Protein AF-0000000083202847 (afdb_homodimer)

Radius of gyration: 35.86 Å; Cα contacts (8 Å, |Δi|>4): 4180; chains: 2; bounding box: 74×121×138 Å

Secondary structure (DSSP, 8-state):
-------------------TT-TTS-HHHHHHHHHHH--HHHHHHHTEE-BGGGSEEEETTEEEE-HHHHHHHHTT--SEEESSSB-STTTT--TTTS--HHHHHHHHHHHHHHHHHHSSS-PPPEEEEE-SSS-SBTT---PPPHHHHHHT--HHHHHHHHHHHHHHHHHTT--EEEEEE-PPPS-TTSGGGGGS--S-HHHHHHHHHHHHHHHTTT-TTSTT--EEEEEEETTGGG-GGG-TT--B-B-HHHIIIIIHHHHHHHHHTT--EEEE-SSEETTEEGGG-HIIIIIIIIIIT---SEEE--TTHHHHHHHTS---SSHHHHHHHHHHHT--BEETSTTGGGHHHHHHHTSS-HHHHHHHHHHHHHHHHHTTTTT-----GGGGGGTT-HHHHHHHHHHHHHH-EEEEEGGG-PSP-GGG-S-EEEESTTSS-GGGGT-SS----SS---HHHHHHHHH-GGGEEEE----SS----TTHHHHHHHHHTSSEEEEEEE------TT--B-TTSPBP--TTS--S--SSTT---S--SPPTTHHHHHHHHHTT-S-EEEEEE-SS----HHHHHH-SEEEE--S--TTHHHHHHHHHTTSS------SSPBPSSGGG-S--TTPPSSPPPPPSSS-SS-SB-TT--B-SS-EEEEEEEEEEEETTEEEEEEEEEE-SSS-EEEEEEEEEEESS-SS---S-EEEEEEEEEE-TT-EEEEEEEE-HHHHEEE-TTS-EEEPPEEEEEEEEEETTEEEEEEEEEE-/-------------------TT-TTS-HHHHHHHHHHH--HHHHHHHTEE-BGGGSEEEETTEEEE-HHHHHHHHTT--SEEESSSB-STTTT--TTTS--HHHHHHHHHHHHHHHHHHSSS-PPPEEEEE-SSS-SBTT---PPPHHHHHHT--HHHHHHHHHHHHHHHHHTT--EEEEEE-PPPS-TTSGGGGGS--S-HHHHHHHHHHHHHHHTTT-TTSTT--EEEEEEETTGGG-GGG-TT--B-B-HHHIIIIIHHHHHHHHHTT--EEEE-SSEETTEEGGG-HIIIIIIIIIIT---SEEE--TTHHHHHHHTS---SSHHHHHHHHHHHT--BEETSTTGGGHHHHHHHTSS-HHHHHHHHHHHHHHHHHTTTTT-----GGGGGGTT-HHHHHHHHHHHHHH-EEEEEGGG-PSP-GGG-S-EEEESTTSS-GGGGT-SS----SS---HHHHHHHHH-GGGEEEE----SS----TTHHHHHHHHHTSSEEEEEEE------TT--B-TTSPBP--TTS--S--SSTT---S--SPPTTHHHHHHHHHTT-S-EEEEEE-SS----HHHHHH-SEEEE--S--TTHHHHHHHHHTTSS------SSPBPSSGGG-S--TTPPSSPPPPPSSS-SS-SB-TT--B-SS-EEEEEEEEEEEETTEEEEEEEEEE-SSS-EEEEEEEEEEESS-SS---S-EEEEEEEEEE-TT-EEEEEEEE-HHHHEEE-TTS-EEEPPEEEEEEEEEETTEEEEEEEEEE-

Structure (mmCIF, N/CA/C/O backbone):
data_AF-0000000083202847-model_v1
#
loop_
_entity.id
_entity.type
_entity.pdbx_description
1 polymer Beta-glucosidase
#
loop_
_atom_site.group_PDB
_atom_site.id
_atom_site.type_symbol
_atom_site.label_atom_id
_atom_site.label_alt_id
_atom_site.label_comp_id
_atom_site.label_asym_id
_atom_site.label_entity_id
_atom_site.label_seq_id
_atom_site.pdbx_PDB_ins_code
_atom_site.Cartn_x
_atom_site.Cartn_y
_atom_site.Cartn_z
_atom_site.occupancy
_atom_site.B_iso_or_equiv
_atom_site.auth_seq_id
_atom_site.auth_comp_id
_atom_site.auth_asym_id
_atom_site.auth_atom_id
_atom_site.pdbx_PDB_model_num
ATOM 1 N N . MET A 1 1 ? -36.406 10.062 89.875 1 23.02 1 MET A N 1
ATOM 2 C CA . MET A 1 1 ? -35.25 9.711 89.062 1 23.02 1 MET A CA 1
ATOM 3 C C . MET A 1 1 ? -35.562 9.844 87.562 1 23.02 1 MET A C 1
ATOM 5 O O . MET A 1 1 ? -36.094 8.922 86.938 1 23.02 1 MET A O 1
ATOM 9 N N . LYS A 1 2 ? -36.25 11 87.312 1 25.62 2 LYS A N 1
ATOM 10 C CA . LYS A 1 2 ? -36.719 11.492 86 1 25.62 2 LYS A CA 1
ATOM 11 C C . LYS A 1 2 ? -35.656 11.289 84.938 1 25.62 2 LYS A C 1
ATOM 13 O O . LYS A 1 2 ? -34.438 11.289 85.188 1 25.62 2 LYS A O 1
ATOM 18 N N . ARG A 1 3 ? -36.094 10.828 83.75 1 25.75 3 ARG A N 1
ATOM 19 C CA . ARG A 1 3 ? -35.75 10.508 82.375 1 25.75 3 ARG A CA 1
ATOM 20 C C . ARG A 1 3 ? -35.031 11.664 81.688 1 25.75 3 ARG A C 1
ATOM 22 O O . ARG A 1 3 ? -35.562 12.758 81.562 1 25.75 3 ARG A O 1
ATOM 29 N N . LEU A 1 4 ? -33.75 11.852 81.875 1 28.84 4 LEU A N 1
ATOM 30 C CA . LEU A 1 4 ? -32.906 12.828 81.188 1 28.84 4 LEU A CA 1
ATOM 31 C C . LEU A 1 4 ? -32.969 12.617 79.688 1 28.84 4 LEU A C 1
ATOM 33 O O . LEU A 1 4 ? -32.562 11.562 79.188 1 28.84 4 LEU A O 1
ATOM 37 N N . LEU A 1 5 ? -34.031 13.18 79.125 1 32.81 5 LEU A N 1
ATOM 38 C CA . LEU A 1 5 ? -34.188 13.25 77.625 1 32.81 5 LEU A CA 1
ATOM 39 C C . LEU A 1 5 ? -32.969 13.906 77 1 32.81 5 LEU A C 1
ATOM 41 O O . LEU A 1 5 ? -32.688 15.078 77.25 1 32.81 5 LEU A O 1
ATOM 45 N N . LEU A 1 6 ? -31.906 13.125 76.812 1 34.78 6 LEU A N 1
ATOM 46 C CA . LEU A 1 6 ? -30.766 13.617 76 1 34.78 6 LEU A CA 1
ATOM 47 C C . LEU A 1 6 ? -31.203 14.086 74.625 1 34.78 6 LEU A C 1
ATOM 49 O O . LEU A 1 6 ? -31.797 13.32 73.875 1 34.78 6 LEU A O 1
ATOM 53 N N . LEU A 1 7 ? -31.453 15.375 74.438 1 32.97 7 LEU A N 1
ATOM 54 C CA . LEU A 1 7 ? -31.641 16.109 73.188 1 32.97 7 LEU A CA 1
ATOM 55 C C . LEU A 1 7 ? -30.469 15.891 72.25 1 32.97 7 LEU A C 1
ATOM 57 O O . LEU A 1 7 ? -29.328 16.281 72.562 1 32.97 7 LEU A O 1
ATOM 61 N N . THR A 1 8 ? -30.422 14.711 71.625 1 35.28 8 THR A N 1
ATOM 62 C CA . THR A 1 8 ? -29.438 14.594 70.562 1 35.28 8 THR A CA 1
ATOM 63 C C . THR A 1 8 ? -29.688 15.656 69.5 1 35.28 8 THR A C 1
ATOM 65 O O . THR A 1 8 ? -30.781 15.75 68.938 1 35.28 8 THR A O 1
ATOM 68 N N . ALA A 1 9 ? -29.062 16.875 69.5 1 33.25 9 ALA A N 1
ATOM 69 C CA . ALA A 1 9 ? -29.016 17.906 68.5 1 33.25 9 ALA A CA 1
ATOM 70 C C . ALA A 1 9 ? -28.5 17.359 67.125 1 33.25 9 ALA A C 1
ATOM 72 O O . ALA A 1 9 ? -27.344 16.891 67.062 1 33.25 9 ALA A O 1
ATOM 73 N N . CYS A 1 10 ? -29.312 16.797 66.312 1 33.16 10 CYS A N 1
ATOM 74 C CA . CYS A 1 10 ? -28.969 16.484 64.938 1 33.16 10 CYS A CA 1
ATOM 75 C C . CYS A 1 10 ? -28.406 17.719 64.188 1 33.16 10 CYS A C 1
ATOM 77 O O . CYS A 1 10 ? -29.125 18.703 64 1 33.16 10 CYS A O 1
ATOM 79 N N . ALA A 1 11 ? -27.188 18.094 64.438 1 33.47 11 ALA A N 1
ATOM 80 C CA . ALA A 1 11 ? -26.547 19.125 63.625 1 33.47 11 ALA A CA 1
ATOM 81 C C . ALA A 1 11 ? -26.75 18.812 62.156 1 33.47 11 ALA A C 1
ATOM 83 O O . ALA A 1 11 ? -26.266 17.797 61.656 1 33.47 11 ALA A O 1
ATOM 84 N N . ALA A 1 12 ? -27.891 19.109 61.594 1 34.09 12 ALA A N 1
ATOM 85 C CA . ALA A 1 12 ? -27.984 19.219 60.156 1 34.09 12 ALA A CA 1
ATOM 86 C C . ALA A 1 12 ? -26.812 20.016 59.594 1 34.09 12 ALA A C 1
ATOM 88 O O . ALA A 1 12 ? -26.734 21.234 59.781 1 34.09 12 ALA A O 1
ATOM 89 N N . ALA A 1 13 ? -25.641 19.484 59.594 1 34.03 13 ALA A N 1
ATOM 90 C CA . ALA A 1 13 ? -24.688 20.172 58.719 1 34.03 13 ALA A CA 1
ATOM 91 C C . ALA A 1 13 ? -25.344 20.547 57.406 1 34.03 13 ALA A C 1
ATOM 93 O O . ALA A 1 13 ? -25.891 19.688 56.688 1 34.03 13 ALA A O 1
ATOM 94 N N . ALA A 1 14 ? -25.969 21.656 57.344 1 31.14 14 ALA A N 1
ATOM 95 C CA . ALA A 1 14 ? -26.281 22.203 56 1 31.14 14 ALA A CA 1
ATOM 96 C C . ALA A 1 14 ? -25.203 21.844 55 1 31.14 14 ALA A C 1
ATOM 98 O O . ALA A 1 14 ? -24.062 22.281 55.125 1 31.14 14 ALA A O 1
ATOM 99 N N . ALA A 1 15 ? -25.25 20.703 54.531 1 41.12 15 ALA A N 1
ATOM 100 C CA . ALA A 1 15 ? -24.453 20.422 53.344 1 41.12 15 ALA A CA 1
ATOM 101 C C . ALA A 1 15 ? -24.438 21.625 52.375 1 41.12 15 ALA A C 1
ATOM 103 O O . ALA A 1 15 ? -25.453 21.938 51.75 1 41.12 15 ALA A O 1
ATOM 104 N N . CYS A 1 16 ? -23.859 22.719 52.688 1 39 16 CYS A N 1
ATOM 105 C CA . CYS A 1 16 ? -23.734 23.828 51.719 1 39 16 CYS A CA 1
ATOM 106 C C . CYS A 1 16 ? -23.562 23.312 50.312 1 39 16 CYS A C 1
ATOM 108 O O . CYS A 1 16 ? -22.578 22.625 50 1 39 16 CYS A O 1
ATOM 110 N N . SER A 1 17 ? -24.562 23.078 49.562 1 53.16 17 SER A N 1
ATOM 111 C CA . SER A 1 17 ? -24.547 22.578 48.188 1 53.16 17 SER A CA 1
ATOM 112 C C . SER A 1 17 ? -23.516 23.312 47.344 1 53.16 17 SER A C 1
ATOM 114 O O . SER A 1 17 ? -23.547 24.547 47.25 1 53.16 17 SER A O 1
ATOM 116 N N . ALA A 1 18 ? -22.359 22.75 47.062 1 73.81 18 ALA A N 1
ATOM 117 C CA . ALA A 1 18 ? -21.266 23.281 46.25 1 73.81 18 ALA A CA 1
ATOM 118 C C . ALA A 1 18 ? -21.781 23.922 44.969 1 73.81 18 ALA A C 1
ATOM 120 O O . ALA A 1 18 ? -22.688 23.391 44.312 1 73.81 18 ALA A O 1
ATOM 121 N N . ASP A 1 19 ? -21.469 25.266 44.812 1 89.12 19 ASP A N 1
ATOM 122 C CA . ASP A 1 19 ? -21.812 26.094 43.656 1 89.12 19 ASP A CA 1
ATOM 123 C C . ASP A 1 19 ? -20.703 26.047 42.625 1 89.12 19 ASP A C 1
ATOM 125 O O . ASP A 1 19 ? -19.516 26.156 42.938 1 89.12 19 ASP A O 1
ATOM 129 N N . TRP A 1 20 ? -21.125 25.672 41.344 1 94.69 20 TRP A N 1
ATOM 130 C CA . TRP A 1 20 ? -20.156 25.578 40.25 1 94.69 20 TRP A CA 1
ATOM 131 C C . TRP A 1 20 ? -19.438 26.922 40.062 1 94.69 20 TRP A C 1
ATOM 133 O O . TRP A 1 20 ? -18.391 26.984 39.406 1 94.69 20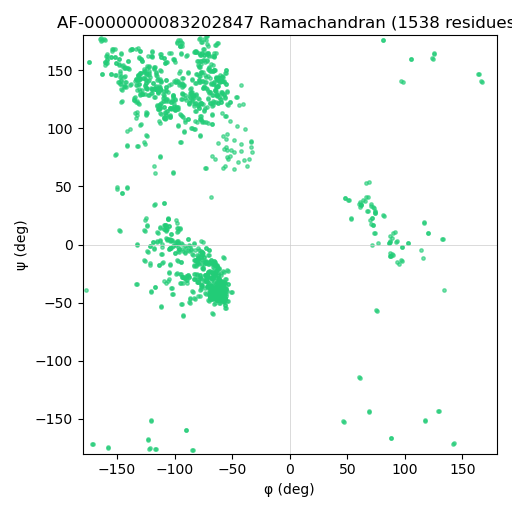 TRP A O 1
ATOM 143 N N . ARG A 1 21 ? -19.859 28.047 40.656 1 94.5 21 ARG A N 1
ATOM 144 C CA . ARG A 1 21 ? -19.297 29.375 40.531 1 94.5 21 ARG A CA 1
ATOM 145 C C . ARG A 1 21 ? -18.125 29.578 41.5 1 94.5 21 ARG A C 1
ATOM 147 O O . ARG A 1 21 ? -17.375 30.531 41.375 1 94.5 21 ARG A O 1
ATOM 154 N N . ASP A 1 22 ? -17.953 28.625 42.344 1 95.5 22 ASP A N 1
ATOM 155 C CA . ASP A 1 22 ? -16.828 28.688 43.281 1 95.5 22 ASP A CA 1
ATOM 156 C C . ASP A 1 22 ? -15.516 28.344 42.594 1 95.5 22 ASP A C 1
ATOM 158 O O . ASP A 1 22 ? -15.211 27.172 42.375 1 95.5 22 ASP A O 1
ATOM 162 N N . ALA A 1 23 ? -14.695 29.328 42.344 1 93.94 23 ALA A N 1
ATOM 163 C CA . ALA A 1 23 ? -13.461 29.172 41.562 1 93.94 23 ALA A CA 1
ATOM 164 C C . ALA A 1 23 ? -12.422 28.375 42.344 1 93.94 23 ALA A C 1
ATOM 166 O O . ALA A 1 23 ? -11.414 27.953 41.781 1 93.94 23 ALA A O 1
ATOM 167 N N . SER A 1 24 ? -12.664 28.094 43.625 1 94.44 24 SER A N 1
ATOM 168 C CA . SER A 1 24 ? -11.711 27.328 44.438 1 94.44 24 SER A CA 1
ATOM 169 C C . SER A 1 24 ? -11.852 25.828 44.188 1 94.44 24 SER A C 1
ATOM 171 O O . SER A 1 24 ? -10.961 25.062 44.531 1 94.44 24 SER A O 1
ATOM 173 N N . LEU A 1 25 ? -12.961 25.453 43.625 1 96.44 25 LEU A N 1
ATOM 174 C CA . LEU A 1 25 ? -13.172 24.047 43.312 1 96.44 25 LEU A CA 1
ATOM 175 C C . LEU A 1 25 ? -12.391 23.641 42.062 1 96.44 25 LEU A C 1
ATOM 177 O O . LEU A 1 25 ? -12.156 24.469 41.188 1 96.44 25 LEU A O 1
ATOM 181 N N . PRO A 1 26 ? -11.969 22.328 42.062 1 96.19 26 PRO A N 1
ATOM 182 C CA . PRO A 1 26 ? -11.297 21.844 40.844 1 96.19 26 PRO A CA 1
ATOM 183 C C . PRO A 1 26 ? -12.188 21.938 39.625 1 96.19 26 PRO A C 1
ATOM 185 O O . PRO A 1 26 ? -13.398 21.734 39.719 1 96.19 26 PRO A O 1
ATOM 188 N N . PRO A 1 27 ? -11.594 22.219 38.5 1 96.38 27 PRO A N 1
ATOM 189 C CA . PRO A 1 27 ? -12.352 22.375 37.281 1 96.38 27 PRO A CA 1
ATOM 190 C C . PRO A 1 27 ? -13.312 21.219 37 1 96.38 27 PRO A C 1
ATOM 192 O O . PRO A 1 27 ? -14.453 21.438 36.594 1 96.38 27 PRO A O 1
ATOM 195 N N . GLN A 1 28 ? -12.867 20 37.25 1 96.81 28 GLN A N 1
ATOM 196 C CA . GLN A 1 28 ? -13.711 18.844 37 1 96.81 28 GLN A CA 1
ATOM 197 C C . GLN A 1 28 ? -14.961 18.875 37.906 1 96.81 28 GLN A C 1
ATOM 199 O O . GLN A 1 28 ? -16.047 18.547 37.438 1 96.81 28 GLN A O 1
ATOM 204 N N . LYS A 1 29 ? -14.82 19.203 39.062 1 97.69 29 LYS A N 1
ATOM 205 C CA . LYS A 1 29 ? -15.953 19.266 40 1 97.69 29 LYS A CA 1
ATOM 206 C C . LYS A 1 29 ? -16.922 20.375 39.594 1 97.69 29 LYS A C 1
ATOM 208 O O . LYS A 1 29 ? -18.141 20.203 39.625 1 97.69 29 LYS A O 1
ATOM 213 N N . ARG A 1 30 ? -16.406 21.5 39.25 1 98.19 30 ARG A N 1
ATOM 214 C CA . ARG A 1 30 ? -17.25 22.594 38.781 1 98.19 30 ARG A CA 1
ATOM 215 C C . ARG A 1 30 ? -18.031 22.172 37.531 1 98.19 30 ARG A C 1
ATOM 217 O O . ARG A 1 30 ? -19.219 22.5 37.375 1 98.19 30 ARG A O 1
ATOM 224 N N . ALA A 1 31 ? -17.391 21.453 36.625 1 98.44 31 ALA A N 1
ATOM 225 C CA . ALA A 1 31 ? -18.047 20.969 35.406 1 98.44 31 ALA A CA 1
ATOM 226 C C . ALA A 1 31 ? -19.219 20.047 35.75 1 98.44 31 ALA A C 1
ATOM 228 O O . ALA A 1 31 ? -20.281 20.141 35.125 1 98.44 31 ALA A O 1
ATOM 229 N N . GLU A 1 32 ? -19.031 19.156 36.688 1 98.19 32 GLU A N 1
ATOM 230 C CA . GLU A 1 32 ? -20.078 18.234 37.125 1 98.19 32 GLU A CA 1
ATOM 231 C C . GLU A 1 32 ? -21.281 18.984 37.688 1 98.19 32 GLU A C 1
ATOM 233 O O . GLU A 1 32 ? -22.422 18.672 37.344 1 98.19 32 GLU A O 1
ATOM 238 N N . LEU A 1 33 ? -20.969 19.969 38.5 1 98.25 33 LEU A N 1
ATOM 239 C CA . LEU A 1 33 ? -22.031 20.75 39.156 1 98.25 33 LEU A CA 1
ATOM 240 C C . LEU A 1 33 ? -22.812 21.547 38.094 1 98.25 33 LEU A C 1
ATOM 242 O O . LEU A 1 33 ? -24.047 21.609 38.156 1 98.25 33 LEU A O 1
ATOM 246 N N . LEU A 1 34 ? -22.109 22.141 37.219 1 98.44 34 LEU A N 1
ATOM 247 C CA . LEU A 1 34 ? -22.766 22.922 36.188 1 98.44 34 LEU A CA 1
ATOM 248 C C . LEU A 1 34 ? -23.594 22.031 35.281 1 98.44 34 LEU A C 1
ATOM 250 O O . LEU A 1 34 ? -24.703 22.375 34.906 1 98.44 34 LEU A O 1
ATOM 254 N N . THR A 1 35 ? -23.031 20.844 34.906 1 98.38 35 THR A N 1
ATOM 255 C CA . THR A 1 35 ? -23.734 19.906 34.031 1 98.38 35 THR A CA 1
ATOM 256 C C . THR A 1 35 ? -25.062 19.5 34.656 1 98.38 35 THR A C 1
ATOM 258 O O . THR A 1 35 ? -26.078 19.359 33.938 1 98.38 35 THR A O 1
ATOM 261 N N . ALA A 1 36 ? -25.109 19.344 35.875 1 97.62 36 ALA A N 1
ATOM 262 C CA . ALA A 1 36 ? -26.328 18.922 36.594 1 97.62 36 ALA A CA 1
ATOM 263 C C . ALA A 1 36 ? -27.406 20 36.5 1 97.62 36 ALA A C 1
ATOM 265 O O . ALA A 1 36 ? -28.594 19.688 36.594 1 97.62 36 ALA A O 1
ATOM 266 N N . GLU A 1 37 ? -27.016 21.234 36.281 1 97.5 37 GLU A N 1
ATOM 267 C CA . GLU A 1 37 ? -27.969 22.344 36.188 1 97.5 37 GLU A CA 1
ATOM 268 C C . GLU A 1 37 ? -28.422 22.562 34.75 1 97.5 37 GLU A C 1
ATOM 270 O O . GLU A 1 37 ? -29.391 23.297 34.5 1 97.5 37 GLU A O 1
ATOM 275 N N . MET A 1 38 ? -27.875 21.906 33.781 1 98 38 MET A N 1
ATOM 276 C CA . MET A 1 38 ? -28.109 22.172 32.375 1 98 38 MET A CA 1
ATOM 277 C C . MET A 1 38 ? -29.312 21.375 31.875 1 98 38 MET A C 1
ATOM 279 O O . MET A 1 38 ? -29.562 20.266 32.344 1 98 38 MET A O 1
ATOM 283 N N . THR A 1 39 ? -30.016 21.953 30.906 1 97.31 39 THR A N 1
ATOM 284 C CA . THR A 1 39 ? -31 21.203 30.125 1 97.31 39 THR A CA 1
ATOM 285 C C . THR A 1 39 ? -30.297 20.344 29.078 1 97.31 39 THR A C 1
ATOM 287 O O . THR A 1 39 ? -29.109 20.516 28.812 1 97.31 39 THR A O 1
ATOM 290 N N . LEU A 1 40 ? -31.031 19.406 28.547 1 97.5 40 LEU A N 1
ATOM 291 C CA . LEU A 1 40 ? -30.469 18.531 27.516 1 97.5 40 LEU A CA 1
ATOM 292 C C . LEU A 1 40 ? -30.016 19.344 26.312 1 97.5 40 LEU A C 1
ATOM 294 O O . LEU A 1 40 ? -28.969 19.062 25.734 1 97.5 40 LEU A O 1
ATOM 298 N N . ASP A 1 41 ? -30.75 20.344 25.938 1 96.56 41 ASP A N 1
ATOM 299 C CA . ASP A 1 41 ? -30.391 21.188 24.797 1 96.56 41 ASP A CA 1
ATOM 300 C C . ASP A 1 41 ? -29.078 21.938 25.062 1 96.56 41 ASP A C 1
ATOM 302 O O . ASP A 1 41 ? -28.234 22.047 24.172 1 96.56 41 ASP A O 1
ATOM 306 N N . GLU A 1 42 ? -28.984 22.469 26.281 1 97.62 42 GLU A N 1
ATOM 307 C CA . GLU A 1 42 ? -27.75 23.156 26.672 1 97.62 42 GLU A CA 1
ATOM 308 C C . GLU A 1 42 ? -26.547 22.203 26.641 1 97.62 42 GLU A C 1
ATOM 310 O O . GLU A 1 42 ? -25.453 22.594 26.203 1 97.62 42 GLU A O 1
ATOM 315 N N . LYS A 1 43 ? -26.797 20.969 27.125 1 98.31 43 LYS A N 1
ATOM 316 C CA . LYS A 1 43 ? -25.734 19.953 27.094 1 98.31 43 LYS A CA 1
ATOM 317 C C . LYS A 1 43 ? -25.297 19.656 25.672 1 98.31 43 LYS A C 1
ATOM 319 O O . LYS A 1 43 ? -24.094 19.719 25.359 1 98.31 43 LYS A O 1
ATOM 324 N N . ILE A 1 44 ? -26.172 19.391 24.781 1 97.88 44 ILE A N 1
ATOM 325 C CA . ILE A 1 44 ? -25.875 19.094 23.391 1 97.88 44 ILE A CA 1
ATOM 326 C C . ILE A 1 44 ? -25.234 20.297 22.719 1 97.88 44 ILE A C 1
ATOM 328 O O . ILE A 1 44 ? -24.312 20.156 21.906 1 97.88 44 ILE A O 1
ATOM 332 N N . GLY A 1 45 ? -25.719 21.469 23.078 1 97.25 45 GLY A N 1
ATOM 333 C CA . GLY A 1 45 ? -25.109 22.688 22.547 1 97.25 45 GLY A CA 1
ATOM 334 C C . GLY A 1 45 ? -23.625 22.797 22.859 1 97.25 45 GLY A C 1
ATOM 335 O O . GLY A 1 45 ? -22.859 23.266 22.031 1 97.25 45 GLY A O 1
ATOM 336 N N . GLN A 1 46 ? -23.219 22.344 24.062 1 97.88 46 GLN A N 1
ATOM 337 C CA . GLN A 1 46 ? -21.812 22.406 24.469 1 97.88 46 GLN A CA 1
ATOM 338 C C . GLN A 1 46 ? -20.969 21.453 23.625 1 97.88 46 GLN A C 1
ATOM 340 O O . GLN A 1 46 ? -19.734 21.562 23.609 1 97.88 46 GLN A O 1
ATOM 345 N N . LEU A 1 47 ? -21.625 20.5 22.938 1 98.25 47 LEU A N 1
ATOM 346 C CA . LEU A 1 47 ? -20.922 19.484 22.172 1 98.25 47 LEU A CA 1
ATOM 347 C C . LEU A 1 47 ? -20.953 19.797 20.688 1 98.25 47 LEU A C 1
ATOM 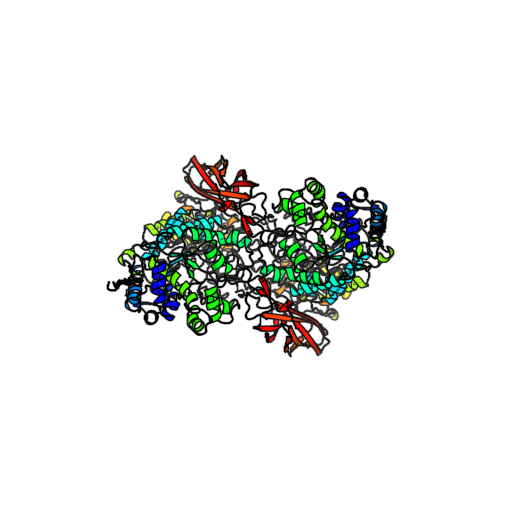349 O O . LEU A 1 47 ? -20.453 19.016 19.859 1 98.25 47 LEU A O 1
ATOM 353 N N . THR A 1 48 ? -21.5 20.891 20.328 1 96.25 48 THR A N 1
ATOM 354 C CA . THR A 1 48 ? -21.641 21.266 18.922 1 96.25 48 THR A CA 1
ATOM 355 C C . THR A 1 48 ? -20.781 22.484 18.609 1 96.25 48 THR A C 1
ATOM 357 O O . THR A 1 48 ? -20.688 23.422 19.406 1 96.25 48 THR A O 1
ATOM 360 N N . SER A 1 49 ? -20.125 22.406 17.5 1 96.56 49 SER A N 1
ATOM 361 C CA . SER A 1 49 ? -19.266 23.5 17.062 1 96.56 49 SER A CA 1
ATOM 362 C C . SER A 1 49 ? -19.625 23.938 15.641 1 96.56 49 SER A C 1
ATOM 364 O O . SER A 1 49 ? -19.016 23.469 14.672 1 96.56 49 SER A O 1
ATOM 366 N N . PRO A 1 50 ? -20.562 24.875 15.461 1 95.75 50 PRO A N 1
ATOM 367 C CA . PRO A 1 50 ? -20.906 25.375 14.133 1 95.75 50 PRO A CA 1
ATOM 368 C C . PRO A 1 50 ? -19.828 26.281 13.547 1 95.75 50 PRO A C 1
ATOM 370 O O . PRO A 1 50 ? -18.844 26.594 14.219 1 95.75 50 PRO A O 1
ATOM 373 N N . TYR A 1 51 ? -20.078 26.766 12.32 1 95.81 51 TYR A N 1
ATOM 374 C CA . TYR A 1 51 ? -19.172 27.688 11.625 1 95.81 51 TYR A CA 1
ATOM 375 C C . TYR A 1 51 ? -19.203 29.062 12.273 1 95.81 51 TYR A C 1
ATOM 377 O O . TYR A 1 51 ? -20.266 29.688 12.352 1 95.81 51 TYR A O 1
ATOM 385 N N . GLY A 1 52 ? -18.062 29.516 12.633 1 96.69 52 GLY A N 1
ATOM 386 C CA . GLY A 1 52 ? -17.984 30.812 13.289 1 96.69 52 GLY A CA 1
ATOM 387 C C . GLY A 1 52 ? -18.125 31.984 12.32 1 96.69 52 GLY A C 1
ATOM 388 O O . GLY A 1 52 ? -18.625 33.031 12.695 1 96.69 52 GLY A O 1
ATOM 389 N N . TRP A 1 53 ? -17.719 31.797 11.031 1 95.81 53 TRP A N 1
ATOM 390 C CA . TRP A 1 53 ? -17.688 32.906 10.078 1 95.81 53 TRP A CA 1
ATOM 391 C C . TRP A 1 53 ? -19.109 33.281 9.633 1 95.81 53 TRP A C 1
ATOM 393 O O . TRP A 1 53 ? -19.312 34.312 9.023 1 95.81 53 TRP A O 1
ATOM 403 N N . GLU A 1 54 ? -20.109 32.438 9.984 1 94.94 54 GLU A N 1
ATOM 404 C CA . GLU A 1 54 ? -21.5 32.75 9.664 1 94.94 54 GLU A CA 1
ATOM 405 C C . GLU A 1 54 ? -22.203 33.469 10.805 1 94.94 54 GLU A C 1
ATOM 407 O O . GLU A 1 54 ? -23.328 33.938 10.656 1 94.94 54 GLU A O 1
ATOM 412 N N . MET A 1 55 ? -21.516 33.656 11.945 1 97.06 55 MET A N 1
ATOM 413 C CA . MET A 1 55 ? -22.156 34.125 13.18 1 97.06 55 MET A CA 1
ATOM 414 C C . MET A 1 55 ? -21.969 35.625 13.359 1 97.06 55 MET A C 1
ATOM 416 O O . MET A 1 55 ? -22.375 36.188 14.375 1 97.06 55 MET A O 1
ATOM 420 N N . TYR A 1 56 ? -21.344 36.281 12.398 1 97.44 56 TYR A N 1
ATOM 421 C CA . TYR A 1 56 ? -21.125 37.719 12.477 1 97.44 56 TYR A CA 1
ATOM 422 C C . TYR A 1 56 ? -21.188 38.344 11.094 1 97.44 56 TYR A C 1
ATOM 424 O O . TYR A 1 56 ? -21.156 37.656 10.078 1 97.44 56 TYR A O 1
ATOM 432 N N . GLU A 1 57 ? -21.312 39.656 11.062 1 96.06 57 GLU A N 1
ATOM 433 C CA . GLU A 1 57 ? -21.203 40.5 9.867 1 96.06 57 GLU A CA 1
ATOM 434 C C . GLU A 1 57 ? -20.297 41.688 10.117 1 96.06 57 GLU A C 1
ATOM 436 O O . GLU A 1 57 ? -20.312 42.281 11.188 1 96.06 57 GLU A O 1
ATOM 441 N N . ARG A 1 58 ? -19.469 41.844 9.195 1 95.31 58 ARG A N 1
ATOM 442 C CA . ARG A 1 58 ? -18.625 43.031 9.25 1 95.31 58 ARG A CA 1
ATOM 443 C C . ARG A 1 58 ? -19.234 44.188 8.477 1 95.31 58 ARG A C 1
ATOM 445 O O . ARG A 1 58 ? -19.719 44.031 7.355 1 95.31 58 ARG A O 1
ATOM 452 N N . HIS A 1 59 ? -19.344 45.375 9.078 1 92.31 59 HIS A N 1
ATOM 453 C CA . HIS A 1 59 ? -19.781 46.625 8.477 1 92.31 59 HIS A CA 1
ATOM 454 C C . HIS A 1 59 ? -18.734 47.75 8.648 1 92.31 59 HIS A C 1
ATOM 456 O O . HIS A 1 59 ? -18.766 48.469 9.633 1 92.31 59 HIS A O 1
ATOM 462 N N . GLY A 1 60 ? -17.891 47.875 7.617 1 90.44 60 GLY A N 1
ATOM 463 C CA . GLY A 1 60 ? -16.766 48.781 7.773 1 90.44 60 GLY A CA 1
ATOM 464 C C . GLY A 1 60 ? -15.844 48.406 8.914 1 90.44 60 GLY A C 1
ATOM 465 O O . GLY A 1 60 ? -15.32 47.281 8.961 1 90.44 60 GLY A O 1
ATOM 466 N N . ASP A 1 61 ? -15.82 49.25 9.883 1 90.69 61 ASP A N 1
ATOM 467 C CA . ASP A 1 61 ? -14.922 49.031 11.008 1 90.69 61 ASP A CA 1
ATOM 468 C C . ASP A 1 61 ? -15.695 48.562 12.242 1 90.69 61 ASP A C 1
ATOM 470 O O . ASP A 1 61 ? -15.234 48.719 13.375 1 90.69 61 ASP A O 1
ATOM 474 N N . SER A 1 62 ? -16.828 48.031 11.93 1 94.25 62 SER A N 1
ATOM 475 C CA . SER A 1 62 ? -17.625 47.469 13.016 1 94.25 62 SER A CA 1
ATOM 476 C C . SER A 1 62 ? -18.062 46.031 12.719 1 94.25 62 SER A C 1
ATOM 478 O O . SER A 1 62 ? -18.016 45.594 11.57 1 94.25 62 SER A O 1
ATOM 480 N N . VAL A 1 63 ? -18.359 45.344 13.797 1 96.31 63 VAL A N 1
ATOM 481 C CA . VAL A 1 63 ? -18.844 43.969 13.68 1 96.31 63 VAL A CA 1
ATOM 482 C C . VAL A 1 63 ? -20.172 43.844 14.398 1 96.31 63 VAL A C 1
ATOM 484 O O . VAL A 1 63 ? -20.422 44.5 15.414 1 96.31 63 VAL A O 1
ATOM 487 N N . ARG A 1 64 ? -21.078 43.062 13.805 1 96.81 64 ARG A N 1
ATOM 488 C CA . ARG A 1 64 ? -22.375 42.75 14.391 1 96.81 64 ARG A CA 1
ATOM 489 C C . ARG A 1 64 ? -22.609 41.25 14.461 1 96.81 64 ARG A C 1
ATOM 491 O O . ARG A 1 64 ? -22.141 40.5 13.602 1 96.81 64 ARG A O 1
ATOM 498 N N . LEU A 1 65 ? -23.266 40.875 15.547 1 98.12 65 LEU A N 1
ATOM 499 C CA . LEU A 1 65 ? -23.656 39.469 15.68 1 98.12 65 LEU A CA 1
ATOM 500 C C . LEU A 1 65 ? -24.891 39.188 14.836 1 98.12 65 LEU A C 1
ATOM 502 O O . LEU A 1 65 ? -25.797 40 14.727 1 98.12 65 LEU A O 1
ATOM 506 N N . THR A 1 66 ? -24.938 38.094 14.211 1 98.06 66 THR A N 1
ATOM 507 C CA . THR A 1 66 ? -26.078 37.688 13.391 1 98.06 66 THR A CA 1
ATOM 508 C C . THR A 1 66 ? -27.234 37.219 14.273 1 98.06 66 THR A C 1
ATOM 510 O O . THR A 1 66 ? -27.047 36.938 15.453 1 98.06 66 THR A O 1
ATOM 513 N N . ASP A 1 67 ? -28.422 37.125 13.68 1 97.5 67 ASP A N 1
ATOM 514 C CA . ASP A 1 67 ? -29.578 36.562 14.375 1 97.5 67 ASP A CA 1
ATOM 515 C C . ASP A 1 67 ? -29.375 35.094 14.672 1 97.5 67 ASP A C 1
ATOM 517 O O . ASP A 1 67 ? -29.828 34.594 15.703 1 97.5 67 ASP A O 1
ATOM 521 N N . ALA A 1 68 ? -28.672 34.531 13.758 1 96 68 ALA A N 1
ATOM 522 C CA . ALA A 1 68 ? -28.391 33.094 13.953 1 96 68 ALA A CA 1
ATOM 523 C C . ALA A 1 68 ? -27.578 32.875 15.219 1 96 68 ALA A C 1
ATOM 525 O O . ALA A 1 68 ? -27.828 31.938 15.977 1 96 68 ALA A O 1
ATOM 526 N N . PHE A 1 69 ? -26.641 33.75 15.406 1 97.38 69 PHE A N 1
ATOM 527 C CA . PHE A 1 69 ? -25.828 33.656 16.609 1 97.38 69 PHE A CA 1
ATOM 528 C C . PHE A 1 69 ? -26.672 33.875 17.859 1 97.38 69 PHE A C 1
ATOM 530 O O . PHE A 1 69 ? -26.609 33.094 18.812 1 97.38 69 PHE A O 1
ATOM 537 N N . ARG A 1 70 ? -27.438 34.875 17.844 1 97.31 70 ARG A N 1
ATOM 538 C CA . ARG A 1 70 ? -28.234 35.25 19 1 97.31 70 ARG A CA 1
ATOM 539 C C . ARG A 1 70 ? -29.234 34.156 19.359 1 97.31 70 ARG A C 1
ATOM 541 O O . ARG A 1 70 ? -29.391 33.812 20.531 1 97.31 70 ARG A O 1
ATOM 548 N N . GLU A 1 71 ? -29.781 33.625 18.312 1 96.06 71 GLU A N 1
ATOM 549 C CA . GLU A 1 71 ? -30.75 32.562 18.531 1 96.06 71 GLU A CA 1
ATOM 550 C C . GLU A 1 71 ? -30.078 31.297 19.109 1 96.06 71 GLU A C 1
ATOM 552 O O . GLU A 1 71 ? -30.625 30.656 20 1 96.06 71 GLU A O 1
ATOM 557 N N . ALA A 1 72 ? -28.969 30.984 18.594 1 95 72 ALA A N 1
ATOM 558 C CA . ALA A 1 72 ? -28.25 29.797 19.062 1 95 72 ALA A CA 1
ATOM 559 C C . ALA A 1 72 ? -27.859 29.922 20.531 1 95 72 ALA A C 1
ATOM 561 O O . ALA A 1 72 ? -27.953 28.969 21.281 1 95 72 ALA A O 1
ATOM 562 N N . VAL A 1 73 ? -27.391 31.078 20.938 1 96.19 73 VAL A N 1
ATOM 563 C CA . VAL A 1 73 ? -27 31.328 22.312 1 96.19 73 VAL A CA 1
ATOM 564 C C . VAL A 1 73 ? -28.219 31.266 23.219 1 96.19 73 VAL A C 1
ATOM 566 O O . VAL A 1 73 ? -28.203 30.609 24.266 1 96.19 73 VAL A O 1
ATOM 569 N N . GLN A 1 74 ? -29.297 31.906 22.828 1 93.94 74 GLN A N 1
ATOM 570 C CA . GLN A 1 74 ? -30.5 32 23.641 1 93.94 74 GLN A CA 1
ATOM 571 C C . GLN A 1 74 ? -31.141 30.625 23.859 1 93.94 74 GLN A C 1
ATOM 573 O O . GLN A 1 74 ? -31.672 30.344 24.938 1 93.94 74 GLN A O 1
ATOM 578 N N . ASN A 1 75 ? -31 29.828 22.844 1 92 75 ASN A N 1
ATOM 579 C CA . ASN A 1 75 ? -31.641 28.516 22.922 1 92 75 ASN A CA 1
ATOM 580 C C . ASN A 1 75 ? -30.688 27.453 23.453 1 92 75 ASN A C 1
ATOM 582 O O . ASN A 1 75 ? -31.062 26.281 23.578 1 92 75 ASN A O 1
ATOM 586 N N . GLY A 1 76 ? -29.484 27.844 23.766 1 89.81 76 GLY A N 1
ATOM 587 C CA . GLY A 1 76 ? -28.5 26.922 24.297 1 89.81 76 GLY A CA 1
ATOM 588 C C . GLY A 1 76 ? -28 25.922 23.281 1 89.81 76 GLY A C 1
ATOM 589 O O . GLY A 1 76 ? -27.656 24.797 23.625 1 89.81 76 GLY A O 1
ATOM 590 N N . HIS A 1 77 ? -27.891 26.344 22.062 1 90.12 77 HIS A N 1
ATOM 591 C CA . HIS A 1 77 ? -27.594 25.406 20.984 1 90.12 77 HIS A CA 1
ATOM 592 C C . HIS A 1 77 ? -26.141 25.5 20.562 1 90.12 77 HIS A C 1
ATOM 594 O O . HIS A 1 77 ? -25.734 24.875 19.578 1 90.12 77 HIS A O 1
ATOM 600 N N . ILE A 1 78 ? -25.297 26.266 21.328 1 93.75 78 ILE A N 1
ATOM 601 C CA . ILE A 1 78 ? -23.891 26.375 20.922 1 93.75 78 ILE A CA 1
ATOM 602 C C . ILE A 1 78 ? -23 26.5 22.156 1 93.75 78 ILE A C 1
ATOM 604 O O . ILE A 1 78 ? -23.406 27.125 23.141 1 93.75 78 ILE A O 1
ATOM 608 N N . GLY A 1 79 ? -21.938 25.844 22.141 1 95.69 79 GLY A N 1
ATOM 609 C CA . GLY A 1 79 ? -20.906 25.969 23.156 1 95.69 79 GLY A CA 1
ATOM 610 C C . GLY A 1 79 ? -19.531 26.25 22.578 1 95.69 79 GLY A C 1
ATOM 611 O O . GLY A 1 79 ? -18.625 26.672 23.312 1 95.69 79 GLY A O 1
ATOM 612 N N . MET A 1 80 ? -19.391 26.078 21.312 1 97.31 80 MET A N 1
ATOM 613 C CA . MET A 1 80 ? -18.141 26.266 20.594 1 97.31 80 MET A CA 1
ATOM 614 C C . MET A 1 80 ? -18.391 26.781 19.172 1 97.31 80 MET A C 1
ATOM 616 O O . MET A 1 80 ? -19.469 26.531 18.609 1 97.31 80 MET A O 1
ATOM 620 N N . LEU A 1 81 ? -17.5 27.578 18.656 1 97.81 81 LEU A N 1
ATOM 621 C CA . LEU A 1 81 ? -17.484 27.969 17.25 1 97.81 81 LEU A CA 1
ATOM 622 C C . LEU A 1 81 ? -16.156 27.594 16.594 1 97.81 81 LEU A C 1
ATOM 624 O O . LEU A 1 81 ? -15.117 27.547 17.266 1 97.81 81 LEU A O 1
ATOM 628 N N . TRP A 1 82 ? -16.203 27.266 15.328 1 97.5 82 TRP A N 1
ATOM 629 C CA . TRP A 1 82 ? -14.984 26.953 14.586 1 97.5 82 TRP A CA 1
ATOM 630 C C . TRP A 1 82 ? -14.766 27.953 13.453 1 97.5 82 TRP A C 1
ATOM 632 O O . TRP A 1 82 ? -15.695 28.281 12.719 1 97.5 82 TRP A O 1
ATOM 642 N N . GLY A 1 83 ? -13.586 28.422 13.336 1 97.25 83 GLY A N 1
ATOM 643 C CA . GLY A 1 83 ? -13.164 29.219 12.203 1 97.25 83 GLY A CA 1
ATOM 644 C C . GLY A 1 83 ? -13.75 30.625 12.219 1 97.25 83 GLY A C 1
ATOM 645 O O . GLY A 1 83 ? -14.102 31.172 11.172 1 97.25 83 GLY A O 1
ATOM 646 N N . THR A 1 84 ? -13.961 31.141 13.406 1 97.75 84 THR A N 1
ATOM 647 C CA . THR A 1 84 ? -14.578 32.469 13.539 1 97.75 84 THR A CA 1
ATOM 648 C C . THR A 1 84 ? -13.75 33.531 12.82 1 97.75 84 THR A C 1
ATOM 650 O O . THR A 1 84 ? -14.297 34.406 12.172 1 97.75 84 THR A O 1
ATOM 653 N N . PHE A 1 85 ? -12.461 33.375 12.914 1 97.69 85 PHE A N 1
ATOM 654 C CA . PHE A 1 85 ? -11.578 34.438 12.383 1 97.69 85 PHE A CA 1
ATOM 655 C C . PHE A 1 85 ? -10.945 33.969 11.07 1 97.69 85 PHE A C 1
ATOM 657 O O . PHE A 1 85 ? -10.117 34.688 10.5 1 97.69 85 PHE A O 1
ATOM 664 N N . ARG A 1 86 ? -11.312 32.812 10.578 1 96.62 86 ARG A N 1
ATOM 665 C CA . ARG A 1 86 ? -10.766 32.219 9.359 1 96.62 86 ARG A CA 1
ATOM 666 C C . ARG A 1 86 ? -11.07 33.094 8.148 1 96.62 86 ARG A C 1
ATOM 668 O O . ARG A 1 86 ? -12.172 33.656 8.039 1 96.62 86 ARG A O 1
ATOM 675 N N . ALA A 1 87 ? -10.062 33.25 7.312 1 95.12 87 ALA A N 1
ATOM 676 C CA . ALA A 1 87 ? -10.258 34 6.078 1 95.12 87 ALA A CA 1
ATOM 677 C C . ALA A 1 87 ? -9.656 33.281 4.883 1 95.12 87 ALA A C 1
ATOM 679 O O . ALA A 1 87 ? -8.438 33.094 4.812 1 95.12 87 ALA A O 1
ATOM 680 N N . ASP A 1 88 ? -10.406 32.812 3.953 1 93 88 ASP A N 1
ATOM 681 C CA . ASP A 1 88 ? -10 32.156 2.725 1 93 88 ASP A CA 1
ATOM 682 C C . ASP A 1 88 ? -11.148 32.094 1.722 1 93 88 ASP A C 1
ATOM 684 O O . ASP A 1 88 ? -12.258 32.531 2.014 1 93 88 ASP A O 1
ATOM 688 N N . PRO A 1 89 ? -10.93 31.562 0.539 1 90.38 89 PRO A N 1
ATOM 689 C CA . PRO A 1 89 ? -11.969 31.531 -0.495 1 90.38 89 PRO A CA 1
ATOM 690 C C . PRO A 1 89 ? -13.188 30.719 -0.076 1 90.38 89 PRO A C 1
ATOM 692 O O . PRO A 1 89 ? -14.312 31.031 -0.478 1 90.38 89 PRO A O 1
ATOM 695 N N . TRP A 1 90 ? -13.008 29.734 0.753 1 91.31 90 TRP A N 1
ATOM 696 C CA . TRP A 1 90 ? -14.141 28.922 1.189 1 91.31 90 TRP A CA 1
ATOM 697 C C . TRP A 1 90 ? -15.094 29.734 2.062 1 91.31 90 TRP A C 1
ATOM 699 O O . TRP A 1 90 ? -16.312 29.688 1.877 1 91.31 90 TRP A O 1
ATOM 709 N N . THR A 1 91 ? -14.547 30.531 3.051 1 94.31 91 THR A N 1
ATOM 710 C CA . THR A 1 91 ? -15.359 31.344 3.945 1 94.31 91 THR A CA 1
ATOM 711 C C . THR A 1 91 ? -15.789 32.625 3.258 1 94.31 91 THR A C 1
ATOM 713 O O . THR A 1 91 ? -16.578 33.406 3.811 1 94.31 91 THR A O 1
ATOM 716 N N . GLN A 1 92 ? -15.242 32.906 2.119 1 92 92 GLN A N 1
ATOM 717 C CA . GLN A 1 92 ? -15.5 34.094 1.329 1 92 92 GLN A CA 1
ATOM 718 C C . GLN A 1 92 ? -15.102 35.344 2.09 1 92 92 GLN A C 1
ATOM 720 O O . GLN A 1 92 ? -15.82 36.344 2.072 1 92 92 GLN A O 1
ATOM 725 N N . LYS A 1 93 ? -14.07 35.25 2.889 1 94.25 93 LYS A N 1
ATOM 726 C CA . LYS A 1 93 ? -13.477 36.375 3.604 1 94.25 93 LYS A CA 1
ATOM 727 C C . LYS A 1 93 ? -12.109 36.719 3.027 1 94.25 93 LYS A C 1
ATOM 729 O O . LYS A 1 93 ? -11.266 35.844 2.814 1 94.25 93 LYS A O 1
ATOM 734 N N . ASP A 1 94 ? -11.93 37.938 2.605 1 91.31 94 ASP A N 1
ATOM 735 C CA . ASP A 1 94 ? -10.656 38.469 2.119 1 91.31 94 ASP A CA 1
ATOM 736 C C . ASP A 1 94 ? -10.227 39.688 2.908 1 91.31 94 ASP A C 1
ATOM 738 O O . ASP A 1 94 ? -10.727 39.938 4.008 1 91.31 94 ASP A O 1
ATOM 742 N N . LEU A 1 95 ? -9.203 40.438 2.432 1 90.81 95 LEU A N 1
ATOM 743 C CA . LEU A 1 95 ? -8.664 41.594 3.141 1 90.81 95 LEU A CA 1
ATOM 744 C C . LEU A 1 95 ? -9.727 42.656 3.297 1 90.81 95 LEU A C 1
ATOM 746 O O . LEU A 1 95 ? -9.648 43.5 4.215 1 90.81 95 LEU A O 1
ATOM 750 N N . ARG A 1 96 ? -10.75 42.688 2.426 1 90.75 96 ARG A N 1
ATOM 751 C CA . ARG A 1 96 ? -11.789 43.688 2.453 1 90.75 96 ARG A CA 1
ATOM 752 C C . ARG A 1 96 ? -12.953 43.281 3.346 1 90.75 96 ARG A C 1
ATOM 754 O O . ARG A 1 96 ? -13.547 44.125 4.031 1 90.75 96 ARG A O 1
ATOM 761 N N . THR A 1 97 ? -13.195 41.969 3.365 1 92 97 THR A N 1
ATOM 762 C CA . THR A 1 97 ? -14.414 41.5 4.008 1 92 97 THR A CA 1
ATOM 763 C C . THR A 1 97 ? -14.094 40.75 5.289 1 92 97 THR A C 1
ATOM 765 O O . THR A 1 97 ? -14.969 40.531 6.125 1 92 97 THR A O 1
ATOM 768 N N . GLY A 1 98 ? -12.875 40.375 5.445 1 94.19 98 GLY A N 1
ATOM 769 C CA . GLY A 1 98 ? -12.469 39.625 6.637 1 94.19 98 GLY A CA 1
ATOM 770 C C . GLY A 1 98 ? -12.156 40.531 7.816 1 94.19 98 GLY A C 1
ATOM 771 O O . GLY A 1 98 ? -12.391 41.75 7.754 1 94.19 98 GLY A O 1
ATOM 772 N N . LEU A 1 99 ? -11.727 40 8.906 1 96.75 99 LEU A N 1
ATOM 773 C CA . LEU A 1 99 ? -11.492 40.719 10.148 1 96.75 99 LEU A CA 1
ATOM 774 C C . LEU A 1 99 ? -10.016 41.031 10.32 1 96.75 99 LEU A C 1
ATOM 776 O O . LEU A 1 99 ? -9.172 40.156 10.266 1 96.75 99 LEU A O 1
ATOM 780 N N . THR A 1 100 ? -9.672 42.312 10.508 1 95 100 THR A N 1
ATOM 781 C CA . THR A 1 100 ? -8.352 42.625 11.031 1 95 100 THR A CA 1
ATOM 782 C C . THR A 1 100 ? -8.188 42.125 12.453 1 95 100 THR A C 1
ATOM 784 O O . THR A 1 100 ? -9.172 41.781 13.117 1 95 100 THR A O 1
ATOM 787 N N . PRO A 1 101 ? -6.953 42.062 12.961 1 96.69 101 PRO A N 1
ATOM 788 C CA . PRO A 1 101 ? -6.773 41.594 14.336 1 96.69 101 PRO A CA 1
ATOM 789 C C . PRO A 1 101 ? -7.59 42.406 15.344 1 96.69 101 PRO A C 1
ATOM 791 O O . PRO A 1 101 ? -8.18 41.812 16.266 1 96.69 101 PRO A O 1
ATOM 794 N N . GLN A 1 102 ? -7.691 43.656 15.164 1 96.19 102 GLN A N 1
ATOM 795 C CA . GLN A 1 102 ? -8.445 44.5 16.062 1 96.19 102 GLN A CA 1
ATOM 796 C C . GLN A 1 102 ? -9.945 44.188 16 1 96.19 102 GLN A C 1
ATOM 798 O O . GLN A 1 102 ? -10.617 44.125 17.031 1 96.19 102 GLN A O 1
ATOM 803 N N . LEU A 1 103 ? -10.438 44.094 14.789 1 97.31 103 LEU A N 1
ATOM 804 C CA . LEU A 1 103 ? -11.852 43.781 14.625 1 97.31 103 LEU A CA 1
ATOM 805 C C . LEU A 1 103 ? -12.172 42.375 15.195 1 97.31 103 LEU A C 1
ATOM 807 O O . LEU A 1 103 ? -13.25 42.188 15.75 1 97.31 103 LEU A O 1
ATOM 811 N N . ALA A 1 104 ? -11.227 41.469 15.016 1 98.12 104 ALA A N 1
ATOM 812 C CA . ALA A 1 104 ? -11.398 40.125 15.562 1 98.12 104 ALA A CA 1
ATOM 813 C C . ALA A 1 104 ? -11.523 40.188 17.094 1 98.12 104 ALA A C 1
ATOM 815 O O . ALA A 1 104 ? -12.391 39.5 17.656 1 98.12 104 ALA A O 1
ATOM 816 N N . ALA A 1 105 ? -10.656 40.906 17.734 1 98.06 105 ALA A N 1
ATOM 817 C CA . ALA A 1 105 ? -10.695 41.031 19.188 1 98.06 105 ALA A CA 1
ATOM 818 C C . ALA A 1 105 ? -12.023 41.625 19.641 1 98.06 105 ALA A C 1
ATOM 820 O O . ALA A 1 105 ? -12.617 41.188 20.625 1 98.06 105 ALA A O 1
ATOM 821 N N . ARG A 1 106 ? -12.484 42.625 18.953 1 98 106 ARG A N 1
ATOM 822 C CA . ARG A 1 106 ? -13.758 43.281 19.281 1 98 106 ARG A CA 1
ATOM 823 C C . ARG A 1 106 ? -14.922 42.281 19.125 1 98 106 ARG A C 1
ATOM 825 O O . ARG A 1 106 ? -15.844 42.281 19.938 1 98 106 ARG A O 1
ATOM 832 N N . LEU A 1 107 ? -14.867 41.625 18.016 1 98.44 107 LEU A N 1
ATOM 833 C CA . LEU A 1 107 ? -15.906 40.656 17.766 1 98.44 107 LEU A CA 1
ATOM 834 C C . LEU A 1 107 ? -15.93 39.594 18.875 1 98.44 107 LEU A C 1
ATOM 836 O O . LEU A 1 107 ? -17 39.219 19.359 1 98.44 107 LEU A O 1
ATOM 840 N N . ALA A 1 108 ? -14.781 39.062 19.234 1 98.5 108 ALA A N 1
ATOM 841 C CA . ALA A 1 108 ? -14.68 38.031 20.266 1 98.5 108 ALA A CA 1
ATOM 842 C C . ALA A 1 108 ? -15.305 38.5 21.578 1 98.5 108 ALA A C 1
ATOM 844 O O . ALA A 1 108 ? -16.062 37.75 22.203 1 98.5 108 ALA A O 1
ATOM 845 N N . ASN A 1 109 ? -14.961 39.688 21.984 1 98.38 109 ASN A N 1
ATOM 846 C CA . ASN A 1 109 ? -15.539 40.25 23.203 1 98.38 109 ASN A CA 1
ATOM 847 C C . ASN A 1 109 ? -17.062 40.375 23.094 1 98.38 109 ASN A C 1
ATOM 849 O O . ASN A 1 109 ? -17.781 40.125 24.047 1 98.38 109 ASN A O 1
ATOM 853 N N . ARG A 1 110 ? -17.5 40.844 21.938 1 98.19 110 ARG A N 1
ATOM 854 C CA . ARG A 1 110 ? -18.938 40.969 21.719 1 98.19 110 ARG A CA 1
ATOM 855 C C . ARG A 1 110 ? -19.641 39.625 21.812 1 98.19 110 ARG A C 1
ATOM 857 O O . ARG A 1 110 ? -20.719 39.531 22.406 1 98.19 110 ARG A O 1
ATOM 864 N N . MET A 1 111 ? -19.062 38.625 21.188 1 98.44 111 MET A N 1
ATOM 865 C CA . MET A 1 111 ? -19.625 37.281 21.234 1 98.44 111 MET A CA 1
ATOM 866 C C . MET A 1 111 ? -19.672 36.75 22.656 1 98.44 111 MET A C 1
ATOM 868 O O . MET A 1 111 ? -20.703 36.25 23.094 1 98.44 111 MET A O 1
ATOM 872 N N . GLN A 1 112 ? -18.578 36.875 23.375 1 98.44 112 GLN A N 1
ATOM 873 C CA . GLN A 1 112 ? -18.516 36.406 24.75 1 98.44 112 GLN A CA 1
ATOM 874 C C . GLN A 1 112 ? -19.516 37.156 25.641 1 98.44 112 GLN A C 1
ATOM 876 O O . GLN A 1 112 ? -20.219 36.531 26.438 1 98.44 112 GLN A O 1
ATOM 881 N N . ARG A 1 113 ? -19.547 38.438 25.5 1 98.06 113 ARG A N 1
ATOM 882 C CA . ARG A 1 113 ? -20.484 39.219 26.297 1 98.06 113 ARG A CA 1
ATOM 883 C C . ARG A 1 113 ? -21.922 38.781 26.078 1 98.06 113 ARG A C 1
ATOM 885 O O . ARG A 1 113 ? -22.672 38.625 27.031 1 98.06 113 ARG A O 1
ATOM 892 N N . TYR A 1 114 ? -22.266 38.656 24.844 1 98.06 114 TYR A N 1
ATOM 893 C CA . TYR A 1 114 ? -23.625 38.219 24.531 1 98.06 114 TYR A CA 1
ATOM 894 C C . TYR A 1 114 ? -23.906 36.844 25.125 1 98.06 114 TYR A C 1
ATOM 896 O O . TYR A 1 114 ? -24.969 36.625 25.719 1 98.06 114 TYR A O 1
ATOM 904 N N . ALA A 1 115 ? -23 35.875 24.953 1 97.88 115 ALA A N 1
ATOM 905 C CA . ALA A 1 115 ? -23.172 34.5 25.469 1 97.88 115 ALA A CA 1
ATOM 906 C C . ALA A 1 115 ? -23.344 34.5 26.984 1 97.88 115 ALA A C 1
ATOM 908 O O . ALA A 1 115 ? -24.203 33.812 27.516 1 97.88 115 ALA A O 1
ATOM 909 N N . VAL A 1 116 ? -22.516 35.281 27.688 1 97.06 116 VAL A N 1
ATOM 910 C CA . VAL A 1 116 ? -22.531 35.312 29.156 1 97.06 116 VAL A CA 1
ATOM 911 C C . VAL A 1 116 ? -23.797 36 29.641 1 97.06 116 VAL A C 1
ATOM 913 O O . VAL A 1 116 ? -24.438 35.531 30.594 1 97.06 116 VAL A O 1
ATOM 916 N N . GLN A 1 117 ? -24.234 36.969 28.938 1 96.81 117 GLN A N 1
ATOM 917 C CA . GLN A 1 117 ? -25.328 37.812 29.438 1 96.81 117 GLN A CA 1
ATOM 918 C C . GLN A 1 117 ? -26.672 37.25 29 1 96.81 117 GLN A C 1
ATOM 920 O O . GLN A 1 117 ? -27.688 37.5 29.656 1 96.81 117 GLN A O 1
ATOM 925 N N . HIS A 1 118 ? -26.703 36.562 27.922 1 96 118 HIS A N 1
ATOM 926 C CA . HIS A 1 118 ? -28 36.25 27.344 1 96 118 HIS A CA 1
ATOM 927 C C . HIS A 1 118 ? -28.266 34.75 27.359 1 96 118 HIS A C 1
ATOM 929 O O . HIS A 1 118 ? -29.266 34.281 26.812 1 96 118 HIS A O 1
ATOM 935 N N . SER A 1 119 ? -27.438 33.969 27.891 1 94.69 119 SER A N 1
ATOM 936 C CA . SER A 1 119 ? -27.734 32.562 28.125 1 94.69 119 SER A CA 1
ATOM 937 C C . SER A 1 119 ? -28.125 32.344 29.594 1 94.69 119 SER A C 1
ATOM 939 O O . SER A 1 119 ? -27.766 33.125 30.469 1 94.69 119 SER A O 1
ATOM 941 N N . ARG A 1 120 ? -28.812 31.266 29.844 1 95.31 120 ARG A N 1
ATOM 942 C CA . ARG A 1 120 ? -29.391 31.016 31.156 1 95.31 120 ARG A CA 1
ATOM 943 C C . ARG A 1 120 ? -28.297 30.828 32.219 1 95.31 120 ARG A C 1
ATOM 945 O O . ARG A 1 120 ? -28.453 31.297 33.344 1 95.31 120 ARG A O 1
ATOM 952 N N . LEU A 1 121 ? -27.234 30.188 31.797 1 96.62 121 LEU A N 1
ATOM 953 C CA . LEU A 1 121 ? -26.219 29.812 32.781 1 96.62 121 LEU A CA 1
ATOM 954 C C . LEU A 1 121 ? -24.938 30.594 32.531 1 96.62 121 LEU A C 1
ATOM 956 O O . LEU A 1 121 ? -23.922 30.344 33.188 1 96.62 121 LEU A O 1
ATOM 960 N N . GLY A 1 122 ? -24.891 31.516 31.562 1 96.62 122 GLY A N 1
ATOM 961 C CA . GLY A 1 122 ? -23.766 32.375 31.297 1 96.62 122 GLY A CA 1
ATOM 962 C C . GLY A 1 122 ? -22.5 31.641 30.906 1 96.62 122 GLY A C 1
ATOM 963 O O . GLY A 1 122 ? -21.406 32 31.297 1 96.62 122 GLY A O 1
ATOM 964 N N . ILE A 1 123 ? -22.562 30.562 30.219 1 97.69 123 ILE A N 1
ATOM 965 C CA . ILE A 1 123 ? -21.422 29.734 29.844 1 97.69 123 ILE A CA 1
ATOM 966 C C . ILE A 1 123 ? -20.672 30.391 28.688 1 97.69 123 ILE A C 1
ATOM 968 O O . ILE A 1 123 ? -21.25 30.656 27.625 1 97.69 123 ILE A O 1
ATOM 972 N N . PRO A 1 124 ? -19.391 30.688 28.844 1 97.81 124 PRO A N 1
ATOM 973 C CA . PRO A 1 124 ? -18.625 31.266 27.75 1 97.81 124 PRO A CA 1
ATOM 974 C C . PRO A 1 124 ? -18.438 30.281 26.594 1 97.81 124 PRO A C 1
ATOM 976 O O . PRO A 1 124 ? -18.578 29.078 26.766 1 97.81 124 PRO A O 1
ATOM 979 N N . LEU A 1 125 ? -18.078 30.828 25.406 1 98.25 125 LEU A N 1
ATOM 980 C CA . LEU A 1 125 ? -17.875 30.031 24.203 1 98.25 125 LEU A CA 1
ATOM 981 C C . LEU A 1 125 ? -16.406 29.641 24.062 1 98.25 125 LEU A C 1
ATOM 983 O O . LEU A 1 125 ? -15.508 30.406 24.422 1 98.25 125 LEU A O 1
ATOM 987 N N . PHE A 1 126 ? -16.156 28.422 23.578 1 98.31 126 PHE A N 1
ATOM 988 C CA . PHE A 1 126 ? -14.875 28.109 22.969 1 98.31 126 PHE A CA 1
ATOM 989 C C . PHE A 1 126 ? -14.82 28.594 21.516 1 98.31 126 PHE A C 1
ATOM 991 O O . PHE A 1 126 ? -15.766 28.375 20.75 1 98.31 126 PHE A O 1
ATOM 998 N N . LEU A 1 127 ? -13.836 29.297 21.172 1 98.5 127 LEU A N 1
ATOM 999 C CA . LEU A 1 127 ? -13.57 29.672 19.781 1 98.5 127 LEU A CA 1
ATOM 1000 C C . LEU A 1 127 ? -12.359 28.906 19.25 1 98.5 127 LEU A C 1
ATOM 1002 O O . LEU A 1 127 ? -11.219 29.219 19.609 1 98.5 127 LEU A O 1
ATOM 1006 N N . ALA A 1 128 ? -12.609 27.922 18.328 1 98.31 128 ALA A N 1
ATOM 1007 C CA . ALA A 1 128 ? -11.562 27.078 17.766 1 98.31 128 ALA A CA 1
ATOM 1008 C C . ALA A 1 128 ? -11.094 27.609 16.406 1 98.31 128 ALA A C 1
ATOM 1010 O O . ALA A 1 128 ? -11.906 28.078 15.609 1 98.31 128 ALA A O 1
ATOM 1011 N N . GLU A 1 129 ? -9.805 27.531 16.203 1 98.06 129 GLU A N 1
ATOM 1012 C CA . GLU A 1 129 ? -9.188 28.094 15 1 98.06 129 GLU A CA 1
ATOM 1013 C C . GLU A 1 129 ? -8.258 27.078 14.336 1 98.06 129 GLU A C 1
ATOM 1015 O O . GLU A 1 129 ? -7.793 26.141 14.992 1 98.06 129 GLU A O 1
ATOM 1020 N N . GLU A 1 130 ? -7.957 27.297 13.031 1 97.5 130 GLU A N 1
ATOM 1021 C CA . GLU A 1 130 ? -6.957 26.516 12.305 1 97.5 130 GLU A CA 1
ATOM 1022 C C . GLU A 1 130 ? -5.559 27.094 12.5 1 97.5 130 GLU A C 1
ATOM 1024 O O . GLU A 1 130 ? -5.352 28.312 12.344 1 97.5 130 GLU A O 1
ATOM 1029 N N . ALA A 1 131 ? -4.648 26.25 12.852 1 97.62 131 ALA A N 1
ATOM 1030 C CA . ALA A 1 131 ? -3.328 26.797 13.172 1 97.62 131 ALA A CA 1
ATOM 1031 C C . ALA A 1 131 ? -2.227 25.781 12.844 1 97.62 131 ALA A C 1
ATOM 1033 O O . ALA A 1 131 ? -1.343 25.531 13.664 1 97.62 131 ALA A O 1
ATOM 1034 N N . PRO A 1 132 ? -2.219 25.172 11.641 1 96.38 132 PRO A N 1
ATOM 1035 C CA . PRO A 1 132 ? -1.165 24.188 11.344 1 96.38 132 PRO A CA 1
ATOM 1036 C C . PRO A 1 132 ? 0.21 24.844 11.195 1 96.38 132 PRO A C 1
ATOM 1038 O O . PRO A 1 132 ? 1.228 24.219 11.516 1 96.38 132 PRO A O 1
ATOM 1041 N N . HIS A 1 133 ? 0.308 26.062 10.656 1 97.88 133 HIS A N 1
ATOM 1042 C CA . HIS A 1 133 ? 1.562 26.797 10.477 1 97.88 133 HIS A CA 1
ATOM 1043 C C . HIS A 1 133 ? 1.36 28.297 10.656 1 97.88 133 HIS A C 1
ATOM 1045 O O . HIS A 1 133 ? 1.883 29.094 9.875 1 97.88 133 HIS A O 1
ATOM 1051 N N . GLY A 1 134 ? 0.604 28.594 11.703 1 97.88 134 GLY A N 1
ATOM 1052 C CA . GLY A 1 134 ? 0.128 29.938 12.016 1 97.88 134 GLY A CA 1
ATOM 1053 C C . GLY A 1 134 ? -1.381 30.016 12.141 1 97.88 134 GLY A C 1
ATOM 1054 O O . GLY A 1 134 ? -2.096 29.109 11.727 1 97.88 134 GLY A O 1
ATOM 1055 N N . HIS A 1 135 ? -1.852 31.109 12.828 1 97.88 135 HIS A N 1
ATOM 1056 C CA . HIS A 1 135 ? -3.289 31.344 12.891 1 97.88 135 HIS A CA 1
ATOM 1057 C C . HIS A 1 135 ? -3.854 31.703 11.523 1 97.88 135 HIS A C 1
ATOM 1059 O O . HIS A 1 135 ? -3.412 32.656 10.906 1 97.88 135 HIS A O 1
ATOM 1065 N N . MET A 1 136 ? -4.777 30.891 11.023 1 97.44 136 MET A N 1
ATOM 1066 C CA . MET A 1 136 ? -5.375 31.125 9.711 1 97.44 136 MET A CA 1
ATOM 1067 C C . MET A 1 136 ? -6.328 32.312 9.766 1 97.44 136 MET A C 1
ATOM 1069 O O . MET A 1 136 ? -7.535 32.156 9.57 1 97.44 136 MET A O 1
ATOM 1073 N N . ALA A 1 137 ? -5.816 33.438 10 1 97.19 137 ALA A N 1
ATOM 1074 C CA . ALA A 1 137 ? -6.547 34.719 10.102 1 97.19 137 ALA A CA 1
ATOM 1075 C C . ALA A 1 137 ? -5.734 35.875 9.508 1 97.19 137 ALA A C 1
ATOM 1077 O O . ALA A 1 137 ? -4.504 35.812 9.469 1 97.19 137 ALA A O 1
ATOM 1078 N N . ILE A 1 138 ? -6.438 36.844 9.039 1 95.88 138 ILE A N 1
ATOM 1079 C CA . ILE A 1 138 ? -5.805 38.031 8.43 1 95.88 138 ILE A CA 1
ATOM 1080 C C . ILE A 1 138 ? -4.891 38.688 9.445 1 95.88 138 ILE A C 1
ATOM 1082 O O . ILE A 1 138 ? -5.289 38.938 10.594 1 95.88 138 ILE A O 1
ATOM 1086 N N . GLY A 1 139 ? -3.686 38.938 8.992 1 95.75 139 GLY A N 1
ATOM 1087 C CA . GLY A 1 139 ? -2.742 39.688 9.805 1 95.75 139 GLY A CA 1
ATOM 1088 C C . GLY A 1 139 ? -1.843 38.812 10.641 1 95.75 139 GLY A C 1
ATOM 1089 O O . GLY A 1 139 ? -0.819 39.25 11.156 1 95.75 139 GLY A O 1
ATOM 1090 N N . ALA A 1 140 ? -2.166 37.562 10.797 1 97.12 140 ALA A N 1
ATOM 1091 C CA . ALA A 1 140 ? -1.392 36.656 11.633 1 97.12 140 ALA A CA 1
ATOM 1092 C C . ALA A 1 140 ? -0.109 36.219 10.93 1 97.12 140 ALA A C 1
ATOM 1094 O O . ALA A 1 140 ? -0.016 36.281 9.703 1 97.12 140 ALA A O 1
ATOM 1095 N N . THR A 1 141 ? 0.878 35.844 11.688 1 97.69 141 THR A N 1
ATOM 1096 C CA . THR A 1 141 ? 2.164 35.375 11.188 1 97.69 141 THR A CA 1
ATOM 1097 C C . THR A 1 141 ? 2.018 34 10.492 1 97.69 141 THR A C 1
ATOM 1099 O O . THR A 1 141 ? 1.365 33.094 11.023 1 97.69 141 THR A O 1
ATOM 1102 N N . THR A 1 142 ? 2.58 33.906 9.305 1 97.75 142 THR A N 1
ATOM 1103 C CA . THR A 1 142 ? 2.562 32.656 8.57 1 97.75 142 THR A CA 1
ATOM 1104 C C . THR A 1 142 ? 3.955 32.031 8.523 1 97.75 142 THR A C 1
ATOM 1106 O O . THR A 1 142 ? 4.891 32.625 7.984 1 97.75 142 THR A O 1
ATOM 1109 N N . PHE A 1 143 ? 4.098 30.859 9.07 1 98.5 143 PHE A N 1
ATOM 1110 C CA . PHE A 1 143 ? 5.344 30.109 9.102 1 98.5 143 PHE A CA 1
ATOM 1111 C C . PHE A 1 143 ? 5.406 29.109 7.945 1 98.5 143 PHE A C 1
ATOM 1113 O O . PHE A 1 143 ? 4.438 28.953 7.199 1 98.5 143 PHE A O 1
ATOM 1120 N N . PRO A 1 144 ? 6.613 28.453 7.707 1 98.62 144 PRO A N 1
ATOM 1121 C CA . PRO A 1 144 ? 6.648 27.359 6.73 1 98.62 144 PRO A CA 1
ATOM 1122 C C . PRO A 1 144 ? 5.641 26.266 7.039 1 98.62 144 PRO A C 1
ATOM 1124 O O . PRO A 1 144 ? 5.32 26.016 8.203 1 98.62 144 PRO A O 1
ATOM 1127 N N . THR A 1 145 ? 5.121 25.625 5.98 1 98.5 145 THR A N 1
ATOM 1128 C CA . THR A 1 145 ? 4.266 24.469 6.211 1 98.5 145 THR A CA 1
ATOM 1129 C C . THR A 1 145 ? 5.047 23.344 6.895 1 98.5 145 THR A C 1
ATOM 1131 O O . THR A 1 145 ? 6.254 23.469 7.105 1 98.5 145 THR A O 1
ATOM 1134 N N . ALA A 1 146 ? 4.344 22.344 7.254 1 98.69 146 ALA A N 1
ATOM 1135 C CA . ALA A 1 146 ? 4.84 21.312 8.164 1 98.69 146 ALA A CA 1
ATOM 1136 C C . ALA A 1 146 ? 6.113 20.672 7.625 1 98.69 146 ALA A C 1
ATOM 1138 O O . ALA A 1 146 ? 7.059 20.422 8.375 1 98.69 146 ALA A O 1
ATOM 1139 N N . PRO A 1 147 ? 6.203 20.312 6.32 1 98.69 147 PRO A N 1
ATOM 1140 C CA . PRO A 1 147 ? 7.48 19.75 5.875 1 98.69 147 PRO A CA 1
ATOM 1141 C C . PRO A 1 147 ? 8.641 20.719 6.035 1 98.69 147 PRO A C 1
ATOM 1143 O O . PRO A 1 147 ? 9.766 20.312 6.324 1 98.69 147 PRO A O 1
ATOM 1146 N N . GLY A 1 148 ? 8.352 22 5.812 1 98.81 148 GLY A N 1
ATOM 1147 C CA . GLY A 1 148 ? 9.367 23 6.082 1 98.81 148 GLY A CA 1
ATOM 1148 C C . GLY A 1 148 ? 9.75 23.094 7.547 1 98.81 148 GLY A C 1
ATOM 1149 O O . GLY A 1 148 ? 10.93 23.172 7.883 1 98.81 148 GLY A O 1
ATOM 1150 N N . GLN A 1 149 ? 8.727 23.078 8.43 1 98.88 149 GLN A N 1
ATOM 1151 C CA . GLN A 1 149 ? 8.984 23.062 9.867 1 98.88 149 GLN A CA 1
ATOM 1152 C C . GLN A 1 149 ? 9.859 21.875 10.258 1 98.88 149 GLN A C 1
ATOM 1154 O O . GLN A 1 149 ? 10.859 22.047 10.969 1 98.88 149 GLN A O 1
ATOM 1159 N N . ALA A 1 150 ? 9.492 20.719 9.734 1 98.88 150 ALA A N 1
ATOM 1160 C CA . ALA A 1 150 ? 10.219 19.5 10.07 1 98.88 150 ALA A CA 1
ATOM 1161 C C . ALA A 1 150 ? 11.641 19.531 9.5 1 98.88 150 ALA A C 1
ATOM 1163 O O . ALA A 1 150 ? 12.562 18.969 10.086 1 98.88 150 ALA A O 1
ATOM 1164 N N . SER A 1 151 ? 11.836 20.203 8.422 1 98.94 151 SER A N 1
ATOM 1165 C CA . SER A 1 151 ? 13.141 20.297 7.781 1 98.94 151 SER A CA 1
ATOM 1166 C C . SER A 1 151 ? 14.125 21.094 8.633 1 98.94 151 SER A C 1
ATOM 1168 O O . SER A 1 151 ? 15.336 21.047 8.406 1 98.94 151 SER A O 1
ATOM 1170 N N . THR A 1 152 ? 13.617 21.812 9.609 1 98.94 152 THR A N 1
ATOM 1171 C CA . THR A 1 152 ? 14.5 22.562 10.5 1 98.94 152 THR A CA 1
ATOM 1172 C C . THR A 1 152 ? 15.227 21.625 11.453 1 98.94 152 THR A C 1
ATOM 1174 O O . THR A 1 152 ? 16.297 21.953 11.961 1 98.94 152 THR A O 1
ATOM 1177 N N . TRP A 1 153 ? 14.547 20.469 11.781 1 98.88 153 TRP A N 1
ATOM 1178 C CA . TRP A 1 153 ? 15.055 19.547 12.797 1 98.88 153 TRP A CA 1
ATOM 1179 C C . TRP A 1 153 ? 15.406 20.297 14.078 1 98.88 153 TRP A C 1
ATOM 1181 O O . TRP A 1 153 ? 16.453 20.031 14.695 1 98.88 153 TRP A O 1
ATOM 1191 N N . ASN A 1 154 ? 14.625 21.234 14.414 1 98.88 154 ASN A N 1
ATOM 1192 C CA . ASN A 1 154 ? 14.859 22.109 15.562 1 98.88 154 ASN A CA 1
ATOM 1193 C C . ASN A 1 154 ? 13.609 22.25 16.422 1 98.88 154 ASN A C 1
ATOM 1195 O O . ASN A 1 154 ? 12.906 23.25 16.344 1 98.88 154 ASN A O 1
ATOM 1199 N N . PRO A 1 155 ? 13.383 21.297 17.344 1 98.62 155 PRO A N 1
ATOM 1200 C CA . PRO A 1 155 ? 12.195 21.344 18.203 1 98.62 155 PRO A CA 1
ATOM 1201 C C . PRO A 1 155 ? 12.117 22.625 19.031 1 98.62 155 PRO A C 1
ATOM 1203 O O . PRO A 1 155 ? 11.016 23.109 19.312 1 98.62 155 PRO A O 1
ATOM 1206 N N . GLU A 1 156 ? 13.211 23.188 19.422 1 98.56 156 GLU A N 1
ATOM 1207 C CA . GLU A 1 156 ? 13.188 24.422 20.203 1 98.56 156 GLU A CA 1
ATOM 1208 C C . GLU A 1 156 ? 12.594 25.562 19.375 1 98.56 156 GLU A C 1
ATOM 1210 O O . GLU A 1 156 ? 11.828 26.375 19.906 1 98.56 156 GLU A O 1
ATOM 1215 N N . LEU A 1 157 ? 13 25.609 18.141 1 98.81 157 LEU A N 1
ATOM 1216 C CA . LEU A 1 157 ? 12.43 26.594 17.25 1 98.81 157 LEU A CA 1
ATOM 1217 C C . LEU A 1 157 ? 10.93 26.391 17.078 1 98.81 157 LEU A C 1
ATOM 1219 O O . LEU A 1 157 ? 10.172 27.359 17.047 1 98.81 157 LEU A O 1
ATOM 1223 N N . ILE A 1 158 ? 10.469 25.172 17 1 98.81 158 ILE A N 1
ATOM 1224 C CA . ILE A 1 158 ? 9.062 24.859 16.828 1 98.81 158 ILE A CA 1
ATOM 1225 C C . ILE A 1 158 ? 8.289 25.234 18.078 1 98.81 158 ILE A C 1
ATOM 1227 O O . ILE A 1 158 ? 7.137 25.672 18 1 98.81 158 ILE A O 1
ATOM 1231 N N . GLU A 1 159 ? 8.914 25.031 19.25 1 98.56 159 GLU A N 1
ATOM 1232 C CA . GLU A 1 159 ? 8.273 25.453 20.484 1 98.56 159 GLU A CA 1
ATOM 1233 C C . GLU A 1 159 ? 8.023 26.953 20.5 1 98.56 159 GLU A C 1
ATOM 1235 O O . GLU A 1 159 ? 6.941 27.406 20.875 1 98.56 159 GLU A O 1
ATOM 1240 N N . ARG A 1 160 ? 9.023 27.75 20.062 1 98.69 160 ARG A N 1
ATOM 1241 C CA . ARG A 1 160 ? 8.852 29.188 19.969 1 98.69 160 ARG A CA 1
ATOM 1242 C C . ARG A 1 160 ? 7.762 29.547 18.953 1 98.69 160 ARG A C 1
ATOM 1244 O O . ARG A 1 160 ? 7 30.5 19.156 1 98.69 160 ARG A O 1
ATOM 1251 N N . MET A 1 161 ? 7.719 28.844 17.844 1 98.75 161 MET A N 1
ATOM 1252 C CA . MET A 1 161 ? 6.652 29.016 16.875 1 98.75 161 MET A CA 1
ATOM 1253 C C . MET A 1 161 ? 5.285 28.781 17.5 1 98.75 161 MET A C 1
ATOM 1255 O O . MET A 1 161 ? 4.352 29.547 17.281 1 98.75 161 MET A O 1
ATOM 1259 N N . GLY A 1 162 ? 5.191 27.672 18.297 1 98.38 162 GLY A N 1
ATOM 1260 C CA . GLY A 1 162 ? 3.951 27.391 18.984 1 98.38 162 GLY A CA 1
ATOM 1261 C C . GLY A 1 162 ? 3.521 28.484 19.938 1 98.38 162 GLY A C 1
ATOM 1262 O O . GLY A 1 162 ? 2.332 28.797 20.047 1 98.38 162 GLY A O 1
ATOM 1263 N N . GLU A 1 163 ? 4.504 29.125 20.609 1 98.06 163 GLU A N 1
ATOM 1264 C CA . GLU A 1 163 ? 4.223 30.234 21.5 1 98.06 163 GLU A CA 1
ATOM 1265 C C . GLU A 1 163 ? 3.59 31.406 20.75 1 98.06 163 GLU A C 1
ATOM 1267 O O . GLU A 1 163 ? 2.617 32 21.203 1 98.06 163 GLU A O 1
ATOM 1272 N N . VAL A 1 164 ? 4.156 31.656 19.609 1 98.5 164 VAL A N 1
ATOM 1273 C CA . VAL A 1 164 ? 3.658 32.75 18.797 1 98.5 164 VAL A CA 1
ATOM 1274 C C . VAL A 1 164 ? 2.252 32.438 18.297 1 98.5 164 VAL A C 1
ATOM 1276 O O . VAL A 1 164 ? 1.361 33.312 18.359 1 98.5 164 VAL A O 1
ATOM 1279 N N . ILE A 1 165 ? 2.02 31.25 17.844 1 98.44 165 ILE A N 1
ATOM 1280 C CA . ILE A 1 165 ? 0.728 30.844 17.312 1 98.44 165 ILE A CA 1
ATOM 1281 C C . ILE A 1 165 ? -0.343 30.953 18.391 1 98.44 165 ILE A C 1
ATOM 1283 O O . ILE A 1 165 ? -1.4 31.547 18.156 1 98.44 165 ILE A O 1
ATOM 1287 N N . ALA A 1 166 ? -0.042 30.422 19.547 1 98.19 166 ALA A N 1
ATOM 1288 C CA . ALA A 1 166 ? -0.988 30.484 20.672 1 98.19 166 ALA A CA 1
ATOM 1289 C C . ALA A 1 166 ? -1.279 31.938 21.062 1 98.19 166 ALA A C 1
ATOM 1291 O O . ALA A 1 166 ? -2.436 32.312 21.281 1 98.19 166 ALA A O 1
ATOM 1292 N N . ALA A 1 167 ? -0.24 32.75 21.141 1 98.12 167 ALA A N 1
ATOM 1293 C CA . ALA A 1 167 ? -0.407 34.156 21.5 1 98.12 167 ALA A CA 1
ATOM 1294 C C . ALA A 1 167 ? -1.315 34.875 20.5 1 98.12 167 ALA A C 1
ATOM 1296 O O . ALA A 1 167 ? -2.223 35.594 20.906 1 98.12 167 ALA A O 1
ATOM 1297 N N . GLU A 1 168 ? -1.066 34.656 19.281 1 98.38 168 GLU A N 1
ATOM 1298 C CA . GLU A 1 168 ? -1.818 35.375 18.266 1 98.38 168 GLU A CA 1
ATOM 1299 C C . GLU A 1 168 ? -3.271 34.906 18.219 1 98.38 168 GLU A C 1
ATOM 1301 O O . GLU A 1 168 ? -4.172 35.719 17.938 1 98.38 168 GLU A O 1
ATOM 1306 N N . ILE A 1 169 ? -3.514 33.656 18.484 1 98.19 169 ILE A N 1
ATOM 1307 C CA . ILE A 1 169 ? -4.879 33.156 18.578 1 98.19 169 ILE A CA 1
ATOM 1308 C C . ILE A 1 169 ? -5.582 33.781 19.781 1 98.19 169 ILE A C 1
ATOM 1310 O O . ILE A 1 169 ? -6.699 34.312 19.656 1 98.19 169 ILE A O 1
ATOM 1314 N N . ARG A 1 170 ? -4.922 33.875 20.922 1 97.88 170 ARG A N 1
ATOM 1315 C CA . ARG A 1 170 ? -5.5 34.406 22.141 1 97.88 170 ARG A CA 1
ATOM 1316 C C . ARG A 1 170 ? -5.707 35.906 22.031 1 97.88 170 ARG A C 1
ATOM 1318 O O . ARG A 1 170 ? -6.699 36.438 22.531 1 97.88 170 ARG A O 1
ATOM 1325 N N . LEU A 1 171 ? -4.805 36.562 21.359 1 98.12 171 LEU A N 1
ATOM 1326 C CA . LEU A 1 171 ? -4.875 38 21.203 1 98.12 171 LEU A CA 1
ATOM 1327 C C . LEU A 1 171 ? -6.086 38.406 20.359 1 98.12 171 LEU A C 1
ATOM 1329 O O . LEU A 1 171 ? -6.527 39.562 20.406 1 98.12 171 LEU A O 1
ATOM 1333 N N . GLN A 1 172 ? -6.594 37.469 19.625 1 97.88 172 GLN A N 1
ATOM 1334 C CA . GLN A 1 172 ? -7.754 37.719 18.766 1 97.88 172 GLN A CA 1
ATOM 1335 C C . GLN A 1 172 ? -9.023 37.125 19.375 1 97.88 172 GLN A C 1
ATOM 1337 O O . GLN A 1 172 ? -10.109 37.281 18.812 1 97.88 172 GLN A O 1
ATOM 1342 N N . GLY A 1 173 ? -8.867 36.469 20.469 1 97.81 173 GLY A N 1
ATOM 1343 C CA . GLY A 1 173 ? -10.016 36 21.219 1 97.81 173 GLY A CA 1
ATOM 1344 C C . GLY A 1 173 ? -10.273 34.5 21.031 1 97.81 173 GLY A C 1
ATOM 1345 O O . GLY A 1 173 ? -11.219 33.969 21.609 1 97.81 173 GLY A O 1
ATOM 1346 N N . GLY A 1 174 ? -9.414 33.781 20.234 1 98.06 174 GLY A N 1
ATOM 1347 C CA . GLY A 1 174 ? -9.516 32.344 20.109 1 98.06 174 GLY A CA 1
ATOM 1348 C C . GLY A 1 174 ? -9.008 31.594 21.312 1 98.06 174 GLY A C 1
ATOM 1349 O O . GLY A 1 174 ? -8.383 32.188 22.203 1 98.06 174 GLY A O 1
ATOM 1350 N N . HIS A 1 175 ? -9.289 30.25 21.406 1 97.81 175 HIS A N 1
ATOM 1351 C CA . HIS A 1 175 ? -8.953 29.469 22.594 1 97.81 175 HIS A CA 1
ATOM 1352 C C . HIS A 1 175 ? -8.281 28.156 22.203 1 97.81 175 HIS A C 1
ATOM 1354 O O . HIS A 1 175 ? -7.488 27.609 22.969 1 97.81 175 HIS A O 1
ATOM 1360 N N . ILE A 1 176 ? -8.711 27.594 21.047 1 97.75 176 ILE A N 1
ATOM 1361 C CA . ILE A 1 176 ? -8.281 26.266 20.625 1 97.75 176 ILE A CA 1
ATOM 1362 C C . ILE A 1 176 ? -7.555 26.375 19.281 1 97.75 176 ILE A C 1
ATOM 1364 O O . ILE A 1 176 ? -8.016 27.062 18.359 1 97.75 176 ILE A O 1
ATOM 1368 N N . CYS A 1 177 ? -6.418 25.688 19.234 1 95.81 177 CYS A N 1
ATOM 1369 C CA . CYS A 1 177 ? -5.613 25.594 18.031 1 95.81 177 CYS A CA 1
ATOM 1370 C C . CYS A 1 177 ? -5.727 24.219 17.391 1 95.81 177 CYS A C 1
ATOM 1372 O O . CYS A 1 177 ? -5.312 23.219 18 1 95.81 177 CYS A O 1
ATOM 1374 N N . TYR A 1 178 ? -6.316 24.172 16.156 1 97.62 178 TYR A N 1
ATOM 1375 C CA . TYR A 1 178 ? -6.25 22.906 15.43 1 97.62 178 TYR A CA 1
ATOM 1376 C C . TYR A 1 178 ? -4.871 22.719 14.797 1 97.62 178 TYR A C 1
ATOM 1378 O O . TYR A 1 178 ? -4.633 23.141 13.672 1 97.62 178 TYR A O 1
ATOM 1386 N N . GLY A 1 179 ? -3.98 22.094 15.383 1 94.88 179 GLY A N 1
ATOM 1387 C CA . GLY A 1 179 ? -2.574 21.797 15.164 1 94.88 179 GLY A CA 1
ATOM 1388 C C . GLY A 1 179 ? -1.871 21.312 16.422 1 94.88 179 GLY A C 1
ATOM 1389 O O . GLY A 1 179 ? -2.311 21.594 17.531 1 94.88 179 GLY A O 1
ATOM 1390 N N . PRO A 1 180 ? -0.911 20.453 16.422 1 97.38 180 PRO A N 1
ATOM 1391 C CA . PRO A 1 180 ? -0.164 20.109 15.211 1 97.38 180 PRO A CA 1
ATOM 1392 C C . PRO A 1 180 ? -0.797 18.953 14.438 1 97.38 180 PRO A C 1
ATOM 1394 O O . PRO A 1 180 ? -1.697 18.281 14.945 1 97.38 180 PRO A O 1
ATOM 1397 N N . VAL A 1 181 ? -0.412 18.797 13.156 1 98.44 181 VAL A N 1
ATOM 1398 C CA . VAL A 1 181 ? -0.82 17.672 12.312 1 98.44 181 VAL A CA 1
ATOM 1399 C C . VAL A 1 181 ? 0.228 16.562 12.391 1 98.44 181 VAL A C 1
ATOM 1401 O O . VAL A 1 181 ? 1.318 16.688 11.828 1 98.44 181 VAL A O 1
ATOM 1404 N N . LEU A 1 182 ? -0.131 15.477 13.023 1 98.62 182 LEU A N 1
ATOM 1405 C CA . LEU A 1 182 ? 0.853 14.469 13.398 1 98.62 182 LEU A CA 1
ATOM 1406 C C . LEU A 1 182 ? 0.764 13.258 12.484 1 98.62 182 LEU A C 1
ATOM 1408 O O . LEU A 1 182 ? 1.291 12.188 12.805 1 98.62 182 LEU A O 1
ATOM 1412 N N . ASP A 1 183 ? 0.099 13.43 11.344 1 97.94 183 ASP A N 1
ATOM 1413 C CA . ASP A 1 183 ? -0.021 12.344 10.367 1 97.94 183 ASP A CA 1
ATOM 1414 C C . ASP A 1 183 ? 1.347 11.953 9.82 1 97.94 183 ASP A C 1
ATOM 1416 O O . ASP A 1 183 ? 2.125 12.812 9.398 1 97.94 183 ASP A O 1
ATOM 1420 N N . ILE A 1 184 ? 1.647 10.656 9.844 1 98.38 184 ILE A N 1
ATOM 1421 C CA . ILE A 1 184 ? 2.84 10.133 9.188 1 98.38 184 ILE A CA 1
ATOM 1422 C C . ILE A 1 184 ? 2.537 9.852 7.719 1 98.38 184 ILE A C 1
ATOM 1424 O O . ILE A 1 184 ? 1.545 9.188 7.398 1 98.38 184 ILE A O 1
ATOM 1428 N N . VAL A 1 185 ? 3.416 10.336 6.848 1 97.56 185 VAL A N 1
ATOM 1429 C CA . VAL A 1 185 ? 3.168 10.195 5.418 1 97.56 185 VAL A CA 1
ATOM 1430 C C . VAL A 1 185 ? 3.861 8.938 4.895 1 97.56 185 VAL A C 1
ATOM 1432 O O . VAL A 1 185 ? 5.07 8.766 5.074 1 97.56 185 VAL A O 1
ATOM 1435 N N . ARG A 1 186 ? 3.094 8.055 4.242 1 95.69 186 ARG A N 1
ATOM 1436 C CA . ARG A 1 186 ? 3.648 6.898 3.547 1 95.69 186 ARG A CA 1
ATOM 1437 C C . ARG A 1 186 ? 3.441 7.012 2.041 1 95.69 186 ARG A C 1
ATOM 1439 O O . ARG A 1 186 ? 4.094 6.312 1.265 1 95.69 186 ARG A O 1
ATOM 1446 N N . ASP A 1 187 ? 2.557 7.844 1.631 1 95.62 187 ASP A N 1
ATOM 1447 C CA . ASP A 1 187 ? 2.232 8.031 0.22 1 95.62 187 ASP A CA 1
ATOM 1448 C C . ASP A 1 187 ? 2.264 9.508 -0.158 1 95.62 187 ASP A C 1
ATOM 1450 O O . ASP A 1 187 ? 1.294 10.234 0.072 1 95.62 187 ASP A O 1
ATOM 1454 N N . PRO A 1 188 ? 3.32 9.961 -0.847 1 96.44 188 PRO A N 1
ATOM 1455 C CA . PRO A 1 188 ? 3.445 11.383 -1.158 1 96.44 188 PRO A CA 1
ATOM 1456 C C . PRO A 1 188 ? 2.424 11.859 -2.189 1 96.44 188 PRO A C 1
ATOM 1458 O O . PRO A 1 188 ? 2.309 13.062 -2.447 1 96.44 188 PRO A O 1
ATOM 1461 N N . ARG A 1 189 ? 1.582 10.961 -2.801 1 96.56 189 ARG A N 1
ATOM 1462 C CA . ARG A 1 189 ? 0.504 11.328 -3.709 1 96.56 189 ARG A CA 1
ATOM 1463 C C . ARG A 1 189 ? -0.662 11.953 -2.949 1 96.56 189 ARG A C 1
ATOM 1465 O O . ARG A 1 189 ? -1.506 12.633 -3.543 1 96.56 189 ARG A O 1
ATOM 1472 N N . TRP A 1 190 ? -0.686 11.773 -1.607 1 96.5 190 TRP A N 1
ATOM 1473 C CA . TRP A 1 190 ? -1.7 12.297 -0.702 1 96.5 190 TRP A CA 1
ATOM 1474 C C . TRP A 1 190 ? -1.632 13.82 -0.636 1 96.5 190 TRP A C 1
ATOM 1476 O O . TRP A 1 190 ? -0.57 14.391 -0.372 1 96.5 190 TRP A O 1
ATOM 1486 N N . SER A 1 191 ? -2.705 14.43 -0.83 1 93.88 191 SER A N 1
ATOM 1487 C CA . SER A 1 191 ? -2.762 15.883 -0.999 1 93.88 191 SER A CA 1
ATOM 1488 C C . SER A 1 191 ? -2.404 16.609 0.296 1 93.88 191 SER A C 1
ATOM 1490 O O . SER A 1 191 ? -1.949 17.75 0.27 1 93.88 191 SER A O 1
ATOM 1492 N N . ARG A 1 192 ? -2.586 15.984 1.401 1 97 192 ARG A N 1
ATOM 1493 C CA . ARG A 1 192 ? -2.391 16.672 2.678 1 97 192 ARG A CA 1
ATOM 1494 C C . ARG A 1 192 ? -0.985 16.422 3.219 1 97 192 ARG A C 1
ATOM 1496 O O . ARG A 1 192 ? -0.703 16.719 4.383 1 97 192 ARG A O 1
ATOM 1503 N N . THR A 1 193 ? -0.096 15.914 2.385 1 97.75 193 THR A N 1
ATOM 1504 C CA . THR A 1 193 ? 1.312 15.758 2.736 1 97.75 193 THR A CA 1
ATOM 1505 C C . THR A 1 193 ? 1.895 17.078 3.225 1 97.75 193 THR A C 1
ATOM 1507 O O . THR A 1 193 ? 2.73 17.109 4.129 1 97.75 193 THR A O 1
ATOM 1510 N N . GLU A 1 194 ? 1.454 18.203 2.693 1 97.94 194 GLU A N 1
ATOM 1511 C CA . GLU A 1 194 ? 1.982 19.516 3.025 1 97.94 194 GLU A CA 1
ATOM 1512 C C . GLU A 1 194 ? 1.686 19.891 4.477 1 97.94 194 GLU A C 1
ATOM 1514 O O . GLU A 1 194 ? 2.287 20.812 5.027 1 97.94 194 GLU A O 1
ATOM 1519 N N . GLU A 1 195 ? 0.769 19.125 5.113 1 98 195 GLU A N 1
ATOM 1520 C CA . GLU A 1 195 ? 0.372 19.406 6.488 1 98 195 GLU A CA 1
ATOM 1521 C C . GLU A 1 195 ? 1.15 18.547 7.473 1 98 195 GLU A C 1
ATOM 1523 O O . GLU A 1 195 ? 1.043 18.719 8.688 1 98 195 GLU A O 1
ATOM 1528 N N . SER A 1 196 ? 1.99 17.641 6.957 1 97.75 196 SER A N 1
ATOM 1529 C CA . SER A 1 196 ? 2.613 16.625 7.805 1 97.75 196 SER A CA 1
ATOM 1530 C C . SER A 1 196 ? 4.098 16.922 8 1 97.75 196 SER A C 1
ATOM 1532 O O . SER A 1 196 ? 4.73 17.547 7.156 1 97.75 196 SER A O 1
ATOM 1534 N N . TYR A 1 197 ? 4.602 16.375 9.109 1 98.69 197 TYR A N 1
ATOM 1535 C CA . TYR A 1 197 ? 6.004 16.578 9.453 1 98.69 197 TYR A CA 1
ATOM 1536 C C . TYR A 1 197 ? 6.883 15.508 8.812 1 98.69 197 TYR A C 1
ATOM 1538 O O . TYR A 1 197 ? 8.078 15.43 9.094 1 98.69 197 TYR A O 1
ATOM 1546 N N . GLY A 1 198 ? 6.293 14.68 8.008 1 98.38 198 GLY A N 1
ATOM 1547 C CA . GLY A 1 198 ? 7.117 13.773 7.219 1 98.38 198 GLY A CA 1
ATOM 1548 C C . GLY A 1 198 ? 6.871 12.312 7.535 1 98.38 198 GLY A C 1
ATOM 1549 O O . GLY A 1 198 ? 5.742 11.914 7.82 1 98.38 198 GLY A O 1
ATOM 1550 N N . GLU A 1 199 ? 7.938 11.43 7.348 1 98.5 199 GLU A N 1
ATOM 1551 C CA . GLU A 1 199 ? 7.746 9.977 7.297 1 98.5 199 GLU A CA 1
ATOM 1552 C C . GLU A 1 199 ? 8.211 9.32 8.594 1 98.5 199 GLU A C 1
ATOM 1554 O O . GLU A 1 199 ? 8.047 8.109 8.766 1 98.5 199 GLU A O 1
ATOM 1559 N N . ASP A 1 200 ? 8.805 10.062 9.586 1 98.62 200 ASP A N 1
ATOM 1560 C CA . ASP A 1 200 ? 9.453 9.422 10.727 1 98.62 200 ASP A CA 1
ATOM 1561 C C . ASP A 1 200 ? 8.695 9.703 12.023 1 98.62 200 ASP A C 1
ATOM 1563 O O . ASP A 1 200 ? 8.391 10.859 12.328 1 98.62 200 ASP A O 1
ATOM 1567 N N . ARG A 1 201 ? 8.492 8.68 12.797 1 97.94 201 ARG A N 1
ATOM 1568 C CA . ARG A 1 201 ? 7.703 8.781 14.016 1 97.94 201 ARG A CA 1
ATOM 1569 C C . ARG A 1 201 ? 8.453 9.57 15.086 1 97.94 201 ARG A C 1
ATOM 1571 O O . ARG A 1 201 ? 7.84 10.305 15.867 1 97.94 201 ARG A O 1
ATOM 1578 N N . TYR A 1 202 ? 9.789 9.438 15.203 1 98.25 202 TYR A N 1
ATOM 1579 C CA . TYR A 1 202 ? 10.57 10.102 16.234 1 98.25 202 TYR A CA 1
ATOM 1580 C C . TYR A 1 202 ? 10.641 11.602 15.992 1 98.25 202 TYR A C 1
ATOM 1582 O O . TYR A 1 202 ? 10.414 12.398 16.906 1 98.25 202 TYR A O 1
ATOM 1590 N N . LEU A 1 203 ? 10.969 11.922 14.727 1 98.75 203 LEU A N 1
ATOM 1591 C CA . LEU A 1 203 ? 11.016 13.328 14.367 1 98.75 203 LEU A CA 1
ATOM 1592 C C . LEU A 1 203 ? 9.656 13.984 14.586 1 98.75 203 LEU A C 1
ATOM 1594 O O . LEU A 1 203 ? 9.57 15.062 15.18 1 98.75 203 LEU A O 1
ATOM 1598 N N . THR A 1 204 ? 8.586 13.352 14.125 1 98.75 204 THR A N 1
ATOM 1599 C CA . THR A 1 204 ? 7.234 13.875 14.266 1 98.75 204 THR A CA 1
ATOM 1600 C C . THR A 1 204 ? 6.859 14.008 15.742 1 98.75 204 THR A C 1
ATOM 1602 O O . THR A 1 204 ? 6.223 14.984 16.141 1 98.75 204 THR A O 1
ATOM 1605 N N . ALA A 1 205 ? 7.254 13.039 16.516 1 98.62 205 ALA A N 1
ATOM 1606 C CA . ALA A 1 205 ? 6.961 13.086 17.953 1 98.62 205 ALA A CA 1
ATOM 1607 C C . ALA A 1 205 ? 7.633 14.289 18.609 1 98.62 205 ALA A C 1
ATOM 1609 O O . ALA A 1 205 ? 7.008 15.008 19.391 1 98.62 205 ALA A O 1
ATOM 1610 N N . ARG A 1 206 ? 8.922 14.547 18.297 1 98.44 206 ARG A N 1
ATOM 1611 C CA . ARG A 1 206 ? 9.656 15.656 18.891 1 98.44 206 ARG A CA 1
ATOM 1612 C C . ARG A 1 206 ? 9.062 17 18.484 1 98.44 206 ARG A C 1
ATOM 1614 O O . ARG A 1 206 ? 8.906 17.906 19.312 1 98.44 206 ARG A O 1
ATOM 1621 N N . ILE A 1 207 ? 8.695 17.047 17.234 1 98.56 207 ILE A N 1
ATOM 1622 C CA . ILE A 1 207 ? 8.094 18.281 16.734 1 98.56 207 ILE A CA 1
ATOM 1623 C C . ILE A 1 207 ? 6.723 18.5 17.359 1 98.56 207 ILE A C 1
ATOM 1625 O O . ILE A 1 207 ? 6.395 19.594 17.797 1 98.56 207 ILE A O 1
ATOM 1629 N N . GLY A 1 208 ? 5.906 17.406 17.406 1 98.19 208 GLY A N 1
ATOM 1630 C CA . GLY A 1 208 ? 4.594 17.484 18.031 1 98.19 208 GLY A CA 1
ATOM 1631 C C . GLY A 1 208 ? 4.645 17.891 19.484 1 98.19 208 GLY A C 1
ATOM 1632 O O . GLY A 1 208 ? 3.863 18.75 19.922 1 98.19 208 GLY A O 1
ATOM 1633 N N . GLU A 1 209 ? 5.598 17.375 20.25 1 97.94 209 GLU A N 1
ATOM 1634 C CA . GLU A 1 209 ? 5.793 17.734 21.656 1 97.94 209 GLU A CA 1
ATOM 1635 C C . GLU A 1 209 ? 6.125 19.219 21.797 1 97.94 209 GLU A C 1
ATOM 1637 O O . GLU A 1 209 ? 5.562 19.906 22.641 1 97.94 209 GLU A O 1
ATOM 1642 N N . ALA A 1 210 ? 7.051 19.625 20.953 1 98.5 210 ALA A N 1
ATOM 1643 C CA . ALA A 1 210 ? 7.504 21.016 21 1 98.5 210 ALA A CA 1
ATOM 1644 C C . ALA A 1 210 ? 6.359 21.969 20.688 1 98.5 210 ALA A C 1
ATOM 1646 O O . ALA A 1 210 ? 6.203 23 21.359 1 98.5 210 ALA A O 1
ATOM 1647 N N . TYR A 1 211 ? 5.59 21.656 19.688 1 98.44 211 TYR A N 1
ATOM 1648 C CA . TYR A 1 211 ? 4.438 22.469 19.312 1 98.44 211 TYR A CA 1
ATOM 1649 C C . TYR A 1 211 ? 3.463 22.594 20.484 1 98.44 211 TYR A C 1
ATOM 1651 O O . TYR A 1 211 ? 3.016 23.688 20.812 1 98.44 211 TYR A O 1
ATOM 1659 N N . VAL A 1 212 ? 3.141 21.469 21.094 1 98 212 VAL A N 1
ATOM 1660 C CA . VAL A 1 212 ? 2.176 21.422 22.188 1 98 212 VAL A CA 1
ATOM 1661 C C . VAL A 1 212 ? 2.701 22.219 23.391 1 98 212 VAL A C 1
ATOM 1663 O O . VAL A 1 212 ? 1.972 23.016 23.969 1 98 212 VAL A O 1
ATOM 1666 N N . ARG A 1 213 ? 3.986 22.047 23.719 1 97.44 213 ARG A N 1
ATOM 1667 C CA . ARG A 1 213 ? 4.578 22.828 24.812 1 97.44 213 ARG A CA 1
ATOM 1668 C C . ARG A 1 213 ? 4.516 24.312 24.516 1 97.44 213 ARG A C 1
ATOM 1670 O O . ARG A 1 213 ? 4.195 25.109 25.391 1 97.44 213 ARG A O 1
ATOM 1677 N N . GLY A 1 214 ? 4.816 24.609 23.281 1 97.81 214 GLY A N 1
ATOM 1678 C CA . GLY A 1 214 ? 4.785 26 22.891 1 97.81 214 GLY A CA 1
ATOM 1679 C C . GLY A 1 214 ? 3.404 26.625 23.016 1 97.81 214 GLY A C 1
ATOM 1680 O O . GLY A 1 214 ? 3.275 27.797 23.375 1 97.81 214 GLY A O 1
ATOM 1681 N N . THR A 1 215 ? 2.383 25.906 22.766 1 96.81 215 THR A N 1
ATOM 1682 C CA . THR A 1 215 ? 1.033 26.453 22.797 1 96.81 215 THR A CA 1
ATOM 1683 C C . THR A 1 215 ? 0.531 26.594 24.234 1 96.81 215 THR A C 1
ATOM 1685 O O . THR A 1 215 ? -0.527 27.172 24.469 1 96.81 215 THR A O 1
ATOM 1688 N N . GLY A 1 216 ? 1.253 26.094 25.234 1 89.12 216 GLY A N 1
ATOM 1689 C CA . GLY A 1 216 ? 0.9 26.406 26.609 1 89.12 216 GLY A CA 1
ATOM 1690 C C . GLY A 1 216 ? 0.492 25.172 27.406 1 89.12 216 GLY A C 1
ATOM 1691 O O . GLY A 1 216 ? -0.025 25.297 28.516 1 89.12 216 GLY A O 1
ATOM 1692 N N . SER A 1 217 ? 0.891 23.734 26.875 1 77 217 SER A N 1
ATOM 1693 C CA . SER A 1 217 ? 0.4 22.5 27.453 1 77 217 SER A CA 1
ATOM 1694 C C . SER A 1 217 ? 0.948 22.281 28.859 1 77 217 SER A C 1
ATOM 1696 O O . SER A 1 217 ? 2.121 22.562 29.109 1 77 217 SER A O 1
ATOM 1698 N N . GLY A 1 218 ? 0.389 23.016 29.875 1 72.19 218 GLY A N 1
ATOM 1699 C CA . GLY A 1 218 ? 0.671 22.875 31.297 1 72.19 218 GLY A CA 1
ATOM 1700 C C . GLY A 1 218 ? -0.165 23.797 32.156 1 72.19 218 GLY A C 1
ATOM 1701 O O . GLY A 1 218 ? -0.569 23.438 33.25 1 72.19 218 GLY A O 1
ATOM 1702 N N . ASP A 1 219 ? -0.279 24.938 31.562 1 88.69 219 ASP A N 1
ATOM 1703 C CA . ASP A 1 219 ? -1.122 25.875 32.281 1 88.69 219 ASP A CA 1
ATOM 1704 C C . ASP A 1 219 ? -1.984 26.703 31.328 1 88.69 219 ASP A C 1
ATOM 1706 O O . ASP A 1 219 ? -1.589 27.781 30.906 1 88.69 219 ASP A O 1
ATOM 1710 N N . LEU A 1 220 ? -3.191 26.312 31.141 1 90.88 220 LEU A N 1
ATOM 1711 C CA . LEU A 1 220 ? -4.102 26.922 30.172 1 90.88 220 LEU A CA 1
ATOM 1712 C C . LEU A 1 220 ? -4.676 28.219 30.719 1 90.88 220 LEU A C 1
ATOM 1714 O O . LEU A 1 220 ? -5.324 28.969 30 1 90.88 220 LEU A O 1
ATOM 1718 N N . SER A 1 221 ? -4.371 28.531 31.953 1 91.06 221 SER A N 1
ATOM 1719 C CA . SER A 1 221 ? -4.934 29.734 32.562 1 91.06 221 SER A CA 1
ATOM 1720 C C . SER A 1 221 ? -4.176 30.984 32.125 1 91.06 221 SER A C 1
ATOM 1722 O O . SER A 1 221 ? -4.656 32.094 32.281 1 91.06 221 SER A O 1
ATOM 1724 N N . GLN A 1 222 ? -3.049 30.719 31.5 1 93.38 222 GLN A N 1
ATOM 1725 C CA . GLN A 1 222 ? -2.266 31.859 31.031 1 93.38 222 GLN A CA 1
ATOM 1726 C C . GLN A 1 222 ? -2.92 32.5 29.828 1 93.38 222 GLN A C 1
ATOM 1728 O O . GLN A 1 222 ? -3.469 31.828 28.953 1 93.38 222 GLN A O 1
ATOM 1733 N N . SER A 1 223 ? -2.797 33.812 29.734 1 93.06 223 SER A N 1
ATOM 1734 C CA . SER A 1 223 ? -3.561 34.594 28.781 1 93.06 223 SER A CA 1
ATOM 1735 C C . SER A 1 223 ? -3.088 34.344 27.344 1 93.06 223 SER A C 1
ATOM 1737 O O . SER A 1 223 ? -3.799 34.656 26.391 1 93.06 223 SER A O 1
ATOM 1739 N N . ARG A 1 224 ? -1.924 33.781 27.156 1 94.94 224 ARG A N 1
ATOM 1740 C CA . ARG A 1 224 ? -1.413 33.594 25.797 1 94.94 224 ARG A CA 1
ATOM 1741 C C . ARG A 1 224 ? -1.3 32.125 25.453 1 94.94 224 ARG A C 1
ATOM 1743 O O . ARG A 1 224 ? -0.649 31.766 24.484 1 94.94 224 ARG A O 1
ATOM 1750 N N . HIS A 1 225 ? -1.872 31.297 26.328 1 96.5 225 HIS A N 1
ATOM 1751 C CA . HIS A 1 225 ? -1.855 29.859 26.078 1 96.5 225 HIS A CA 1
ATOM 1752 C C . HIS A 1 225 ? -3.145 29.406 25.391 1 96.5 225 HIS A C 1
ATOM 1754 O O . HIS A 1 225 ? -4.223 29.922 25.688 1 96.5 225 HIS A O 1
ATOM 1760 N N . ALA A 1 226 ? -3.025 28.547 24.438 1 96.69 226 ALA A N 1
ATOM 1761 C CA . ALA A 1 226 ? -4.164 27.984 23.719 1 96.69 226 ALA A CA 1
ATOM 1762 C C . ALA A 1 226 ? -4.16 26.469 23.781 1 96.69 226 ALA A C 1
ATOM 1764 O O . ALA A 1 226 ? -3.105 25.844 23.969 1 96.69 226 ALA A O 1
ATOM 1765 N N . LEU A 1 227 ? -5.309 25.906 23.672 1 96.12 227 LEU A N 1
ATOM 1766 C CA . LEU A 1 227 ? -5.484 24.469 23.641 1 96.12 227 LEU A CA 1
ATOM 1767 C C . LEU A 1 227 ? -5.105 23.891 22.281 1 96.12 227 LEU A C 1
ATOM 1769 O O . LEU A 1 227 ? -5.68 24.281 21.266 1 96.12 227 LEU A O 1
ATOM 1773 N N . SER A 1 228 ? -4.117 22.969 22.297 1 96.5 228 SER A N 1
ATOM 1774 C CA . SER A 1 228 ? -3.727 22.312 21.047 1 96.5 228 SER A CA 1
ATOM 1775 C C . SER A 1 228 ? -4.602 21.109 20.766 1 96.5 228 SER A C 1
ATOM 1777 O O . SER A 1 228 ? -4.875 20.297 21.656 1 96.5 228 SER A O 1
ATOM 1779 N N . THR A 1 229 ? -5.066 20.969 19.547 1 98.06 229 THR A N 1
ATOM 1780 C CA . THR A 1 229 ? -5.797 19.797 19.094 1 98.06 229 THR A CA 1
ATOM 1781 C C . THR A 1 229 ? -4.938 18.953 18.156 1 98.06 229 THR A C 1
ATOM 1783 O O . THR A 1 229 ? -4.625 19.391 17.047 1 98.06 229 THR A O 1
ATOM 1786 N N . LEU A 1 230 ? -4.535 17.75 18.609 1 98.44 230 LEU A N 1
ATOM 1787 C CA . LEU A 1 230 ? -3.758 16.828 17.781 1 98.44 230 LEU A CA 1
ATOM 1788 C C . LEU A 1 230 ? -4.605 16.266 16.641 1 98.44 230 LEU A C 1
ATOM 1790 O O . LEU A 1 230 ? -5.727 15.805 16.875 1 98.44 230 LEU A O 1
ATOM 1794 N N . LYS A 1 231 ? -4.09 16.297 15.406 1 98 231 LYS A N 1
ATOM 1795 C CA . LYS A 1 231 ? -4.871 15.758 14.297 1 98 231 LYS A CA 1
ATOM 1796 C C . LYS A 1 231 ? -3.969 15.164 13.219 1 98 231 LYS A C 1
ATOM 1798 O O . LYS A 1 231 ? -2.789 15.508 13.133 1 98 231 LYS A O 1
ATOM 1803 N N . HIS A 1 232 ? -4.441 14.203 12.406 1 98.06 232 HIS A N 1
ATOM 1804 C CA . HIS A 1 232 ? -5.738 13.578 12.633 1 98.06 232 HIS A CA 1
ATOM 1805 C C . HIS A 1 232 ? -5.582 12.172 13.203 1 98.06 232 HIS A C 1
ATOM 1807 O O . HIS A 1 232 ? -4.762 11.391 12.719 1 98.06 232 HIS A O 1
ATOM 1813 N N . PHE A 1 233 ? -6.387 11.844 14.172 1 98.5 233 PHE A N 1
ATOM 1814 C CA . PHE A 1 233 ? -6.277 10.578 14.883 1 98.5 233 PHE A CA 1
ATOM 1815 C C . PHE A 1 233 ? -7.164 9.516 14.242 1 98.5 233 PHE A C 1
ATOM 1817 O O . PHE A 1 233 ? -8.391 9.602 14.305 1 98.5 233 PHE A O 1
ATOM 1824 N N . ILE A 1 234 ? -6.578 8.539 13.25 1 97.31 234 ILE A N 1
ATOM 1825 C CA . ILE A 1 234 ? -5.191 8.086 13.227 1 97.31 234 ILE A CA 1
ATOM 1826 C C . ILE A 1 234 ? -4.859 7.516 11.852 1 97.31 234 ILE A C 1
ATOM 1828 O O . ILE A 1 234 ? -5.754 7.125 11.102 1 97.31 234 ILE A O 1
ATOM 1832 N N . ALA A 1 235 ? -3.625 7.527 11.438 1 97.69 235 ALA A N 1
ATOM 1833 C CA . ALA A 1 235 ? -3.012 6.879 10.281 1 97.69 235 ALA A CA 1
ATOM 1834 C C . ALA A 1 235 ? -3.635 7.375 8.977 1 97.69 235 ALA A C 1
ATOM 1836 O O . ALA A 1 235 ? -3.846 6.598 8.047 1 97.69 235 ALA A O 1
ATOM 1837 N N . TYR A 1 236 ? -3.957 8.664 8.969 1 96.88 236 TYR A N 1
ATOM 1838 C CA . TYR A 1 236 ? -4.613 9.297 7.832 1 96.88 236 TYR A CA 1
ATOM 1839 C C . TYR A 1 236 ? -3.701 9.312 6.609 1 96.88 236 TYR A C 1
ATOM 1841 O O . TYR A 1 236 ? -4.164 9.133 5.48 1 96.88 236 TYR A O 1
ATOM 1849 N N . GLY A 1 237 ? -2.42 9.516 6.812 1 95.62 237 GLY A N 1
ATOM 1850 C CA . GLY A 1 237 ? -1.452 9.633 5.734 1 95.62 237 GLY A CA 1
ATOM 1851 C C . GLY A 1 237 ? -1.098 8.305 5.098 1 95.62 237 GLY A C 1
ATOM 1852 O O . GLY A 1 237 ? -0.291 8.242 4.168 1 95.62 237 GLY A O 1
ATOM 1853 N N . ALA A 1 238 ? -1.74 7.184 5.551 1 94.56 238 ALA A N 1
ATOM 1854 C CA . ALA A 1 238 ? -1.462 5.844 5.043 1 94.56 238 ALA A CA 1
ATOM 1855 C C . ALA A 1 238 ? -2.604 5.344 4.16 1 94.56 238 ALA A C 1
ATOM 1857 O O . ALA A 1 238 ? -2.631 4.172 3.775 1 94.56 238 ALA A O 1
ATOM 1858 N N . SER A 1 239 ? -3.512 6.172 3.777 1 92.75 239 SER A N 1
ATOM 1859 C CA . SER A 1 239 ? -4.641 5.742 2.961 1 92.75 239 SER A CA 1
ATOM 1860 C C . SER A 1 239 ? -4.176 5.172 1.625 1 92.75 239 SER A C 1
ATOM 1862 O O . SER A 1 239 ? -3.248 5.703 1.009 1 92.75 239 SER A O 1
ATOM 1864 N N . GLU A 1 240 ? -4.773 4.137 1.177 1 92.31 240 GLU A N 1
ATOM 1865 C CA . GLU A 1 240 ? -4.383 3.434 -0.041 1 92.31 240 GLU A CA 1
ATOM 1866 C C . GLU A 1 240 ? -4.438 4.359 -1.254 1 92.31 240 GLU A C 1
ATOM 1868 O O . GLU A 1 240 ? -5.43 5.066 -1.458 1 92.31 240 GLU A O 1
ATOM 1873 N N . GLY A 1 241 ? -3.359 4.363 -2.045 1 92.44 241 GLY A N 1
ATOM 1874 C CA . GLY A 1 241 ? -3.322 5.082 -3.309 1 92.44 241 GLY A CA 1
ATOM 1875 C C . GLY A 1 241 ? -3.215 6.586 -3.135 1 92.44 241 GLY A C 1
ATOM 1876 O O . GLY A 1 241 ? -3.41 7.344 -4.086 1 92.44 241 GLY A O 1
ATOM 1877 N N . GLY A 1 242 ? -2.965 7.039 -1.908 1 93.75 242 GLY A N 1
ATOM 1878 C CA . GLY A 1 242 ? -2.914 8.469 -1.637 1 93.75 242 GLY A CA 1
ATOM 1879 C C . GLY A 1 242 ? -4.273 9.133 -1.69 1 93.75 242 GLY A C 1
ATOM 1880 O O . GLY A 1 242 ? -4.371 10.344 -1.912 1 93.75 242 GLY A O 1
ATOM 1881 N N . GLN A 1 243 ? -5.363 8.359 -1.505 1 93.5 243 GLN A N 1
ATOM 1882 C CA . GLN A 1 243 ? -6.734 8.859 -1.541 1 93.5 243 GLN A CA 1
ATOM 1883 C C . GLN A 1 243 ? -7.125 9.492 -0.208 1 93.5 243 GLN A C 1
ATOM 1885 O O . GLN A 1 243 ? -7.289 8.789 0.793 1 93.5 243 GLN A O 1
ATOM 1890 N N . ASN A 1 244 ? -7.352 10.742 -0.239 1 94.56 244 ASN A N 1
ATOM 1891 C CA . ASN A 1 244 ? -7.754 11.461 0.965 1 94.56 244 ASN A CA 1
ATOM 1892 C C . ASN A 1 244 ? -9.055 10.906 1.546 1 94.56 244 ASN A C 1
ATOM 1894 O O . ASN A 1 244 ? -10.07 10.836 0.854 1 94.56 244 ASN A O 1
ATOM 1898 N N . GLY A 1 245 ? -9.016 10.492 2.76 1 93.94 245 GLY A N 1
ATOM 1899 C CA . GLY A 1 245 ? -10.195 10 3.451 1 93.94 245 GLY A CA 1
ATOM 1900 C C . GLY A 1 245 ? -10.453 8.523 3.201 1 93.94 245 GLY A C 1
ATOM 1901 O O . GLY A 1 245 ? -11.406 7.957 3.746 1 93.94 245 GLY A O 1
ATOM 1902 N N . GLY A 1 246 ? -9.57 7.887 2.42 1 93.69 246 GLY A N 1
ATOM 1903 C CA . GLY A 1 246 ? -9.758 6.484 2.088 1 93.69 246 GLY A CA 1
ATOM 1904 C C . GLY A 1 246 ? -9.367 5.547 3.211 1 93.69 246 GLY A C 1
ATOM 1905 O O . GLY A 1 246 ? -8.875 5.988 4.254 1 93.69 246 GLY A O 1
ATOM 1906 N N . SER A 1 247 ? -9.562 4.293 2.99 1 94.62 247 SER A N 1
ATOM 1907 C CA . SER A 1 247 ? -9.281 3.262 3.982 1 94.62 247 SER A CA 1
ATOM 1908 C C . SER A 1 247 ? -7.797 2.9 4.004 1 94.62 247 SER A C 1
ATOM 1910 O O . SER A 1 247 ? -7.102 3.059 2.998 1 94.62 247 SER A O 1
ATOM 1912 N N . ASN A 1 248 ? -7.312 2.572 5.102 1 94.19 248 ASN A N 1
ATOM 1913 C CA . ASN A 1 248 ? -6.047 1.845 5.16 1 94.19 248 ASN A CA 1
ATOM 1914 C C . ASN A 1 248 ? -6.215 0.488 5.836 1 94.19 248 ASN A C 1
ATOM 1916 O O . ASN A 1 248 ? -7.23 0.233 6.484 1 94.19 248 ASN A O 1
ATOM 1920 N N . LEU A 1 249 ? -5.266 -0.439 5.652 1 96.5 249 LEU A N 1
ATOM 1921 C CA . LEU A 1 249 ? -5.406 -1.842 6.023 1 96.5 249 LEU A CA 1
ATOM 1922 C C . LEU A 1 249 ? -4.371 -2.229 7.078 1 96.5 249 LEU A C 1
ATOM 1924 O O . LEU A 1 249 ? -3.924 -3.377 7.121 1 96.5 249 LEU A O 1
ATOM 1928 N N . LEU A 1 250 ? -4.02 -1.373 7.938 1 97.44 250 LEU A N 1
ATOM 1929 C CA . LEU A 1 250 ? -2.889 -1.532 8.844 1 97.44 250 LEU A CA 1
ATOM 1930 C C . LEU A 1 250 ? -3.246 -2.461 10 1 97.44 250 LEU A C 1
ATOM 1932 O O . LEU A 1 250 ? -4.371 -2.432 10.5 1 97.44 250 LEU A O 1
ATOM 1936 N N . GLY A 1 251 ? -2.252 -3.211 10.414 1 97.12 251 GLY A N 1
ATOM 1937 C CA . GLY A 1 251 ? -2.359 -3.992 11.633 1 97.12 251 GLY A CA 1
ATOM 1938 C C . GLY A 1 251 ? -2.047 -3.189 12.883 1 97.12 251 GLY A C 1
ATOM 1939 O O . GLY A 1 251 ? -1.511 -2.082 12.797 1 97.12 251 GLY A O 1
ATOM 1940 N N . GLU A 1 252 ? -2.4 -3.746 14 1 96.06 252 GLU A N 1
ATOM 1941 C CA . GLU A 1 252 ? -2.268 -3.02 15.258 1 96.06 252 GLU A CA 1
ATOM 1942 C C . GLU A 1 252 ? -0.801 -2.811 15.625 1 96.06 252 GLU A C 1
ATOM 1944 O O . GLU A 1 252 ? -0.44 -1.786 16.203 1 96.06 252 GLU A O 1
ATOM 1949 N N . ARG A 1 253 ? 0.092 -3.781 15.336 1 96.81 253 ARG A N 1
ATOM 1950 C CA . ARG A 1 253 ? 1.5 -3.617 15.68 1 96.81 253 ARG A CA 1
ATOM 1951 C C . ARG A 1 253 ? 2.107 -2.422 14.953 1 96.81 253 ARG A C 1
ATOM 1953 O O . ARG A 1 253 ? 2.816 -1.614 15.555 1 96.81 253 ARG A O 1
ATOM 1960 N N . GLU A 1 254 ? 1.834 -2.391 13.672 1 97.06 254 GLU A N 1
ATOM 1961 C CA . GLU A 1 254 ? 2.32 -1.251 12.898 1 97.06 254 GLU A CA 1
ATOM 1962 C C . GLU A 1 254 ? 1.763 0.062 13.445 1 97.06 254 GLU A C 1
ATOM 1964 O O . GLU A 1 254 ? 2.475 1.067 13.5 1 97.06 254 GLU A O 1
ATOM 1969 N N . LEU A 1 255 ? 0.445 0.115 13.82 1 98 255 LEU A N 1
ATOM 1970 C CA . LEU A 1 255 ? -0.144 1.312 14.414 1 98 255 LEU A CA 1
ATOM 1971 C C . LEU A 1 255 ? 0.625 1.742 15.656 1 98 255 LEU A C 1
ATOM 1973 O O . LEU A 1 255 ? 0.958 2.92 15.812 1 98 255 LEU A O 1
ATOM 1977 N N . ARG A 1 256 ? 0.931 0.789 16.5 1 97.69 256 ARG A N 1
ATOM 1978 C CA . ARG A 1 256 ? 1.57 1.06 17.781 1 97.69 256 ARG A CA 1
ATOM 1979 C C . ARG A 1 256 ? 3.027 1.47 17.594 1 97.69 256 ARG A C 1
ATOM 1981 O O . ARG A 1 256 ? 3.57 2.234 18.391 1 97.69 256 ARG A O 1
ATOM 1988 N N . GLU A 1 257 ? 3.613 1.029 16.516 1 97.25 257 GLU A N 1
ATOM 1989 C CA . GLU A 1 257 ? 5.043 1.269 16.344 1 97.25 257 GLU A CA 1
ATOM 1990 C C . GLU A 1 257 ? 5.297 2.545 15.547 1 97.25 257 GLU A C 1
ATOM 1992 O O . GLU A 1 257 ? 6.336 3.189 15.711 1 97.25 257 GLU A O 1
ATOM 1997 N N . THR A 1 258 ? 4.352 2.885 14.695 1 97.5 258 THR A N 1
ATOM 1998 C CA . THR A 1 258 ? 4.68 3.918 13.727 1 97.5 258 THR A CA 1
ATOM 1999 C C . THR A 1 258 ? 3.738 5.109 13.859 1 97.5 258 THR A C 1
ATOM 2001 O O . THR A 1 258 ? 4.176 6.262 13.82 1 97.5 258 THR A O 1
ATOM 2004 N N . TYR A 1 259 ? 2.451 4.926 14.086 1 98.38 259 TYR A N 1
ATOM 2005 C CA . TYR A 1 259 ? 1.484 6.004 13.898 1 98.38 259 TYR A CA 1
ATOM 2006 C C . TYR A 1 259 ? 1.014 6.555 15.234 1 98.38 259 TYR A C 1
ATOM 2008 O O . TYR A 1 259 ? 0.692 7.738 15.352 1 98.38 259 TYR A O 1
ATOM 2016 N N . LEU A 1 260 ? 0.953 5.742 16.266 1 98.5 260 LEU A N 1
ATOM 2017 C CA . LEU A 1 260 ? 0.432 6.152 17.562 1 98.5 260 LEU A CA 1
ATOM 2018 C C . LEU A 1 260 ? 1.484 6.922 18.344 1 98.5 260 LEU A C 1
ATOM 2020 O O . LEU A 1 260 ? 1.157 7.871 19.062 1 98.5 260 LEU A O 1
ATOM 2024 N N . PRO A 1 261 ? 2.807 6.66 18.156 1 98.19 261 PRO A N 1
ATOM 2025 C CA . PRO A 1 261 ? 3.812 7.246 19.047 1 98.19 261 PRO A CA 1
ATOM 2026 C C . PRO A 1 261 ? 3.818 8.773 19 1 98.19 261 PRO A C 1
ATOM 2028 O O . PRO A 1 261 ? 3.906 9.422 20.047 1 98.19 261 PRO A O 1
ATOM 2031 N N . PRO A 1 262 ? 3.727 9.438 17.844 1 98.62 262 PRO A N 1
ATOM 2032 C CA . PRO A 1 262 ? 3.697 10.898 17.875 1 98.62 262 PRO A CA 1
ATOM 2033 C C . PRO A 1 262 ? 2.537 11.445 18.703 1 98.62 262 PRO A C 1
ATOM 2035 O O . PRO A 1 262 ? 2.699 12.438 19.422 1 98.62 262 PRO A O 1
ATOM 2038 N N . PHE A 1 263 ? 1.387 10.852 18.641 1 98.69 263 PHE A N 1
ATOM 2039 C CA . PHE A 1 263 ? 0.222 11.281 19.406 1 98.69 263 PHE A CA 1
ATOM 2040 C C . PHE A 1 263 ? 0.429 11.031 20.891 1 98.69 263 PHE A C 1
ATOM 2042 O O . PHE A 1 263 ? 0.097 11.883 21.719 1 98.69 263 PHE A O 1
ATOM 2049 N N . GLU A 1 264 ? 0.944 9.844 21.203 1 98.44 264 GLU A N 1
ATOM 2050 C CA . GLU A 1 264 ? 1.226 9.539 22.594 1 98.44 264 GLU A CA 1
ATOM 2051 C C . GLU A 1 264 ? 2.166 10.57 23.203 1 98.44 264 GLU A C 1
ATOM 2053 O O . GLU A 1 264 ? 1.927 11.055 24.312 1 98.44 264 GLU A O 1
ATOM 2058 N N . ALA A 1 265 ? 3.229 10.875 22.469 1 97.88 265 ALA A N 1
ATOM 2059 C CA . ALA A 1 265 ? 4.211 11.859 22.938 1 97.88 265 ALA A CA 1
ATOM 2060 C C . ALA A 1 265 ? 3.562 13.227 23.141 1 97.88 265 ALA A C 1
ATOM 2062 O O . ALA A 1 265 ? 3.846 13.906 24.125 1 97.88 265 ALA A O 1
ATOM 2063 N N . ALA A 1 266 ? 2.705 13.648 22.234 1 97.94 266 ALA A N 1
ATOM 2064 C CA . ALA A 1 266 ? 2.049 14.945 22.312 1 97.94 266 ALA A CA 1
ATOM 2065 C C . ALA A 1 266 ? 1.054 14.984 23.469 1 97.94 266 ALA A C 1
ATOM 2067 O O . ALA A 1 266 ? 0.903 16.016 24.141 1 97.94 266 ALA A O 1
ATOM 2068 N N . VAL A 1 267 ? 0.341 13.875 23.719 1 97.62 267 VAL A N 1
ATOM 2069 C CA . VAL A 1 267 ? -0.564 13.766 24.859 1 97.62 267 VAL A CA 1
ATOM 2070 C C . VAL A 1 267 ? 0.224 13.906 26.156 1 97.62 267 VAL A C 1
ATOM 2072 O O . VAL A 1 267 ? -0.178 14.641 27.062 1 97.62 267 VAL A O 1
ATOM 2075 N N . LYS A 1 268 ? 1.351 13.266 26.234 1 96.62 268 LYS A N 1
ATOM 2076 C CA . LYS A 1 268 ? 2.203 13.336 27.422 1 96.62 268 LYS A CA 1
ATOM 2077 C C . LYS A 1 268 ? 2.777 14.742 27.609 1 96.62 268 LYS A C 1
ATOM 2079 O O . LYS A 1 268 ? 3.043 15.164 28.734 1 96.62 268 LYS A O 1
ATOM 2084 N N . ALA A 1 269 ? 2.9 15.422 26.453 1 96.81 269 ALA A N 1
ATOM 2085 C CA . ALA A 1 269 ? 3.41 16.797 26.516 1 96.81 269 ALA A CA 1
ATOM 2086 C C . ALA A 1 269 ? 2.332 17.766 26.984 1 96.81 269 ALA A C 1
ATOM 2088 O O . ALA A 1 269 ? 2.615 18.938 27.25 1 96.81 269 ALA A O 1
ATOM 2089 N N . GLY A 1 270 ? 1.081 17.297 27.047 1 96 270 GLY A N 1
ATOM 2090 C CA . GLY A 1 270 ? 0.059 18.125 27.688 1 96 270 GLY A CA 1
ATOM 2091 C C . GLY A 1 270 ? -1.082 18.484 26.75 1 96 270 GLY A C 1
ATOM 2092 O O . GLY A 1 270 ? -1.928 19.312 27.094 1 96 270 GLY A O 1
ATOM 2093 N N . ALA A 1 271 ? -1.179 17.906 25.594 1 96.62 271 ALA A N 1
ATOM 2094 C CA . ALA A 1 271 ? -2.295 18.188 24.688 1 96.62 271 ALA A CA 1
ATOM 2095 C C . ALA A 1 271 ? -3.623 17.766 25.312 1 96.62 271 ALA A C 1
ATOM 2097 O O . ALA A 1 271 ? -3.707 16.734 25.984 1 96.62 271 ALA A O 1
ATOM 2098 N N . ARG A 1 272 ? -4.656 18.547 25.078 1 96 272 ARG A N 1
ATOM 2099 C CA . ARG A 1 272 ? -5.93 18.312 25.734 1 96 272 ARG A CA 1
ATOM 2100 C C . ARG A 1 272 ? -7.062 18.188 24.719 1 96 272 ARG A C 1
ATOM 2102 O O . ARG A 1 272 ? -8.242 18.188 25.094 1 96 272 ARG A O 1
ATOM 2109 N N . SER A 1 273 ? -6.754 18.078 23.5 1 97.75 273 SER A N 1
ATOM 2110 C CA . SER A 1 273 ? -7.75 17.859 22.453 1 97.75 273 SER A CA 1
ATOM 2111 C C . SER A 1 273 ? -7.188 17 21.328 1 97.75 273 SER A C 1
ATOM 2113 O O . SER A 1 273 ? -6 17.094 21 1 97.75 273 SER A O 1
ATOM 2115 N N . VAL A 1 274 ? -7.992 16.109 20.781 1 98.62 274 VAL A N 1
ATOM 2116 C CA . VAL A 1 274 ? -7.648 15.25 19.641 1 98.62 274 VAL A CA 1
ATOM 2117 C C . VAL A 1 274 ? -8.781 15.273 18.625 1 98.62 274 VAL A C 1
ATOM 2119 O O . VAL A 1 274 ? -9.953 15.289 18.984 1 98.62 274 VAL A O 1
ATOM 2122 N N . MET A 1 275 ? -8.438 15.359 17.375 1 98.81 275 MET A N 1
ATOM 2123 C CA . MET A 1 275 ? -9.422 15.32 16.297 1 98.81 275 MET A CA 1
ATOM 2124 C C . MET A 1 275 ? -9.359 13.992 15.555 1 98.81 275 MET A C 1
ATOM 2126 O O . MET A 1 275 ? -8.273 13.523 15.203 1 98.81 275 MET A O 1
ATOM 2130 N N . THR A 1 276 ? -10.477 13.398 15.266 1 98.56 276 THR A N 1
ATOM 2131 C CA . THR A 1 276 ? -10.516 12.125 14.555 1 98.56 276 THR A CA 1
ATOM 2132 C C . THR A 1 276 ? -10.188 12.32 13.078 1 98.56 276 THR A C 1
ATOM 2134 O O . THR A 1 276 ? -10.281 13.438 12.555 1 98.56 276 THR A O 1
ATOM 2137 N N . ALA A 1 277 ? -9.773 11.305 12.43 1 98.06 277 ALA A N 1
ATOM 2138 C CA . ALA A 1 277 ? -9.492 11.312 11 1 98.06 277 ALA A CA 1
ATOM 2139 C C . ALA A 1 277 ? -10.695 10.82 10.203 1 98.06 277 ALA A C 1
ATOM 2141 O O . ALA A 1 277 ? -11.586 10.164 10.758 1 98.06 277 ALA A O 1
ATOM 2142 N N . TYR A 1 278 ? -10.719 11.07 8.898 1 97.12 278 TYR A N 1
ATOM 2143 C CA . TYR A 1 278 ? -11.828 10.703 8.023 1 97.12 278 TYR A CA 1
ATOM 2144 C C . TYR A 1 278 ? -11.75 9.227 7.633 1 97.12 278 TYR A C 1
ATOM 2146 O O . TYR A 1 278 ? -12.766 8.609 7.309 1 97.12 278 TYR A O 1
ATOM 2154 N N . ASN A 1 279 ? -10.602 8.617 7.621 1 97.38 279 ASN A N 1
ATOM 2155 C CA . ASN A 1 279 ? -10.359 7.281 7.078 1 97.38 279 ASN A CA 1
ATOM 2156 C C . ASN A 1 279 ? -10.867 6.191 8.023 1 97.38 279 ASN A C 1
ATOM 2158 O O . ASN A 1 279 ? -11.414 6.492 9.086 1 97.38 279 ASN A O 1
ATOM 2162 N N . SER A 1 280 ? -10.797 4.988 7.57 1 98 280 SER A N 1
ATOM 2163 C CA . SER A 1 280 ? -10.977 3.811 8.414 1 98 280 SER A CA 1
ATOM 2164 C C . SER A 1 280 ? -9.68 3.021 8.547 1 98 280 SER A C 1
ATOM 2166 O O . SER A 1 280 ? -8.805 3.102 7.68 1 98 280 SER A O 1
ATOM 2168 N N . VAL A 1 281 ? -9.531 2.379 9.656 1 97.88 281 VAL A N 1
ATOM 2169 C CA . VAL A 1 281 ? -8.398 1.495 9.914 1 97.88 281 VAL A CA 1
ATOM 2170 C C . VAL A 1 281 ? -8.891 0.053 10.039 1 97.88 281 VAL A C 1
ATOM 2172 O O . VAL A 1 281 ? -9.656 -0.271 10.945 1 97.88 281 VAL A O 1
ATOM 2175 N N . ASP A 1 282 ? -8.398 -0.772 9.102 1 97.5 282 ASP A N 1
ATOM 2176 C CA . ASP A 1 282 ? -8.766 -2.186 9.078 1 97.5 282 ASP A CA 1
ATOM 2177 C C . ASP A 1 282 ? -10.281 -2.363 9.211 1 97.5 282 ASP A C 1
ATOM 2179 O O . ASP A 1 282 ? -10.742 -3.135 10.047 1 97.5 282 ASP A O 1
ATOM 2183 N N . GLY A 1 283 ? -11 -1.514 8.57 1 97.5 283 GLY A N 1
ATOM 2184 C CA . GLY A 1 283 ? -12.438 -1.673 8.422 1 97.5 283 GLY A CA 1
ATOM 2185 C C . GLY A 1 283 ? -13.227 -0.86 9.43 1 97.5 283 GLY A C 1
ATOM 2186 O O . GLY A 1 283 ? -14.461 -0.827 9.375 1 97.5 283 GLY A O 1
ATOM 2187 N N . ILE A 1 284 ? -12.617 -0.149 10.328 1 98.31 284 ILE A N 1
ATOM 2188 C CA . ILE A 1 284 ? -13.312 0.619 11.352 1 98.31 284 ILE A CA 1
ATOM 2189 C C . ILE A 1 284 ? -13.062 2.109 11.141 1 98.31 284 ILE A C 1
ATOM 2191 O O . ILE A 1 284 ? -11.922 2.574 11.25 1 98.31 284 ILE A O 1
ATOM 2195 N N . PRO A 1 285 ? -14.102 2.9 10.859 1 98.56 285 PRO A N 1
ATOM 2196 C CA . PRO A 1 285 ? -13.883 4.344 10.727 1 98.56 285 PRO A CA 1
ATOM 2197 C C . PRO A 1 285 ? -13.305 4.973 11.992 1 98.56 285 PRO A C 1
ATOM 2199 O O . PRO A 1 285 ? -13.695 4.605 13.102 1 98.56 285 PRO A O 1
ATOM 2202 N N . CYS A 1 286 ? -12.398 5.906 11.828 1 98.62 286 CYS A N 1
ATOM 2203 C CA . CYS A 1 286 ? -11.68 6.5 12.961 1 98.62 286 CYS A CA 1
ATOM 2204 C C . CYS A 1 286 ? -12.648 7.215 13.898 1 98.62 286 CYS A C 1
ATOM 2206 O O . CYS A 1 286 ? -12.469 7.176 15.117 1 98.62 286 CYS A O 1
ATOM 2208 N N . THR A 1 287 ? -13.727 7.805 13.367 1 98.5 287 THR A N 1
ATOM 2209 C CA . THR A 1 287 ? -14.68 8.578 14.156 1 98.5 287 THR A CA 1
ATOM 2210 C C . THR A 1 287 ? -15.602 7.652 14.953 1 98.5 287 THR A C 1
ATOM 2212 O O . THR A 1 287 ? -16.344 8.109 15.82 1 98.5 287 THR A O 1
ATOM 2215 N N . ALA A 1 288 ? -15.539 6.379 14.695 1 98.44 288 ALA A N 1
ATOM 2216 C CA . ALA A 1 288 ? -16.312 5.395 15.453 1 98.44 288 ALA A CA 1
ATOM 2217 C C . ALA A 1 288 ? -15.398 4.316 16.031 1 98.44 288 ALA A C 1
ATOM 2219 O O . ALA A 1 288 ? -15.852 3.209 16.344 1 98.44 288 ALA A O 1
ATOM 2220 N N . ASN A 1 289 ? -14.188 4.559 16.203 1 98.44 289 ASN A N 1
ATOM 2221 C CA . ASN A 1 289 ? -13.211 3.547 16.594 1 98.44 289 ASN A CA 1
ATOM 2222 C C . ASN A 1 289 ? -12.992 3.539 18.094 1 98.44 289 ASN A C 1
ATOM 2224 O O . ASN A 1 289 ? -12.023 4.121 18.594 1 98.44 289 ASN A O 1
ATOM 2228 N N . ARG A 1 290 ? -13.75 2.812 18.828 1 98.25 290 ARG A N 1
ATOM 2229 C CA . ARG A 1 290 ? -13.711 2.773 20.281 1 98.25 290 ARG A CA 1
ATOM 2230 C C . ARG A 1 290 ? -12.352 2.289 20.781 1 98.25 290 ARG A C 1
ATOM 2232 O O . ARG A 1 290 ? -11.844 2.779 21.797 1 98.25 290 ARG A O 1
ATOM 2239 N N . ARG A 1 291 ? -11.75 1.322 20.078 1 97.19 291 ARG A N 1
ATOM 2240 C CA . ARG A 1 291 ? -10.438 0.808 20.453 1 97.19 291 ARG A CA 1
ATOM 2241 C C . ARG A 1 291 ? -9.398 1.926 20.5 1 97.19 291 ARG A C 1
ATOM 2243 O O . ARG A 1 291 ? -8.625 2.023 21.453 1 97.19 291 ARG A O 1
ATOM 2250 N N . MET A 1 292 ? -9.375 2.787 19.531 1 98 292 MET A N 1
ATOM 2251 C CA . MET A 1 292 ? -8.398 3.865 19.438 1 98 292 MET A CA 1
ATOM 2252 C C . MET A 1 292 ? -8.758 5.008 20.375 1 98 292 MET A C 1
ATOM 2254 O O . MET A 1 292 ? -7.902 5.496 21.125 1 98 292 MET A O 1
ATOM 2258 N N . LEU A 1 293 ? -10.039 5.414 20.422 1 98.69 293 LEU A N 1
ATOM 2259 C CA . LEU A 1 293 ? -10.445 6.645 21.094 1 98.69 293 LEU A CA 1
ATOM 2260 C C . LEU A 1 293 ? -10.625 6.414 22.594 1 98.69 293 LEU A C 1
ATOM 2262 O O . LEU A 1 293 ? -10.422 7.328 23.406 1 98.69 293 LEU A O 1
ATOM 2266 N N . THR A 1 294 ? -11.008 5.188 22.984 1 98.5 294 THR A N 1
ATOM 2267 C CA . THR A 1 294 ? -11.305 4.93 24.391 1 98.5 294 THR A CA 1
ATOM 2268 C C . THR A 1 294 ? -10.266 4.004 25.016 1 98.5 294 THR A C 1
ATOM 2270 O O . THR A 1 294 ? -9.594 4.367 25.984 1 98.5 294 THR A O 1
ATOM 2273 N N . ASP A 1 295 ? -10.031 2.873 24.391 1 98.12 295 ASP A N 1
ATOM 2274 C CA . ASP A 1 295 ? -9.156 1.896 25.016 1 98.12 295 ASP A CA 1
ATOM 2275 C C . ASP A 1 295 ? -7.707 2.391 25.047 1 98.12 295 ASP A C 1
ATOM 2277 O O . ASP A 1 295 ? -7.02 2.273 26.062 1 98.12 295 ASP A O 1
ATOM 2281 N N . ILE A 1 296 ? -7.262 2.967 23.938 1 98.25 296 ILE A N 1
ATOM 2282 C CA . ILE A 1 296 ? -5.859 3.354 23.844 1 98.25 296 ILE A CA 1
ATOM 2283 C C . ILE A 1 296 ? -5.695 4.805 24.297 1 98.25 296 ILE A C 1
ATOM 2285 O O . ILE A 1 296 ? -5.008 5.078 25.281 1 98.25 296 ILE A O 1
ATOM 2289 N N . LEU A 1 297 ? -6.309 5.727 23.656 1 98.69 297 LEU A N 1
ATOM 2290 C CA . LEU A 1 297 ? -6.141 7.145 23.938 1 98.69 297 LEU A CA 1
ATOM 2291 C C . LEU A 1 297 ? -6.453 7.445 25.406 1 98.69 297 LEU A C 1
ATOM 2293 O O . LEU A 1 297 ? -5.625 8.016 26.109 1 98.69 297 LEU A O 1
ATOM 2297 N N . ARG A 1 298 ? -7.664 7.059 25.922 1 98.44 298 ARG A N 1
ATOM 2298 C CA . ARG A 1 298 ? -8.047 7.367 27.297 1 98.44 298 ARG A CA 1
ATOM 2299 C C . ARG A 1 298 ? -7.547 6.297 28.25 1 98.44 298 ARG A C 1
ATOM 2301 O O . ARG A 1 298 ? -7.031 6.609 29.328 1 98.44 298 ARG A O 1
ATOM 2308 N N . GLY A 1 299 ? -7.746 5.008 27.891 1 98.5 299 GLY A N 1
ATOM 2309 C CA . GLY A 1 299 ? -7.387 3.916 28.781 1 98.5 299 GLY A CA 1
ATOM 2310 C C . GLY A 1 299 ? -5.891 3.785 28.984 1 98.5 299 GLY A C 1
ATOM 2311 O O . GLY A 1 299 ? -5.398 3.939 30.109 1 98.5 299 GLY A O 1
ATOM 2312 N N . GLU A 1 300 ? -5.16 3.592 27.922 1 97.88 300 GLU A N 1
ATOM 2313 C CA . GLU A 1 300 ? -3.729 3.322 28.016 1 97.88 300 GLU A CA 1
ATOM 2314 C C . GLU A 1 300 ? -2.941 4.602 28.281 1 97.88 300 GLU A C 1
ATOM 2316 O O . GLU A 1 300 ? -1.986 4.602 29.062 1 97.88 300 GLU A O 1
ATOM 2321 N N . TRP A 1 301 ? -3.314 5.766 27.656 1 98.12 301 TRP A N 1
ATOM 2322 C CA . TRP A 1 301 ? -2.477 6.961 27.719 1 98.12 301 TRP A CA 1
ATOM 2323 C C . TRP A 1 301 ? -2.965 7.91 28.797 1 98.12 301 TRP A C 1
ATOM 2325 O O . TRP A 1 301 ? -2.279 8.875 29.141 1 98.12 301 TRP A O 1
ATOM 2335 N N . GLY A 1 302 ? -4.156 7.688 29.312 1 97.75 302 GLY A N 1
ATOM 2336 C CA . GLY A 1 302 ? -4.691 8.539 30.359 1 97.75 302 GLY A CA 1
ATOM 2337 C C . GLY A 1 302 ? -5.133 9.906 29.844 1 97.75 302 GLY A C 1
ATOM 2338 O O . GLY A 1 302 ? -5.078 10.891 30.578 1 97.75 302 GLY A O 1
ATOM 2339 N N . PHE A 1 303 ? -5.492 9.984 28.656 1 97.56 303 PHE A N 1
ATOM 2340 C CA . PHE A 1 303 ? -5.934 11.242 28.062 1 97.56 303 PHE A CA 1
ATOM 2341 C C . PHE A 1 303 ? -7.199 11.75 28.75 1 97.56 303 PHE A C 1
ATOM 2343 O O . PHE A 1 303 ? -8.203 11.039 28.828 1 97.56 303 PHE A O 1
ATOM 2350 N N . ASP A 1 304 ? -7.223 12.961 29.188 1 94.56 304 ASP A N 1
ATOM 2351 C CA . ASP A 1 304 ? -8.352 13.508 29.938 1 94.56 304 ASP A CA 1
ATOM 2352 C C . ASP A 1 304 ? -8.898 14.758 29.266 1 94.56 304 ASP A C 1
ATOM 2354 O O . ASP A 1 304 ? -9.617 15.547 29.875 1 94.56 304 ASP A O 1
ATOM 2358 N N . GLY A 1 305 ? -8.555 15 28.031 1 97.06 305 GLY A N 1
ATOM 2359 C CA . GLY A 1 305 ? -9.148 16.062 27.25 1 97.06 305 GLY A CA 1
ATOM 2360 C C . GLY A 1 305 ? -10.375 15.625 26.469 1 97.06 305 GLY A C 1
ATOM 2361 O O . GLY A 1 305 ? -11.078 14.703 26.891 1 97.06 305 GLY A O 1
ATOM 2362 N N . PHE A 1 306 ? -10.734 16.359 25.438 1 98.12 306 PHE A N 1
ATOM 2363 C CA . PHE A 1 306 ? -11.898 15.969 24.656 1 98.12 306 PHE A CA 1
ATOM 2364 C C . PHE A 1 306 ? -11.5 15.648 23.219 1 98.12 306 PHE A C 1
ATOM 2366 O O . PHE A 1 306 ? -10.461 16.109 22.75 1 98.12 306 PHE A O 1
ATOM 2373 N N . VAL A 1 307 ? -12.266 14.766 22.609 1 98.81 307 VAL A N 1
ATOM 2374 C CA . VAL A 1 307 ? -12.102 14.359 21.219 1 98.81 307 VAL A CA 1
ATOM 2375 C C . VAL A 1 307 ? -13.133 15.07 20.344 1 98.81 307 VAL A C 1
ATOM 2377 O O . VAL A 1 307 ? -14.328 15.055 20.656 1 98.81 307 VAL A O 1
ATOM 2380 N N . VAL A 1 308 ? -12.68 15.758 19.359 1 98.75 308 VAL A N 1
ATOM 2381 C CA . VAL A 1 308 ? -13.562 16.422 18.406 1 98.75 308 VAL A CA 1
ATOM 2382 C C . VAL A 1 308 ? -13.539 15.688 17.078 1 98.75 308 VAL A C 1
ATOM 2384 O O . VAL A 1 308 ? -12.492 15.18 16.656 1 98.75 308 VAL A O 1
ATOM 2387 N N . SER A 1 309 ? -14.688 15.57 16.406 1 98.44 309 SER A N 1
ATOM 2388 C CA . SER A 1 309 ? -14.734 14.984 15.078 1 98.44 309 SER A CA 1
ATOM 2389 C C . SER A 1 309 ? -14.086 15.906 14.047 1 98.44 309 SER A C 1
ATOM 2391 O O . SER A 1 309 ? -13.945 17.109 14.273 1 98.44 309 SER A O 1
ATOM 2393 N N . ASP A 1 310 ? -13.586 15.359 13.016 1 97.44 310 ASP A N 1
ATOM 2394 C CA . ASP A 1 310 ? -13.32 16.188 11.852 1 97.44 310 ASP A CA 1
ATOM 2395 C C . ASP A 1 310 ? -14.617 16.609 11.164 1 97.44 310 ASP A C 1
ATOM 2397 O O . ASP A 1 310 ? -15.695 16.109 11.5 1 97.44 310 ASP A O 1
ATOM 2401 N N . LEU A 1 311 ? -14.523 17.578 10.344 1 96.88 311 LEU A N 1
ATOM 2402 C CA . LEU A 1 311 ? -15.695 18.219 9.742 1 96.88 311 LEU A CA 1
ATOM 2403 C C . LEU A 1 311 ? -16.562 17.188 9.031 1 96.88 311 LEU A C 1
ATOM 2405 O O . LEU A 1 311 ? -16.141 16.578 8.047 1 96.88 311 LEU A O 1
ATOM 2409 N N . LEU A 1 312 ? -17.75 16.859 9.516 1 96.56 312 LEU A N 1
ATOM 2410 C CA . LEU A 1 312 ? -18.781 15.992 8.938 1 96.56 312 LEU A CA 1
ATOM 2411 C C . LEU A 1 312 ? -18.359 14.531 9 1 96.56 312 LEU A C 1
ATOM 2413 O O . LEU A 1 312 ? -18.906 13.695 8.281 1 96.56 312 LEU A O 1
ATOM 2417 N N . SER A 1 313 ? -17.391 14.211 9.805 1 97.38 313 SER A N 1
ATOM 2418 C CA . SER A 1 313 ? -16.906 12.828 9.844 1 97.38 313 SER A CA 1
ATOM 2419 C C . SER A 1 313 ? -17.906 11.93 10.562 1 97.38 313 SER A C 1
ATOM 2421 O O . SER A 1 313 ? -17.953 10.719 10.305 1 97.38 313 SER A O 1
ATOM 2423 N N . ILE A 1 314 ? -18.766 12.492 11.508 1 98.56 314 ILE A N 1
ATOM 2424 C CA . ILE A 1 314 ? -19.812 11.68 12.133 1 98.56 314 ILE A CA 1
ATOM 2425 C C . ILE A 1 314 ? -20.875 11.336 11.102 1 98.56 314 ILE A C 1
ATOM 2427 O O . ILE A 1 314 ? -21.297 10.18 10.992 1 98.56 314 ILE A O 1
ATOM 2431 N N . GLU A 1 315 ? -21.344 12.336 10.297 1 97.94 315 GLU A N 1
ATOM 2432 C CA . GLU A 1 315 ? -22.266 12.078 9.195 1 97.94 315 GLU A CA 1
ATOM 2433 C C . GLU A 1 315 ? -21.688 11.055 8.219 1 97.94 315 GLU A C 1
ATOM 2435 O O . GLU A 1 315 ? -22.422 10.258 7.637 1 97.94 315 GLU A O 1
ATOM 2440 N N . GLY A 1 316 ? -20.359 11.102 8.078 1 97.25 316 GLY A N 1
ATOM 2441 C CA . GLY A 1 316 ? -19.672 10.203 7.164 1 97.25 316 GLY A CA 1
ATOM 2442 C C . GLY A 1 316 ? -19.828 8.742 7.535 1 97.25 316 GLY A C 1
ATOM 2443 O O . GLY A 1 316 ? -19.734 7.863 6.676 1 97.25 316 GLY A O 1
ATOM 2444 N N . LEU A 1 317 ? -20.062 8.391 8.852 1 98.38 317 LEU A N 1
ATOM 2445 C CA . LEU A 1 317 ? -20.297 7.016 9.273 1 98.38 317 LEU A CA 1
ATOM 2446 C C . LEU A 1 317 ? -21.484 6.414 8.539 1 98.38 317 LEU A C 1
ATOM 2448 O O . LEU A 1 317 ? -21.5 5.215 8.25 1 98.38 317 LEU A O 1
ATOM 2452 N N . HIS A 1 318 ? -22.438 7.289 8.258 1 97.81 318 HIS A N 1
ATOM 2453 C CA . HIS A 1 318 ? -23.641 6.883 7.531 1 97.81 318 HIS A CA 1
ATOM 2454 C C . HIS A 1 318 ? -23.484 7.113 6.031 1 97.81 318 HIS A C 1
ATOM 2456 O O . HIS A 1 318 ? -23.641 6.188 5.234 1 97.81 318 HIS A O 1
ATOM 2462 N N . GLU A 1 319 ? -23.094 8.297 5.668 1 96.44 319 GLU A N 1
ATOM 2463 C CA . GLU A 1 319 ? -23.188 8.781 4.293 1 96.44 319 GLU A CA 1
ATOM 2464 C C . GLU A 1 319 ? -22.094 8.172 3.414 1 96.44 319 GLU A C 1
ATOM 2466 O O . GLU A 1 319 ? -22.312 7.922 2.229 1 96.44 319 GLU A O 1
ATOM 2471 N N . THR A 1 320 ? -20.953 7.965 3.951 1 95.81 320 THR A N 1
ATOM 2472 C CA . THR A 1 320 ? -19.844 7.547 3.098 1 95.81 320 THR A CA 1
ATOM 2473 C C . THR A 1 320 ? -19.359 6.156 3.494 1 95.81 320 THR A C 1
ATOM 2475 O O . THR A 1 320 ? -19.016 5.344 2.633 1 95.81 320 THR A O 1
ATOM 2478 N N . HIS A 1 321 ? -19.328 5.758 4.789 1 97.81 321 HIS A N 1
ATOM 2479 C CA . HIS A 1 321 ? -18.734 4.508 5.246 1 97.81 321 HIS A CA 1
ATOM 2480 C C . HIS A 1 321 ? -19.766 3.393 5.305 1 97.81 321 HIS A C 1
ATOM 2482 O O . HIS A 1 321 ? -19.422 2.211 5.262 1 97.81 321 HIS A O 1
ATOM 2488 N N . GLY A 1 322 ? -21.062 3.738 5.52 1 97.88 322 GLY A N 1
ATOM 2489 C CA . GLY A 1 322 ? -22.125 2.748 5.547 1 97.88 322 GLY A CA 1
ATOM 2490 C C . GLY A 1 322 ? -22.125 1.904 6.805 1 97.88 322 GLY A C 1
ATOM 2491 O O . GLY A 1 322 ? -22.547 0.75 6.785 1 97.88 322 GLY A O 1
ATOM 2492 N N . VAL A 1 323 ? -21.625 2.43 7.953 1 98.38 323 VAL A N 1
ATOM 2493 C CA . VAL A 1 323 ? -21.562 1.631 9.172 1 98.38 323 VAL A CA 1
ATOM 2494 C C . VAL A 1 323 ? -22.672 2.037 10.125 1 98.38 323 VAL A C 1
ATOM 2496 O O . VAL A 1 323 ? -22.797 1.483 11.219 1 98.38 323 VAL A O 1
ATOM 2499 N N . ALA A 1 324 ? -23.453 3.041 9.773 1 98.25 324 ALA A N 1
ATOM 2500 C CA . ALA A 1 324 ? -24.641 3.471 10.5 1 98.25 324 ALA A CA 1
ATOM 2501 C C . ALA A 1 324 ? -25.844 3.623 9.562 1 98.25 324 ALA A C 1
ATOM 2503 O O . ALA A 1 324 ? -25.703 4.098 8.438 1 98.25 324 ALA A O 1
ATOM 2504 N N . GLY A 1 325 ? -27 3.256 10.062 1 97.69 325 GLY A N 1
ATOM 2505 C CA . GLY A 1 325 ? -28.188 3.297 9.234 1 97.69 325 GLY A CA 1
ATOM 2506 C C . GLY A 1 325 ? -28.797 4.688 9.117 1 97.69 325 GLY A C 1
ATOM 2507 O O . GLY A 1 325 ? -29.594 4.949 8.219 1 97.69 325 GLY A O 1
ATOM 2508 N N . SER A 1 326 ? -28.391 5.598 10 1 97.69 326 SER A N 1
ATOM 2509 C CA . SER A 1 326 ? -28.844 6.988 10.016 1 97.69 326 SER A CA 1
ATOM 2510 C C . SER A 1 326 ? -27.812 7.898 10.672 1 97.69 326 SER A C 1
ATOM 2512 O O . SER A 1 326 ? -26.875 7.418 11.328 1 97.69 326 SER A O 1
ATOM 2514 N N . VAL A 1 327 ? -28 9.164 10.484 1 97.88 327 VAL A N 1
ATOM 2515 C CA . VAL A 1 327 ? -27.109 10.133 11.117 1 97.88 327 VAL A CA 1
ATOM 2516 C C . VAL A 1 327 ? -27.266 10.062 12.633 1 97.88 327 VAL A C 1
ATOM 2518 O O . VAL A 1 327 ? -26.297 10.227 13.375 1 97.88 327 VAL A O 1
ATOM 2521 N N . ARG A 1 328 ? -28.5 9.828 13.125 1 98.12 328 ARG A N 1
ATOM 2522 C CA . ARG A 1 328 ? -28.734 9.672 14.562 1 98.12 328 ARG A CA 1
ATOM 2523 C C . ARG A 1 328 ? -27.953 8.484 15.117 1 98.12 328 ARG A C 1
ATOM 2525 O O . ARG A 1 328 ? -27.312 8.594 16.172 1 98.12 328 ARG A O 1
ATOM 2532 N N . GLU A 1 329 ? -27.984 7.398 14.367 1 98 329 GLU A N 1
ATOM 2533 C CA . GLU A 1 329 ? -27.219 6.23 14.789 1 98 329 GLU A CA 1
ATOM 2534 C C . GLU A 1 329 ? -25.719 6.508 14.766 1 98 329 GLU A C 1
ATOM 2536 O O . GLU A 1 329 ? -24.984 6.051 15.641 1 98 329 GLU A O 1
ATOM 2541 N N . ALA A 1 330 ? -25.344 7.23 13.758 1 98.62 330 ALA A N 1
ATOM 2542 C CA . ALA A 1 330 ? -23.938 7.633 13.656 1 98.62 330 ALA A CA 1
ATOM 2543 C C . ALA A 1 330 ? -23.516 8.469 14.859 1 98.62 330 ALA A C 1
ATOM 2545 O O . ALA A 1 330 ? -22.422 8.281 15.398 1 98.62 330 ALA A O 1
ATOM 2546 N N . ALA A 1 331 ? -24.344 9.383 15.273 1 98.62 331 ALA A N 1
ATOM 2547 C CA . ALA A 1 331 ? -24.062 10.242 16.422 1 98.62 331 ALA A CA 1
ATOM 2548 C C . ALA A 1 331 ? -23.859 9.414 17.688 1 98.62 331 ALA A C 1
ATOM 2550 O O . ALA A 1 331 ? -22.906 9.641 18.438 1 98.62 331 ALA A O 1
ATOM 2551 N N . VAL A 1 332 ? -24.75 8.461 17.891 1 98.62 332 VAL A N 1
ATOM 2552 C CA . VAL A 1 332 ? -24.688 7.602 19.062 1 98.62 332 VAL A CA 1
ATOM 2553 C C . VAL A 1 332 ? -23.406 6.762 19.016 1 98.62 332 VAL A C 1
ATOM 2555 O O . VAL A 1 332 ? -22.703 6.617 20.016 1 98.62 332 VAL A O 1
ATOM 2558 N N . GLN A 1 333 ? -23.141 6.254 17.781 1 98.31 333 GLN A N 1
ATOM 2559 C CA . GLN A 1 333 ? -21.938 5.449 17.578 1 98.31 333 GLN A CA 1
ATOM 2560 C C . GLN A 1 333 ? -20.672 6.254 17.891 1 98.31 333 GLN A C 1
ATOM 2562 O O . GLN A 1 333 ? -19.766 5.762 18.562 1 98.31 333 GLN A O 1
ATOM 2567 N N . ALA A 1 334 ? -20.578 7.441 17.406 1 98.75 334 ALA A N 1
ATOM 2568 C CA . ALA A 1 334 ? -19.422 8.305 17.625 1 98.75 334 ALA A CA 1
ATOM 2569 C C . ALA A 1 334 ? -19.266 8.648 19.094 1 98.75 334 ALA A C 1
ATOM 2571 O O . ALA A 1 334 ? -18.172 8.57 19.641 1 98.75 334 ALA A O 1
ATOM 2572 N N . LEU A 1 335 ? -20.344 9.016 19.781 1 98.75 335 LEU A N 1
ATOM 2573 C CA . LEU A 1 335 ? -20.328 9.344 21.203 1 98.75 335 LEU A CA 1
ATOM 2574 C C . LEU A 1 335 ? -19.812 8.172 22.016 1 98.75 335 LEU A C 1
ATOM 2576 O O . LEU A 1 335 ? -18.938 8.336 22.875 1 98.75 335 LEU A O 1
ATOM 2580 N N . ARG A 1 336 ? -20.297 7.02 21.688 1 98.5 336 ARG A N 1
ATOM 2581 C CA . ARG A 1 336 ? -19.938 5.832 22.453 1 98.5 336 ARG A CA 1
ATOM 2582 C C . ARG A 1 336 ? -18.5 5.422 22.188 1 98.5 336 ARG A C 1
ATOM 2584 O O . ARG A 1 336 ? -17.844 4.836 23.047 1 98.5 336 ARG A O 1
ATOM 2591 N N . ALA A 1 337 ? -18.062 5.73 20.969 1 98.5 337 ALA A N 1
ATOM 2592 C CA . ALA A 1 337 ? -16.672 5.434 20.641 1 98.5 337 ALA A CA 1
ATOM 2593 C C . ALA A 1 337 ? -15.719 6.336 21.438 1 98.5 337 ALA A C 1
ATOM 2595 O O . ALA A 1 337 ? -14.57 5.977 21.672 1 98.5 337 ALA A O 1
ATOM 2596 N N . GLY A 1 338 ? -16.156 7.543 21.797 1 98.62 338 GLY A N 1
ATOM 2597 C CA . GLY A 1 338 ? -15.312 8.43 22.578 1 98.62 338 GLY A CA 1
ATOM 2598 C C . GLY A 1 338 ? -15.258 9.844 22.031 1 98.62 338 GLY A C 1
ATOM 2599 O O . GLY A 1 338 ? -14.547 10.695 22.578 1 98.62 338 GLY A O 1
ATOM 2600 N N . VAL A 1 339 ? -16.016 10.164 21 1 98.81 339 VAL A N 1
ATOM 2601 C CA . VAL A 1 339 ? -16.062 11.523 20.469 1 98.81 339 VAL A CA 1
ATOM 2602 C C . VAL A 1 339 ? -16.891 12.414 21.391 1 98.81 339 VAL A C 1
ATOM 2604 O O . VAL A 1 339 ? -17.984 12.023 21.828 1 98.81 339 VAL A O 1
ATOM 2607 N N . ASP A 1 340 ? -16.391 13.586 21.672 1 98.69 340 ASP A N 1
ATOM 2608 C CA . ASP A 1 340 ? -17.031 14.469 22.641 1 98.69 340 ASP A CA 1
ATOM 2609 C C . ASP A 1 340 ? -17.703 15.656 21.953 1 98.69 340 ASP A C 1
ATOM 2611 O O . ASP A 1 340 ? -18.688 16.188 22.453 1 98.69 340 ASP A O 1
ATOM 2615 N N . ALA A 1 341 ? -17.125 16.062 20.922 1 98.44 341 ALA A N 1
ATOM 2616 C CA . ALA A 1 341 ? -17.609 17.266 20.25 1 98.44 341 ALA A CA 1
ATOM 2617 C C . ALA A 1 341 ? -17.75 17.047 18.75 1 98.44 341 ALA A C 1
ATOM 2619 O O . ALA A 1 341 ? -16.922 16.375 18.141 1 98.44 341 ALA A O 1
ATOM 2620 N N . ASP A 1 342 ? -18.797 17.625 18.188 1 98.12 342 ASP A N 1
ATOM 2621 C CA . ASP A 1 342 ? -19.125 17.516 16.781 1 98.12 342 ASP A CA 1
ATOM 2622 C C . ASP A 1 342 ? -18.766 18.797 16.031 1 98.12 342 ASP A C 1
ATOM 2624 O O . ASP A 1 342 ? -19.422 19.828 16.219 1 98.12 342 ASP A O 1
ATOM 2628 N N . LEU A 1 343 ? -17.734 18.672 15.188 1 96.69 343 LEU A N 1
ATOM 2629 C CA . LEU A 1 343 ? -17.391 19.797 14.336 1 96.69 343 LEU A CA 1
ATOM 2630 C C . LEU A 1 343 ? -18.438 20 13.242 1 96.69 343 LEU A C 1
ATOM 2632 O O . LEU A 1 343 ? -18.547 19.172 12.328 1 96.69 343 LEU A O 1
ATOM 2636 N N . LYS A 1 344 ? -19.391 21 13.227 1 84 344 LYS A N 1
ATOM 2637 C CA . LYS A 1 344 ? -20.422 21.453 12.297 1 84 344 LYS A CA 1
ATOM 2638 C C . LYS A 1 344 ? -21.812 21.281 12.898 1 84 344 LYS A C 1
ATOM 2640 O O . LYS A 1 344 ? -22.766 21.969 12.484 1 84 344 LYS A O 1
ATOM 2645 N N . GLY A 1 345 ? -22.172 20.547 14.094 1 73.19 345 GLY A N 1
ATOM 2646 C CA . GLY A 1 345 ? -23.344 20.469 14.953 1 73.19 345 GLY A CA 1
ATOM 2647 C C . GLY A 1 345 ? -24.469 19.641 14.344 1 73.19 345 GLY A C 1
ATOM 2648 O O . GLY A 1 345 ? -25.5 19.406 14.984 1 73.19 345 GLY A O 1
ATOM 2649 N N . GLY A 1 346 ? -24.312 19.016 13.078 1 85.88 346 GLY A N 1
ATOM 2650 C CA . GLY A 1 346 ? -25.391 18.328 12.398 1 85.88 346 GLY A CA 1
ATOM 2651 C C . GLY A 1 346 ? -25.672 16.953 12.977 1 85.88 346 GLY A C 1
ATOM 2652 O O . GLY A 1 346 ? -26.828 16.594 13.203 1 85.88 346 GLY A O 1
ATOM 2653 N N . ALA A 1 347 ? -24.797 16.219 13.398 1 96.94 347 ALA A N 1
ATOM 2654 C CA . ALA A 1 347 ? -24.969 14.859 13.891 1 96.94 347 ALA A CA 1
ATOM 2655 C C . ALA A 1 347 ? -25.328 14.859 15.375 1 96.94 347 ALA A C 1
ATOM 2657 O O . ALA A 1 347 ? -26.344 14.281 15.781 1 96.94 347 ALA A O 1
ATOM 2658 N N . PHE A 1 348 ? -24.609 15.547 16.219 1 97.62 348 PHE A N 1
ATOM 2659 C CA . PHE A 1 348 ? -24.859 15.516 17.656 1 97.62 348 PHE A CA 1
ATOM 2660 C C . PHE A 1 348 ? -26.172 16.219 17.984 1 97.62 348 PHE A C 1
ATOM 2662 O O . PHE A 1 348 ? -26.75 15.984 19.047 1 97.62 348 PHE A O 1
ATOM 2669 N N . ALA A 1 349 ? -26.641 17.094 17.141 1 95.81 349 ALA A N 1
ATOM 2670 C CA . ALA A 1 349 ? -27.969 17.656 17.344 1 95.81 349 ALA A CA 1
ATOM 2671 C C . ALA A 1 349 ? -29.016 16.547 17.438 1 95.81 349 ALA A C 1
ATOM 2673 O O . ALA A 1 349 ? -30.016 16.688 18.156 1 95.81 349 ALA A O 1
ATOM 2674 N N . SER A 1 350 ? -28.734 15.469 16.766 1 96.75 350 SER A N 1
ATOM 2675 C CA . SER A 1 350 ? -29.672 14.359 16.719 1 96.75 350 SER A CA 1
ATOM 2676 C C . SER A 1 350 ? -29.656 13.578 18.031 1 96.75 350 SER A C 1
ATOM 2678 O O . SER A 1 350 ? -30.516 12.719 18.25 1 96.75 350 SER A O 1
ATOM 2680 N N . LEU A 1 351 ? -28.75 13.875 18.922 1 97.88 351 LEU A N 1
ATOM 2681 C CA . LEU A 1 351 ? -28.672 13.172 20.203 1 97.88 351 LEU A CA 1
ATOM 2682 C C . LEU A 1 351 ? -29.906 13.461 21.047 1 97.88 351 LEU A C 1
ATOM 2684 O O . LEU A 1 351 ? -30.25 12.672 21.938 1 97.88 351 LEU A O 1
ATOM 2688 N N . ARG A 1 352 ? -30.562 14.617 20.844 1 96.75 352 ARG A N 1
ATOM 2689 C CA . ARG A 1 352 ? -31.797 14.914 21.562 1 96.75 352 ARG A CA 1
ATOM 2690 C C . ARG A 1 352 ? -32.844 13.828 21.344 1 96.75 352 ARG A C 1
ATOM 2692 O O . ARG A 1 352 ? -33.375 13.258 22.312 1 96.75 352 ARG A O 1
ATOM 2699 N N . GLU A 1 353 ? -33.031 13.586 20.062 1 97.31 353 GLU A N 1
ATOM 2700 C CA . GLU A 1 353 ? -34 12.555 19.703 1 97.31 353 GLU A CA 1
ATOM 2701 C C . GLU A 1 353 ? -33.562 11.18 20.188 1 97.31 353 GLU A C 1
ATOM 2703 O O . GLU A 1 353 ? -34.375 10.359 20.594 1 97.31 353 GLU A O 1
ATOM 2708 N N . ALA A 1 354 ? -32.281 10.938 20.078 1 98.12 354 ALA A N 1
ATOM 2709 C CA . ALA A 1 354 ? -31.75 9.656 20.516 1 98.12 354 ALA A CA 1
ATOM 2710 C C . ALA A 1 354 ? -31.984 9.445 22.016 1 98.12 354 ALA A C 1
ATOM 2712 O O . ALA A 1 354 ? -32.312 8.336 22.438 1 98.12 354 ALA A O 1
ATOM 2713 N N . ALA A 1 355 ? -31.734 10.477 22.812 1 98.06 355 ALA A N 1
ATOM 2714 C CA . ALA A 1 355 ? -31.938 10.391 24.25 1 98.06 355 ALA A CA 1
ATOM 2715 C C . ALA A 1 355 ? -33.406 10.188 24.594 1 98.06 355 ALA A C 1
ATOM 2717 O O . ALA A 1 355 ? -33.75 9.383 25.469 1 98.06 355 ALA A O 1
ATOM 2718 N N . GLU A 1 356 ? -34.25 10.867 23.906 1 97.44 356 GLU A N 1
ATOM 2719 C CA . GLU A 1 356 ? -35.719 10.742 24.125 1 97.44 356 GLU A CA 1
ATOM 2720 C C . GLU A 1 356 ? -36.188 9.336 23.781 1 97.44 356 GLU A C 1
ATOM 2722 O O . GLU A 1 356 ? -37.062 8.805 24.469 1 97.44 356 GLU A O 1
ATOM 2727 N N . ALA A 1 357 ? -35.594 8.82 22.781 1 97.44 357 ALA A N 1
ATOM 2728 C CA . ALA A 1 357 ? -35.969 7.488 22.328 1 97.44 357 ALA A CA 1
ATOM 2729 C C . ALA A 1 357 ? -35.344 6.406 23.188 1 97.44 357 ALA A C 1
ATOM 2731 O O . ALA A 1 357 ? -35.688 5.227 23.078 1 97.44 357 ALA A O 1
ATOM 2732 N N . GLY A 1 358 ? -34.406 6.766 24 1 97.38 358 GLY A N 1
ATOM 2733 C CA . GLY A 1 358 ? -33.719 5.816 24.875 1 97.38 358 GLY A CA 1
ATOM 2734 C C . GLY A 1 358 ? -32.531 5.145 24.234 1 97.38 358 GLY A C 1
ATOM 2735 O O . GLY A 1 358 ? -31.969 4.211 24.797 1 97.38 358 GLY A O 1
ATOM 2736 N N . ASP A 1 359 ? -32.156 5.566 23.078 1 97.06 359 ASP A N 1
ATOM 2737 C CA . ASP A 1 359 ? -31.016 4.988 22.359 1 97.06 359 ASP A CA 1
ATOM 2738 C C . ASP A 1 359 ? -29.703 5.379 23 1 97.06 359 ASP A C 1
ATOM 2740 O O . ASP A 1 359 ? -28.688 4.707 22.812 1 97.06 359 ASP A O 1
ATOM 2744 N N . VAL A 1 360 ? -29.688 6.5 23.703 1 97.75 360 VAL A N 1
ATOM 2745 C CA . VAL A 1 360 ? -28.5 6.949 24.422 1 97.75 360 VAL A CA 1
ATOM 2746 C C . VAL A 1 360 ? -28.891 7.496 25.797 1 97.75 360 VAL A C 1
ATOM 2748 O O . VAL A 1 360 ? -29.922 8.164 25.922 1 97.75 360 VAL A O 1
ATOM 2751 N N . ALA A 1 361 ? -28.109 7.141 26.781 1 97.88 361 ALA A N 1
ATOM 2752 C CA . ALA A 1 361 ? -28.359 7.676 28.109 1 97.88 361 ALA A CA 1
ATOM 2753 C C . ALA A 1 361 ? -27.844 9.102 28.25 1 97.88 361 ALA A C 1
ATOM 2755 O O . ALA A 1 361 ? -26.781 9.43 27.703 1 97.88 361 ALA A O 1
ATOM 2756 N N . GLU A 1 362 ? -28.609 9.906 28.953 1 97.88 362 GLU A N 1
ATOM 2757 C CA . GLU A 1 362 ? -28.156 11.281 29.172 1 97.88 362 GLU A CA 1
ATOM 2758 C C . GLU A 1 362 ? -26.781 11.32 29.844 1 97.88 362 GLU A C 1
ATOM 2760 O O . GLU A 1 362 ? -25.984 12.211 29.578 1 97.88 362 GLU A O 1
ATOM 2765 N N . ALA A 1 363 ? -26.531 10.32 30.672 1 98 363 ALA A N 1
ATOM 2766 C CA . ALA A 1 363 ? -25.25 10.234 31.359 1 98 363 ALA A CA 1
ATOM 2767 C C . ALA A 1 363 ? -24.094 10.133 30.375 1 98 363 ALA A C 1
ATOM 2769 O O . ALA A 1 363 ? -23 10.625 30.641 1 98 363 ALA A O 1
ATOM 2770 N N . GLU A 1 364 ? -24.297 9.453 29.219 1 98.12 364 GLU A N 1
ATOM 2771 C CA . GLU A 1 364 ? -23.281 9.383 28.172 1 98.12 364 GLU A CA 1
ATOM 2772 C C . GLU A 1 364 ? -23 10.758 27.578 1 98.12 364 GLU A C 1
ATOM 2774 O O . GLU A 1 364 ? -21.859 11.086 27.297 1 98.12 364 GLU A O 1
ATOM 2779 N N . ILE A 1 365 ? -24 11.5 27.438 1 98.62 365 ILE A N 1
ATOM 2780 C CA . ILE A 1 365 ? -23.875 12.875 26.938 1 98.62 365 ILE A CA 1
ATOM 2781 C C . ILE A 1 365 ? -23.172 13.734 27.984 1 98.62 365 ILE A C 1
ATOM 2783 O O . ILE A 1 365 ? -22.281 14.516 27.656 1 98.62 365 ILE A O 1
ATOM 2787 N N . ASP A 1 366 ? -23.547 13.578 29.312 1 98.69 366 ASP A N 1
ATOM 2788 C CA . ASP A 1 366 ? -22.953 14.328 30.406 1 98.69 366 ASP A CA 1
ATOM 2789 C C . ASP A 1 366 ? -21.438 14.164 30.438 1 98.69 366 ASP A C 1
ATOM 2791 O O . ASP A 1 366 ? -20.703 15.125 30.688 1 98.69 366 ASP A O 1
ATOM 2795 N N . ARG A 1 367 ? -21.031 12.992 30.172 1 98.19 367 ARG A N 1
ATOM 2796 C CA . ARG A 1 367 ? -19.594 12.711 30.203 1 98.19 367 ARG A CA 1
ATOM 2797 C C . ARG A 1 367 ? -18.844 13.57 29.188 1 98.19 367 ARG A C 1
ATOM 2799 O O . ARG A 1 367 ? -17.781 14.117 29.5 1 98.19 367 ARG A O 1
ATOM 2806 N N . ALA A 1 368 ? -19.359 13.648 28 1 98.56 368 ALA A N 1
ATOM 2807 C CA . ALA A 1 368 ? -18.734 14.461 26.969 1 98.56 368 ALA A CA 1
ATOM 2808 C C . ALA A 1 368 ? -18.781 15.945 27.328 1 98.56 368 ALA A C 1
ATOM 2810 O O . ALA A 1 368 ? -17.797 16.656 27.156 1 98.56 368 ALA A O 1
ATOM 2811 N N . VAL A 1 369 ? -19.891 16.391 27.891 1 98.62 369 VAL A N 1
ATOM 2812 C CA . VAL A 1 369 ? -20.078 17.781 28.266 1 98.62 369 VAL A CA 1
ATOM 2813 C C . VAL A 1 369 ? -19.078 18.172 29.359 1 98.62 369 VAL A C 1
ATOM 2815 O O . VAL A 1 369 ? -18.469 19.234 29.297 1 98.62 369 VAL A O 1
ATOM 2818 N N . GLU A 1 370 ? -18.969 17.328 30.328 1 98.69 370 GLU A N 1
ATOM 2819 C CA . GLU A 1 370 ? -18.078 17.609 31.469 1 98.69 370 GLU A CA 1
ATOM 2820 C C . GLU A 1 370 ? -16.641 17.766 31.016 1 98.69 370 GLU A C 1
ATOM 2822 O O . GLU A 1 370 ? -15.906 18.594 31.547 1 98.69 370 GLU A O 1
ATOM 2827 N N . ARG A 1 371 ? -16.219 17 30.047 1 98.5 371 ARG A N 1
ATOM 2828 C CA . ARG A 1 371 ? -14.859 17.125 29.531 1 98.5 371 ARG A CA 1
ATOM 2829 C C . ARG A 1 371 ? -14.641 18.484 28.859 1 98.5 371 ARG A C 1
ATOM 2831 O O . ARG A 1 371 ? -13.594 19.109 29.047 1 98.5 371 ARG A O 1
ATOM 2838 N N . VAL A 1 372 ? -15.602 18.969 28.109 1 98.56 372 VAL A N 1
ATOM 2839 C CA . VAL A 1 372 ? -15.508 20.25 27.438 1 98.56 372 VAL A CA 1
ATOM 2840 C C . VAL A 1 372 ? -15.547 21.391 28.469 1 98.56 372 VAL A C 1
ATOM 2842 O O . VAL A 1 372 ? -14.719 22.297 28.422 1 98.56 372 VAL A O 1
ATOM 2845 N N . LEU A 1 373 ? -16.484 21.312 29.438 1 98.56 373 LEU A N 1
ATOM 2846 C CA . LEU A 1 373 ? -16.656 22.359 30.438 1 98.56 373 LEU A CA 1
ATOM 2847 C C . LEU A 1 373 ? -15.43 22.453 31.344 1 98.56 373 LEU A C 1
ATOM 2849 O O . LEU A 1 373 ? -15.031 23.547 31.766 1 98.56 373 LEU A O 1
ATOM 2853 N N . ALA A 1 374 ? -14.898 21.297 31.672 1 98 374 ALA A N 1
ATOM 2854 C CA . ALA A 1 374 ? -13.727 21.297 32.562 1 98 374 ALA A CA 1
ATOM 2855 C C . ALA A 1 374 ? -12.594 22.125 31.953 1 98 374 ALA A C 1
ATOM 2857 O O . ALA A 1 374 ? -11.867 22.812 32.688 1 98 374 ALA A O 1
ATOM 2858 N N . LEU A 1 375 ? -12.438 22.109 30.719 1 97.25 375 LEU A N 1
ATOM 2859 C CA . LEU A 1 375 ? -11.352 22.844 30.062 1 97.25 375 LEU A CA 1
ATOM 2860 C C . LEU A 1 375 ? -11.68 24.328 29.969 1 97.25 375 LEU A C 1
ATOM 2862 O O . LEU A 1 375 ? -10.781 25.172 30.016 1 97.25 375 LEU A O 1
ATOM 2866 N N . LYS A 1 376 ? -12.977 24.703 29.906 1 97.88 376 LYS A N 1
ATOM 2867 C CA . LYS A 1 376 ? -13.359 26.109 30 1 97.88 376 LYS A CA 1
ATOM 2868 C C . LYS A 1 376 ? -13.008 26.672 31.375 1 97.88 376 LYS A C 1
ATOM 2870 O O . LYS A 1 376 ? -12.523 27.797 31.484 1 97.88 376 LYS A O 1
ATOM 2875 N N . PHE A 1 377 ? -13.297 25.844 32.406 1 97.56 377 PHE A N 1
ATOM 2876 C CA . PHE A 1 377 ? -12.969 26.25 33.781 1 97.56 377 PHE A CA 1
ATOM 2877 C C . PHE A 1 377 ? -11.453 26.344 33.938 1 97.56 377 PHE A C 1
ATOM 2879 O O . PHE A 1 377 ? -10.961 27.312 34.531 1 97.56 377 PHE A O 1
ATOM 2886 N N . GLU A 1 378 ? -10.789 25.391 33.406 1 95.44 378 GLU A N 1
ATOM 2887 C CA . GLU A 1 378 ? -9.328 25.375 33.531 1 95.44 378 GLU A CA 1
ATOM 2888 C C . GLU A 1 378 ? -8.711 26.609 32.875 1 95.44 378 GLU A C 1
ATOM 2890 O O . GLU A 1 378 ? -7.73 27.156 33.406 1 95.44 378 GLU A O 1
ATOM 2895 N N . MET A 1 379 ? -9.227 27.031 31.797 1 95.88 379 MET A N 1
ATOM 2896 C CA . MET A 1 379 ? -8.695 28.172 31.047 1 95.88 379 MET A CA 1
ATOM 2897 C C . MET A 1 379 ? -9.086 29.484 31.734 1 95.88 379 MET A C 1
ATOM 2899 O O . MET A 1 379 ? -8.57 30.547 31.375 1 95.88 379 MET A O 1
ATOM 2903 N N . GLY A 1 380 ? -10.016 29.453 32.688 1 95.75 380 GLY A N 1
ATOM 2904 C CA . GLY A 1 380 ? -10.438 30.625 33.406 1 95.75 380 GLY A CA 1
ATOM 2905 C C . GLY A 1 380 ? -11.445 31.469 32.656 1 95.75 380 GLY A C 1
ATOM 2906 O O . GLY A 1 380 ? -11.602 32.656 32.938 1 95.75 380 GLY A O 1
ATOM 2907 N N . LEU A 1 381 ? -12.18 30.844 31.766 1 96.94 381 LEU A N 1
ATOM 2908 C CA . LEU A 1 381 ? -13.07 31.594 30.906 1 96.94 381 LEU A CA 1
ATOM 2909 C C . LEU A 1 381 ? -14.289 32.094 31.672 1 96.94 381 LEU A C 1
ATOM 2911 O O . LEU A 1 381 ? -14.922 33.062 31.281 1 96.94 381 LEU A O 1
ATOM 2915 N N . PHE A 1 382 ? -14.68 31.406 32.75 1 96.94 382 PHE A N 1
ATOM 2916 C CA . PHE A 1 382 ? -15.82 31.844 33.531 1 96.94 382 PHE A CA 1
ATOM 2917 C C . PHE A 1 382 ? -15.484 33.094 34.344 1 96.94 382 PHE A C 1
ATOM 2919 O O . PHE A 1 382 ? -16.344 33.938 34.562 1 96.94 382 PHE A O 1
ATOM 2926 N N . GLU A 1 383 ? -14.289 33.188 34.719 1 95.44 383 GLU A N 1
ATOM 2927 C CA . GLU A 1 383 ? -13.82 34.344 35.5 1 95.44 383 GLU A CA 1
ATOM 2928 C C . GLU A 1 383 ? -13.445 35.5 34.594 1 95.44 383 GLU A C 1
ATOM 2930 O O . GLU A 1 383 ? -13.727 36.656 34.906 1 95.44 383 GLU A O 1
ATOM 2935 N N . ASN A 1 384 ? -12.836 35.188 33.531 1 94.38 384 ASN A N 1
ATOM 2936 C CA . ASN A 1 384 ? -12.367 36.219 32.594 1 94.38 384 ASN A CA 1
ATOM 2937 C C . ASN A 1 384 ? -12.562 35.781 31.141 1 94.38 384 ASN A C 1
ATOM 2939 O O . ASN A 1 384 ? -11.594 35.438 30.469 1 94.38 384 ASN A O 1
ATOM 2943 N N . PRO A 1 385 ? -13.734 36 30.609 1 95.69 385 PRO A N 1
ATOM 2944 C CA . PRO A 1 385 ? -13.984 35.531 29.234 1 95.69 385 PRO A CA 1
ATOM 2945 C C . PRO A 1 385 ? -13.555 36.562 28.188 1 95.69 385 PRO A C 1
ATOM 2947 O O . PRO A 1 385 ? -13.641 36.281 26.984 1 95.69 385 PRO A O 1
ATOM 2950 N N . TYR A 1 386 ? -13.016 37.781 28.562 1 96.81 386 TYR A N 1
ATOM 2951 C CA . TYR A 1 386 ? -12.75 38.875 27.625 1 96.81 386 TYR A CA 1
ATOM 2952 C C . TYR A 1 386 ? -11.258 39.062 27.422 1 96.81 386 TYR A C 1
ATOM 2954 O O . TYR A 1 386 ? -10.445 38.594 28.234 1 96.81 386 TYR A O 1
ATOM 2962 N N . ILE A 1 387 ? -10.93 39.719 26.328 1 96.69 387 ILE A N 1
ATOM 2963 C CA . ILE A 1 387 ? -9.516 40 26.047 1 96.69 387 ILE A CA 1
ATOM 2964 C C . ILE A 1 387 ? -9.281 41.5 25.938 1 96.69 387 ILE A C 1
ATOM 2966 O O . ILE A 1 387 ? -10.234 42.281 25.828 1 96.69 387 ILE A O 1
ATOM 2970 N N . ASP A 1 388 ? -8.016 41.875 26.047 1 97 388 ASP A N 1
ATOM 2971 C CA . ASP A 1 388 ? -7.605 43.25 25.812 1 97 388 ASP A CA 1
ATOM 2972 C C . ASP A 1 388 ? -7.543 43.562 24.312 1 97 388 ASP A C 1
ATOM 2974 O O . ASP A 1 388 ? -6.613 43.156 23.625 1 97 388 ASP A O 1
ATOM 2978 N N . GLU A 1 389 ? -8.477 44.344 23.859 1 96.5 389 GLU A N 1
ATOM 2979 C CA . GLU A 1 389 ? -8.57 44.625 22.422 1 96.5 389 GLU A CA 1
ATOM 2980 C C . GLU A 1 389 ? -7.316 45.344 21.922 1 96.5 389 GLU A C 1
ATOM 2982 O O . GLU A 1 389 ? -6.914 45.156 20.781 1 96.5 389 GLU A O 1
ATOM 2987 N N . ALA A 1 390 ? -6.699 46.156 22.734 1 96.31 390 ALA A N 1
ATOM 2988 C CA . ALA A 1 390 ? -5.512 46.906 22.344 1 96.31 390 ALA A CA 1
ATOM 2989 C C . ALA A 1 390 ? -4.328 45.969 22.094 1 96.31 390 ALA A C 1
ATOM 2991 O O . ALA A 1 390 ? -3.471 46.25 21.25 1 96.31 390 ALA A O 1
ATOM 2992 N N . ALA A 1 391 ? -4.312 44.906 22.734 1 95.19 391 ALA A N 1
ATOM 2993 C CA . ALA A 1 391 ? -3.211 43.938 22.641 1 95.19 391 ALA A CA 1
ATOM 2994 C C . ALA A 1 391 ? -3.207 43.25 21.281 1 95.19 391 ALA A C 1
ATOM 2996 O O . ALA A 1 391 ? -2.193 42.688 20.875 1 95.19 391 ALA A O 1
ATOM 2997 N N . ALA A 1 392 ? -4.227 43.344 20.547 1 96.25 392 ALA A N 1
ATOM 2998 C CA . ALA A 1 392 ? -4.336 42.719 19.219 1 96.25 392 ALA A CA 1
ATOM 2999 C C . ALA A 1 392 ? -3.307 43.312 18.266 1 96.25 392 ALA A C 1
ATOM 3001 O O . ALA A 1 392 ? -2.975 42.688 17.25 1 96.25 392 ALA A O 1
ATOM 3002 N N . ALA A 1 393 ? -2.781 44.469 18.578 1 95.56 393 ALA A N 1
ATOM 3003 C CA . ALA A 1 393 ? -1.768 45.125 17.75 1 95.56 393 ALA A CA 1
ATOM 3004 C C . ALA A 1 393 ? -0.485 44.312 17.703 1 95.56 393 ALA A C 1
ATOM 3006 O O . ALA A 1 393 ? 0.352 44.5 16.812 1 95.56 393 ALA A O 1
ATOM 3007 N N . GLU A 1 394 ? -0.344 43.375 18.594 1 97.25 394 GLU A N 1
ATOM 3008 C CA . GLU A 1 394 ? 0.847 42.531 18.656 1 97.25 394 GLU A CA 1
ATOM 3009 C C . GLU A 1 394 ? 0.794 41.406 17.609 1 97.25 394 GLU A C 1
ATOM 3011 O O . GLU A 1 394 ? 1.812 40.781 17.297 1 97.25 394 GLU A O 1
ATOM 3016 N N . VAL A 1 395 ? -0.398 41.188 17.094 1 97.62 395 VAL A N 1
ATOM 3017 C CA . VAL A 1 395 ? -0.528 40.188 16.047 1 97.62 395 VAL A CA 1
ATOM 3018 C C . VAL A 1 395 ? 0.302 40.562 14.828 1 97.62 395 VAL A C 1
ATOM 3020 O O . VAL A 1 395 ? 0.194 41.688 14.336 1 97.62 395 VAL A O 1
ATOM 3023 N N . GLY A 1 396 ? 1.125 39.688 14.367 1 97.06 396 GLY A N 1
ATOM 3024 C CA . GLY A 1 396 ? 1.952 39.906 13.195 1 97.06 396 GLY A CA 1
ATOM 3025 C C . GLY A 1 396 ? 3.061 40.938 13.445 1 97.06 396 GLY A C 1
ATOM 3026 O O . GLY A 1 396 ? 3.582 41.531 12.508 1 97.06 396 GLY A O 1
ATOM 3027 N N . CYS A 1 397 ? 3.426 41.188 14.633 1 97.5 397 CYS A N 1
ATOM 3028 C CA . CYS A 1 397 ? 4.441 42.188 14.961 1 97.5 397 CYS A CA 1
ATOM 3029 C C . CYS A 1 397 ? 5.797 41.781 14.391 1 97.5 397 CYS A C 1
ATOM 3031 O O . CYS A 1 397 ? 5.953 40.688 13.859 1 97.5 397 CYS A O 1
ATOM 3033 N N . ALA A 1 398 ? 6.75 42.656 14.469 1 97.62 398 ALA A N 1
ATOM 3034 C CA . ALA A 1 398 ? 8.062 42.5 13.859 1 97.62 398 ALA A CA 1
ATOM 3035 C C . ALA A 1 398 ? 8.789 41.281 14.438 1 97.62 398 ALA A C 1
ATOM 3037 O O . ALA A 1 398 ? 9.461 40.562 13.703 1 97.62 398 ALA A O 1
ATOM 3038 N N . ALA A 1 399 ? 8.641 41.094 15.688 1 98.38 399 ALA A N 1
ATOM 3039 C CA . ALA A 1 399 ? 9.312 39.969 16.344 1 98.38 399 ALA A CA 1
ATOM 3040 C C . ALA A 1 399 ? 8.781 38.625 15.828 1 98.38 399 ALA A C 1
ATOM 3042 O O . ALA A 1 399 ? 9.547 37.688 15.633 1 98.38 399 ALA A O 1
ATOM 3043 N N . HIS A 1 400 ? 7.449 38.562 15.695 1 98.31 400 HIS A N 1
ATOM 3044 C CA . HIS A 1 400 ? 6.844 37.344 15.156 1 98.31 400 HIS A CA 1
ATOM 3045 C C . HIS A 1 400 ? 7.285 37.094 13.719 1 98.31 400 HIS A C 1
ATOM 3047 O O . HIS A 1 400 ? 7.594 35.969 13.344 1 98.31 400 HIS A O 1
ATOM 3053 N N . SER A 1 401 ? 7.305 38.125 12.93 1 97.94 401 SER A N 1
ATOM 3054 C CA . SER A 1 401 ? 7.762 38.031 11.539 1 97.94 401 SER A CA 1
ATOM 3055 C C . SER A 1 401 ? 9.211 37.562 11.461 1 97.94 401 SER A C 1
ATOM 3057 O O . SER A 1 401 ? 9.57 36.781 10.578 1 97.94 401 SER A O 1
ATOM 3059 N N . GLU A 1 402 ? 10.031 38.031 12.328 1 98.44 402 GLU A N 1
ATOM 3060 C CA . GLU A 1 402 ? 11.438 37.625 12.359 1 98.44 402 GLU A CA 1
ATOM 3061 C C . GLU A 1 402 ? 11.57 36.156 12.695 1 98.44 402 GLU A C 1
ATOM 3063 O O . GLU A 1 402 ? 12.492 35.469 12.219 1 98.44 402 GLU A O 1
ATOM 3068 N N . LEU A 1 403 ? 10.75 35.688 13.57 1 98.69 403 LEU A N 1
ATOM 3069 C CA . LEU A 1 403 ? 10.766 34.25 13.883 1 98.69 403 LEU A CA 1
ATOM 3070 C C . LEU A 1 403 ? 10.367 33.438 12.664 1 98.69 403 LEU A C 1
ATOM 3072 O O . LEU A 1 403 ? 10.922 32.344 12.438 1 98.69 403 LEU A O 1
ATOM 3076 N N . ALA A 1 404 ? 9.352 33.938 11.922 1 98.62 404 ALA A N 1
ATOM 3077 C CA . ALA A 1 404 ? 8.961 33.25 10.688 1 98.62 404 ALA A CA 1
ATOM 3078 C C . ALA A 1 404 ? 10.125 33.188 9.711 1 98.62 404 ALA A C 1
ATOM 3080 O O . ALA A 1 404 ? 10.312 32.188 9.031 1 98.62 404 ALA A O 1
ATOM 3081 N N . LEU A 1 405 ? 10.898 34.25 9.609 1 98.75 405 LEU A N 1
ATOM 3082 C CA . LEU A 1 405 ? 12.078 34.281 8.75 1 98.75 405 LEU A CA 1
ATOM 3083 C C . LEU A 1 405 ? 13.117 33.281 9.227 1 98.75 405 LEU A C 1
ATOM 3085 O O . LEU A 1 405 ? 13.727 32.562 8.422 1 98.75 405 LEU A O 1
ATOM 3089 N N . GLU A 1 406 ? 13.297 33.219 10.516 1 98.81 406 GLU A N 1
ATOM 3090 C CA . GLU A 1 406 ? 14.25 32.281 11.07 1 98.81 406 GLU A CA 1
ATOM 3091 C C . GLU A 1 406 ? 13.852 30.844 10.734 1 98.81 406 GLU A C 1
ATOM 3093 O O . GLU A 1 406 ? 14.703 30.031 10.352 1 98.81 406 GLU A O 1
ATOM 3098 N N . ALA A 1 407 ? 12.555 30.531 10.891 1 98.88 407 ALA A N 1
ATOM 3099 C CA . ALA A 1 407 ? 12.062 29.188 10.547 1 98.88 407 ALA A CA 1
ATOM 3100 C C . ALA A 1 407 ? 12.281 28.891 9.07 1 98.88 407 ALA A C 1
ATOM 3102 O O . ALA A 1 407 ? 12.695 27.781 8.711 1 98.88 407 ALA A O 1
ATOM 3103 N N . ALA A 1 408 ? 12 29.844 8.219 1 98.88 408 ALA A N 1
ATOM 3104 C CA . ALA A 1 408 ? 12.211 29.672 6.785 1 98.88 408 ALA A CA 1
ATOM 3105 C C . ALA A 1 408 ? 13.688 29.438 6.469 1 98.88 408 ALA A C 1
ATOM 3107 O O . ALA A 1 408 ? 14.023 28.547 5.68 1 98.88 408 ALA A O 1
ATOM 3108 N N . ARG A 1 409 ? 14.602 30.25 7.098 1 98.88 409 ARG A N 1
ATOM 3109 C CA . ARG A 1 409 ? 16.047 30.109 6.91 1 98.88 409 ARG A CA 1
ATOM 3110 C C . ARG A 1 409 ? 16.5 28.688 7.242 1 98.88 409 ARG A C 1
ATOM 3112 O O . ARG A 1 409 ? 17.234 28.062 6.469 1 98.88 409 ARG A O 1
ATOM 3119 N N . GLN A 1 410 ? 15.961 28.172 8.312 1 98.88 410 GLN A N 1
ATOM 3120 C CA . GLN A 1 410 ? 16.438 26.891 8.805 1 98.88 410 GLN A CA 1
ATOM 3121 C C . GLN A 1 410 ? 15.797 25.734 8.039 1 98.88 410 GLN A C 1
ATOM 3123 O O . GLN A 1 410 ? 16.266 24.594 8.109 1 98.88 410 GLN A O 1
ATOM 3128 N N . SER A 1 411 ? 14.734 26.047 7.285 1 98.75 411 SER A N 1
ATOM 3129 C CA . SER A 1 411 ? 14 25.016 6.555 1 98.75 411 SER A CA 1
ATOM 3130 C C . SER A 1 411 ? 14.594 24.781 5.172 1 98.75 411 SER A C 1
ATOM 3132 O O . SER A 1 411 ? 14.398 23.719 4.574 1 98.75 411 SER A O 1
ATOM 3134 N N . VAL A 1 412 ? 15.273 25.781 4.562 1 98.88 412 VAL A N 1
ATOM 3135 C CA . VAL A 1 412 ? 15.797 25.672 3.205 1 98.88 412 VAL A CA 1
ATOM 3136 C C . VAL A 1 412 ? 16.797 24.516 3.127 1 98.88 412 VAL A C 1
ATOM 3138 O O . VAL A 1 412 ? 17.734 24.453 3.916 1 98.88 412 VAL A O 1
ATOM 3141 N N . THR A 1 413 ? 16.578 23.609 2.225 1 98.94 413 THR A N 1
ATOM 3142 C CA . THR A 1 413 ? 17.406 22.406 2.086 1 98.94 413 THR A CA 1
ATOM 3143 C C . THR A 1 413 ? 18.141 22.406 0.746 1 98.94 413 THR A C 1
ATOM 3145 O O . THR A 1 413 ? 17.5 22.469 -0.311 1 98.94 413 THR A O 1
ATOM 3148 N N . LEU A 1 414 ? 19.469 22.375 0.821 1 98.94 414 LEU A N 1
ATOM 3149 C CA . LEU A 1 414 ? 20.281 22.25 -0.378 1 98.94 414 LEU A CA 1
ATOM 3150 C C . LEU A 1 414 ? 20.422 20.797 -0.806 1 98.94 414 LEU A C 1
ATOM 3152 O O . LEU A 1 414 ? 20.891 19.969 -0.037 1 98.94 414 LEU A O 1
ATOM 3156 N N . LEU A 1 415 ? 19.984 20.516 -2.012 1 98.88 415 LEU A N 1
ATOM 3157 C CA . LEU A 1 415 ? 19.953 19.141 -2.482 1 98.88 415 LEU A CA 1
ATOM 3158 C C . LEU A 1 415 ? 21.141 18.844 -3.41 1 98.88 415 LEU A C 1
ATOM 3160 O O . LEU A 1 415 ? 21.688 17.75 -3.4 1 98.88 415 LEU A O 1
ATOM 3164 N N . GLU A 1 416 ? 21.391 19.828 -4.297 1 98.69 416 GLU A N 1
ATOM 3165 C CA . GLU A 1 416 ? 22.547 19.734 -5.199 1 98.69 416 GLU A CA 1
ATOM 3166 C C . GLU A 1 416 ? 23.344 21.031 -5.191 1 98.69 416 GLU A C 1
ATOM 3168 O O . GLU A 1 416 ? 22.781 22.125 -5.062 1 98.69 416 GLU A O 1
ATOM 3173 N N . ASN A 1 417 ? 24.625 20.922 -5.328 1 98.62 417 ASN A N 1
ATOM 3174 C CA . ASN A 1 417 ? 25.5 22.062 -5.488 1 98.62 417 ASN A CA 1
ATOM 3175 C C . ASN A 1 417 ? 26.75 21.703 -6.293 1 98.62 417 ASN A C 1
ATOM 3177 O O . ASN A 1 417 ? 27.859 21.656 -5.746 1 98.62 417 ASN A O 1
ATOM 3181 N N . ARG A 1 418 ? 26.547 21.625 -7.504 1 97.81 418 ARG A N 1
ATOM 3182 C CA . ARG A 1 418 ? 27.625 21.156 -8.375 1 97.81 418 ARG A CA 1
ATOM 3183 C C . ARG A 1 418 ? 28.688 22.234 -8.547 1 97.81 418 ARG A C 1
ATOM 3185 O O . ARG A 1 418 ? 28.359 23.406 -8.75 1 97.81 418 ARG A O 1
ATOM 3192 N N . SER A 1 419 ? 29.938 21.859 -8.469 1 96.31 419 SER A N 1
ATOM 3193 C CA . SER A 1 419 ? 31.109 22.719 -8.633 1 96.31 419 SER A CA 1
ATOM 3194 C C . SER A 1 419 ? 31.031 23.922 -7.703 1 96.31 419 SER A C 1
ATOM 3196 O O . SER A 1 419 ? 31.562 24.984 -8.023 1 96.31 419 SER A O 1
ATOM 3198 N N . GLY A 1 420 ? 30.234 23.781 -6.609 1 96.88 420 GLY A N 1
ATOM 3199 C CA . GLY A 1 420 ? 30.125 24.891 -5.66 1 96.88 420 GLY A CA 1
ATOM 3200 C C . GLY A 1 420 ? 29.5 26.141 -6.254 1 96.88 420 GLY A C 1
ATOM 3201 O O . GLY A 1 420 ? 29.922 27.25 -5.941 1 96.88 420 GLY A O 1
ATOM 3202 N N . THR A 1 421 ? 28.531 25.938 -7.07 1 98 421 THR A N 1
ATOM 3203 C CA . THR A 1 421 ? 27.844 27.047 -7.727 1 98 421 THR A CA 1
ATOM 3204 C C . THR A 1 421 ? 27.281 28.031 -6.699 1 98 421 THR A C 1
ATOM 3206 O O . THR A 1 421 ? 27.375 29.25 -6.875 1 98 421 THR A O 1
ATOM 3209 N N . LEU A 1 422 ? 26.641 27.5 -5.68 1 98.5 422 LEU A N 1
ATOM 3210 C CA . LEU A 1 422 ? 26.188 28.344 -4.582 1 98.5 422 LEU A CA 1
ATOM 3211 C C . LEU A 1 422 ? 27.188 28.344 -3.439 1 98.5 422 LEU A C 1
ATOM 3213 O O . LEU A 1 422 ? 27.891 27.359 -3.217 1 98.5 422 LEU A O 1
ATOM 3217 N N . PRO A 1 423 ? 27.25 29.438 -2.738 1 98.38 423 PRO A N 1
ATOM 3218 C CA . PRO A 1 423 ? 26.469 30.672 -2.926 1 98.38 423 PRO A CA 1
ATOM 3219 C C . PRO A 1 423 ? 27 31.547 -4.059 1 98.38 423 PRO A C 1
ATOM 3221 O O . PRO A 1 423 ? 28.188 31.5 -4.375 1 98.38 423 PRO A O 1
ATOM 3224 N N . LEU A 1 424 ? 26.125 32.281 -4.598 1 98.44 424 LEU A N 1
ATOM 3225 C CA . LEU A 1 424 ? 26.547 33.281 -5.566 1 98.44 424 LEU A CA 1
ATOM 3226 C C . LEU A 1 424 ? 27.188 34.469 -4.871 1 98.44 424 LEU A C 1
ATOM 3228 O O . LEU A 1 424 ? 26.719 34.906 -3.812 1 98.44 424 LEU A O 1
ATOM 3232 N N . ASP A 1 425 ? 28.219 35 -5.441 1 97.06 425 ASP A N 1
ATOM 3233 C CA . ASP A 1 425 ? 28.859 36.219 -4.945 1 97.06 425 ASP A CA 1
ATOM 3234 C C . ASP A 1 425 ? 28.219 37.469 -5.555 1 97.06 425 ASP A C 1
ATOM 3236 O O . ASP A 1 425 ? 28.391 37.75 -6.746 1 97.06 425 ASP A O 1
ATOM 3240 N N . PRO A 1 426 ? 27.484 38.156 -4.715 1 96.69 426 PRO A N 1
ATOM 3241 C CA . PRO A 1 426 ? 26.781 39.344 -5.258 1 96.69 426 PRO A CA 1
ATOM 3242 C C . PRO A 1 426 ? 27.719 40.312 -5.984 1 96.69 426 PRO A C 1
ATOM 3244 O O . PRO A 1 426 ? 27.281 41.031 -6.887 1 96.69 426 PRO A O 1
ATOM 3247 N N . ARG A 1 427 ? 29.016 40.312 -5.719 1 95.62 427 ARG A N 1
ATOM 3248 C CA . ARG A 1 427 ? 29.984 41.25 -6.312 1 95.62 427 ARG A CA 1
ATOM 3249 C C . ARG A 1 427 ? 30.281 40.844 -7.762 1 95.62 427 ARG A C 1
ATOM 3251 O O . ARG A 1 427 ? 30.719 41.688 -8.547 1 95.62 427 ARG A O 1
ATOM 3258 N N . ARG A 1 428 ? 29.938 39.719 -7.996 1 95.19 428 ARG A N 1
ATOM 3259 C CA . ARG A 1 428 ? 30.297 39.219 -9.32 1 95.19 428 ARG A CA 1
ATOM 3260 C C . ARG A 1 428 ? 29.062 39.125 -10.227 1 95.19 428 ARG A C 1
ATOM 3262 O O . ARG A 1 428 ? 29.172 38.75 -11.391 1 95.19 428 ARG A O 1
ATOM 3269 N N . LEU A 1 429 ? 27.969 39.594 -9.719 1 97.06 429 LEU A N 1
ATOM 3270 C CA . LEU A 1 429 ? 26.719 39.469 -10.469 1 97.06 429 LEU A CA 1
ATOM 3271 C C . LEU A 1 429 ? 26.344 40.812 -11.078 1 97.06 429 LEU A C 1
ATOM 3273 O O . LEU A 1 429 ? 26.141 41.781 -10.359 1 97.06 429 LEU A O 1
ATOM 3277 N N . ARG A 1 430 ? 26.281 40.906 -12.336 1 97.25 430 ARG A N 1
ATOM 3278 C CA . ARG A 1 430 ? 25.734 42.062 -12.992 1 97.25 430 ARG A CA 1
ATOM 3279 C C . ARG A 1 430 ? 24.219 42 -13.062 1 97.25 430 ARG A C 1
ATOM 3281 O O . ARG A 1 430 ? 23.516 42.969 -12.727 1 97.25 430 ARG A O 1
ATOM 3288 N N . ARG A 1 431 ? 23.688 40.844 -13.477 1 97.81 431 ARG A N 1
ATOM 3289 C CA . ARG A 1 431 ? 22.25 40.594 -13.57 1 97.81 431 ARG A CA 1
ATOM 3290 C C . ARG A 1 431 ? 21.922 39.125 -13.258 1 97.81 431 ARG A C 1
ATOM 3292 O O . ARG A 1 431 ? 22.688 38.219 -13.617 1 97.81 431 ARG A O 1
ATOM 3299 N N . VAL A 1 432 ? 20.812 39 -12.641 1 98.69 432 VAL A N 1
ATOM 3300 C CA . VAL A 1 432 ? 20.297 37.688 -12.336 1 98.69 432 VAL A CA 1
ATOM 3301 C C . VAL A 1 432 ? 18.875 37.531 -12.867 1 98.69 432 VAL A C 1
ATOM 3303 O O . VAL A 1 432 ? 18.047 38.438 -12.695 1 98.69 432 VAL A O 1
ATOM 3306 N N . ALA A 1 433 ? 18.625 36.469 -13.586 1 98.81 433 ALA A N 1
ATOM 3307 C CA . ALA A 1 433 ? 17.266 36.188 -14.031 1 98.81 433 ALA A CA 1
ATOM 3308 C C . ALA A 1 433 ? 16.5 35.375 -12.977 1 98.81 433 ALA A C 1
ATOM 3310 O O . ALA A 1 433 ? 17.016 34.406 -12.414 1 98.81 433 ALA A O 1
ATOM 3311 N N . VAL A 1 434 ? 15.359 35.812 -12.594 1 98.88 434 VAL A N 1
ATOM 3312 C CA . VAL A 1 434 ? 14.43 35.094 -11.727 1 98.88 434 VAL A CA 1
ATOM 3313 C C . VAL A 1 434 ? 13.227 34.625 -12.547 1 98.88 434 VAL A C 1
ATOM 3315 O O . VAL A 1 434 ? 12.453 35.438 -13.055 1 98.88 434 VAL A O 1
ATOM 3318 N N . ILE A 1 435 ? 13.109 33.312 -12.695 1 98.69 435 ILE A N 1
ATOM 3319 C CA . ILE A 1 435 ? 12.203 32.719 -13.688 1 98.69 435 ILE A CA 1
ATOM 3320 C C . ILE A 1 435 ? 11.336 31.656 -13.031 1 98.69 435 ILE A C 1
ATOM 3322 O O . ILE A 1 435 ? 11.773 30.984 -12.102 1 98.69 435 ILE A O 1
ATOM 3326 N N . GLY A 1 436 ? 10.141 31.484 -13.469 1 98 436 GLY A N 1
ATOM 3327 C CA . GLY A 1 436 ? 9.32 30.344 -13.109 1 98 436 GLY A CA 1
ATOM 3328 C C . GLY A 1 436 ? 7.973 30.719 -12.531 1 98 436 GLY A C 1
ATOM 3329 O O . GLY A 1 436 ? 7.781 31.859 -12.102 1 98 436 GLY A O 1
ATOM 3330 N N . PRO A 1 437 ? 7.094 29.781 -12.484 1 97 437 PRO A N 1
ATOM 3331 C CA . PRO A 1 437 ? 5.734 30.062 -12.023 1 97 437 PRO A CA 1
ATOM 3332 C C . PRO A 1 437 ? 5.684 30.484 -10.555 1 97 437 PRO A C 1
ATOM 3334 O O . PRO A 1 437 ? 4.766 31.188 -10.133 1 97 437 PRO A O 1
ATOM 3337 N N . ASN A 1 438 ? 6.695 30.062 -9.758 1 98.06 438 ASN A N 1
ATOM 3338 C CA . ASN A 1 438 ? 6.672 30.344 -8.328 1 98.06 438 ASN A CA 1
ATOM 3339 C C . ASN A 1 438 ? 7.676 31.438 -7.953 1 98.06 438 ASN A C 1
ATOM 3341 O O . ASN A 1 438 ? 7.953 31.641 -6.773 1 98.06 438 ASN A O 1
ATOM 3345 N N . ALA A 1 439 ? 8.156 32.094 -8.961 1 98.44 439 ALA A N 1
ATOM 3346 C CA . ALA A 1 439 ? 9.195 33.094 -8.727 1 98.44 439 ALA A CA 1
ATOM 3347 C C . ALA A 1 439 ? 8.602 34.375 -8.148 1 98.44 439 ALA A C 1
ATOM 3349 O O . ALA A 1 439 ? 9.258 35.094 -7.367 1 98.44 439 ALA A O 1
ATOM 3350 N N . ASP A 1 440 ? 7.406 34.688 -8.586 1 97.62 440 ASP A N 1
ATOM 3351 C CA . ASP A 1 440 ? 6.781 35.938 -8.195 1 97.62 440 ASP A CA 1
ATOM 3352 C C . ASP A 1 440 ? 5.285 35.75 -7.945 1 97.62 440 ASP A C 1
ATOM 3354 O O . ASP A 1 440 ? 4.461 36.469 -8.516 1 97.62 440 ASP A O 1
ATOM 3358 N N . ASN A 1 441 ? 4.977 34.75 -7.188 1 94.44 441 ASN A N 1
ATOM 3359 C CA . ASN A 1 441 ? 3.615 34.5 -6.738 1 94.44 441 ASN A CA 1
ATOM 3360 C C . ASN A 1 441 ? 3.564 34.219 -5.238 1 94.44 441 ASN A C 1
ATOM 3362 O O . ASN A 1 441 ? 3.957 33.125 -4.789 1 94.44 441 ASN A O 1
ATOM 3366 N N . ILE A 1 442 ? 2.988 35.125 -4.543 1 93.06 442 ILE A N 1
ATOM 3367 C CA . ILE A 1 442 ? 2.994 35.062 -3.086 1 93.06 442 ILE A CA 1
ATOM 3368 C C . ILE A 1 442 ? 2.189 33.844 -2.613 1 93.06 442 ILE A C 1
ATOM 3370 O O . ILE A 1 442 ? 2.607 33.125 -1.697 1 93.06 442 ILE A O 1
ATOM 3374 N N . TYR A 1 443 ? 1.124 33.562 -3.16 1 91 443 TYR A N 1
ATOM 3375 C CA . TYR A 1 443 ? 0.2 32.562 -2.646 1 91 443 TYR A CA 1
ATOM 3376 C C . TYR A 1 443 ? 0.719 31.156 -2.92 1 91 443 TYR A C 1
ATOM 3378 O O . TYR A 1 443 ? 0.367 30.203 -2.211 1 91 443 TYR A O 1
ATOM 3386 N N . ASN A 1 444 ? 1.646 31.016 -3.902 1 93.94 444 ASN A N 1
ATOM 3387 C CA . ASN A 1 444 ? 2.23 29.703 -4.199 1 93.94 444 ASN A CA 1
ATOM 3388 C C . ASN A 1 444 ? 3.277 29.312 -3.16 1 93.94 444 ASN A C 1
ATOM 3390 O O . ASN A 1 444 ? 3.734 28.172 -3.139 1 93.94 444 ASN A O 1
ATOM 3394 N N . GLN A 1 445 ? 3.594 30.172 -2.268 1 95.19 445 GLN A N 1
ATOM 3395 C CA . GLN A 1 445 ? 4.613 29.812 -1.285 1 95.19 445 GLN A CA 1
ATOM 3396 C C . GLN A 1 445 ? 4.004 29.656 0.106 1 95.19 445 GLN A C 1
ATOM 3398 O O . GLN A 1 445 ? 4.707 29.328 1.063 1 95.19 445 GLN A O 1
ATOM 3403 N N . LEU A 1 446 ? 2.711 29.891 0.277 1 95.62 446 LEU A N 1
ATOM 3404 C CA . LEU A 1 446 ? 2.111 29.969 1.604 1 95.62 446 LEU A CA 1
ATOM 3405 C C . LEU A 1 446 ? 1.533 28.609 2.02 1 95.62 446 LEU A C 1
ATOM 3407 O O . LEU A 1 446 ? 1.439 28.312 3.211 1 95.62 446 LEU A O 1
ATOM 3411 N N . GLY A 1 447 ? 1.146 27.719 1.062 1 94.88 447 GLY A N 1
ATOM 3412 C CA . GLY A 1 447 ? 0.518 26.453 1.372 1 94.88 447 GLY A CA 1
ATOM 3413 C C . GLY A 1 447 ? -0.969 26.562 1.651 1 94.88 447 GLY A C 1
ATOM 3414 O O . GLY A 1 447 ? -1.517 27.672 1.666 1 94.88 447 GLY A O 1
ATOM 3415 N N . ASP A 1 448 ? -1.612 25.453 1.862 1 94.06 448 ASP A N 1
ATOM 3416 C CA . ASP A 1 448 ? -3.023 25.391 2.232 1 94.06 448 ASP A CA 1
ATOM 3417 C C . ASP A 1 448 ? -3.234 25.859 3.67 1 94.06 448 ASP A C 1
ATOM 3419 O O . ASP A 1 448 ? -2.271 26.016 4.426 1 94.06 448 ASP A O 1
ATOM 3423 N N . TYR A 1 449 ? -4.445 26.297 4.051 1 93.31 449 TYR A N 1
ATOM 3424 C CA . TYR A 1 449 ? -4.805 26.734 5.395 1 93.31 449 TYR A CA 1
ATOM 3425 C C . TYR A 1 449 ? -4.086 28.031 5.746 1 93.31 449 TYR A C 1
ATOM 3427 O O . TYR A 1 449 ? -3.49 28.141 6.82 1 93.31 449 TYR A O 1
ATOM 3435 N N . THR A 1 450 ? -4.008 28.891 4.82 1 94 450 THR A N 1
ATOM 3436 C CA . THR A 1 450 ? -3.424 30.219 5.012 1 94 450 THR A CA 1
ATOM 3437 C C . THR A 1 450 ? -4.41 31.312 4.598 1 94 450 THR A C 1
ATOM 3439 O O . THR A 1 450 ? -5.109 31.172 3.594 1 94 450 THR A O 1
ATOM 3442 N N . ALA A 1 451 ? -4.504 32.312 5.449 1 93.94 451 ALA A N 1
ATOM 3443 C CA . ALA A 1 451 ? -5.266 33.5 5.078 1 93.94 451 ALA A CA 1
ATOM 3444 C C . ALA A 1 451 ? -4.441 34.438 4.172 1 93.94 451 ALA A C 1
ATOM 3446 O O . ALA A 1 451 ? -3.215 34.312 4.121 1 93.94 451 ALA A O 1
ATOM 3447 N N . GLN A 1 452 ? -5.121 35.25 3.449 1 88.5 452 GLN A N 1
ATOM 3448 C CA . GLN A 1 452 ? -4.422 36.219 2.623 1 88.5 452 GLN A CA 1
ATOM 3449 C C . GLN A 1 452 ? -3.469 37.062 3.463 1 88.5 452 GLN A C 1
ATOM 3451 O O . GLN A 1 452 ? -3.805 37.469 4.578 1 88.5 452 GLN A O 1
ATOM 3456 N N . GLN A 1 453 ? -2.312 37.281 2.924 1 87.12 453 GLN A N 1
ATOM 3457 C CA . GLN A 1 453 ? -1.262 38 3.645 1 87.12 453 GLN A CA 1
ATOM 3458 C C . GLN A 1 453 ? -0.972 39.344 2.998 1 87.12 453 GLN A C 1
ATOM 3460 O O . GLN A 1 453 ? -0.999 39.469 1.772 1 87.12 453 GLN A O 1
ATOM 3465 N N . THR A 1 454 ? -0.729 40.281 3.816 1 81.56 454 THR A N 1
ATOM 3466 C CA . THR A 1 454 ? -0.373 41.625 3.311 1 81.56 454 THR A CA 1
ATOM 3467 C C . THR A 1 454 ? 1.14 41.812 3.342 1 81.56 454 THR A C 1
ATOM 3469 O O . THR A 1 454 ? 1.675 42.656 2.611 1 81.56 454 THR A O 1
ATOM 3472 N N . ALA A 1 455 ? 1.812 41.125 4.176 1 85.25 455 ALA A N 1
ATOM 3473 C CA . ALA A 1 455 ? 3.246 41.312 4.367 1 85.25 455 ALA A CA 1
ATOM 3474 C C . ALA A 1 455 ? 4.023 40.062 3.986 1 85.25 455 ALA A C 1
ATOM 3476 O O . ALA A 1 455 ? 4.418 39.25 4.855 1 85.25 455 ALA A O 1
ATOM 3477 N N . ALA A 1 456 ? 3.977 39.625 2.76 1 92.81 456 ALA A N 1
ATOM 3478 C CA . ALA A 1 456 ? 4.719 38.469 2.271 1 92.81 456 ALA A CA 1
ATOM 3479 C C . ALA A 1 456 ? 5.633 38.844 1.113 1 92.81 456 ALA A C 1
ATOM 3481 O O . ALA A 1 456 ? 5.406 39.875 0.44 1 92.81 456 ALA A O 1
ATOM 3482 N N . ASN A 1 457 ? 6.676 38.188 1.013 1 95.88 457 ASN A N 1
ATOM 3483 C CA . ASN A 1 457 ? 7.586 38.469 -0.092 1 95.88 457 ASN A CA 1
ATOM 3484 C C . ASN A 1 457 ? 7.914 37.219 -0.893 1 95.88 457 ASN A C 1
ATOM 3486 O O . ASN A 1 457 ? 7.93 36.094 -0.345 1 95.88 457 ASN A O 1
ATOM 3490 N N . THR A 1 458 ? 8.156 37.344 -2.189 1 97.88 458 THR A N 1
ATOM 3491 C CA . THR A 1 458 ? 8.484 36.25 -3.102 1 97.88 458 THR A CA 1
ATOM 3492 C C . THR A 1 458 ? 10 36.094 -3.246 1 97.88 458 THR A C 1
ATOM 3494 O O . THR A 1 458 ? 10.758 36.906 -2.695 1 97.88 458 THR A O 1
ATOM 3497 N N . VAL A 1 459 ? 10.43 35.062 -3.959 1 98.81 459 VAL A N 1
ATOM 3498 C CA . VAL A 1 459 ? 11.844 34.875 -4.234 1 98.81 459 VAL A CA 1
ATOM 3499 C C . VAL A 1 459 ? 12.383 36.062 -5.035 1 98.81 459 VAL A C 1
ATOM 3501 O O . VAL A 1 459 ? 13.484 36.531 -4.77 1 98.81 459 VAL A O 1
ATOM 3504 N N . ARG A 1 460 ? 11.594 36.562 -6.027 1 98.81 460 ARG A N 1
ATOM 3505 C CA . ARG A 1 460 ? 11.977 37.75 -6.77 1 98.81 460 ARG A CA 1
ATOM 3506 C C . ARG A 1 460 ? 12.203 38.938 -5.824 1 98.81 460 ARG A C 1
ATOM 3508 O O . ARG A 1 460 ? 13.227 39.625 -5.902 1 98.81 460 ARG A O 1
ATOM 3515 N N . ASP A 1 461 ? 11.227 39.156 -4.898 1 98.44 461 ASP A N 1
ATOM 3516 C CA . ASP A 1 461 ? 11.328 40.25 -3.941 1 98.44 461 ASP A CA 1
ATOM 3517 C C . ASP A 1 461 ? 12.617 40.156 -3.129 1 98.44 461 ASP A C 1
ATOM 3519 O O . ASP A 1 461 ? 13.297 41.156 -2.912 1 98.44 461 ASP A O 1
ATOM 3523 N N . GLY A 1 462 ? 12.906 38.938 -2.623 1 98.69 462 GLY A N 1
ATOM 3524 C CA . GLY A 1 462 ? 14.102 38.719 -1.824 1 98.69 462 GLY A CA 1
ATOM 3525 C C . GLY A 1 462 ? 15.383 39.062 -2.568 1 98.69 462 GLY A C 1
ATOM 3526 O O . GLY A 1 462 ? 16.266 39.719 -2.021 1 98.69 462 GLY A O 1
ATOM 3527 N N . LEU A 1 463 ? 15.477 38.625 -3.799 1 98.81 463 LEU A N 1
ATOM 3528 C CA . LEU A 1 463 ? 16.672 38.875 -4.59 1 98.81 463 LEU A CA 1
ATOM 3529 C C . LEU A 1 463 ? 16.781 40.344 -4.961 1 98.81 463 LEU A C 1
ATOM 3531 O O . LEU A 1 463 ? 17.891 40.906 -4.957 1 98.81 463 LEU A O 1
ATOM 3535 N N . GLU A 1 464 ? 15.641 41 -5.316 1 98.69 464 GLU A N 1
ATOM 3536 C CA . GLU A 1 464 ? 15.648 42.406 -5.609 1 98.69 464 GLU A CA 1
ATOM 3537 C C . GLU A 1 464 ? 16.078 43.219 -4.387 1 98.69 464 GLU A C 1
ATOM 3539 O O . GLU A 1 464 ? 16.797 44.219 -4.516 1 98.69 464 GLU A O 1
ATOM 3544 N N . LYS A 1 465 ? 15.594 42.812 -3.271 1 98.19 465 LYS A N 1
ATOM 3545 C CA . LYS A 1 465 ? 15.953 43.5 -2.025 1 98.19 465 LYS A CA 1
ATOM 3546 C C . LYS A 1 465 ? 17.453 43.438 -1.788 1 98.19 465 LYS A C 1
ATOM 3548 O O . LYS A 1 465 ? 18.062 44.438 -1.363 1 98.19 465 LYS A O 1
ATOM 3553 N N . LEU A 1 466 ? 18.094 42.344 -2.084 1 98.19 466 LEU A N 1
ATOM 3554 C CA . LEU A 1 466 ? 19.5 42.156 -1.729 1 98.19 466 LEU A CA 1
ATOM 3555 C C . LEU A 1 466 ? 20.422 42.625 -2.852 1 98.19 466 LEU A C 1
ATOM 3557 O O . LEU A 1 466 ? 21.547 43.062 -2.598 1 98.19 466 LEU A O 1
ATOM 3561 N N . LEU A 1 467 ? 19.969 42.562 -4.121 1 98.12 467 LEU A N 1
ATOM 3562 C CA . LEU A 1 467 ? 20.828 42.875 -5.258 1 98.12 467 LEU A CA 1
ATOM 3563 C C . LEU A 1 467 ? 20.484 44.25 -5.84 1 98.12 467 LEU A C 1
ATOM 3565 O O . LEU A 1 467 ? 21.312 44.875 -6.52 1 98.12 467 LEU A O 1
ATOM 3569 N N . GLY A 1 468 ? 19.266 44.719 -5.637 1 97.81 468 GLY A N 1
ATOM 3570 C CA . GLY A 1 468 ? 18.719 45.875 -6.344 1 97.81 468 GLY A CA 1
ATOM 3571 C C . GLY A 1 468 ? 17.844 45.469 -7.523 1 97.81 468 GLY A C 1
ATOM 3572 O O . GLY A 1 468 ? 18.156 44.531 -8.242 1 97.81 468 GLY A O 1
ATOM 3573 N N . ARG A 1 469 ? 16.766 46.156 -7.715 1 97.69 469 ARG A N 1
ATOM 3574 C CA . ARG A 1 469 ? 15.766 45.844 -8.734 1 97.69 469 ARG A CA 1
ATOM 3575 C C . ARG A 1 469 ? 16.375 45.875 -10.125 1 97.69 469 ARG A C 1
ATOM 3577 O O . ARG A 1 469 ? 15.977 45.094 -11 1 97.69 469 ARG A O 1
ATOM 3584 N N . ASP A 1 470 ? 17.375 46.719 -10.367 1 96.56 470 ASP A N 1
ATOM 3585 C CA . ASP A 1 470 ? 17.969 46.938 -11.688 1 96.56 470 ASP A CA 1
ATOM 3586 C C . ASP A 1 470 ? 18.828 45.719 -12.094 1 96.56 470 ASP A C 1
ATOM 3588 O O . ASP A 1 470 ? 19.141 45.562 -13.266 1 96.56 470 ASP A O 1
ATOM 3592 N N . ARG A 1 471 ? 19.109 44.906 -11.109 1 98 471 ARG A N 1
ATOM 3593 C CA . ARG A 1 471 ? 20 43.781 -11.391 1 98 471 ARG A CA 1
ATOM 3594 C C . ARG A 1 471 ? 19.203 42.5 -11.508 1 98 471 ARG A C 1
ATOM 3596 O O . ARG A 1 471 ? 19.781 41.406 -11.68 1 98 471 ARG A O 1
ATOM 3603 N N . VAL A 1 472 ? 17.875 42.562 -11.422 1 98.5 472 VAL A N 1
ATOM 3604 C CA . VAL A 1 472 ? 17.031 41.375 -11.492 1 98.5 472 VAL A CA 1
ATOM 3605 C C . VAL A 1 472 ? 16.125 41.469 -12.719 1 98.5 472 VAL A C 1
ATOM 3607 O O . VAL A 1 472 ? 15.469 42.469 -12.945 1 98.5 472 VAL A O 1
ATOM 3610 N N . VAL A 1 473 ? 16.156 40.469 -13.508 1 98.19 473 VAL A N 1
ATOM 3611 C CA . VAL A 1 473 ? 15.234 40.312 -14.633 1 98.19 473 VAL A CA 1
ATOM 3612 C C . VAL A 1 473 ? 14.234 39.188 -14.352 1 98.19 473 VAL A C 1
ATOM 3614 O O . VAL A 1 473 ? 14.633 38.094 -13.984 1 98.19 473 VAL A O 1
ATOM 3617 N N . TYR A 1 474 ? 13.016 39.531 -14.531 1 98.06 474 TYR A N 1
ATOM 3618 C CA . TYR A 1 474 ? 11.984 38.562 -14.188 1 98.06 474 TYR A CA 1
ATOM 3619 C C . TYR A 1 474 ? 11.266 38.062 -15.438 1 98.06 474 TYR A C 1
ATOM 3621 O O . TYR A 1 474 ? 11.016 38.844 -16.375 1 98.06 474 TYR A O 1
ATOM 3629 N N . SER A 1 475 ? 10.961 36.75 -15.469 1 97.75 475 SER A N 1
ATOM 3630 C CA . SER A 1 475 ? 10.047 36.125 -16.422 1 97.75 475 SER A CA 1
ATOM 3631 C C . SER A 1 475 ? 9.289 34.969 -15.781 1 97.75 475 SER A C 1
ATOM 3633 O O . SER A 1 475 ? 9.883 34.125 -15.125 1 97.75 475 SER A O 1
ATOM 3635 N N . ARG A 1 476 ? 8.016 34.938 -16 1 96.56 476 ARG A N 1
ATOM 3636 C CA . ARG A 1 476 ? 7.219 33.875 -15.391 1 96.56 476 ARG A CA 1
ATOM 3637 C C . ARG A 1 476 ? 7.5 32.531 -16.047 1 96.56 476 ARG A C 1
ATOM 3639 O O . ARG A 1 476 ? 7.496 31.5 -15.391 1 96.56 476 ARG A O 1
ATOM 3646 N N . GLY A 1 477 ? 7.734 32.562 -17.375 1 96.62 477 GLY A N 1
ATOM 3647 C CA . GLY A 1 477 ? 8.07 31.359 -18.141 1 96.62 477 GLY A CA 1
ATOM 3648 C C . GLY A 1 477 ? 6.879 30.453 -18.391 1 96.62 477 GLY A C 1
ATOM 3649 O O . GLY A 1 477 ? 6.535 30.188 -19.547 1 96.62 477 GLY A O 1
ATOM 3650 N N . CYS A 1 478 ? 6.129 29.969 -17.312 1 96.12 478 CYS A N 1
ATOM 3651 C CA . CYS A 1 478 ? 4.949 29.125 -17.406 1 96.12 478 CYS A CA 1
ATOM 3652 C C . CYS A 1 478 ? 4.137 29.172 -16.125 1 96.12 478 CYS A C 1
ATOM 3654 O O . CYS A 1 478 ? 4.473 29.906 -15.195 1 96.12 478 CYS A O 1
ATOM 3656 N N . THR A 1 479 ? 3.002 28.484 -16.125 1 93.5 479 THR A N 1
ATOM 3657 C CA . THR A 1 479 ? 2.211 28.281 -14.922 1 93.5 479 THR A CA 1
ATOM 3658 C C . THR A 1 479 ? 2.506 26.922 -14.297 1 93.5 479 THR A C 1
ATOM 3660 O O . THR A 1 479 ? 3.252 26.125 -14.867 1 93.5 479 THR A O 1
ATOM 3663 N N . VAL A 1 480 ? 1.979 26.672 -13.172 1 94.25 480 VAL A N 1
ATOM 3664 C CA . VAL A 1 480 ? 2.246 25.422 -12.461 1 94.25 480 VAL A CA 1
ATOM 3665 C C . VAL A 1 480 ? 1.591 24.25 -13.203 1 94.25 480 VAL A C 1
ATOM 3667 O O . VAL A 1 480 ? 2.162 23.172 -13.289 1 94.25 480 VAL A O 1
ATOM 3670 N N . ARG A 1 481 ? 0.354 24.375 -13.727 1 89.94 481 ARG A N 1
ATOM 3671 C CA . ARG A 1 481 ? -0.386 23.266 -14.328 1 89.94 481 ARG A CA 1
ATOM 3672 C C . ARG A 1 481 ? -0.732 23.578 -15.781 1 89.94 481 ARG A C 1
ATOM 3674 O O . ARG A 1 481 ? -1.02 22.656 -16.562 1 89.94 481 ARG A O 1
ATOM 3681 N N . GLY A 1 482 ? -0.676 24.781 -16.156 1 80.94 482 GLY A N 1
ATOM 3682 C CA . GLY A 1 482 ? -1.189 25.125 -17.469 1 80.94 482 GLY A CA 1
ATOM 3683 C C . GLY A 1 482 ? -0.276 24.703 -18.609 1 80.94 482 GLY A C 1
ATOM 3684 O O . GLY A 1 482 ? 0.876 24.328 -18.375 1 80.94 482 GLY A O 1
ATOM 3685 N N . GLY A 1 483 ? -0.781 24.562 -19.844 1 79.75 483 GLY A N 1
ATOM 3686 C CA . GLY A 1 483 ? -0.069 24.094 -21.031 1 79.75 483 GLY A CA 1
ATOM 3687 C C . GLY A 1 483 ? 0.396 25.234 -21.922 1 79.75 483 GLY A C 1
ATOM 3688 O O . GLY A 1 483 ? 0.751 25 -23.078 1 79.75 483 GLY A O 1
ATOM 3689 N N . ASP A 1 484 ? 0.484 26.438 -21.266 1 83.44 484 ASP A N 1
ATOM 3690 C CA . ASP A 1 484 ? 0.849 27.594 -22.094 1 83.44 484 ASP A CA 1
ATOM 3691 C C . ASP A 1 484 ? 2.365 27.75 -22.188 1 83.44 484 ASP A C 1
ATOM 3693 O O . ASP A 1 484 ? 3.031 27.969 -21.172 1 83.44 484 ASP A O 1
ATOM 3697 N N . ARG A 1 485 ? 2.83 27.703 -23.391 1 90.75 485 ARG A N 1
ATOM 3698 C CA . ARG A 1 485 ? 4.262 27.75 -23.672 1 90.75 485 ARG A CA 1
ATOM 3699 C C . ARG A 1 485 ? 4.688 29.125 -24.156 1 90.75 485 ARG A C 1
ATOM 3701 O O . ARG A 1 485 ? 5.859 29.344 -24.484 1 90.75 485 ARG A O 1
ATOM 3708 N N . SER A 1 486 ? 3.844 30.078 -24.219 1 91.56 486 SER A N 1
ATOM 3709 C CA . SER A 1 486 ? 4.074 31.344 -24.906 1 91.56 486 SER A CA 1
ATOM 3710 C C . SER A 1 486 ? 5.148 32.156 -24.203 1 91.56 486 SER A C 1
ATOM 3712 O O . SER A 1 486 ? 5.824 32.969 -24.828 1 91.56 486 SER A O 1
ATOM 3714 N N . GLU A 1 487 ? 5.359 31.906 -22.922 1 95.06 487 GLU A N 1
ATOM 3715 C CA . GLU A 1 487 ? 6.273 32.75 -22.156 1 95.06 487 GLU A CA 1
ATOM 3716 C C . GLU A 1 487 ? 7.648 32.094 -22.031 1 95.06 487 GLU A C 1
ATOM 3718 O O . GLU A 1 487 ? 8.578 32.719 -21.5 1 95.06 487 GLU A O 1
ATOM 3723 N N . ILE A 1 488 ? 7.824 30.953 -22.562 1 97.69 488 ILE A N 1
ATOM 3724 C CA . ILE A 1 488 ? 9.078 30.219 -22.375 1 97.69 488 ILE A CA 1
ATOM 3725 C C . ILE A 1 488 ? 10.203 30.938 -23.109 1 97.69 488 ILE A C 1
ATOM 3727 O O . ILE A 1 488 ? 11.32 31.047 -22.609 1 97.69 488 ILE A O 1
ATOM 3731 N N . ALA A 1 489 ? 9.93 31.422 -24.359 1 97.06 489 ALA A N 1
ATOM 3732 C CA . ALA A 1 489 ? 10.938 32.125 -25.141 1 97.06 489 ALA A CA 1
ATOM 3733 C C . ALA A 1 489 ? 11.453 33.375 -24.391 1 97.06 489 ALA A C 1
ATOM 3735 O O . ALA A 1 489 ? 12.656 33.656 -24.406 1 97.06 489 ALA A O 1
ATOM 3736 N N . ALA A 1 490 ? 10.609 34.094 -23.797 1 97.62 490 ALA A N 1
ATOM 3737 C CA . ALA A 1 490 ? 10.992 35.281 -23 1 97.62 490 ALA A CA 1
ATOM 3738 C C . ALA A 1 490 ? 11.875 34.875 -21.828 1 97.62 490 ALA A C 1
ATOM 3740 O O . ALA A 1 490 ? 12.82 35.594 -21.484 1 97.62 490 ALA A O 1
ATOM 3741 N N . ALA A 1 491 ? 11.516 33.812 -21.219 1 98.44 491 ALA A N 1
ATOM 3742 C CA . ALA A 1 491 ? 12.312 33.281 -20.109 1 98.44 491 ALA A CA 1
ATOM 3743 C C . ALA A 1 491 ? 13.719 32.938 -20.562 1 98.44 491 ALA A C 1
ATOM 3745 O O . ALA A 1 491 ? 14.695 33.219 -19.859 1 98.44 491 ALA A O 1
ATOM 3746 N N . VAL A 1 492 ? 13.781 32.25 -21.688 1 98.5 492 VAL A N 1
ATOM 3747 C CA . VAL A 1 492 ? 15.07 31.844 -22.25 1 98.5 492 VAL A CA 1
ATOM 3748 C C . VAL A 1 492 ? 15.898 33.094 -22.547 1 98.5 492 VAL A C 1
ATOM 3750 O O . VAL A 1 492 ? 17.094 33.125 -22.266 1 98.5 492 VAL A O 1
ATOM 3753 N N . SER A 1 493 ? 15.305 34.125 -23.125 1 98 493 SER A N 1
ATOM 3754 C CA . SER A 1 493 ? 15.992 35.375 -23.422 1 98 493 SER A CA 1
ATOM 3755 C C . SER A 1 493 ? 16.5 36.031 -22.141 1 98 493 SER A C 1
ATOM 3757 O O . SER A 1 493 ? 17.609 36.562 -22.109 1 98 493 SER A O 1
ATOM 3759 N N . ALA A 1 494 ? 15.68 36 -21.141 1 98 494 ALA A N 1
ATOM 3760 C CA . ALA A 1 494 ? 16.062 36.562 -19.844 1 98 494 ALA A CA 1
ATOM 3761 C C . ALA A 1 494 ? 17.297 35.844 -19.297 1 98 494 ALA A C 1
ATOM 3763 O O . ALA A 1 494 ? 18.203 36.5 -18.766 1 98 494 ALA A O 1
ATOM 3764 N N . ALA A 1 495 ? 17.312 34.562 -19.359 1 98.31 495 ALA A N 1
ATOM 3765 C CA . ALA A 1 495 ? 18.422 33.781 -18.828 1 98.31 495 ALA A CA 1
ATOM 3766 C C . ALA A 1 495 ? 19.703 34.062 -19.594 1 98.31 495 ALA A C 1
ATOM 3768 O O . ALA A 1 495 ? 20.781 34.188 -18.984 1 98.31 495 ALA A O 1
ATOM 3769 N N . ARG A 1 496 ? 19.672 34.125 -20.953 1 96.62 496 ARG A N 1
ATOM 3770 C CA . ARG A 1 496 ? 20.859 34.344 -21.797 1 96.62 496 ARG A CA 1
ATOM 3771 C C . ARG A 1 496 ? 21.531 35.656 -21.469 1 96.62 496 ARG A C 1
ATOM 3773 O O . ARG A 1 496 ? 22.766 35.781 -21.562 1 96.62 496 ARG A O 1
ATOM 3780 N N . GLY A 1 497 ? 20.953 36.562 -20.984 1 90.5 497 GLY A N 1
ATOM 3781 C CA . GLY A 1 497 ? 21.469 37.906 -20.75 1 90.5 497 GLY A CA 1
ATOM 3782 C C . GLY A 1 497 ? 21.953 38.094 -19.328 1 90.5 497 GLY A C 1
ATOM 3783 O O . GLY A 1 497 ? 22.312 39.219 -18.938 1 90.5 497 GLY A O 1
ATOM 3784 N N . THR A 1 498 ? 22.047 36.938 -18.594 1 97.62 498 THR A N 1
ATOM 3785 C CA . THR A 1 498 ? 22.328 37.156 -17.172 1 97.62 498 THR A CA 1
ATOM 3786 C C . THR A 1 498 ? 23.469 36.25 -16.703 1 97.62 498 THR A C 1
ATOM 3788 O O . THR A 1 498 ? 23.906 35.344 -17.438 1 97.62 498 THR A O 1
ATOM 3791 N N . ASP A 1 499 ? 23.969 36.5 -15.508 1 98.12 499 ASP A N 1
ATOM 3792 C CA . ASP A 1 499 ? 25.094 35.781 -14.945 1 98.12 499 ASP A CA 1
ATOM 3793 C C . ASP A 1 499 ? 24.641 34.469 -14.305 1 98.12 499 ASP A C 1
ATOM 3795 O O . ASP A 1 499 ? 25.422 33.531 -14.164 1 98.12 499 ASP A O 1
ATOM 3799 N N . ALA A 1 500 ? 23.406 34.406 -13.891 1 98.56 500 ALA A N 1
ATOM 3800 C CA . ALA A 1 500 ? 22.781 33.219 -13.305 1 98.56 500 ALA A CA 1
ATOM 3801 C C . ALA A 1 500 ? 21.266 33.25 -13.484 1 98.56 500 ALA A C 1
ATOM 3803 O O . ALA A 1 500 ? 20.672 34.312 -13.547 1 98.56 500 ALA A O 1
ATOM 3804 N N . ALA A 1 501 ? 20.688 32.125 -13.641 1 98.81 501 ALA A N 1
ATOM 3805 C CA . ALA A 1 501 ? 19.234 31.984 -13.711 1 98.81 501 ALA A CA 1
ATOM 3806 C C . ALA A 1 501 ? 18.703 31.234 -12.492 1 98.81 501 ALA A C 1
ATOM 3808 O O . ALA A 1 501 ? 19.047 30.062 -12.281 1 98.81 501 ALA A O 1
ATOM 3809 N N . VAL A 1 502 ? 17.938 31.906 -11.648 1 98.88 502 VAL A N 1
ATOM 3810 C CA . VAL A 1 502 ? 17.203 31.266 -10.555 1 98.88 502 VAL A CA 1
ATOM 3811 C C . VAL A 1 502 ? 15.812 30.875 -11.023 1 98.88 502 VAL A C 1
ATOM 3813 O O . VAL A 1 502 ? 14.945 31.734 -11.203 1 98.88 502 VAL A O 1
ATOM 3816 N N . VAL A 1 503 ? 15.594 29.625 -11.242 1 98.88 503 VAL A N 1
ATOM 3817 C CA . VAL A 1 503 ? 14.32 29.125 -11.758 1 98.88 503 VAL A CA 1
ATOM 3818 C C . VAL A 1 503 ? 13.523 28.5 -10.617 1 98.88 503 VAL A C 1
ATOM 3820 O O . VAL A 1 503 ? 13.938 27.484 -10.047 1 98.88 503 VAL A O 1
ATOM 3823 N N . VAL A 1 504 ? 12.352 29.078 -10.297 1 98.88 504 VAL A N 1
ATOM 3824 C CA . VAL A 1 504 ? 11.531 28.656 -9.172 1 98.88 504 VAL A CA 1
ATOM 3825 C C . VAL A 1 504 ? 10.336 27.844 -9.68 1 98.88 504 VAL A C 1
ATOM 3827 O O . VAL A 1 504 ? 9.406 28.391 -10.273 1 98.88 504 VAL A O 1
ATOM 3830 N N . ILE A 1 505 ? 10.367 26.516 -9.406 1 98.38 505 ILE A N 1
ATOM 3831 C CA . ILE A 1 505 ? 9.375 25.562 -9.898 1 98.38 505 ILE A CA 1
ATOM 3832 C C . ILE A 1 505 ? 8.617 24.953 -8.727 1 98.38 505 ILE A C 1
ATOM 3834 O O . ILE A 1 505 ? 8.82 25.344 -7.574 1 98.38 505 ILE A O 1
ATOM 3838 N N . GLY A 1 506 ? 7.742 24 -8.992 1 97.94 506 GLY A N 1
ATOM 3839 C CA . GLY A 1 506 ? 7.086 23.234 -7.945 1 97.94 506 GLY A CA 1
ATOM 3840 C C . GLY A 1 506 ? 5.578 23.188 -8.094 1 97.94 506 GLY A C 1
ATOM 3841 O O . GLY A 1 506 ? 5.066 22.953 -9.195 1 97.94 506 GLY A O 1
ATOM 3842 N N . GLY A 1 507 ? 4.898 23.219 -6.938 1 96.5 507 GLY A N 1
ATOM 3843 C CA . GLY A 1 507 ? 3.447 23.141 -6.914 1 96.5 507 GLY A CA 1
ATOM 3844 C C . GLY A 1 507 ? 2.787 24.328 -6.25 1 96.5 507 GLY A C 1
ATOM 3845 O O . GLY A 1 507 ? 3.447 25.328 -5.961 1 96.5 507 GLY A O 1
ATOM 3846 N N . SER A 1 508 ? 1.437 24.219 -6.117 1 95.31 508 SER A N 1
ATOM 3847 C CA . SER A 1 508 ? 0.655 25.281 -5.477 1 95.31 508 SER A CA 1
ATOM 3848 C C . SER A 1 508 ? -0.568 24.719 -4.766 1 95.31 508 SER A C 1
ATOM 3850 O O . SER A 1 508 ? -1.19 23.766 -5.254 1 95.31 508 SER A O 1
ATOM 3852 N N . SER A 1 509 ? -0.829 25.281 -3.594 1 94.94 509 SER A N 1
ATOM 3853 C CA . SER A 1 509 ? -2.064 25 -2.869 1 94.94 509 SER A CA 1
ATOM 3854 C C . SER A 1 509 ? -2.955 26.234 -2.795 1 94.94 509 SER A C 1
ATOM 3856 O O . SER A 1 509 ? -3.867 26.297 -1.967 1 94.94 509 SER A O 1
ATOM 3858 N N . ALA A 1 510 ? -2.607 27.156 -3.604 1 89.88 510 ALA A N 1
ATOM 3859 C CA . ALA A 1 510 ? -3.352 28.422 -3.58 1 89.88 510 ALA A CA 1
ATOM 3860 C C . ALA A 1 510 ? -4.785 28.219 -4.062 1 89.88 510 ALA A C 1
ATOM 3862 O O . ALA A 1 510 ? -5.012 27.703 -5.16 1 89.88 510 ALA A O 1
ATOM 3863 N N . ARG A 1 511 ? -5.676 28.625 -3.17 1 86.69 511 ARG A N 1
ATOM 3864 C CA . ARG A 1 511 ? -7.098 28.578 -3.496 1 86.69 511 ARG A CA 1
ATOM 3865 C C . ARG A 1 511 ? -7.566 29.922 -4.051 1 86.69 511 ARG A C 1
ATOM 3867 O O . ARG A 1 511 ? -7.086 30.984 -3.629 1 86.69 511 ARG A O 1
ATOM 3874 N N . ASP A 1 512 ? -8.352 29.828 -5.023 1 81.94 512 ASP A N 1
ATOM 3875 C CA . ASP A 1 512 ? -8.922 31.078 -5.508 1 81.94 512 ASP A CA 1
ATOM 3876 C C . ASP A 1 512 ? -10.422 31.125 -5.246 1 81.94 512 ASP A C 1
ATOM 3878 O O . ASP A 1 512 ? -11.023 30.141 -4.824 1 81.94 512 ASP A O 1
ATOM 3882 N N . PHE A 1 513 ? -10.953 32.25 -5.328 1 81.81 513 PHE A N 1
ATOM 3883 C CA . PHE A 1 513 ? -12.336 32.5 -4.93 1 81.81 513 PHE A CA 1
ATOM 3884 C C . PHE A 1 513 ? -13.305 31.891 -5.938 1 81.81 513 PHE A C 1
ATOM 3886 O O . PHE A 1 513 ? -14.508 31.812 -5.684 1 81.81 513 PHE A O 1
ATOM 3893 N N . ASP A 1 514 ? -12.797 31.312 -7.012 1 78.19 514 ASP A N 1
ATOM 3894 C CA . ASP A 1 514 ? -13.633 30.625 -7.992 1 78.19 514 ASP A CA 1
ATOM 3895 C C . ASP A 1 514 ? -13.609 29.109 -7.766 1 78.19 514 ASP A C 1
ATOM 3897 O O . ASP A 1 514 ? -14.352 28.375 -8.422 1 78.19 514 ASP A O 1
ATOM 3901 N N . THR A 1 515 ? -12.766 28.672 -6.863 1 80.31 515 THR A N 1
ATOM 3902 C CA . THR A 1 515 ? -12.648 27.266 -6.543 1 80.31 515 THR A CA 1
ATOM 3903 C C . THR A 1 515 ? -13.938 26.734 -5.914 1 80.31 515 THR A C 1
ATOM 3905 O O . THR A 1 515 ? -14.547 27.422 -5.078 1 80.31 515 THR A O 1
ATOM 3908 N N . GLU A 1 516 ? -14.422 25.562 -6.418 1 80.75 516 GLU A N 1
ATOM 3909 C CA . GLU A 1 516 ? -15.539 24.891 -5.77 1 80.75 516 GLU A CA 1
ATOM 3910 C C . GLU A 1 516 ? -15.047 24 -4.625 1 80.75 516 GLU A C 1
ATOM 3912 O O . GLU A 1 516 ? -13.984 23.391 -4.711 1 80.75 516 GLU A O 1
ATOM 3917 N N . PHE A 1 517 ? -15.836 23.984 -3.553 1 82.88 517 PHE A N 1
ATOM 3918 C CA . PHE A 1 517 ? -15.438 23.25 -2.359 1 82.88 517 PHE A CA 1
ATOM 3919 C C . PHE A 1 517 ? -16.516 22.25 -1.969 1 82.88 517 PHE A C 1
ATOM 3921 O O . PHE A 1 517 ? -17.703 22.5 -2.178 1 82.88 517 PHE A O 1
ATOM 3928 N N . LEU A 1 518 ? -16.016 21.141 -1.434 1 80.62 518 LEU A N 1
ATOM 3929 C CA . LEU A 1 518 ? -16.922 20.219 -0.756 1 80.62 518 LEU A CA 1
ATOM 3930 C C . LEU A 1 518 ? -17.422 20.812 0.561 1 80.62 518 LEU A C 1
ATOM 3932 O O . LEU A 1 518 ? -16.891 21.828 1.029 1 80.62 518 LEU A O 1
ATOM 3936 N N . GLN A 1 519 ? -18.422 20.094 1.161 1 74.25 519 GLN A N 1
ATOM 3937 C CA . GLN A 1 519 ? -18.938 20.531 2.451 1 74.25 519 GLN A CA 1
ATOM 3938 C C . GLN A 1 519 ? -17.859 20.484 3.529 1 74.25 519 GLN A C 1
ATOM 3940 O O . GLN A 1 519 ? -17.922 21.219 4.512 1 74.25 519 GLN A O 1
ATOM 3945 N N . THR A 1 520 ? -16.859 19.75 3.23 1 76.94 520 THR A N 1
ATOM 3946 C CA . THR A 1 520 ? -15.773 19.594 4.195 1 76.94 520 THR A CA 1
ATOM 3947 C C . THR A 1 520 ? -14.742 20.703 4.039 1 76.94 520 THR A C 1
ATOM 3949 O O . THR A 1 520 ? -13.805 20.797 4.828 1 76.94 520 THR A O 1
ATOM 3952 N N . GLY A 1 521 ? -14.93 21.516 3.02 1 79.94 521 GLY A N 1
ATOM 3953 C CA . GLY A 1 521 ? -13.953 22.562 2.75 1 79.94 521 GLY A CA 1
ATOM 3954 C C . GLY A 1 521 ? -12.844 22.125 1.819 1 79.94 521 GLY A C 1
ATOM 3955 O O . GLY A 1 521 ? -12.039 22.938 1.368 1 79.94 521 GLY A O 1
ATOM 3956 N N . ALA A 1 522 ? -12.812 20.875 1.543 1 80.25 522 ALA A N 1
ATOM 3957 C CA . ALA A 1 522 ? -11.836 20.391 0.569 1 80.25 522 ALA A CA 1
ATOM 3958 C C . ALA A 1 522 ? -12.133 20.938 -0.824 1 80.25 522 ALA A C 1
ATOM 3960 O O . ALA A 1 522 ? -13.297 21 -1.234 1 80.25 522 ALA A O 1
ATOM 3961 N N . ALA A 1 523 ? -11.094 21.297 -1.528 1 78.38 523 ALA A N 1
ATOM 3962 C CA . ALA A 1 523 ? -11.266 21.812 -2.887 1 78.38 523 ALA A CA 1
ATOM 3963 C C . ALA A 1 523 ? -11.648 20.688 -3.846 1 78.38 523 ALA A C 1
ATOM 3965 O O . ALA A 1 523 ? -11.117 19.578 -3.752 1 78.38 523 ALA A O 1
ATOM 3966 N N . LYS A 1 524 ? -12.68 21 -4.699 1 78.5 524 LYS A N 1
ATOM 3967 C CA . LYS A 1 524 ? -13.047 20.047 -5.727 1 78.5 524 LYS A CA 1
ATOM 3968 C C . LYS A 1 524 ? -12.094 20.125 -6.918 1 78.5 524 LYS A C 1
ATOM 3970 O O . LYS A 1 524 ? -11.93 21.188 -7.516 1 78.5 524 LYS A O 1
ATOM 3975 N N . ALA A 1 525 ? -11.453 19.047 -7.195 1 64.75 525 ALA A N 1
ATOM 3976 C CA . ALA A 1 525 ? -10.562 19.016 -8.352 1 64.75 525 ALA A CA 1
ATOM 3977 C C . ALA A 1 525 ? -11.359 18.875 -9.648 1 64.75 525 ALA A C 1
ATOM 3979 O O . ALA A 1 525 ? -12.312 18.109 -9.727 1 64.75 525 ALA A O 1
ATOM 3980 N N . ALA A 1 526 ? -11.492 19.969 -10.539 1 58.19 526 ALA A N 1
ATOM 3981 C CA . ALA A 1 526 ? -12.148 19.797 -11.836 1 58.19 526 ALA A CA 1
ATOM 3982 C C . ALA A 1 526 ? -11.125 19.625 -12.953 1 58.19 526 ALA A C 1
ATOM 3984 O O . ALA A 1 526 ? -10.164 20.391 -13.047 1 58.19 526 ALA A O 1
ATOM 3985 N N . HIS A 1 527 ? -11.172 18.516 -13.578 1 52.12 527 HIS A N 1
ATOM 3986 C CA . HIS A 1 527 ? -10.211 18.203 -14.625 1 52.12 527 HIS A CA 1
ATOM 3987 C C . HIS A 1 527 ? -10.242 19.234 -15.75 1 52.12 527 HIS A C 1
ATOM 3989 O O . HIS A 1 527 ? -9.234 19.453 -16.422 1 52.12 527 HIS A O 1
ATOM 3995 N N . ASP A 1 528 ? -11.352 19.969 -15.914 1 50 528 ASP A N 1
ATOM 3996 C CA . ASP A 1 528 ? -11.516 20.766 -17.125 1 50 528 ASP A CA 1
ATOM 3997 C C . ASP A 1 528 ? -11.039 22.203 -16.922 1 50 528 ASP A C 1
ATOM 3999 O O . ASP A 1 528 ? -10.922 22.969 -17.875 1 50 528 ASP A O 1
ATOM 4003 N N . GLU A 1 529 ? -10.867 22.594 -15.719 1 55.16 529 GLU A N 1
ATOM 4004 C CA . GLU A 1 529 ? -10.352 23.938 -15.508 1 55.16 529 GLU A CA 1
ATOM 4005 C C . GLU A 1 529 ? -8.961 23.906 -14.883 1 55.16 529 GLU A C 1
ATOM 4007 O O . GLU A 1 529 ? -8.773 23.375 -13.789 1 55.16 529 GLU A O 1
ATOM 4012 N N . VAL A 1 530 ? -7.98 24.219 -15.742 1 62.94 530 VAL A N 1
ATOM 4013 C CA . VAL A 1 530 ? -6.609 24.109 -15.25 1 62.94 530 VAL A CA 1
ATOM 4014 C C . VAL A 1 530 ? -6.238 25.375 -14.477 1 62.94 530 VAL A C 1
ATOM 4016 O O . VAL A 1 530 ? -6.105 26.453 -15.07 1 62.94 530 VAL A O 1
ATOM 4019 N N . ARG A 1 531 ? -6.352 25.203 -13.109 1 74.81 531 ARG A N 1
ATOM 4020 C CA . ARG A 1 531 ? -5.789 26.156 -12.156 1 74.81 531 ARG A CA 1
ATOM 4021 C C . ARG A 1 531 ? -4.508 25.625 -11.539 1 74.81 531 ARG A C 1
ATOM 4023 O O . ARG A 1 531 ? -4.199 24.438 -11.656 1 74.81 531 ARG A O 1
ATOM 4030 N N . ASP A 1 532 ? -3.799 26.547 -10.93 1 86.12 532 ASP A N 1
ATOM 4031 C CA . ASP A 1 532 ? -2.439 26.203 -10.516 1 86.12 532 ASP A CA 1
ATOM 4032 C C . ASP A 1 532 ? -2.449 25.266 -9.312 1 86.12 532 ASP A C 1
ATOM 4034 O O . ASP A 1 532 ? -1.463 24.578 -9.047 1 86.12 532 ASP A O 1
ATOM 4038 N N . MET A 1 533 ? -3.609 25.188 -8.688 1 90.38 533 MET A N 1
ATOM 4039 C CA . MET A 1 533 ? -3.643 24.375 -7.473 1 90.38 533 MET A CA 1
ATOM 4040 C C . MET A 1 533 ? -3.494 22.891 -7.809 1 90.38 533 MET A C 1
ATOM 4042 O O . MET A 1 533 ? -4.238 22.359 -8.633 1 90.38 533 MET A O 1
ATOM 4046 N N . GLU A 1 534 ? -2.514 22.266 -7.281 1 92.69 534 GLU A N 1
ATOM 4047 C CA . GLU A 1 534 ? -2.293 20.844 -7.516 1 92.69 534 GLU A CA 1
ATOM 4048 C C . GLU A 1 534 ? -2.029 20.094 -6.207 1 92.69 534 GLU A C 1
ATOM 4050 O O . GLU A 1 534 ? -1.795 18.891 -6.207 1 92.69 534 GLU A O 1
ATOM 4055 N N . CYS A 1 535 ? -2.027 20.719 -5.121 1 93.69 535 CYS A N 1
ATOM 4056 C CA . CYS A 1 535 ? -1.868 20.234 -3.756 1 93.69 535 CYS A CA 1
ATOM 4057 C C . CYS A 1 535 ? -2.859 20.906 -2.818 1 93.69 535 CYS A C 1
ATOM 4059 O O . CYS A 1 535 ? -3.514 21.891 -3.195 1 93.69 535 CYS A O 1
ATOM 4061 N N . GLY A 1 536 ? -3 20.375 -1.575 1 93.5 536 GLY A N 1
ATOM 4062 C CA . GLY A 1 536 ? -4.023 20.844 -0.651 1 93.5 536 GLY A CA 1
ATOM 4063 C C . GLY A 1 536 ? -5.184 19.875 -0.507 1 93.5 536 GLY A C 1
ATOM 4064 O O . GLY A 1 536 ? -5.457 19.078 -1.413 1 93.5 536 GLY A O 1
ATOM 4065 N N . GLU A 1 537 ? -5.891 19.969 0.478 1 90.19 537 GLU A N 1
ATOM 4066 C CA . GLU A 1 537 ? -6.918 18.984 0.818 1 90.19 537 GLU A CA 1
ATOM 4067 C C . GLU A 1 537 ? -7.848 18.734 -0.364 1 90.19 537 GLU A C 1
ATOM 4069 O O . GLU A 1 537 ? -8.445 19.672 -0.907 1 90.19 537 GLU A O 1
ATOM 4074 N N . GLY A 1 538 ? -7.895 17.469 -0.731 1 87.88 538 GLY A N 1
ATOM 4075 C CA . GLY A 1 538 ? -8.773 17.062 -1.812 1 87.88 538 GLY A CA 1
ATOM 4076 C C . GLY A 1 538 ? -8.062 16.953 -3.15 1 87.88 538 GLY A C 1
ATOM 4077 O O . GLY A 1 538 ? -8.578 16.344 -4.086 1 87.88 538 GLY A O 1
ATOM 4078 N N . PHE A 1 539 ? -6.859 17.5 -3.238 1 92.19 539 PHE A N 1
ATOM 4079 C CA . PHE A 1 539 ? -6.125 17.5 -4.5 1 92.19 539 PHE A CA 1
ATOM 4080 C C . PHE A 1 539 ? -5.062 16.406 -4.508 1 92.19 539 PHE A C 1
ATOM 4082 O O . PHE A 1 539 ? -3.873 16.703 -4.664 1 92.19 539 PHE A O 1
ATOM 4089 N N . ASP A 1 540 ? -5.527 15.211 -4.406 1 95 540 ASP A N 1
ATOM 4090 C CA . ASP A 1 540 ? -4.664 14.039 -4.551 1 95 540 ASP A CA 1
ATOM 4091 C C . ASP A 1 540 ? -4.184 13.891 -5.992 1 95 540 ASP A C 1
ATOM 4093 O O . ASP A 1 540 ? -4.867 14.312 -6.926 1 95 540 ASP A O 1
ATOM 4097 N N . ARG A 1 541 ? -3 13.336 -6.125 1 95.31 541 ARG A N 1
ATOM 4098 C CA . ARG A 1 541 ? -2.443 13.156 -7.461 1 95.31 541 ARG A CA 1
ATOM 4099 C C . ARG A 1 541 ? -2.125 11.695 -7.73 1 95.31 541 ARG A C 1
ATOM 4101 O O . ARG A 1 541 ? -1.809 10.938 -6.809 1 95.31 541 ARG A O 1
ATOM 4108 N N . ALA A 1 542 ? -2.146 11.289 -9.008 1 95.25 542 ALA A N 1
ATOM 4109 C CA . ALA A 1 542 ? -1.707 9.961 -9.43 1 95.25 542 ALA A CA 1
ATOM 4110 C C . ALA A 1 542 ? -0.208 9.938 -9.711 1 95.25 542 ALA A C 1
ATOM 4112 O O . ALA A 1 542 ? 0.438 8.898 -9.609 1 95.25 542 ALA A O 1
ATOM 4113 N N . THR A 1 543 ? 0.378 11.07 -10.109 1 94.94 543 THR A N 1
ATOM 4114 C CA . THR A 1 543 ? 1.802 11.172 -10.414 1 94.94 543 THR A CA 1
ATOM 4115 C C . THR A 1 543 ? 2.473 12.195 -9.5 1 94.94 543 THR A C 1
ATOM 4117 O O . THR A 1 543 ? 1.795 12.945 -8.789 1 94.94 543 THR A O 1
ATOM 4120 N N . LEU A 1 544 ? 3.805 12.172 -9.484 1 96.5 544 LEU A N 1
ATOM 4121 C CA . LEU A 1 544 ? 4.582 13.18 -8.766 1 96.5 544 LEU A CA 1
ATOM 4122 C C . LEU A 1 544 ? 5.301 14.109 -9.742 1 96.5 544 LEU A C 1
ATOM 4124 O O . LEU A 1 544 ? 6.156 14.898 -9.336 1 96.5 544 LEU A O 1
ATOM 4128 N N . ALA A 1 545 ? 4.922 14.055 -10.977 1 95.88 545 ALA A N 1
ATOM 4129 C CA . ALA A 1 545 ? 5.574 14.836 -12.016 1 95.88 545 ALA A CA 1
ATOM 4130 C C . ALA A 1 545 ? 5.344 16.328 -11.812 1 95.88 545 ALA A C 1
ATOM 4132 O O . ALA A 1 545 ? 4.344 16.734 -11.211 1 95.88 545 ALA A O 1
ATOM 4133 N N . LEU A 1 546 ? 6.344 17.094 -12.258 1 96.56 546 LEU A N 1
ATOM 4134 C CA . LEU A 1 546 ? 6.035 18.5 -12.43 1 96.56 546 LEU A CA 1
ATOM 4135 C C . LEU A 1 546 ? 4.949 18.703 -13.477 1 96.56 546 LEU A C 1
ATOM 4137 O O . LEU A 1 546 ? 5.09 18.234 -14.617 1 96.56 546 LEU A O 1
ATOM 4141 N N . LEU A 1 547 ? 3.873 19.297 -13.148 1 95.25 547 LEU A N 1
ATOM 4142 C CA . LEU A 1 547 ? 2.768 19.484 -14.078 1 95.25 547 LEU A CA 1
ATOM 4143 C C . LEU A 1 547 ? 3.014 20.688 -14.984 1 95.25 547 LEU A C 1
ATOM 4145 O O . LEU A 1 547 ? 3.945 21.469 -14.75 1 95.25 547 LEU A O 1
ATOM 4149 N N . GLY A 1 548 ? 2.27 20.812 -16.016 1 94.75 548 GLY A N 1
ATOM 4150 C CA . GLY A 1 548 ? 2.436 21.906 -16.969 1 94.75 548 GLY A CA 1
ATOM 4151 C C . GLY A 1 548 ? 3.721 21.797 -17.766 1 94.75 548 GLY A C 1
ATOM 4152 O O . GLY A 1 548 ? 4.141 20.703 -18.141 1 94.75 548 GLY A O 1
ATOM 4153 N N . GLU A 1 549 ? 4.332 23 -18.047 1 96.38 549 GLU A N 1
ATOM 4154 C CA . GLU A 1 549 ? 5.492 23.047 -18.938 1 96.38 549 GLU A CA 1
ATOM 4155 C C . GLU A 1 549 ? 6.777 23.281 -18.156 1 96.38 549 GLU A C 1
ATOM 4157 O O . GLU A 1 549 ? 7.766 23.781 -18.703 1 96.38 549 GLU A O 1
ATOM 4162 N N . GLN A 1 550 ? 6.723 22.953 -16.906 1 97.44 550 GLN A N 1
ATOM 4163 C CA . GLN A 1 550 ? 7.836 23.297 -16.031 1 97.44 550 GLN A CA 1
ATOM 4164 C C . GLN A 1 550 ? 9.094 22.531 -16.422 1 97.44 550 GLN A C 1
ATOM 4166 O O . GLN A 1 550 ? 10.203 23.078 -16.375 1 97.44 550 GLN A O 1
ATOM 4171 N N . GLU A 1 551 ? 8.953 21.25 -16.781 1 96.69 551 GLU A N 1
ATOM 4172 C CA . GLU A 1 551 ? 10.109 20.469 -17.188 1 96.69 551 GLU A CA 1
ATOM 4173 C C . GLU A 1 551 ? 10.734 21.016 -18.469 1 96.69 551 GLU A C 1
ATOM 4175 O O . GLU A 1 551 ? 11.961 21.062 -18.594 1 96.69 551 GLU A O 1
ATOM 4180 N N . GLU A 1 552 ? 9.898 21.359 -19.375 1 96.88 552 GLU A N 1
ATOM 4181 C CA . GLU A 1 552 ? 10.391 21.969 -20.594 1 96.88 552 GLU A CA 1
ATOM 4182 C C . GLU A 1 552 ? 11.109 23.281 -20.312 1 96.88 552 GLU A C 1
ATOM 4184 O O . GLU A 1 552 ? 12.133 23.578 -20.922 1 96.88 552 GLU A O 1
ATOM 4189 N N . LEU A 1 553 ? 10.508 24.078 -19.453 1 97.81 553 LEU A N 1
ATOM 4190 C CA . LEU A 1 553 ? 11.133 25.344 -19.062 1 97.81 553 LEU A CA 1
ATOM 4191 C C . LEU A 1 553 ? 12.555 25.109 -18.547 1 97.81 553 LEU A C 1
ATOM 4193 O O . LEU A 1 553 ? 13.492 25.781 -18.969 1 97.81 553 LEU A O 1
ATOM 4197 N N . LEU A 1 554 ? 12.727 24.156 -17.656 1 98 554 LEU A N 1
ATOM 4198 C CA . LEU A 1 554 ? 14.031 23.828 -17.094 1 98 554 LEU A CA 1
ATOM 4199 C C . LEU A 1 554 ? 15.008 23.422 -18.203 1 98 554 LEU A C 1
ATOM 4201 O O . LEU A 1 554 ? 16.156 23.875 -18.203 1 98 554 LEU A O 1
ATOM 4205 N N . GLN A 1 555 ? 14.531 22.594 -19.078 1 97.62 555 GLN A N 1
ATOM 4206 C CA . GLN A 1 555 ? 15.375 22.078 -20.156 1 97.62 555 GLN A CA 1
ATOM 4207 C C . GLN A 1 555 ? 15.859 23.219 -21.047 1 97.62 555 GLN A C 1
ATOM 4209 O O . GLN A 1 555 ? 17.031 23.266 -21.422 1 97.62 555 GLN A O 1
ATOM 4214 N N . ARG A 1 556 ? 14.969 24.109 -21.391 1 98 556 ARG A N 1
ATOM 4215 C CA . ARG A 1 556 ? 15.289 25.219 -22.297 1 98 556 ARG A CA 1
ATOM 4216 C C . ARG A 1 556 ? 16.234 26.203 -21.625 1 98 556 ARG A C 1
ATOM 4218 O O . ARG A 1 556 ? 17.109 26.781 -22.297 1 98 556 ARG A O 1
ATOM 4225 N N . ILE A 1 557 ? 16.047 26.516 -20.406 1 98.5 557 ILE A N 1
ATOM 4226 C CA . ILE A 1 557 ? 16.938 27.422 -19.688 1 98.5 557 ILE A CA 1
ATOM 4227 C C . ILE A 1 557 ? 18.328 26.781 -19.578 1 98.5 557 ILE A C 1
ATOM 4229 O O . ILE A 1 557 ? 19.344 27.469 -19.75 1 98.5 557 ILE A O 1
ATOM 4233 N N . LYS A 1 558 ? 18.359 25.484 -19.203 1 98.19 558 LYS A N 1
ATOM 4234 C CA . LYS A 1 558 ? 19.641 24.797 -19.109 1 98.19 558 LYS A CA 1
ATOM 4235 C C . LYS A 1 558 ? 20.406 24.891 -20.422 1 98.19 558 LYS A C 1
ATOM 4237 O O . LYS A 1 558 ? 21.625 25.047 -20.422 1 98.19 558 LYS A O 1
ATOM 4242 N N . ALA A 1 559 ? 19.734 24.812 -21.531 1 97.81 559 ALA A N 1
ATOM 4243 C CA . ALA A 1 559 ? 20.328 24.812 -22.859 1 97.81 559 ALA A CA 1
ATOM 4244 C C . ALA A 1 559 ? 21 26.156 -23.156 1 97.81 559 ALA A C 1
ATOM 4246 O O . ALA A 1 559 ? 21.828 26.25 -24.062 1 97.81 559 ALA A O 1
ATOM 4247 N N . THR A 1 560 ? 20.719 27.234 -22.453 1 98 560 THR A N 1
ATOM 4248 C CA . THR A 1 560 ? 21.328 28.547 -22.672 1 98 560 THR A CA 1
ATOM 4249 C C . THR A 1 560 ? 22.781 28.531 -22.219 1 98 560 THR A C 1
ATOM 4251 O O . THR A 1 560 ? 23.578 29.391 -22.641 1 98 560 THR A O 1
ATOM 4254 N N . GLY A 1 561 ? 23.125 27.594 -21.281 1 97.44 561 GLY A N 1
ATOM 4255 C CA . GLY A 1 561 ? 24.453 27.547 -20.719 1 97.44 561 GLY A CA 1
ATOM 4256 C C . GLY A 1 561 ? 24.625 28.422 -19.5 1 97.44 561 GLY A C 1
ATOM 4257 O O . GLY A 1 561 ? 25.656 28.375 -18.828 1 97.44 561 GLY A O 1
ATOM 4258 N N . THR A 1 562 ? 23.641 29.281 -19.188 1 98.12 562 THR A N 1
ATOM 4259 C CA . THR A 1 562 ? 23.656 30.094 -17.984 1 98.12 562 THR A CA 1
ATOM 4260 C C . THR A 1 562 ? 23.609 29.219 -16.734 1 98.12 562 THR A C 1
ATOM 4262 O O . THR A 1 562 ? 22.844 28.25 -16.688 1 98.12 562 THR A O 1
ATOM 4265 N N . PRO A 1 563 ? 24.516 29.484 -15.719 1 98.25 563 PRO A N 1
ATOM 4266 C CA . PRO A 1 563 ? 24.375 28.719 -14.484 1 98.25 563 PRO A CA 1
ATOM 4267 C C . PRO A 1 563 ? 22.938 28.641 -13.977 1 98.25 563 PRO A C 1
ATOM 4269 O O . PRO A 1 563 ? 22.266 29.672 -13.852 1 98.25 563 PRO A O 1
ATOM 4272 N N . LEU A 1 564 ? 22.453 27.422 -13.727 1 98.75 564 LEU A N 1
ATOM 4273 C CA . LEU A 1 564 ? 21.047 27.172 -13.43 1 98.75 564 LEU A CA 1
ATOM 4274 C C . LEU A 1 564 ? 20.859 26.797 -11.961 1 98.75 564 LEU A C 1
ATOM 4276 O O . LEU A 1 564 ? 21.266 25.703 -11.539 1 98.75 564 LEU A O 1
ATOM 4280 N N . ILE A 1 565 ? 20.281 27.672 -11.164 1 98.88 565 ILE A N 1
ATOM 4281 C CA . ILE A 1 565 ? 19.859 27.406 -9.797 1 98.88 565 ILE A CA 1
ATOM 4282 C C . ILE A 1 565 ? 18.359 27.125 -9.773 1 98.88 565 ILE A C 1
ATOM 4284 O O . ILE A 1 565 ? 17.547 27.984 -10.125 1 98.88 565 ILE A O 1
ATOM 4288 N N . VAL A 1 566 ? 17.969 25.922 -9.391 1 98.94 566 VAL A N 1
ATOM 4289 C CA . VAL A 1 566 ? 16.562 25.547 -9.312 1 98.94 566 VAL A CA 1
ATOM 4290 C C . VAL A 1 566 ? 16.094 25.594 -7.863 1 98.94 566 VAL A C 1
ATOM 4292 O O . VAL A 1 566 ? 16.766 25.062 -6.973 1 98.94 566 VAL A O 1
ATOM 4295 N N . VAL A 1 567 ? 15.031 26.281 -7.59 1 98.94 567 VAL A N 1
ATOM 4296 C CA . VAL A 1 567 ? 14.359 26.312 -6.297 1 98.94 567 VAL A CA 1
ATOM 4297 C C . VAL A 1 567 ? 12.984 25.641 -6.418 1 98.94 567 VAL A C 1
ATOM 4299 O O . VAL A 1 567 ? 12.156 26.062 -7.234 1 98.94 567 VAL A O 1
ATOM 4302 N N . CYS A 1 568 ? 12.766 24.609 -5.645 1 98.88 568 CYS A N 1
ATOM 4303 C CA . CYS A 1 568 ? 11.484 23.906 -5.664 1 98.88 568 CYS A CA 1
ATOM 4304 C C . CYS A 1 568 ? 10.609 24.359 -4.5 1 98.88 568 CYS A C 1
ATOM 4306 O O . CYS A 1 568 ? 10.961 24.156 -3.336 1 98.88 568 CYS A O 1
ATOM 4308 N N . ILE A 1 569 ? 9.508 24.969 -4.73 1 98.62 569 ILE A N 1
ATOM 4309 C CA . ILE A 1 569 ? 8.461 25.312 -3.775 1 98.62 569 ILE A CA 1
ATOM 4310 C C . ILE A 1 569 ? 7.242 24.422 -3.994 1 98.62 569 ILE A C 1
ATOM 4312 O O . ILE A 1 569 ? 6.551 24.531 -5.008 1 98.62 569 ILE A O 1
ATOM 4316 N N . ALA A 1 570 ? 6.996 23.5 -3.08 1 98.06 570 ALA A N 1
ATOM 4317 C CA . ALA A 1 570 ? 5.973 22.484 -3.268 1 98.06 570 ALA A CA 1
ATOM 4318 C C . ALA A 1 570 ? 5.473 21.953 -1.925 1 98.06 570 ALA A C 1
ATOM 4320 O O . ALA A 1 570 ? 6.098 22.188 -0.888 1 98.06 570 ALA A O 1
ATOM 4321 N N . GLY A 1 571 ? 4.328 21.328 -1.929 1 97.88 571 GLY A N 1
ATOM 4322 C CA . GLY A 1 571 ? 3.709 20.844 -0.706 1 97.88 571 GLY A CA 1
ATOM 4323 C C . GLY A 1 571 ? 3.896 19.359 -0.493 1 97.88 571 GLY A C 1
ATOM 4324 O O . GLY A 1 571 ? 3.426 18.797 0.502 1 97.88 571 GLY A O 1
ATOM 4325 N N . ARG A 1 572 ? 4.562 18.656 -1.41 1 97.69 572 ARG A N 1
ATOM 4326 C CA . ARG A 1 572 ? 4.871 17.234 -1.372 1 97.69 572 ARG A CA 1
ATOM 4327 C C . ARG A 1 572 ? 6.145 16.922 -2.152 1 97.69 572 ARG A C 1
ATOM 4329 O O . ARG A 1 572 ? 6.605 17.75 -2.947 1 97.69 572 ARG A O 1
ATOM 4336 N N . PRO A 1 573 ? 6.781 15.711 -1.895 1 97.62 573 PRO A N 1
ATOM 4337 C CA . PRO A 1 573 ? 7.844 15.297 -2.814 1 97.62 573 PRO A CA 1
ATOM 4338 C C . PRO A 1 573 ? 7.367 15.203 -4.262 1 97.62 573 PRO A C 1
ATOM 4340 O O . PRO A 1 573 ? 6.289 14.672 -4.527 1 97.62 573 PRO A O 1
ATOM 4343 N N . LEU A 1 574 ? 8.07 15.812 -5.113 1 97.56 574 LEU A N 1
ATOM 4344 C CA . LEU A 1 574 ? 7.824 15.734 -6.551 1 97.56 574 LEU A CA 1
ATOM 4345 C C . LEU A 1 574 ? 8.945 14.984 -7.254 1 97.56 574 LEU A C 1
ATOM 4347 O O . LEU A 1 574 ? 10 14.734 -6.664 1 97.56 574 LEU A O 1
ATOM 4351 N N . ASP A 1 575 ? 8.648 14.523 -8.469 1 96.56 575 ASP A N 1
ATOM 4352 C CA . ASP A 1 575 ? 9.703 13.938 -9.289 1 96.56 575 ASP A CA 1
ATOM 4353 C C . ASP A 1 575 ? 10.719 14.992 -9.711 1 96.56 575 ASP A C 1
ATOM 4355 O O . ASP A 1 575 ? 10.477 15.773 -10.625 1 96.56 575 ASP A O 1
ATOM 4359 N N . LEU A 1 576 ? 11.875 14.969 -9.039 1 98.06 576 LEU A N 1
ATOM 4360 C CA . LEU A 1 576 ? 12.914 15.969 -9.273 1 98.06 576 LEU A CA 1
ATOM 4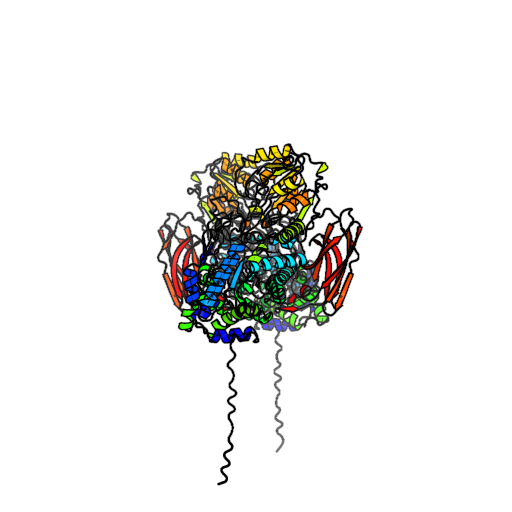361 C C . LEU A 1 576 ? 14.109 15.352 -10 1 98.06 576 LEU A C 1
ATOM 4363 O O . LEU A 1 576 ? 15.203 15.922 -10 1 98.06 576 LEU A O 1
ATOM 4367 N N . ARG A 1 577 ? 13.93 14.195 -10.602 1 96.19 577 ARG A N 1
ATOM 4368 C CA . ARG A 1 577 ? 15.047 13.484 -11.219 1 96.19 577 ARG A CA 1
ATOM 4369 C C . ARG A 1 577 ? 15.727 14.344 -12.281 1 96.19 577 ARG A C 1
ATOM 4371 O O . ARG A 1 577 ? 16.938 14.531 -12.258 1 96.19 577 ARG A O 1
ATOM 4378 N N . ARG A 1 578 ? 14.969 14.93 -13.164 1 96.5 578 ARG A N 1
ATOM 4379 C CA . ARG A 1 578 ? 15.539 15.734 -14.242 1 96.5 578 ARG A CA 1
ATOM 4380 C C . ARG A 1 578 ? 16.141 17.031 -13.703 1 96.5 578 ARG A C 1
ATOM 4382 O O . ARG A 1 578 ? 17.203 17.453 -14.148 1 96.5 578 ARG A O 1
ATOM 4389 N N . ALA A 1 579 ? 15.406 17.641 -12.797 1 98.06 579 ALA A N 1
ATOM 4390 C CA . ALA A 1 579 ? 15.938 18.859 -12.172 1 98.06 579 ALA A CA 1
ATOM 4391 C C . ALA A 1 579 ? 17.281 18.578 -11.5 1 98.06 579 ALA A C 1
ATOM 4393 O O . ALA A 1 579 ? 18.203 19.391 -11.578 1 98.06 579 ALA A O 1
ATOM 4394 N N . SER A 1 580 ? 17.359 17.453 -10.82 1 98 580 SER A N 1
ATOM 4395 C CA . SER A 1 580 ? 18.578 17.078 -10.102 1 98 580 SER A CA 1
ATOM 4396 C C . SER A 1 580 ? 19.734 16.875 -11.07 1 98 580 SER A C 1
ATOM 4398 O O . SER A 1 580 ? 20.891 17.156 -10.727 1 98 580 SER A O 1
ATOM 4400 N N . GLU A 1 581 ? 19.438 16.406 -12.273 1 97 581 GLU A N 1
ATOM 4401 C CA . GLU A 1 581 ? 20.469 16.156 -13.273 1 97 581 GLU A CA 1
ATOM 4402 C C . GLU A 1 581 ? 20.891 17.438 -13.977 1 97 581 GLU A C 1
ATOM 4404 O O . GLU A 1 581 ? 22.062 17.594 -14.352 1 97 581 GLU A O 1
ATOM 4409 N N . GLN A 1 582 ? 20 18.344 -14.133 1 96.88 582 GLN A N 1
ATOM 4410 C CA . GLN A 1 582 ? 20.234 19.516 -14.969 1 96.88 582 GLN A CA 1
ATOM 4411 C C . GLN A 1 582 ? 20.734 20.703 -14.141 1 96.88 582 GLN A C 1
ATOM 4413 O O . GLN A 1 582 ? 21.516 21.516 -14.625 1 96.88 582 GLN A O 1
ATOM 4418 N N . ALA A 1 583 ? 20.344 20.859 -12.945 1 98.5 583 ALA A N 1
ATOM 4419 C CA . ALA A 1 583 ? 20.609 22.047 -12.133 1 98.5 583 ALA A CA 1
ATOM 4420 C C . ALA A 1 583 ? 22.078 22.078 -11.695 1 98.5 583 ALA A C 1
ATOM 4422 O O . ALA A 1 583 ? 22.672 21.047 -11.391 1 98.5 583 ALA A O 1
ATOM 4423 N N . ASP A 1 584 ? 22.656 23.234 -11.719 1 98.62 584 ASP A N 1
ATOM 4424 C CA . ASP A 1 584 ? 23.969 23.422 -11.086 1 98.62 584 ASP A CA 1
ATOM 4425 C C . ASP A 1 584 ? 23.828 23.453 -9.562 1 98.62 584 ASP A C 1
ATOM 4427 O O . ASP A 1 584 ? 24.75 23.078 -8.844 1 98.62 584 ASP A O 1
ATOM 4431 N N . ALA A 1 585 ? 22.719 23.938 -9.109 1 98.81 585 ALA A N 1
ATOM 4432 C CA . ALA A 1 585 ? 22.297 23.844 -7.719 1 98.81 585 ALA A CA 1
ATOM 4433 C C . ALA A 1 585 ? 20.781 23.625 -7.621 1 98.81 585 ALA A C 1
ATOM 4435 O O . ALA A 1 585 ? 20.031 24.125 -8.461 1 98.81 585 ALA A O 1
ATOM 4436 N N . LEU A 1 586 ? 20.359 22.875 -6.66 1 98.94 586 LEU A N 1
ATOM 4437 C CA . LEU A 1 586 ? 18.953 22.578 -6.434 1 98.94 586 LEU A CA 1
ATOM 4438 C C . LEU A 1 586 ? 18.578 22.75 -4.965 1 98.94 586 LEU A C 1
ATOM 4440 O O . LEU A 1 586 ? 19.219 22.156 -4.086 1 98.94 586 LEU A O 1
ATOM 4444 N N . LEU A 1 587 ? 17.594 23.609 -4.699 1 98.88 587 LEU A N 1
ATOM 4445 C CA . LEU A 1 587 ? 17.094 23.859 -3.354 1 98.88 587 LEU A CA 1
ATOM 4446 C C . LEU A 1 587 ? 15.656 23.391 -3.213 1 98.88 587 LEU A C 1
ATOM 4448 O O . LEU A 1 587 ? 14.867 23.516 -4.152 1 98.88 587 LEU A O 1
ATOM 4452 N N . MET A 1 588 ? 15.344 22.844 -2.07 1 98.88 588 MET A N 1
ATOM 4453 C CA . MET A 1 588 ? 13.969 22.594 -1.646 1 98.88 588 MET A CA 1
ATOM 4454 C C . MET A 1 588 ? 13.539 23.594 -0.571 1 98.88 588 MET A C 1
ATOM 4456 O O . MET A 1 588 ? 14.18 23.688 0.478 1 98.88 588 MET A O 1
ATOM 4460 N N . ALA A 1 589 ? 12.453 24.312 -0.835 1 98.75 589 ALA A N 1
ATOM 4461 C CA . ALA A 1 589 ? 12 25.312 0.125 1 98.75 589 ALA A CA 1
ATOM 4462 C C . ALA A 1 589 ? 10.609 24.984 0.656 1 98.75 589 ALA A C 1
ATOM 4464 O O . ALA A 1 589 ? 10.102 25.672 1.545 1 98.75 589 ALA A O 1
ATOM 4465 N N . TRP A 1 590 ? 10.016 23.891 0.111 1 98.62 590 TRP A N 1
ATOM 4466 C CA . TRP A 1 590 ? 8.617 23.609 0.427 1 98.62 590 TRP A CA 1
ATOM 4467 C C . TRP A 1 590 ? 7.766 24.859 0.302 1 98.62 590 TRP A C 1
ATOM 4469 O O . TRP A 1 590 ? 7.969 25.672 -0.612 1 98.62 590 TRP A O 1
ATOM 4479 N N . TYR A 1 591 ? 6.633 24.984 1.053 1 98.56 591 TYR A N 1
ATOM 4480 C CA . TYR A 1 591 ? 5.98 26.281 1.226 1 98.56 591 TYR A CA 1
ATOM 4481 C C . TYR A 1 591 ? 6.613 27.062 2.373 1 98.56 591 TYR A C 1
ATOM 4483 O O . TYR A 1 591 ? 6.266 26.859 3.537 1 98.56 591 TYR A O 1
ATOM 4491 N N . PRO A 1 592 ? 7.461 27.984 2.047 1 98.56 592 PRO A N 1
ATOM 4492 C CA . PRO A 1 592 ? 8.375 28.531 3.053 1 98.56 592 PRO A CA 1
ATOM 4493 C C . PRO A 1 592 ? 7.727 29.625 3.898 1 98.56 592 PRO A C 1
ATOM 4495 O O . PRO A 1 592 ? 8.367 30.156 4.809 1 98.56 592 PRO A O 1
ATOM 4498 N N . GLY A 1 593 ? 6.457 29.984 3.684 1 97.62 593 GLY A N 1
ATOM 4499 C CA . GLY A 1 593 ? 5.75 30.969 4.488 1 97.62 593 GLY A CA 1
ATOM 4500 C C . GLY A 1 593 ? 5.922 32.406 3.984 1 97.62 593 GLY A C 1
ATOM 4501 O O . GLY A 1 593 ? 6.371 32.594 2.857 1 97.62 593 GLY A O 1
ATOM 4502 N N . ALA A 1 594 ? 5.566 33.375 4.766 1 97.25 594 ALA A N 1
ATOM 4503 C CA . ALA A 1 594 ? 5.457 34.781 4.355 1 97.25 594 ALA A CA 1
ATOM 4504 C C . ALA A 1 594 ? 6.836 35.375 4.113 1 97.25 594 ALA A C 1
ATOM 4506 O O . ALA A 1 594 ? 6.988 36.281 3.279 1 97.25 594 ALA A O 1
ATOM 4507 N N . ARG A 1 595 ? 7.812 34.844 4.801 1 98 595 ARG A N 1
ATOM 4508 C CA . ARG A 1 595 ? 9.148 35.438 4.68 1 98 595 ARG A CA 1
ATOM 4509 C C . ARG A 1 595 ? 10.07 34.5 3.887 1 98 595 ARG A C 1
ATOM 4511 O O . ARG A 1 595 ? 11.297 34.625 3.953 1 98 595 ARG A O 1
ATOM 4518 N N . GLY A 1 596 ? 9.469 33.562 3.18 1 98.25 596 GLY A N 1
ATOM 4519 C CA . GLY A 1 596 ? 10.219 32.562 2.463 1 98.25 596 GLY A CA 1
ATOM 4520 C C . GLY A 1 596 ? 11.109 33.125 1.374 1 98.25 596 GLY A C 1
ATOM 4521 O O . GLY A 1 596 ? 12.188 32.594 1.109 1 98.25 596 GLY A O 1
ATOM 4522 N N . GLY A 1 597 ? 10.609 34.125 0.674 1 98.62 597 GLY A N 1
ATOM 4523 C CA . GLY A 1 597 ? 11.406 34.781 -0.363 1 98.62 597 GLY A CA 1
ATOM 4524 C C . GLY A 1 597 ? 12.734 35.312 0.143 1 98.62 597 GLY A C 1
ATOM 4525 O O . GLY A 1 597 ? 13.766 35.125 -0.509 1 98.62 597 GLY A O 1
ATOM 4526 N N . ASP A 1 598 ? 12.719 35.969 1.308 1 98.62 598 ASP A N 1
ATOM 4527 C CA . ASP A 1 598 ? 13.938 36.469 1.935 1 98.62 598 ASP A CA 1
ATOM 4528 C C . ASP A 1 598 ? 14.898 35.312 2.254 1 98.62 598 ASP A C 1
ATOM 4530 O O . ASP A 1 598 ? 16.094 35.406 1.982 1 98.62 598 ASP A O 1
ATOM 4534 N N . ALA A 1 599 ? 14.367 34.25 2.832 1 98.88 599 ALA A N 1
ATOM 4535 C CA . ALA A 1 599 ? 15.188 33.125 3.25 1 98.88 599 ALA A CA 1
ATOM 4536 C C . ALA A 1 599 ? 15.891 32.469 2.055 1 98.88 599 ALA A C 1
ATOM 4538 O O . ALA A 1 599 ? 17.078 32.156 2.119 1 98.88 599 ALA A O 1
ATOM 4539 N N . VAL A 1 600 ? 15.18 32.25 0.962 1 98.94 600 VAL A N 1
ATOM 4540 C CA . VAL A 1 600 ? 15.734 31.625 -0.236 1 98.94 600 VAL A CA 1
ATOM 4541 C C . VAL A 1 600 ? 16.812 32.531 -0.837 1 98.94 600 VAL A C 1
ATOM 4543 O O . VAL A 1 600 ? 17.891 32.062 -1.191 1 98.94 600 VAL A O 1
ATOM 4546 N N . ALA A 1 601 ? 16.516 33.844 -0.946 1 98.88 601 ALA A N 1
ATOM 4547 C CA . ALA A 1 601 ? 17.469 34.781 -1.503 1 98.88 601 ALA A CA 1
ATOM 4548 C C . ALA A 1 601 ? 18.734 34.844 -0.672 1 98.88 601 ALA A C 1
ATOM 4550 O O . ALA A 1 601 ? 19.844 34.844 -1.222 1 98.88 601 ALA A O 1
ATOM 4551 N N . GLU A 1 602 ? 18.562 34.906 0.652 1 98.88 602 GLU A N 1
ATOM 4552 C CA . GLU A 1 602 ? 19.719 34.938 1.549 1 98.88 602 GLU A CA 1
ATOM 4553 C C . GLU A 1 602 ? 20.562 33.688 1.384 1 98.88 602 GLU A C 1
ATOM 4555 O O . GLU A 1 602 ? 21.797 33.719 1.483 1 98.88 602 GLU A O 1
ATOM 4560 N N . THR A 1 603 ? 19.938 32.562 1.168 1 98.88 603 THR A N 1
ATOM 4561 C CA . THR A 1 603 ? 20.672 31.297 0.982 1 98.88 603 THR A CA 1
ATOM 4562 C C . THR A 1 603 ? 21.438 31.297 -0.333 1 98.88 603 THR A C 1
ATOM 4564 O O . THR A 1 603 ? 22.609 30.922 -0.374 1 98.88 603 THR A O 1
ATOM 4567 N N . ILE A 1 604 ? 20.781 31.734 -1.396 1 98.88 604 ILE A N 1
ATOM 4568 C CA . ILE A 1 604 ? 21.391 31.766 -2.721 1 98.88 604 ILE A CA 1
ATOM 4569 C C . ILE A 1 604 ? 22.625 32.656 -2.701 1 98.88 604 ILE A C 1
ATOM 4571 O O . ILE A 1 604 ? 23.641 32.344 -3.326 1 98.88 604 ILE A O 1
ATOM 4575 N N . LEU A 1 605 ? 22.594 33.781 -1.955 1 98.69 605 LEU A N 1
ATOM 4576 C CA . LEU A 1 605 ? 23.672 34.75 -1.969 1 98.69 605 LEU A CA 1
ATOM 4577 C C . LEU A 1 605 ? 24.625 34.531 -0.805 1 98.69 605 LEU A C 1
ATOM 4579 O O . LEU A 1 605 ? 25.562 35.312 -0.602 1 98.69 605 LEU A O 1
ATOM 4583 N N . GLY A 1 606 ? 24.391 33.531 0.012 1 98.31 606 GLY A N 1
ATOM 4584 C CA . GLY A 1 606 ? 25.375 33.062 0.979 1 98.31 606 GLY A CA 1
ATOM 4585 C C . GLY A 1 606 ? 25.219 33.719 2.338 1 98.31 606 GLY A C 1
ATOM 4586 O O . GLY A 1 606 ? 26.031 33.5 3.236 1 98.31 606 GLY A O 1
ATOM 4587 N N . ARG A 1 607 ? 24.219 34.562 2.51 1 98.19 607 ARG A N 1
ATOM 4588 C CA . ARG A 1 607 ? 23.953 35.156 3.811 1 98.19 607 ARG A CA 1
ATOM 4589 C C . ARG A 1 607 ? 23.375 34.156 4.785 1 98.19 607 ARG A C 1
ATOM 4591 O O . ARG A 1 607 ? 23.516 34.312 6.004 1 98.19 607 ARG A O 1
ATOM 4598 N N . ASN A 1 608 ? 22.719 33.188 4.305 1 98.5 608 ASN A N 1
ATOM 4599 C CA . ASN A 1 608 ? 22.234 32.031 5.051 1 98.5 608 ASN A CA 1
ATOM 4600 C C . ASN A 1 608 ? 22.938 30.734 4.609 1 98.5 608 ASN A C 1
ATOM 4602 O O . ASN A 1 608 ? 22.938 30.406 3.422 1 98.5 608 ASN A O 1
ATOM 4606 N N . ASN A 1 609 ? 23.625 30.062 5.547 1 98.75 609 ASN A N 1
ATOM 4607 C CA . ASN A 1 609 ? 24.172 28.734 5.289 1 98.75 609 ASN A CA 1
ATOM 4608 C C . ASN A 1 609 ? 23.125 27.656 5.473 1 98.75 609 ASN A C 1
ATOM 4610 O O . ASN A 1 609 ? 22.688 27.391 6.598 1 98.75 609 ASN A O 1
ATOM 4614 N N . PRO A 1 610 ? 22.656 27.094 4.328 1 98.69 610 PRO A N 1
ATOM 4615 C CA . PRO A 1 610 ? 21.562 26.125 4.449 1 98.69 610 PRO A CA 1
ATOM 4616 C C . PRO A 1 610 ? 21.938 24.922 5.316 1 98.69 610 PRO A C 1
ATOM 4618 O O . PRO A 1 610 ? 23.078 24.453 5.262 1 98.69 610 PRO A O 1
ATOM 4621 N N . ALA A 1 611 ? 21 24.469 6.125 1 98.56 611 ALA A N 1
ATOM 4622 C CA . ALA A 1 611 ? 21.188 23.312 6.98 1 98.56 611 ALA A CA 1
ATOM 4623 C C . ALA A 1 611 ? 19.875 22.547 7.172 1 98.56 611 ALA A C 1
ATOM 4625 O O . ALA A 1 611 ? 19.734 21.766 8.109 1 98.56 611 ALA A O 1
ATOM 4626 N N . GLY A 1 612 ? 18.812 22.875 6.375 1 98.88 612 GLY A N 1
ATOM 4627 C CA . GLY A 1 612 ? 17.625 22.031 6.375 1 98.88 612 GLY A CA 1
ATOM 4628 C C . GLY A 1 612 ? 17.922 20.594 5.992 1 98.88 612 GLY A C 1
ATOM 4629 O O . GLY A 1 612 ? 18.859 20.328 5.234 1 98.88 612 GLY A O 1
ATOM 4630 N N . ARG A 1 613 ? 17.25 19.672 6.582 1 98.94 613 ARG A N 1
ATOM 4631 C CA . ARG A 1 613 ? 17.312 18.266 6.23 1 98.94 613 ARG A CA 1
ATOM 4632 C C . ARG A 1 613 ? 15.938 17.719 5.867 1 98.94 613 ARG A C 1
ATOM 4634 O O . ARG A 1 613 ? 14.938 18.062 6.508 1 98.94 613 ARG A O 1
ATOM 4641 N N . LEU A 1 614 ? 15.891 16.844 4.867 1 98.94 614 LEU A N 1
ATOM 4642 C CA . LEU A 1 614 ? 14.625 16.328 4.375 1 98.94 614 LEU A CA 1
ATOM 4643 C C . LEU A 1 614 ? 13.93 15.484 5.441 1 98.94 614 LEU A C 1
ATOM 4645 O O . LEU A 1 614 ? 14.516 14.539 5.973 1 98.94 614 LEU A O 1
ATOM 4649 N N . PRO A 1 615 ? 12.711 15.867 5.785 1 98.88 615 PRO A N 1
ATOM 4650 C CA . PRO A 1 615 ? 11.945 15.039 6.723 1 98.88 615 PRO A CA 1
ATOM 4651 C C . PRO A 1 615 ? 11.188 13.906 6.035 1 98.88 615 PRO A C 1
ATOM 4653 O O . PRO A 1 615 ? 10.523 13.109 6.699 1 98.88 615 PRO A O 1
ATOM 4656 N N . ILE A 1 616 ? 11.211 13.82 4.75 1 98.62 616 ILE A N 1
ATOM 4657 C CA . ILE A 1 616 ? 10.531 12.828 3.932 1 98.62 616 ILE A CA 1
ATOM 4658 C C . ILE A 1 616 ? 11.391 12.469 2.727 1 98.62 616 ILE A C 1
ATOM 4660 O O . ILE A 1 616 ? 12.016 13.336 2.117 1 98.62 616 ILE A O 1
ATOM 4664 N N . THR A 1 617 ? 11.492 11.172 2.42 1 98.5 617 THR A N 1
ATOM 4665 C CA . THR A 1 617 ? 12.25 10.648 1.291 1 98.5 617 THR A CA 1
ATOM 4666 C C . THR A 1 617 ? 11.664 11.141 -0.03 1 98.5 617 THR A C 1
ATOM 4668 O O . THR A 1 617 ? 10.445 11.188 -0.195 1 98.5 617 THR A O 1
ATOM 4671 N N . ILE A 1 618 ? 12.5 11.578 -0.96 1 98.56 618 ILE A N 1
ATOM 4672 C CA . ILE A 1 618 ? 12.055 11.953 -2.299 1 98.56 618 ILE A CA 1
ATOM 4673 C C . ILE A 1 618 ? 12.289 10.789 -3.26 1 98.56 618 ILE A C 1
ATOM 4675 O O . ILE A 1 618 ? 13.43 10.383 -3.5 1 98.56 618 ILE A O 1
ATOM 4679 N N . PRO A 1 619 ? 11.211 10.242 -3.828 1 97.5 619 PRO A N 1
ATOM 4680 C CA . PRO A 1 619 ? 11.359 9.117 -4.754 1 97.5 619 PRO A CA 1
ATOM 4681 C C . PRO A 1 619 ? 11.906 9.547 -6.117 1 97.5 619 PRO A C 1
ATOM 4683 O O . PRO A 1 619 ? 11.906 10.734 -6.441 1 97.5 619 PRO A O 1
ATOM 4686 N N . ARG A 1 620 ? 12.391 8.57 -6.883 1 96.31 620 ARG A N 1
ATOM 4687 C CA . ARG A 1 620 ? 12.812 8.812 -8.258 1 96.31 620 ARG A CA 1
ATOM 4688 C C . ARG A 1 620 ? 11.617 8.867 -9.203 1 96.31 620 ARG A C 1
ATOM 4690 O O . ARG A 1 620 ? 11.656 9.555 -10.219 1 96.31 620 ARG A O 1
ATOM 4697 N N . ALA A 1 621 ? 10.609 8.078 -8.859 1 93.94 621 ALA A N 1
ATOM 4698 C CA . ALA A 1 621 ? 9.391 7.953 -9.648 1 93.94 621 ALA A CA 1
ATOM 4699 C C . ALA A 1 621 ? 8.234 7.434 -8.797 1 93.94 621 ALA A C 1
ATOM 4701 O O . ALA A 1 621 ? 8.461 6.82 -7.75 1 93.94 621 ALA A O 1
ATOM 4702 N N . GLU A 1 622 ? 7.004 7.711 -9.305 1 93.06 622 GLU A N 1
ATOM 4703 C CA . GLU A 1 622 ? 5.832 7.273 -8.547 1 93.06 622 GLU A CA 1
ATOM 4704 C C . GLU A 1 622 ? 5.773 5.754 -8.461 1 93.06 622 GLU A C 1
ATOM 4706 O O . GLU A 1 622 ? 5.238 5.203 -7.492 1 93.06 622 GLU A O 1
ATOM 4711 N N . GLY A 1 623 ? 6.406 5.047 -9.383 1 93.5 623 GLY A N 1
ATOM 4712 C CA . GLY A 1 623 ? 6.406 3.59 -9.391 1 93.5 623 GLY A CA 1
ATOM 4713 C C . GLY A 1 623 ? 7.18 2.992 -8.227 1 93.5 623 GLY A C 1
ATOM 4714 O O . GLY A 1 623 ? 7.043 1.804 -7.934 1 93.5 623 GLY A O 1
ATOM 4715 N N . GLN A 1 624 ? 7.992 3.768 -7.492 1 93.81 624 GLN A N 1
ATOM 4716 C CA . GLN A 1 624 ? 8.75 3.301 -6.336 1 93.81 624 GLN A CA 1
ATOM 4717 C C . GLN A 1 624 ? 7.891 3.303 -5.078 1 93.81 624 GLN A C 1
ATOM 4719 O O . GLN A 1 624 ? 8.25 2.686 -4.07 1 93.81 624 GLN A O 1
ATOM 4724 N N . ILE A 1 625 ? 6.77 4.035 -5.082 1 94.5 625 ILE A N 1
ATOM 4725 C CA . ILE A 1 625 ? 6.008 4.285 -3.863 1 94.5 625 ILE A CA 1
ATOM 4726 C C . ILE A 1 625 ? 5.395 2.982 -3.357 1 94.5 625 ILE A C 1
ATOM 4728 O O . ILE A 1 625 ? 4.863 2.193 -4.141 1 94.5 625 ILE A O 1
ATOM 4732 N N . PRO A 1 626 ? 5.453 2.799 -2.055 1 94.19 626 PRO A N 1
ATOM 4733 C CA . PRO A 1 626 ? 5.965 3.699 -1.019 1 94.19 626 PRO A CA 1
ATOM 4734 C C . PRO A 1 626 ? 7.484 3.631 -0.875 1 94.19 626 PRO A C 1
ATOM 4736 O O . PRO A 1 626 ? 8.07 2.551 -0.979 1 94.19 626 PRO A O 1
ATOM 4739 N N . VAL A 1 627 ? 8.125 4.73 -0.709 1 95 627 VAL A N 1
ATOM 4740 C CA . VAL A 1 627 ? 9.555 4.832 -0.456 1 95 627 VAL A CA 1
ATOM 4741 C C . VAL A 1 627 ? 9.797 5.617 0.832 1 95 627 VAL A C 1
ATOM 4743 O O . VAL A 1 627 ? 9.43 6.785 0.934 1 95 627 VAL A O 1
ATOM 4746 N N . TYR A 1 628 ? 10.312 4.992 1.853 1 96.69 628 TYR A N 1
ATOM 4747 C CA . TYR A 1 628 ? 10.711 5.613 3.111 1 96.69 628 TYR A CA 1
ATOM 4748 C C . TYR A 1 628 ? 11.859 4.852 3.754 1 96.69 628 TYR A C 1
ATOM 4750 O O . TYR A 1 628 ? 12.086 3.68 3.447 1 96.69 628 TYR A O 1
ATOM 4758 N N . TYR A 1 629 ? 12.641 5.426 4.582 1 97.62 629 TYR A N 1
ATOM 4759 C CA . TYR A 1 629 ? 13.984 4.957 4.922 1 97.62 629 TYR A CA 1
ATOM 4760 C C . TYR A 1 629 ? 13.914 3.787 5.898 1 97.62 629 TYR A C 1
ATOM 4762 O O . TYR A 1 629 ? 14.82 2.949 5.934 1 97.62 629 TYR A O 1
ATOM 4770 N N . ASN A 1 630 ? 12.867 3.715 6.672 1 97.44 630 ASN A N 1
ATOM 4771 C CA . ASN A 1 630 ? 12.82 2.734 7.754 1 97.44 630 ASN A CA 1
ATOM 4772 C C . ASN A 1 630 ? 11.82 1.619 7.457 1 97.44 630 ASN A C 1
ATOM 4774 O O . ASN A 1 630 ? 11.07 1.198 8.344 1 97.44 630 ASN A O 1
ATOM 4778 N N . LYS A 1 631 ? 11.711 1.229 6.215 1 96 631 LYS A N 1
ATOM 4779 C CA . LYS A 1 631 ? 10.953 0.029 5.883 1 96 631 LYS A CA 1
ATOM 4780 C C . LYS A 1 631 ? 11.492 -1.189 6.625 1 96 631 LYS A C 1
ATOM 4782 O O . LYS A 1 631 ? 12.703 -1.359 6.754 1 96 631 LYS A O 1
ATOM 4787 N N . LYS A 1 632 ? 10.664 -2.002 7.066 1 96.69 632 LYS A N 1
ATOM 4788 C CA . LYS A 1 632 ? 11.055 -3.191 7.816 1 96.69 632 LYS A CA 1
ATOM 4789 C C . LYS A 1 632 ? 11.734 -4.215 6.91 1 96.69 632 LYS A C 1
ATOM 4791 O O . LYS A 1 632 ? 11.453 -4.27 5.711 1 96.69 632 LYS A O 1
ATOM 4796 N N . ARG A 1 633 ? 12.625 -4.969 7.508 1 96.31 633 ARG A N 1
ATOM 4797 C CA . ARG A 1 633 ? 13.289 -6.066 6.809 1 96.31 633 ARG A CA 1
ATOM 4798 C C . ARG A 1 633 ? 12.266 -7.031 6.215 1 96.31 633 ARG A C 1
ATOM 4800 O O . ARG A 1 633 ? 11.164 -7.184 6.75 1 96.31 633 ARG A O 1
ATOM 4807 N N . PRO A 1 634 ? 12.633 -7.711 5.051 1 95.25 634 PRO A N 1
ATOM 4808 C CA . PRO A 1 634 ? 13.922 -7.688 4.363 1 95.25 634 PRO A CA 1
ATOM 4809 C C . PRO A 1 634 ? 14.133 -6.418 3.539 1 95.25 634 PRO A C 1
ATOM 4811 O O . PRO A 1 634 ? 13.172 -5.699 3.254 1 95.25 634 PRO A O 1
ATOM 4814 N N . ALA A 1 635 ? 15.344 -6.164 3.184 1 91.69 635 ALA A N 1
ATOM 4815 C CA . ALA A 1 635 ? 15.688 -5.008 2.367 1 91.69 635 ALA A CA 1
ATOM 4816 C C . ALA A 1 635 ? 15.062 -5.102 0.981 1 91.69 635 ALA A C 1
ATOM 4818 O O . ALA A 1 635 ? 14.914 -6.199 0.433 1 91.69 635 ALA A O 1
ATOM 4819 N N . ASN A 1 636 ? 14.656 -3.961 0.464 1 90.62 636 ASN A N 1
ATOM 4820 C CA . ASN A 1 636 ? 14.195 -3.912 -0.917 1 90.62 636 ASN A CA 1
ATOM 4821 C C . ASN A 1 636 ? 15.297 -4.297 -1.896 1 90.62 636 ASN A C 1
ATOM 4823 O O . ASN A 1 636 ? 16.469 -3.992 -1.669 1 90.62 636 ASN A O 1
ATOM 4827 N N . HIS A 1 637 ? 14.945 -4.992 -2.887 1 91.56 637 HIS A N 1
ATOM 4828 C CA . HIS A 1 637 ? 15.844 -5.184 -4.02 1 91.56 637 HIS A CA 1
ATOM 4829 C C . HIS A 1 637 ? 15.461 -4.273 -5.184 1 91.56 637 HIS A C 1
ATOM 4831 O O . HIS A 1 637 ? 14.367 -3.709 -5.203 1 91.56 637 HIS A O 1
ATOM 4837 N N . ASP A 1 638 ? 16.375 -4.031 -6.082 1 93.69 638 ASP A N 1
ATOM 4838 C CA . ASP A 1 638 ? 16.094 -3.189 -7.246 1 93.69 638 ASP A CA 1
ATOM 4839 C C . ASP A 1 638 ? 15 -3.797 -8.117 1 93.69 638 ASP A C 1
ATOM 4841 O O . ASP A 1 638 ? 14.883 -5.02 -8.211 1 93.69 638 ASP A O 1
ATOM 4845 N N . TYR A 1 639 ? 14.195 -2.967 -8.68 1 93.94 639 TYR A N 1
ATOM 4846 C CA . TYR A 1 639 ? 13.266 -3.391 -9.727 1 93.94 639 TYR A CA 1
ATOM 4847 C C . TYR A 1 639 ? 14.016 -3.707 -11.016 1 93.94 639 TYR A C 1
ATOM 4849 O O . TYR A 1 639 ? 15.18 -3.33 -11.18 1 93.94 639 TYR A O 1
ATOM 4857 N N . THR A 1 640 ? 13.367 -4.406 -11.891 1 91.62 640 THR A N 1
ATOM 4858 C CA . THR A 1 640 ? 13.961 -4.742 -13.18 1 91.62 640 THR A CA 1
ATOM 4859 C C . THR A 1 640 ? 14.211 -3.484 -14.008 1 91.62 640 THR A C 1
ATOM 4861 O O . THR A 1 640 ? 15.188 -3.408 -14.758 1 91.62 640 THR A O 1
ATOM 4864 N N . ASP A 1 641 ? 13.391 -2.451 -13.781 1 92.94 641 ASP A N 1
ATOM 4865 C CA . ASP A 1 641 ? 13.43 -1.297 -14.672 1 92.94 641 ASP A CA 1
ATOM 4866 C C . ASP A 1 641 ? 13.812 -0.029 -13.914 1 92.94 641 ASP A C 1
ATOM 4868 O O . ASP A 1 641 ? 13.844 1.061 -14.484 1 92.94 641 ASP A O 1
ATOM 4872 N N . LEU A 1 642 ? 14.094 -0.135 -12.641 1 93.94 642 LEU A N 1
ATOM 4873 C CA . LEU A 1 642 ? 14.469 1.033 -11.852 1 93.94 642 LEU A CA 1
ATOM 4874 C C . LEU A 1 642 ? 15.141 0.615 -10.547 1 93.94 642 LEU A C 1
ATOM 4876 O O . LEU A 1 642 ? 14.789 -0.413 -9.961 1 93.94 642 LEU A O 1
ATOM 4880 N N . THR A 1 643 ? 16.094 1.369 -10.031 1 95.06 643 THR A N 1
ATOM 4881 C CA . THR A 1 643 ? 16.656 1.128 -8.711 1 95.06 643 THR A CA 1
ATOM 4882 C C . THR A 1 643 ? 15.609 1.354 -7.625 1 95.06 643 THR A C 1
ATOM 4884 O O . THR A 1 643 ? 14.695 2.156 -7.797 1 95.06 643 THR A O 1
ATOM 4887 N N . ALA A 1 644 ? 15.719 0.642 -6.527 1 94.25 644 ALA A N 1
ATOM 4888 C CA . ALA A 1 644 ? 14.828 0.834 -5.383 1 94.25 644 ALA A CA 1
ATOM 4889 C C . ALA A 1 644 ? 15.297 1.996 -4.516 1 94.25 644 ALA A C 1
ATOM 4891 O O . ALA A 1 644 ? 14.555 2.479 -3.656 1 94.25 644 ALA A O 1
ATOM 4892 N N . ALA A 1 645 ? 16.516 2.498 -4.691 1 96.38 645 ALA A N 1
ATOM 4893 C CA . ALA A 1 645 ? 17.062 3.59 -3.893 1 96.38 645 ALA A CA 1
ATOM 4894 C C . ALA A 1 645 ? 16.344 4.898 -4.172 1 96.38 645 ALA A C 1
ATOM 4896 O O . ALA A 1 645 ? 15.969 5.184 -5.312 1 96.38 645 ALA A O 1
ATOM 4897 N N . PRO A 1 646 ? 16.047 5.703 -3.15 1 97.38 646 PRO A N 1
ATOM 4898 C CA . PRO A 1 646 ? 15.422 7.004 -3.377 1 97.38 646 PRO A CA 1
ATOM 4899 C C . PRO A 1 646 ? 16.328 7.973 -4.137 1 97.38 646 PRO A C 1
ATOM 4901 O O . PRO A 1 646 ? 17.531 7.73 -4.262 1 97.38 646 PRO A O 1
ATOM 4904 N N . LEU A 1 647 ? 15.734 9.023 -4.711 1 98.38 647 LEU A N 1
ATOM 4905 C CA . LEU A 1 647 ? 16.562 10.102 -5.25 1 98.38 647 LEU A CA 1
ATOM 4906 C C . LEU A 1 647 ? 17.328 10.812 -4.141 1 98.38 647 LEU A C 1
ATOM 4908 O O . LEU A 1 647 ? 18.531 10.992 -4.23 1 98.38 647 LEU A O 1
ATOM 4912 N N . TYR A 1 648 ? 16.609 11.227 -3.072 1 98.69 648 TYR A N 1
ATOM 4913 C CA . TYR A 1 648 ? 17.203 11.781 -1.856 1 98.69 648 TYR A CA 1
ATOM 4914 C C . TYR A 1 648 ? 16.641 11.086 -0.619 1 98.69 648 TYR A C 1
ATOM 4916 O O . TYR A 1 648 ? 15.43 10.977 -0.458 1 98.69 648 TYR A O 1
ATOM 4924 N N . PRO A 1 649 ? 17.469 10.625 0.26 1 98.5 649 PRO A N 1
ATOM 4925 C CA . PRO A 1 649 ? 17.016 9.883 1.438 1 98.5 649 PRO A CA 1
ATOM 4926 C C . PRO A 1 649 ? 16.547 10.805 2.568 1 98.5 649 PRO A C 1
ATOM 4928 O O . PRO A 1 649 ? 16.859 12 2.555 1 98.5 649 PRO A O 1
ATOM 4931 N N . PHE A 1 650 ? 15.867 10.258 3.525 1 98.75 650 PHE A N 1
ATOM 4932 C CA . PHE A 1 650 ? 15.477 10.922 4.762 1 98.75 650 PHE A CA 1
ATOM 4933 C C . PHE A 1 650 ? 16.703 11.508 5.469 1 98.75 650 PHE A C 1
ATOM 4935 O O . PHE A 1 650 ? 17.734 10.852 5.559 1 98.75 650 PHE A O 1
ATOM 4942 N N . GLY A 1 651 ? 16.578 12.727 5.855 1 98.88 651 GLY A N 1
ATOM 4943 C CA . GLY A 1 651 ? 17.625 13.398 6.605 1 98.88 651 GLY A CA 1
ATOM 4944 C C . GLY A 1 651 ? 18.672 14.047 5.715 1 98.88 651 GLY A C 1
ATOM 4945 O O . GLY A 1 651 ? 19.609 14.672 6.211 1 98.88 651 GLY A O 1
ATOM 4946 N N . TYR A 1 652 ? 18.5 13.984 4.438 1 98.88 652 TYR A N 1
ATOM 4947 C CA . TYR A 1 652 ? 19.484 14.484 3.488 1 98.88 652 TYR A CA 1
ATOM 4948 C C . TYR A 1 652 ? 19.438 16 3.393 1 98.88 652 TYR A C 1
ATOM 4950 O O . TYR A 1 652 ? 18.344 16.594 3.432 1 98.88 652 TYR A O 1
ATOM 4958 N N . GLY A 1 653 ? 20.484 16.625 3.162 1 98.81 653 GLY A N 1
ATOM 4959 C CA . GLY A 1 653 ? 20.688 18.047 2.914 1 98.81 653 GLY A CA 1
ATOM 4960 C C . GLY A 1 653 ? 22.141 18.484 2.982 1 98.81 653 GLY A C 1
ATOM 4961 O O . GLY A 1 653 ? 22.891 18 3.834 1 98.81 653 GLY A O 1
ATOM 4962 N N . LEU A 1 654 ? 22.484 19.312 2.105 1 98.62 654 LEU A N 1
ATOM 4963 C CA . LEU A 1 654 ? 23.859 19.797 2.031 1 98.62 654 LEU A CA 1
ATOM 4964 C C . LEU A 1 654 ? 24.031 21.094 2.799 1 98.62 654 LEU A C 1
ATOM 4966 O O . LEU A 1 654 ? 23.047 21.625 3.344 1 98.62 654 LEU A O 1
ATOM 4970 N N . SER A 1 655 ? 25.219 21.531 2.961 1 98.56 655 SER A N 1
ATOM 4971 C CA . SER A 1 655 ? 25.641 22.781 3.594 1 98.56 655 SER A CA 1
ATOM 4972 C C . SER A 1 655 ? 26.797 23.422 2.852 1 98.56 655 SER A C 1
ATOM 4974 O O . SER A 1 655 ? 27.469 22.75 2.053 1 98.56 655 SER A O 1
ATOM 4976 N N . TYR A 1 656 ? 27.016 24.734 3.004 1 98.5 656 TYR A N 1
ATOM 4977 C CA . TYR A 1 656 ? 28.219 25.375 2.494 1 98.5 656 TYR A CA 1
ATOM 4978 C C . TYR A 1 656 ? 29.422 25.062 3.385 1 98.5 656 TYR A C 1
ATOM 4980 O O . TYR A 1 656 ? 30.562 25.391 3.039 1 98.5 656 TYR A O 1
ATOM 4988 N N . SER A 1 657 ? 29.156 24.422 4.504 1 98.25 657 SER A N 1
ATOM 4989 C CA . SER A 1 657 ? 30.203 23.969 5.414 1 98.25 657 SER A CA 1
ATOM 4990 C C . SER A 1 657 ? 30.375 22.453 5.355 1 98.25 657 SER A C 1
ATOM 4992 O O . SER A 1 657 ? 29.484 21.75 4.867 1 98.25 657 SER A O 1
ATOM 4994 N N . THR A 1 658 ? 31.516 21.969 5.738 1 98 658 THR A N 1
ATOM 4995 C CA . THR A 1 658 ? 31.797 20.547 5.855 1 98 658 THR A CA 1
ATOM 4996 C C . THR A 1 658 ? 32.094 20.172 7.309 1 98 658 THR A C 1
ATOM 4998 O O . THR A 1 658 ? 32.594 21 8.078 1 98 658 THR A O 1
ATOM 5001 N N . PHE A 1 659 ? 31.75 19.031 7.656 1 98.62 659 PHE A N 1
ATOM 5002 C CA . PHE A 1 659 ? 31.875 18.594 9.039 1 98.62 659 PHE A CA 1
ATOM 5003 C C . PHE A 1 659 ? 32.5 17.219 9.117 1 98.62 659 PHE A C 1
ATOM 5005 O O . PHE A 1 659 ? 32.25 16.344 8.281 1 98.62 659 PHE A O 1
ATOM 5012 N N . GLU A 1 660 ? 33.312 16.984 10.062 1 98.56 660 GLU A N 1
ATOM 5013 C CA . GLU A 1 660 ? 33.938 15.695 10.352 1 98.56 660 GLU A CA 1
ATOM 5014 C C . GLU A 1 660 ? 33.375 15.078 11.625 1 98.56 660 GLU A C 1
ATOM 5016 O O . GLU A 1 660 ? 33.156 15.773 12.617 1 98.56 660 GLU A O 1
ATOM 5021 N N . TYR A 1 661 ? 33.031 13.852 11.586 1 98.62 661 TYR A N 1
ATOM 5022 C CA . TYR A 1 661 ? 32.562 13.078 12.711 1 98.62 661 TYR A CA 1
ATOM 5023 C C . TYR A 1 661 ? 33.656 12.219 13.312 1 98.62 661 TYR A C 1
ATOM 5025 O O . TYR A 1 661 ? 34.469 11.648 12.578 1 98.62 661 TYR A O 1
ATOM 5033 N N . GLY A 1 662 ? 33.75 12.102 14.594 1 98.12 662 GLY A N 1
ATOM 5034 C CA . GLY A 1 662 ? 34.75 11.242 15.219 1 98.12 662 GLY A CA 1
ATOM 5035 C C . GLY A 1 662 ? 34.375 10.852 16.641 1 98.12 662 GLY A C 1
ATOM 5036 O O . GLY A 1 662 ? 33.438 11.383 17.203 1 98.12 662 GLY A O 1
ATOM 5037 N N . SER A 1 663 ? 35 9.852 17.203 1 96.94 663 SER A N 1
ATOM 5038 C CA . SER A 1 663 ? 34.969 9.461 18.609 1 96.94 663 SER A CA 1
ATOM 5039 C C . SER A 1 663 ? 33.594 8.984 19.047 1 96.94 663 SER A C 1
ATOM 5041 O O . SER A 1 663 ? 33.062 9.469 20.031 1 96.94 663 SER A O 1
ATOM 5043 N N . LEU A 1 664 ? 33.031 8.031 18.328 1 98.31 664 LEU A N 1
ATOM 5044 C CA . LEU A 1 664 ? 31.719 7.492 18.703 1 98.31 664 LEU A CA 1
ATOM 5045 C C . LEU A 1 664 ? 31.844 6.531 19.875 1 98.31 664 LEU A C 1
ATOM 5047 O O . LEU A 1 664 ? 32.656 5.598 19.844 1 98.31 664 LEU A O 1
ATOM 5051 N N . GLU A 1 665 ? 31.156 6.832 20.922 1 98 665 GLU A N 1
ATOM 5052 C CA . GLU A 1 665 ? 31.062 5.949 22.078 1 98 665 GLU A CA 1
ATOM 5053 C C . GLU A 1 665 ? 29.609 5.613 22.406 1 98 665 GLU A C 1
ATOM 5055 O O . GLU A 1 665 ? 28.734 6.48 22.328 1 98 665 GLU A O 1
ATOM 5060 N N . ALA A 1 666 ? 29.312 4.355 22.656 1 97.69 666 ALA A N 1
ATOM 5061 C CA . ALA A 1 666 ? 28 3.875 23.094 1 97.69 666 ALA A CA 1
ATOM 5062 C C . ALA A 1 666 ? 28.125 2.896 24.25 1 97.69 666 ALA A C 1
ATOM 5064 O O . ALA A 1 666 ? 28.906 1.944 24.188 1 97.69 666 ALA A O 1
ATOM 5065 N N . ARG A 1 667 ? 27.422 3.145 25.344 1 96.69 667 ARG A N 1
ATOM 5066 C CA . ARG A 1 667 ? 27.484 2.252 26.484 1 96.69 667 ARG A CA 1
ATOM 5067 C C . ARG A 1 667 ? 26.141 2.174 27.203 1 96.69 667 ARG A C 1
ATOM 5069 O O . ARG A 1 667 ? 25.344 3.111 27.141 1 96.69 667 ARG A O 1
ATOM 5076 N N . GLN A 1 668 ? 25.891 1.137 27.828 1 96.19 668 GLN A N 1
ATOM 5077 C CA . GLN A 1 668 ? 24.719 0.999 28.688 1 96.19 668 GLN A CA 1
ATOM 5078 C C . GLN A 1 668 ? 24.938 1.686 30.031 1 96.19 668 GLN A C 1
ATOM 5080 O O . GLN A 1 668 ? 25.984 1.503 30.672 1 96.19 668 GLN A O 1
ATOM 5085 N N . SER A 1 669 ? 24.109 2.545 30.406 1 93.62 669 SER A N 1
ATOM 5086 C CA . SER A 1 669 ? 24.25 3.293 31.641 1 93.62 669 SER A CA 1
ATOM 5087 C C . SER A 1 669 ? 23.188 2.879 32.656 1 93.62 669 SER A C 1
ATOM 5089 O O . SER A 1 669 ? 23.234 3.293 33.812 1 93.62 669 SER A O 1
ATOM 5091 N N . GLY A 1 670 ? 22.188 2.082 32.344 1 90.19 670 GLY A N 1
ATOM 5092 C CA . GLY A 1 670 ? 21.109 1.575 33.188 1 90.19 670 GLY A CA 1
ATOM 5093 C C . GLY A 1 670 ? 20.281 0.507 32.5 1 90.19 670 GLY A C 1
ATOM 5094 O O . GLY A 1 670 ? 20.641 0.017 31.438 1 90.19 670 GLY A O 1
ATOM 5095 N N . ASP A 1 671 ? 19.234 0.26 33.281 1 89.88 671 ASP A N 1
ATOM 5096 C CA . ASP A 1 671 ? 18.344 -0.734 32.688 1 89.88 671 ASP A CA 1
ATOM 5097 C C . ASP A 1 671 ? 17.656 -0.189 31.438 1 89.88 671 ASP A C 1
ATOM 5099 O O . ASP A 1 671 ? 16.891 0.776 31.5 1 89.88 671 ASP A O 1
ATOM 5103 N N . ASN A 1 672 ? 18 -0.715 30.375 1 93.62 672 ASN A N 1
ATOM 5104 C CA . ASN A 1 672 ? 17.406 -0.386 29.078 1 93.62 672 ASN A CA 1
ATOM 5105 C C . ASN A 1 672 ? 17.734 1.041 28.656 1 93.62 672 ASN A C 1
ATOM 5107 O O . ASN A 1 672 ? 16.891 1.742 28.109 1 93.62 672 ASN A O 1
ATOM 5111 N N . VAL A 1 673 ? 18.859 1.547 29.094 1 96.56 673 VAL A N 1
ATOM 5112 C CA . VAL A 1 673 ? 19.297 2.887 28.719 1 96.56 673 VAL A CA 1
ATOM 5113 C C . VAL A 1 673 ? 20.672 2.818 28.047 1 96.56 673 VAL A C 1
ATOM 5115 O O . VAL A 1 673 ? 21.594 2.195 28.594 1 96.56 673 VAL A O 1
ATOM 5118 N N . LEU A 1 674 ? 20.797 3.377 26.969 1 97.44 674 LEU A N 1
ATOM 5119 C CA . LEU A 1 674 ? 22.078 3.523 26.281 1 97.44 674 LEU A CA 1
ATOM 5120 C C . LEU A 1 674 ? 22.484 4.988 26.203 1 97.44 674 LEU A C 1
ATOM 5122 O O . LEU A 1 674 ? 21.656 5.852 25.906 1 97.44 674 LEU A O 1
ATOM 5126 N N . GLU A 1 675 ? 23.672 5.301 26.547 1 98.06 675 GLU A N 1
ATOM 5127 C CA . GLU A 1 675 ? 24.266 6.617 26.344 1 98.06 675 GLU A CA 1
ATOM 5128 C C . GLU A 1 675 ? 25.203 6.621 25.141 1 98.06 675 GLU A C 1
ATOM 5130 O O . GLU A 1 675 ? 26.062 5.734 25.016 1 98.06 675 GLU A O 1
ATOM 5135 N N . VAL A 1 676 ? 25.031 7.52 24.266 1 98.44 676 VAL A N 1
ATOM 5136 C CA . VAL A 1 676 ? 25.812 7.617 23.047 1 98.44 676 VAL A CA 1
ATOM 5137 C C . VAL A 1 676 ? 26.422 9.016 22.922 1 98.44 676 VAL A C 1
ATOM 5139 O O . VAL A 1 676 ? 25.766 10.008 23.234 1 98.44 676 VAL A O 1
ATOM 5142 N N . SER A 1 677 ? 27.656 9.102 22.547 1 98.31 677 SER A N 1
ATOM 5143 C CA . SER A 1 677 ? 28.297 10.398 22.312 1 98.31 677 SER A CA 1
ATOM 5144 C C . SER A 1 677 ? 29.234 10.352 21.109 1 98.31 677 SER A C 1
ATOM 5146 O O . SER A 1 677 ? 29.734 9.281 20.75 1 98.31 677 SER A O 1
ATOM 5148 N N . CYS A 1 678 ? 29.422 11.43 20.469 1 98.38 678 CYS A N 1
ATOM 5149 C CA . CYS A 1 678 ? 30.375 11.594 19.375 1 98.38 678 CYS A CA 1
ATOM 5150 C C . CYS A 1 678 ? 30.859 13.039 19.281 1 98.38 678 CYS A C 1
ATOM 5152 O O . CYS A 1 678 ? 30.344 13.914 19.969 1 98.38 678 CYS A O 1
ATOM 5154 N N . ARG A 1 679 ? 31.859 13.234 18.516 1 98.56 679 ARG A N 1
ATOM 5155 C CA . ARG A 1 679 ? 32.438 14.562 18.312 1 98.56 679 ARG A CA 1
ATOM 5156 C C . ARG A 1 679 ? 32.219 15.039 16.875 1 98.56 679 ARG A C 1
ATOM 5158 O O . ARG A 1 679 ? 32.406 14.273 15.93 1 98.56 679 ARG A O 1
ATOM 5165 N N . ILE A 1 680 ? 31.781 16.281 16.75 1 98.75 680 ILE A N 1
ATOM 5166 C CA . ILE A 1 680 ? 31.609 16.906 15.438 1 98.75 680 ILE A CA 1
ATOM 5167 C C . ILE A 1 680 ? 32.562 18.094 15.312 1 98.75 680 ILE A C 1
ATOM 5169 O O . ILE A 1 680 ? 32.625 18.938 16.219 1 98.75 680 ILE A O 1
ATOM 5173 N N . ARG A 1 681 ? 33.219 18.219 14.172 1 98.75 681 ARG A N 1
ATOM 5174 C CA . ARG A 1 681 ? 34.125 19.344 13.914 1 98.75 681 ARG A CA 1
ATOM 5175 C C . ARG A 1 681 ? 33.781 20.016 12.586 1 98.75 681 ARG A C 1
ATOM 5177 O O . ARG A 1 681 ? 33.625 19.344 11.562 1 98.75 681 ARG A O 1
ATOM 5184 N N . ASN A 1 682 ? 33.625 21.344 12.602 1 98.75 682 ASN A N 1
ATOM 5185 C CA . ASN A 1 682 ? 33.531 22.109 11.367 1 98.75 682 ASN A CA 1
ATOM 5186 C C . ASN A 1 682 ? 34.875 22.25 10.68 1 98.75 682 ASN A C 1
ATOM 5188 O O . ASN A 1 682 ? 35.781 22.906 11.203 1 98.75 682 ASN A O 1
ATOM 5192 N N . THR A 1 683 ? 35 21.703 9.531 1 98.56 683 THR A N 1
ATOM 5193 C CA . THR A 1 683 ? 36.281 21.688 8.844 1 98.56 683 THR A CA 1
ATOM 5194 C C . THR A 1 683 ? 36.344 22.797 7.793 1 98.56 683 THR A C 1
ATOM 5196 O O . THR A 1 683 ? 37.312 22.906 7.055 1 98.56 683 THR A O 1
ATOM 5199 N N . SER A 1 684 ? 35.312 23.578 7.68 1 97.69 684 SER A N 1
ATOM 5200 C CA . SER A 1 684 ? 35.25 24.641 6.68 1 97.69 684 SER A CA 1
ATOM 5201 C C . SER A 1 684 ? 35.688 25.969 7.277 1 97.69 684 SER A C 1
ATOM 5203 O O . SER A 1 684 ? 35.969 26.062 8.469 1 97.69 684 SER A O 1
ATOM 5205 N N . ASP A 1 685 ? 35.75 27.031 6.43 1 97.19 685 ASP A N 1
ATOM 5206 C CA . ASP A 1 685 ? 36.125 28.391 6.832 1 97.19 685 ASP A CA 1
ATOM 5207 C C . ASP A 1 685 ? 34.906 29.25 7.055 1 97.19 685 ASP A C 1
ATOM 5209 O O . ASP A 1 685 ? 35 30.484 7.098 1 97.19 685 ASP A O 1
ATOM 5213 N N . ARG A 1 686 ? 33.75 28.578 7.141 1 96.94 686 ARG A N 1
ATOM 5214 C CA . ARG A 1 686 ? 32.469 29.266 7.355 1 96.94 686 ARG A CA 1
ATOM 5215 C C . ARG A 1 686 ? 31.688 28.625 8.492 1 96.94 686 ARG A C 1
ATOM 5217 O O . ARG A 1 686 ? 31.734 27.406 8.672 1 96.94 686 ARG A O 1
ATOM 5224 N N . GLU A 1 687 ? 31 29.531 9.273 1 97.88 687 GLU A N 1
ATOM 5225 C CA . GLU A 1 687 ? 30.078 29 10.281 1 97.88 687 GLU A CA 1
ATOM 5226 C C . GLU A 1 687 ? 28.922 28.234 9.633 1 97.88 687 GLU A C 1
ATOM 5228 O O . GLU A 1 687 ? 28.484 28.562 8.531 1 97.88 687 GLU A O 1
ATOM 5233 N N . GLY A 1 688 ? 28.531 27.188 10.273 1 98.12 688 GLY A N 1
ATOM 5234 C CA . GLY A 1 688 ? 27.422 26.406 9.75 1 98.12 688 GLY A CA 1
ATOM 5235 C C . GLY A 1 688 ? 26.766 25.516 10.789 1 98.12 688 GLY A C 1
ATOM 5236 O O . GLY A 1 688 ? 27.344 25.234 11.836 1 98.12 688 GLY A O 1
ATOM 5237 N N . ASP A 1 689 ? 25.547 25.188 10.523 1 98.56 689 ASP A N 1
ATOM 5238 C CA . ASP A 1 689 ? 24.828 24.219 11.344 1 98.56 689 ASP A CA 1
ATOM 5239 C C . ASP A 1 689 ? 24.969 22.797 10.797 1 98.56 689 ASP A C 1
ATOM 5241 O O . ASP A 1 689 ? 24.969 22.594 9.578 1 98.56 689 ASP A O 1
ATOM 5245 N N . GLU A 1 690 ? 25.188 21.844 11.703 1 98.56 690 GLU A N 1
ATOM 5246 C CA . GLU A 1 690 ? 25.109 20.422 11.383 1 98.56 690 GLU A CA 1
ATOM 5247 C C . GLU A 1 690 ? 23.984 19.75 12.164 1 98.56 690 GLU A C 1
ATOM 5249 O O . GLU A 1 690 ? 23.781 20.047 13.336 1 98.56 690 GLU A O 1
ATOM 5254 N N . VAL A 1 691 ? 23.172 18.938 11.492 1 98.81 691 VAL A N 1
ATOM 5255 C CA . VAL A 1 691 ? 22.172 18.094 12.148 1 98.81 691 VAL A CA 1
ATOM 5256 C C . VAL A 1 691 ? 22.719 16.688 12.336 1 98.81 691 VAL A C 1
ATOM 5258 O O . VAL A 1 691 ? 22.781 15.906 11.383 1 98.81 691 VAL A O 1
ATOM 5261 N N . VAL A 1 692 ? 23.141 16.391 13.555 1 98.81 692 VAL A N 1
ATOM 5262 C CA . VAL A 1 692 ? 23.656 15.07 13.891 1 98.81 692 VAL A CA 1
ATOM 5263 C C . VAL A 1 692 ? 22.5 14.094 14.102 1 98.81 692 VAL A C 1
ATOM 5265 O O . VAL A 1 692 ? 21.656 14.312 14.961 1 98.81 692 VAL A O 1
ATOM 5268 N N . GLN A 1 693 ? 22.406 13.055 13.289 1 98.81 693 GLN A N 1
ATOM 5269 C CA . GLN A 1 693 ? 21.312 12.086 13.328 1 98.81 693 GLN A CA 1
ATOM 5270 C C . GLN A 1 693 ? 21.797 10.734 13.852 1 98.81 693 GLN A C 1
ATOM 5272 O O . GLN A 1 693 ? 22.812 10.203 13.375 1 98.81 693 GLN A O 1
ATOM 5277 N N . LEU A 1 694 ? 21.141 10.211 14.867 1 98.81 694 LEU A N 1
ATOM 5278 C CA . LEU A 1 694 ? 21.469 8.906 15.438 1 98.81 694 LEU A CA 1
ATOM 5279 C C . LEU A 1 694 ? 20.422 7.871 15.047 1 98.81 694 LEU A C 1
ATOM 5281 O O . LEU A 1 694 ? 19.219 8.07 15.281 1 98.81 694 LEU A O 1
ATOM 5285 N N . TYR A 1 695 ? 20.859 6.793 14.461 1 98.56 695 TYR A N 1
ATOM 5286 C CA . TYR A 1 695 ? 20 5.691 14.039 1 98.56 695 TYR A CA 1
ATOM 5287 C C . TYR A 1 695 ? 20.328 4.422 14.812 1 98.56 695 TYR A C 1
ATOM 5289 O O . TYR A 1 695 ? 21.484 4.176 15.156 1 98.56 695 TYR A O 1
ATOM 5297 N N . ILE A 1 696 ? 19.297 3.688 15.062 1 98.12 696 ILE A N 1
ATOM 5298 C CA . ILE A 1 696 ? 19.422 2.451 15.828 1 98.12 696 ILE A CA 1
ATOM 5299 C C . ILE A 1 696 ? 18.984 1.267 14.969 1 98.12 696 ILE A C 1
ATOM 5301 O O . ILE A 1 696 ? 18.016 1.354 14.219 1 98.12 696 ILE A O 1
ATOM 5305 N N . SER A 1 697 ? 19.688 0.155 15.031 1 97.44 697 SER A N 1
ATOM 5306 C CA . SER A 1 697 ? 19.328 -1.119 14.422 1 97.44 697 SER A CA 1
ATOM 5307 C C . SER A 1 697 ? 19.312 -2.242 15.453 1 97.44 697 SER A C 1
ATOM 5309 O O . SER A 1 697 ? 20.344 -2.561 16.047 1 97.44 697 SER A O 1
ATOM 5311 N N . ASP A 1 698 ? 18.156 -2.746 15.727 1 97.44 698 ASP A N 1
ATOM 5312 C CA . ASP A 1 698 ? 18.031 -3.971 16.516 1 97.44 698 ASP A CA 1
ATOM 5313 C C . ASP A 1 698 ? 18.344 -5.199 15.664 1 97.44 698 ASP A C 1
ATOM 5315 O O . ASP A 1 698 ? 17.562 -5.578 14.789 1 97.44 698 ASP A O 1
ATOM 5319 N N . MET A 1 699 ? 19.453 -5.844 15.938 1 96.38 699 MET A N 1
ATOM 5320 C CA . MET A 1 699 ? 20 -6.84 15.016 1 96.38 699 MET A CA 1
ATOM 5321 C C . MET A 1 699 ? 19.172 -8.117 15.039 1 96.38 699 MET A C 1
ATOM 5323 O O . MET A 1 699 ? 19.016 -8.781 14.016 1 96.38 699 MET A O 1
ATOM 5327 N N . VAL A 1 700 ? 18.734 -8.578 16.203 1 97.75 700 VAL A N 1
ATOM 5328 C CA . VAL A 1 700 ? 17.844 -9.727 16.375 1 97.75 700 VAL A CA 1
ATOM 5329 C C . VAL A 1 700 ? 16.703 -9.352 17.328 1 97.75 700 VAL A C 1
ATOM 5331 O O . VAL A 1 700 ? 16.938 -8.914 18.453 1 97.75 700 VAL A O 1
ATOM 5334 N N . ALA A 1 701 ? 15.5 -9.461 16.891 1 98 701 ALA A N 1
ATOM 5335 C CA . ALA A 1 701 ? 14.32 -9.133 17.688 1 98 701 ALA A CA 1
ATOM 5336 C C . ALA A 1 701 ? 13.219 -10.164 17.484 1 98 701 ALA A C 1
ATOM 5338 O O . ALA A 1 701 ? 13.297 -11.008 16.594 1 98 701 ALA A O 1
ATOM 5339 N N . SER A 1 702 ? 12.227 -10.141 18.312 1 97.94 702 SER A N 1
ATOM 5340 C CA . SER A 1 702 ? 11.141 -11.117 18.25 1 97.94 702 SER A CA 1
ATOM 5341 C C . SER A 1 702 ? 10.203 -10.812 17.078 1 97.94 702 SER A C 1
ATOM 5343 O O . SER A 1 702 ? 9.414 -11.672 16.672 1 97.94 702 SER A O 1
ATOM 5345 N N . THR A 1 703 ? 10.203 -9.625 16.594 1 98.06 703 THR A N 1
ATOM 5346 C CA . THR A 1 703 ? 9.477 -9.219 15.406 1 98.06 703 THR A CA 1
ATOM 5347 C C . THR A 1 703 ? 10.391 -8.477 14.438 1 98.06 703 THR A C 1
ATOM 5349 O O . THR A 1 703 ? 11.461 -8 14.828 1 98.06 703 THR A O 1
ATOM 5352 N N . VAL A 1 704 ? 10.016 -8.414 13.188 1 98.19 704 VAL A N 1
ATOM 5353 C CA . VAL A 1 704 ? 10.859 -7.797 12.172 1 98.19 704 VAL A CA 1
ATOM 5354 C C . VAL A 1 704 ? 11.047 -6.312 12.484 1 98.19 704 VAL A C 1
ATOM 5356 O O . VAL A 1 704 ? 10.094 -5.629 12.859 1 98.19 704 VAL A O 1
ATOM 5359 N N . ARG A 1 705 ? 12.242 -5.828 12.359 1 97.62 705 ARG A N 1
ATOM 5360 C CA . ARG A 1 705 ? 12.594 -4.441 12.633 1 97.62 705 ARG A CA 1
ATOM 5361 C C . ARG A 1 705 ? 13.109 -3.746 11.375 1 97.62 705 ARG A C 1
ATOM 5363 O O . ARG A 1 705 ? 13.594 -4.402 10.453 1 97.62 705 ARG A O 1
ATOM 5370 N N . PRO A 1 706 ? 12.93 -2.434 11.32 1 96.75 706 PRO A N 1
ATOM 5371 C CA . PRO A 1 706 ? 13.656 -1.733 10.258 1 96.75 706 PRO A CA 1
ATOM 5372 C C . PRO A 1 706 ? 15.172 -1.802 10.438 1 96.75 706 PRO A C 1
ATOM 5374 O O . PRO A 1 706 ? 15.656 -1.858 11.57 1 96.75 706 PRO A O 1
ATOM 5377 N N . PRO A 1 707 ? 15.945 -1.78 9.336 1 95.81 707 PRO A N 1
ATOM 5378 C CA . PRO A 1 707 ? 17.406 -1.776 9.445 1 95.81 707 PRO A CA 1
ATOM 5379 C C . PRO A 1 707 ? 17.938 -0.544 10.172 1 95.81 707 PRO A C 1
ATOM 5381 O O . PRO A 1 707 ? 19.031 -0.593 10.758 1 95.81 707 PRO A O 1
ATOM 5384 N N . ARG A 1 708 ? 17.203 0.558 10.055 1 96.31 708 ARG A N 1
ATOM 5385 C CA . ARG A 1 708 ? 17.547 1.796 10.742 1 96.31 708 ARG A CA 1
ATOM 5386 C C . ARG A 1 708 ? 16.297 2.52 11.227 1 96.31 708 ARG A C 1
ATOM 5388 O O . ARG A 1 708 ? 15.281 2.559 10.531 1 96.31 708 ARG A O 1
ATOM 5395 N N . GLN A 1 709 ? 16.312 3.002 12.406 1 98 709 GLN A N 1
ATOM 5396 C CA . GLN A 1 709 ? 15.266 3.834 12.992 1 98 709 GLN A CA 1
ATOM 5397 C C . GLN A 1 709 ? 15.867 5.031 13.727 1 98 709 GLN A C 1
ATOM 5399 O O . GLN A 1 709 ? 16.734 4.867 14.578 1 98 709 GLN A O 1
ATOM 5404 N N . LEU A 1 710 ? 15.438 6.219 13.336 1 98.62 710 LEU A N 1
ATOM 5405 C CA . LEU A 1 710 ? 15.906 7.414 14.031 1 98.62 710 LEU A CA 1
ATOM 5406 C C . LEU A 1 710 ? 15.617 7.332 15.523 1 98.62 710 LEU A C 1
ATOM 5408 O O . LEU A 1 710 ? 14.484 7.047 15.93 1 98.62 710 LEU A O 1
ATOM 5412 N N . GLY A 1 711 ? 16.672 7.523 16.344 1 97.81 711 GLY A N 1
ATOM 5413 C CA . GLY A 1 711 ? 16.5 7.449 17.781 1 97.81 711 GLY A CA 1
ATOM 5414 C C . GLY A 1 711 ? 16.953 8.711 18.5 1 97.81 711 GLY A C 1
ATOM 5415 O O . GLY A 1 711 ? 16.766 8.844 19.719 1 97.81 711 GLY A O 1
ATOM 5416 N N . GLY A 1 712 ? 17.531 9.609 17.719 1 98.06 712 GLY A N 1
ATOM 5417 C CA . GLY A 1 712 ? 17.984 10.883 18.25 1 98.06 712 GLY A CA 1
ATOM 5418 C C . GLY A 1 712 ? 18.5 11.828 17.172 1 98.06 712 GLY A C 1
ATOM 5419 O O . GLY A 1 712 ? 18.938 11.383 16.109 1 98.06 712 GLY A O 1
ATOM 5420 N N . PHE A 1 713 ? 18.484 13.078 17.453 1 98.62 713 PHE A N 1
ATOM 5421 C CA . PHE A 1 713 ? 19.125 14.062 16.594 1 98.62 713 PHE A CA 1
ATOM 5422 C C . PHE A 1 713 ? 19.406 15.344 17.375 1 98.62 713 PHE A C 1
ATOM 5424 O O . PHE A 1 713 ? 18.797 15.602 18.406 1 98.62 713 PHE A O 1
ATOM 5431 N N . ARG A 1 714 ? 20.391 16.109 16.891 1 98.19 714 ARG A N 1
ATOM 5432 C CA . ARG A 1 714 ? 20.766 17.422 17.422 1 98.19 714 ARG A CA 1
ATOM 5433 C C . ARG A 1 714 ? 21.234 18.344 16.297 1 98.19 714 ARG A C 1
ATOM 5435 O O . ARG A 1 714 ? 22.125 18 15.531 1 98.19 714 ARG A O 1
ATOM 5442 N N . ARG A 1 715 ? 20.594 19.453 16.188 1 98.62 715 ARG A N 1
ATOM 5443 C CA . ARG A 1 715 ? 21.125 20.516 15.359 1 98.62 715 ARG A CA 1
ATOM 5444 C C . ARG A 1 715 ? 22.109 21.391 16.141 1 98.62 715 ARG A C 1
ATOM 5446 O O . ARG A 1 715 ? 21.766 21.922 17.188 1 98.62 715 ARG A O 1
ATOM 5453 N N . ILE A 1 716 ? 23.344 21.562 15.672 1 98.44 716 ILE A N 1
ATOM 5454 C CA . ILE A 1 716 ? 24.359 22.328 16.391 1 98.44 716 ILE A CA 1
ATOM 5455 C C . ILE A 1 716 ? 25.016 23.328 15.438 1 98.44 716 ILE A C 1
ATOM 5457 O O . ILE A 1 716 ? 25.25 23.016 14.266 1 98.44 716 ILE A O 1
ATOM 5461 N N . ARG A 1 717 ? 25.234 24.5 15.883 1 98.25 717 ARG A N 1
ATOM 5462 C CA . ARG A 1 717 ? 25.969 25.531 15.156 1 98.25 717 ARG A CA 1
ATOM 5463 C C . ARG A 1 717 ? 27.438 25.516 15.539 1 98.25 717 ARG A C 1
ATOM 5465 O O . ARG A 1 717 ? 27.781 25.547 16.719 1 98.25 717 ARG A O 1
ATOM 5472 N N . LEU A 1 718 ? 28.328 25.5 14.547 1 98.62 718 LEU A N 1
ATOM 5473 C CA . LEU A 1 718 ? 29.766 25.438 14.805 1 98.62 718 LEU A CA 1
ATOM 5474 C C . LEU A 1 718 ? 30.5 26.516 14.016 1 98.62 718 LEU A C 1
ATOM 5476 O O . LEU A 1 718 ? 30.281 26.688 12.82 1 98.62 718 LEU A O 1
ATOM 5480 N N . ALA A 1 719 ? 31.359 27.219 14.672 1 98.5 719 ALA A N 1
ATOM 5481 C CA . ALA A 1 719 ? 32.281 28.141 14.016 1 98.5 719 ALA A CA 1
ATOM 5482 C C . ALA A 1 719 ? 33.344 27.391 13.234 1 98.5 719 ALA A C 1
ATOM 5484 O O . ALA A 1 719 ? 33.531 26.172 13.422 1 98.5 719 ALA A O 1
ATOM 5485 N N . PRO A 1 720 ? 34.062 28.141 12.312 1 98.31 720 PRO A N 1
ATOM 5486 C CA . PRO A 1 720 ? 35.156 27.484 11.609 1 98.31 720 PRO A CA 1
ATOM 5487 C C . PRO A 1 720 ? 36.188 26.844 12.562 1 98.31 720 PRO A C 1
ATOM 5489 O O . PRO A 1 720 ? 36.688 27.5 13.477 1 98.31 720 PRO A O 1
ATOM 5492 N N . GLY A 1 721 ? 36.344 25.578 12.414 1 97.94 721 GLY A N 1
ATOM 5493 C CA . GLY A 1 721 ? 37.344 24.859 13.188 1 97.94 721 GLY A CA 1
ATOM 5494 C C . GLY A 1 721 ? 36.812 24.391 14.539 1 97.94 721 GLY A C 1
ATOM 5495 O O . GLY A 1 721 ? 37.469 23.562 15.203 1 97.94 721 GLY A O 1
ATOM 5496 N N . GLU A 1 722 ? 35.656 24.844 14.906 1 98.56 722 GLU A N 1
ATOM 5497 C CA . GLU A 1 722 ? 35.125 24.5 16.219 1 98.56 722 GLU A CA 1
ATOM 5498 C C . GLU A 1 722 ? 34.719 23.031 16.266 1 98.56 722 GLU A C 1
ATOM 5500 O O . GLU A 1 722 ? 34.25 22.469 15.273 1 98.56 722 GLU A O 1
ATOM 5505 N N . GLN A 1 723 ? 34.906 22.438 17.391 1 98.06 723 GLN A N 1
ATOM 5506 C CA . GLN A 1 723 ? 34.469 21.062 17.672 1 98.06 723 GLN A CA 1
ATOM 5507 C C . GLN A 1 723 ? 33.531 21.016 18.875 1 98.06 723 GLN A C 1
ATOM 5509 O O . GLN A 1 723 ? 33.688 21.781 19.828 1 98.06 723 GLN A O 1
ATOM 5514 N N . ARG A 1 724 ? 32.562 20.141 18.875 1 98.19 724 ARG A N 1
ATOM 5515 C CA . ARG A 1 724 ? 31.609 19.984 19.953 1 98.19 724 ARG A CA 1
ATOM 5516 C C . ARG A 1 724 ? 31.25 18.516 20.172 1 98.19 724 ARG A C 1
ATOM 5518 O O . ARG A 1 724 ? 31.141 17.75 19.219 1 98.19 724 ARG A O 1
ATOM 5525 N N . GLN A 1 725 ? 31.141 18.141 21.375 1 98.25 725 GLN A N 1
ATOM 5526 C CA . GLN A 1 725 ? 30.625 16.828 21.734 1 98.25 725 GLN A CA 1
ATOM 5527 C C . GLN A 1 725 ? 29.109 16.812 21.75 1 98.25 725 GLN A C 1
ATOM 5529 O O . GLN A 1 725 ? 28.484 17.703 22.328 1 98.25 725 GLN A O 1
ATOM 5534 N N . VAL A 1 726 ? 28.578 15.883 21.078 1 98.19 726 VAL A N 1
ATOM 5535 C CA . VAL A 1 726 ? 27.125 15.688 21.047 1 98.19 726 VAL A CA 1
ATOM 5536 C C . VAL A 1 726 ? 26.766 14.375 21.75 1 98.19 726 VAL A C 1
ATOM 5538 O O . VAL A 1 726 ? 27.406 13.344 21.531 1 98.19 726 VAL A O 1
ATOM 5541 N N . SER A 1 727 ? 25.75 14.414 22.641 1 98.12 727 SER A N 1
ATOM 5542 C CA . SER A 1 727 ? 25.359 13.227 23.406 1 98.12 727 SER A CA 1
ATOM 5543 C C . SER A 1 727 ? 23.875 12.922 23.234 1 98.12 727 SER A C 1
ATOM 5545 O O . SER A 1 727 ? 23.078 13.836 23.031 1 98.12 727 SER A O 1
ATOM 5547 N N . PHE A 1 728 ? 23.547 11.656 23.312 1 98 728 PHE A N 1
ATOM 5548 C CA . PHE A 1 728 ? 22.172 11.148 23.25 1 98 728 PHE A CA 1
ATOM 5549 C C . PHE A 1 728 ? 21.922 10.133 24.359 1 98 728 PHE A C 1
ATOM 5551 O O . PHE A 1 728 ? 22.828 9.375 24.719 1 98 728 PHE A O 1
ATOM 5558 N N . THR A 1 729 ? 20.797 10.156 24.906 1 97.31 729 THR A N 1
ATOM 5559 C CA . THR A 1 729 ? 20.312 9.125 25.828 1 97.31 729 THR A CA 1
ATOM 5560 C C . THR A 1 729 ? 19.156 8.359 25.203 1 97.31 729 THR A C 1
ATOM 5562 O O . THR A 1 729 ? 18.109 8.938 24.906 1 97.31 729 THR A O 1
ATOM 5565 N N . LEU A 1 730 ? 19.344 7.117 25.016 1 97.06 730 LEU A N 1
ATOM 5566 C CA . LEU A 1 730 ? 18.344 6.254 24.406 1 97.06 730 LEU A CA 1
ATOM 5567 C C . LEU A 1 730 ? 17.641 5.406 25.469 1 97.06 730 LEU A C 1
ATOM 5569 O O . LEU A 1 730 ? 18.297 4.672 26.219 1 97.06 730 LEU A O 1
ATOM 5573 N N . GLY A 1 731 ? 16.359 5.52 25.547 1 94.81 731 GLY A N 1
ATOM 5574 C CA . GLY A 1 731 ? 15.547 4.727 26.453 1 94.81 731 GLY A CA 1
ATOM 5575 C C . GLY A 1 731 ? 14.5 3.887 25.75 1 94.81 731 GLY A C 1
ATOM 5576 O O . GLY A 1 731 ? 14.703 3.482 24.594 1 94.81 731 GLY A O 1
ATOM 5577 N N . ASP A 1 732 ? 13.367 3.598 26.438 1 91.94 732 ASP A N 1
ATOM 5578 C CA . ASP A 1 732 ? 12.312 2.715 25.953 1 91.94 732 ASP A CA 1
ATOM 5579 C C . ASP A 1 732 ? 11.758 3.193 24.609 1 91.94 732 ASP A C 1
ATOM 5581 O O . ASP A 1 732 ? 11.453 2.383 23.734 1 91.94 732 ASP A O 1
ATOM 5585 N N . GLU A 1 733 ? 11.625 4.434 24.438 1 91.19 733 GLU A N 1
ATOM 5586 C CA . GLU A 1 733 ? 11.039 4.98 23.219 1 91.19 733 GLU A CA 1
ATOM 5587 C C . GLU A 1 733 ? 11.852 4.574 22 1 91.19 733 GLU A C 1
ATOM 5589 O O . GLU A 1 733 ? 11.289 4.301 20.938 1 91.19 733 GLU A O 1
ATOM 5594 N N . ALA A 1 734 ? 13.133 4.547 22.234 1 92.94 734 ALA A N 1
ATOM 5595 C CA . ALA A 1 734 ? 14.016 4.227 21.109 1 92.94 734 ALA A CA 1
ATOM 5596 C C . ALA A 1 734 ? 14.242 2.723 21 1 92.94 734 ALA A C 1
ATOM 5598 O O . ALA A 1 734 ? 14.406 2.195 19.891 1 92.94 734 ALA A O 1
ATOM 5599 N N . LEU A 1 735 ? 14.219 2.006 22.109 1 96.25 735 LEU A N 1
ATOM 5600 C CA . LEU A 1 735 ? 14.734 0.641 22.125 1 96.25 735 LEU A CA 1
ATOM 5601 C C . LEU A 1 735 ? 13.594 -0.369 22.141 1 96.25 735 LEU A C 1
ATOM 5603 O O . LEU A 1 735 ? 13.797 -1.549 21.859 1 96.25 735 LEU A O 1
ATOM 5607 N N . ALA A 1 736 ? 12.422 0.071 22.484 1 96.56 736 ALA A N 1
ATOM 5608 C CA . ALA A 1 736 ? 11.32 -0.868 22.672 1 96.56 736 ALA A CA 1
ATOM 5609 C C . ALA A 1 736 ? 10.742 -1.317 21.344 1 96.56 736 ALA A C 1
ATOM 5611 O O . ALA A 1 736 ? 10.891 -0.625 20.328 1 96.56 736 ALA A O 1
ATOM 5612 N N . LEU A 1 737 ? 10.164 -2.508 21.281 1 97.56 737 LEU A N 1
ATOM 5613 C CA . LEU A 1 737 ? 9.367 -3.039 20.172 1 97.56 737 LEU A CA 1
ATOM 5614 C C . LEU A 1 737 ? 8.047 -3.604 20.688 1 97.56 737 LEU A C 1
ATOM 5616 O O . LEU A 1 737 ? 7.812 -3.646 21.891 1 97.56 737 LEU A O 1
ATOM 5620 N N . ILE A 1 738 ? 7.109 -3.869 19.781 1 97.69 738 ILE A N 1
ATOM 5621 C CA . ILE A 1 738 ? 5.887 -4.605 20.109 1 97.69 738 ILE A CA 1
ATOM 5622 C C . ILE A 1 738 ? 6.082 -6.086 19.781 1 97.69 738 ILE A C 1
ATOM 5624 O O . ILE A 1 738 ? 6.203 -6.465 18.625 1 97.69 738 ILE A O 1
ATOM 5628 N N . ASP A 1 739 ? 6.105 -6.836 20.75 1 96.94 739 ASP A N 1
ATOM 5629 C CA . ASP A 1 739 ? 6.406 -8.25 20.547 1 96.94 739 ASP A CA 1
ATOM 5630 C C . ASP A 1 739 ? 5.227 -8.977 19.922 1 96.94 739 ASP A C 1
ATOM 5632 O O . ASP A 1 739 ? 4.188 -8.375 19.641 1 96.94 739 ASP A O 1
ATOM 5636 N N . PRO A 1 740 ? 5.312 -10.297 19.578 1 95.44 740 PRO A N 1
ATOM 5637 C CA . PRO A 1 740 ? 4.25 -11.016 18.875 1 95.44 740 PRO A CA 1
ATOM 5638 C C . PRO A 1 740 ? 2.945 -11.062 19.672 1 95.44 740 PRO A C 1
ATOM 5640 O O . PRO A 1 740 ? 1.874 -11.266 19.094 1 95.44 740 PRO A O 1
ATOM 5643 N N . GLN A 1 741 ? 3.002 -10.875 21 1 93.88 741 GLN A N 1
ATOM 5644 C CA . GLN A 1 741 ? 1.818 -10.898 21.844 1 93.88 741 GLN A CA 1
ATOM 5645 C C . GLN A 1 741 ? 1.203 -9.508 21.969 1 93.88 741 GLN A C 1
ATOM 5647 O O . GLN A 1 741 ? 0.183 -9.336 22.641 1 93.88 741 GLN A O 1
ATOM 5652 N N . GLY A 1 742 ? 1.82 -8.516 21.375 1 94.31 742 GLY A N 1
ATOM 5653 C CA . GLY A 1 742 ? 1.283 -7.164 21.375 1 94.31 742 GLY A CA 1
ATOM 5654 C C . GLY A 1 742 ? 1.779 -6.324 22.531 1 94.31 742 GLY A C 1
ATOM 5655 O O . GLY A 1 742 ? 1.255 -5.238 22.797 1 94.31 742 GLY A O 1
ATOM 5656 N N . ARG A 1 743 ? 2.826 -6.816 23.297 1 96.12 743 ARG A N 1
ATOM 5657 C CA . ARG A 1 743 ? 3.359 -6.094 24.453 1 96.12 743 ARG A CA 1
ATOM 5658 C C . ARG A 1 743 ? 4.543 -5.223 24.047 1 96.12 743 ARG A C 1
ATOM 5660 O O . ARG A 1 743 ? 5.371 -5.633 23.234 1 96.12 743 ARG A O 1
ATOM 5667 N N . ARG A 1 744 ? 4.605 -4 24.562 1 97.12 744 ARG A N 1
ATOM 5668 C CA . ARG A 1 744 ? 5.777 -3.146 24.406 1 97.12 744 ARG A CA 1
ATOM 5669 C C . ARG A 1 744 ? 6.922 -3.625 25.297 1 97.12 744 ARG A C 1
ATOM 5671 O O . ARG A 1 744 ? 6.801 -3.641 26.531 1 97.12 744 ARG A O 1
ATOM 5678 N N . VAL A 1 745 ? 8.047 -4.031 24.719 1 97.44 745 VAL A N 1
ATOM 5679 C CA . VAL A 1 745 ? 9.148 -4.594 25.484 1 97.44 745 VAL A CA 1
ATOM 5680 C C . VAL A 1 745 ? 10.484 -4.082 24.938 1 97.44 745 VAL A C 1
ATOM 5682 O O . VAL A 1 745 ? 10.562 -3.664 23.781 1 97.44 745 VAL A O 1
ATOM 5685 N N . VAL A 1 746 ? 11.453 -3.98 25.75 1 97.31 746 VAL A N 1
ATOM 5686 C CA . VAL A 1 746 ? 12.844 -3.826 25.344 1 97.31 746 VAL A CA 1
ATOM 5687 C C . VAL A 1 746 ? 13.562 -5.168 25.438 1 97.31 746 VAL A C 1
ATOM 5689 O O . VAL A 1 746 ? 13.57 -5.805 26.5 1 97.31 746 VAL A O 1
ATOM 5692 N N . GLU A 1 747 ? 14.062 -5.648 24.375 1 97.31 747 GLU A N 1
ATOM 5693 C CA . GLU A 1 747 ? 14.727 -6.949 24.328 1 97.31 747 GLU A CA 1
ATOM 5694 C C . GLU A 1 747 ? 16.234 -6.797 24.391 1 97.31 747 GLU A C 1
ATOM 5696 O O . GLU A 1 747 ? 16.797 -5.859 23.812 1 97.31 747 GLU A O 1
ATOM 5701 N N . LYS A 1 748 ? 16.875 -7.676 25.094 1 95.75 748 LYS A N 1
ATOM 5702 C CA . LYS A 1 748 ? 18.328 -7.711 25.156 1 95.75 748 LYS A CA 1
ATOM 5703 C C . LYS A 1 748 ? 18.922 -8.133 23.797 1 95.75 748 LYS A C 1
ATOM 5705 O O . LYS A 1 748 ? 18.234 -8.758 23 1 95.75 748 LYS A O 1
ATOM 5710 N N . GLY A 1 749 ? 20.172 -7.695 23.625 1 96.12 749 GLY A N 1
ATOM 5711 C CA . GLY A 1 749 ? 20.859 -8.086 22.406 1 96.12 749 GLY A CA 1
ATOM 5712 C C . GLY A 1 749 ? 21.734 -6.988 21.828 1 96.12 749 GLY A C 1
ATOM 5713 O O . GLY A 1 749 ? 22.031 -6.008 22.516 1 96.12 749 GLY A O 1
ATOM 5714 N N . ASP A 1 750 ? 22.234 -7.277 20.625 1 97 750 ASP A N 1
ATOM 5715 C CA . ASP A 1 750 ? 23.141 -6.344 19.969 1 97 750 ASP A CA 1
ATOM 5716 C C . ASP A 1 750 ? 22.375 -5.262 19.219 1 97 750 ASP A C 1
ATOM 5718 O O . ASP A 1 750 ? 21.406 -5.555 18.5 1 97 750 ASP A O 1
ATOM 5722 N N . PHE A 1 751 ? 22.719 -4.078 19.484 1 97.88 751 PHE A N 1
ATOM 5723 C CA . PHE A 1 751 ? 22.234 -2.918 18.734 1 97.88 751 PHE A CA 1
ATOM 5724 C C . PHE A 1 751 ? 23.375 -2.246 17.984 1 97.88 751 PHE A C 1
ATOM 5726 O O . PHE A 1 751 ? 24.469 -2.055 18.531 1 97.88 751 PHE A O 1
ATOM 5733 N N . VAL A 1 752 ? 23.141 -1.983 16.734 1 98.19 752 VAL A N 1
ATOM 5734 C CA . VAL A 1 752 ? 24.047 -1.111 16 1 98.19 752 VAL A CA 1
ATOM 5735 C C . VAL A 1 752 ? 23.625 0.344 16.172 1 98.19 752 VAL A C 1
ATOM 5737 O O . VAL A 1 752 ? 22.469 0.689 15.898 1 98.19 752 VAL A O 1
ATOM 5740 N N . ILE A 1 753 ? 24.516 1.13 16.672 1 98.38 753 ILE A N 1
ATOM 5741 C CA . ILE A 1 753 ? 24.328 2.572 16.797 1 98.38 753 ILE A CA 1
ATOM 5742 C C . ILE A 1 753 ? 25.094 3.289 15.688 1 98.38 753 ILE A C 1
ATOM 5744 O O . ILE A 1 753 ? 26.312 3.16 15.586 1 98.38 753 ILE A O 1
ATOM 5748 N N . ALA A 1 754 ? 24.328 3.975 14.867 1 98.56 754 ALA A N 1
ATOM 5749 C CA . ALA A 1 754 ? 24.922 4.68 13.734 1 98.56 754 ALA A CA 1
ATOM 5750 C C . ALA A 1 754 ? 24.641 6.176 13.812 1 98.56 754 ALA A C 1
ATOM 5752 O O . ALA A 1 754 ? 23.531 6.586 14.172 1 98.56 754 ALA A O 1
ATOM 5753 N N . VAL A 1 755 ? 25.625 6.98 13.586 1 98.75 755 VAL A N 1
ATOM 5754 C CA . VAL A 1 755 ? 25.484 8.43 13.539 1 98.75 755 VAL A CA 1
ATOM 5755 C C . VAL A 1 755 ? 25.906 8.953 12.172 1 98.75 755 VAL A C 1
ATOM 5757 O O . VAL A 1 755 ? 26.922 8.508 11.609 1 98.75 755 VAL A O 1
ATOM 5760 N N . GLY A 1 756 ? 25.109 9.75 11.594 1 98.38 756 GLY A N 1
ATOM 5761 C CA . GLY A 1 756 ? 25.422 10.266 10.273 1 98.38 756 GLY A CA 1
ATOM 5762 C C . GLY A 1 756 ? 24.703 11.562 9.953 1 98.38 756 GLY A C 1
ATOM 5763 O O . GLY A 1 756 ? 24.125 12.188 10.836 1 98.38 756 GLY A O 1
ATOM 5764 N N . SER A 1 757 ? 24.891 12.016 8.695 1 98.25 757 SER A N 1
ATOM 5765 C CA . SER A 1 757 ? 24.328 13.273 8.219 1 98.25 757 SER A CA 1
ATOM 5766 C C . SER A 1 757 ? 23.016 13.039 7.473 1 98.25 757 SER A C 1
ATOM 5768 O O . SER A 1 757 ? 22.328 13.992 7.09 1 98.25 757 SER A O 1
ATOM 5770 N N . SER A 1 758 ? 22.625 11.844 7.227 1 98.56 758 SER A N 1
ATOM 5771 C CA . SER A 1 758 ? 21.328 11.383 6.703 1 98.56 758 SER A CA 1
ATOM 5772 C C . SER A 1 758 ? 21.141 9.891 6.953 1 98.56 758 SER A C 1
ATOM 5774 O O . SER A 1 758 ? 22.031 9.219 7.465 1 98.56 758 SER A O 1
ATOM 5776 N N . SER A 1 759 ? 19.969 9.375 6.598 1 98.5 759 SER A N 1
ATOM 5777 C CA . SER A 1 759 ? 19.672 7.961 6.793 1 98.5 759 SER A CA 1
ATOM 5778 C C . SER A 1 759 ? 20.562 7.082 5.926 1 98.5 759 SER A C 1
ATOM 5780 O O . SER A 1 759 ? 20.703 5.887 6.18 1 98.5 759 SER A O 1
ATOM 5782 N N . GLN A 1 760 ? 21.25 7.664 4.875 1 97.44 760 GLN A N 1
ATOM 5783 C CA . GLN A 1 760 ? 22.078 6.855 3.996 1 97.44 760 GLN A CA 1
ATOM 5784 C C . GLN A 1 760 ? 23.531 7.34 4.012 1 97.44 760 GLN A C 1
ATOM 5786 O O . GLN A 1 760 ? 24.375 6.805 3.295 1 97.44 760 GLN A O 1
ATOM 5791 N N . ASP A 1 761 ? 23.844 8.367 4.742 1 98.06 761 ASP A N 1
ATOM 5792 C CA . ASP A 1 761 ? 25.203 8.852 4.941 1 98.06 761 ASP A CA 1
ATOM 5793 C C . ASP A 1 761 ? 25.641 8.656 6.391 1 98.06 761 ASP A C 1
ATOM 5795 O O . ASP A 1 761 ? 25.734 9.617 7.152 1 98.06 761 ASP A O 1
ATOM 5799 N N . ILE A 1 762 ? 25.953 7.438 6.754 1 98.44 762 ILE A N 1
ATOM 5800 C CA . ILE A 1 762 ? 26.438 7.07 8.086 1 98.44 762 ILE A CA 1
ATOM 5801 C C . ILE A 1 762 ? 27.938 7.32 8.188 1 98.44 762 ILE A C 1
ATOM 5803 O O . ILE A 1 762 ? 28.703 6.816 7.367 1 98.44 762 ILE A O 1
ATOM 5807 N N . ARG A 1 763 ? 28.359 8.055 9.156 1 98.56 763 ARG A N 1
ATOM 5808 C CA . ARG A 1 763 ? 29.734 8.477 9.32 1 98.56 763 ARG A CA 1
ATOM 5809 C C . ARG A 1 763 ? 30.453 7.656 10.391 1 98.56 763 ARG A C 1
ATOM 5811 O O . ARG A 1 763 ? 31.656 7.457 10.328 1 98.56 763 ARG A O 1
ATOM 5818 N N . LEU A 1 764 ? 29.75 7.332 11.422 1 98.62 764 LEU A N 1
ATOM 5819 C CA . LEU A 1 764 ? 30.25 6.512 12.523 1 98.62 764 LEU A CA 1
ATOM 5820 C C . LEU A 1 764 ? 29.266 5.395 12.859 1 98.62 764 LEU A C 1
ATOM 5822 O O . LEU A 1 764 ? 28.062 5.578 12.75 1 98.62 764 LEU A O 1
ATOM 5826 N N . GLN A 1 765 ? 29.719 4.246 13.266 1 98.38 765 GLN A N 1
ATOM 5827 C CA . GLN A 1 765 ? 28.859 3.158 13.719 1 98.38 765 GLN A CA 1
ATOM 5828 C C . GLN A 1 765 ? 29.578 2.273 14.734 1 98.38 765 GLN A C 1
ATOM 5830 O O . GLN A 1 765 ? 30.812 2.141 14.688 1 98.38 765 GLN A O 1
ATOM 5835 N N . THR A 1 766 ? 28.969 1.757 15.641 1 98.25 766 THR A N 1
ATOM 5836 C CA . THR A 1 766 ? 29.469 0.798 16.609 1 98.25 766 THR A CA 1
ATOM 5837 C C . THR A 1 766 ? 28.375 -0.159 17.047 1 98.25 766 THR A C 1
ATOM 5839 O O . THR A 1 766 ? 27.203 0.051 16.734 1 98.25 766 THR A O 1
ATOM 5842 N N . THR A 1 767 ? 28.688 -1.258 17.562 1 97.94 767 THR A N 1
ATOM 5843 C CA . THR A 1 767 ? 27.75 -2.217 18.125 1 97.94 767 THR A CA 1
ATOM 5844 C C . THR A 1 767 ? 27.797 -2.205 19.656 1 97.94 767 THR A C 1
ATOM 5846 O O . THR A 1 767 ? 28.875 -2.125 20.234 1 97.94 767 THR A O 1
ATOM 5849 N N . VAL A 1 768 ? 26.703 -2.135 20.25 1 97.44 768 VAL A N 1
ATOM 5850 C CA . VAL A 1 768 ? 26.594 -2.217 21.703 1 97.44 768 VAL A CA 1
ATOM 5851 C C . VAL A 1 768 ? 25.625 -3.33 22.094 1 97.44 768 VAL A C 1
ATOM 5853 O O . VAL A 1 768 ? 24.594 -3.531 21.438 1 97.44 768 VAL A O 1
ATOM 5856 N N . THR A 1 769 ? 25.922 -4.082 23.078 1 96.38 769 THR A N 1
ATOM 5857 C CA . THR A 1 769 ? 25.062 -5.145 23.578 1 96.38 769 THR A CA 1
ATOM 5858 C C . THR A 1 769 ? 24.266 -4.668 24.797 1 96.38 769 THR A C 1
ATOM 5860 O O . THR A 1 769 ? 24.844 -4.246 25.797 1 96.38 769 THR A O 1
ATOM 5863 N N . LEU A 1 770 ? 23 -4.676 24.625 1 96.25 770 LEU A N 1
ATOM 5864 C CA . LEU A 1 770 ? 22.125 -4.422 25.766 1 96.25 770 LEU A CA 1
ATOM 5865 C C . LEU A 1 770 ? 21.922 -5.688 26.594 1 96.25 770 LEU A C 1
ATOM 5867 O O . LEU A 1 770 ? 21.484 -6.711 26.078 1 96.25 770 LEU A O 1
ATOM 5871 N N . GLU A 1 771 ? 22.281 -5.617 27.859 1 93.81 771 GLU A N 1
ATOM 5872 C CA . GLU A 1 771 ? 22.219 -6.785 28.734 1 93.81 771 GLU A CA 1
ATOM 5873 C C . GLU A 1 771 ? 20.922 -6.801 29.531 1 93.81 771 GLU A C 1
ATOM 5875 O O . GLU A 1 771 ? 20.422 -5.746 29.938 1 93.81 771 GLU A O 1
ATOM 5880 N N . MET B 1 1 ? -7.66 -72.312 59 1 20.91 1 MET B N 1
ATOM 5881 C CA . MET B 1 1 ? -6.492 -72.375 58.125 1 20.91 1 MET B CA 1
ATOM 5882 C C . MET B 1 1 ? -6.898 -72.188 56.656 1 20.91 1 MET B C 1
ATOM 5884 O O . MET B 1 1 ? -6.113 -72.438 55.75 1 20.91 1 MET B O 1
ATOM 5888 N N . LYS B 1 2 ? -8.273 -72.062 56.531 1 24.94 2 LYS B N 1
ATOM 5889 C CA . LYS B 1 2 ? -8.781 -72.25 55.188 1 24.94 2 LYS B CA 1
ATOM 5890 C C . LYS B 1 2 ? -8.258 -71.125 54.25 1 24.94 2 LYS B C 1
ATOM 5892 O O . LYS B 1 2 ? -8.656 -69.938 54.375 1 24.94 2 LYS B O 1
ATOM 5897 N N . ARG B 1 3 ? -6.93 -71.25 53.906 1 25.09 3 ARG B N 1
ATOM 5898 C CA . ARG B 1 3 ? -6.051 -70.375 53.156 1 25.09 3 ARG B CA 1
ATOM 5899 C C . ARG B 1 3 ? -6.469 -70.312 51.688 1 25.09 3 ARG B C 1
ATOM 5901 O O . ARG B 1 3 ? -6.145 -71.25 50.906 1 25.09 3 ARG B O 1
ATOM 5908 N N . LEU B 1 4 ? -7.777 -70.25 51.406 1 30.98 4 LEU B N 1
ATOM 5909 C CA . LEU B 1 4 ? -8.133 -70.375 50 1 30.98 4 LEU B CA 1
ATOM 5910 C C . LEU B 1 4 ? -7.328 -69.375 49.156 1 30.98 4 LEU B C 1
ATOM 5912 O O . LEU B 1 4 ? -7.312 -68.188 49.438 1 30.98 4 LEU B O 1
ATOM 5916 N N . LEU B 1 5 ? -6.363 -69.938 48.438 1 30.03 5 LEU B N 1
ATOM 5917 C CA . LEU B 1 5 ? -5.418 -69.5 47.406 1 30.03 5 LEU B CA 1
ATOM 5918 C C . LEU B 1 5 ? -6.148 -68.938 46.219 1 30.03 5 LEU B C 1
ATOM 5920 O O . LEU B 1 5 ? -6.867 -69.625 45.5 1 30.03 5 LEU B O 1
ATOM 5924 N N . LEU B 1 6 ? -6.863 -67.812 46.344 1 35.41 6 LEU B N 1
ATOM 5925 C CA . LEU B 1 6 ? -7.473 -67.25 45.156 1 35.41 6 LEU B CA 1
ATOM 5926 C C . LEU B 1 6 ? -6.422 -67 44.062 1 35.41 6 LEU B C 1
ATOM 5928 O O . LEU B 1 6 ? -5.461 -66.25 44.281 1 35.41 6 LEU B O 1
ATOM 5932 N N . LEU B 1 7 ? -6.195 -68 43.188 1 31.27 7 LEU B N 1
ATOM 5933 C CA . LEU B 1 7 ? -5.402 -67.938 41.969 1 31.27 7 LEU B CA 1
ATOM 5934 C C . LEU B 1 7 ? -5.863 -66.812 41.062 1 31.27 7 LEU B C 1
ATOM 5936 O O . LEU B 1 7 ? -6.992 -66.812 40.562 1 31.27 7 LEU B O 1
ATOM 5940 N N . THR B 1 8 ? -5.566 -65.562 41.406 1 35.53 8 THR B N 1
ATOM 5941 C CA . THR B 1 8 ? -5.867 -64.562 40.406 1 35.53 8 THR B CA 1
ATOM 5942 C C . THR B 1 8 ? -5.074 -64.75 39.125 1 35.53 8 THR B C 1
ATOM 5944 O O . THR B 1 8 ? -3.844 -64.812 39.156 1 35.53 8 THR B O 1
ATOM 5947 N N . ALA B 1 9 ? -5.508 -65.562 38.094 1 31.55 9 ALA B N 1
ATOM 5948 C CA . ALA B 1 9 ? -4.961 -65.75 36.75 1 31.55 9 ALA B CA 1
ATOM 5949 C C . ALA B 1 9 ? -4.703 -64.375 36.094 1 31.55 9 ALA B C 1
ATOM 5951 O O . ALA B 1 9 ? -5.633 -63.594 35.875 1 31.55 9 ALA B O 1
ATOM 5952 N N . CYS B 1 10 ? -3.594 -63.781 36.219 1 31.92 10 CYS B N 1
ATOM 5953 C CA . CYS B 1 10 ? -3.131 -62.625 35.469 1 31.92 10 CYS B CA 1
ATOM 5954 C C . CYS B 1 10 ? -3.168 -62.906 33.969 1 31.92 10 CYS B C 1
ATOM 5956 O O . CYS B 1 10 ? -2.391 -63.719 33.469 1 31.92 10 CYS B O 1
ATOM 5958 N N . ALA B 1 11 ? -4.371 -63.062 33.406 1 33.84 11 ALA B N 1
ATOM 5959 C CA . ALA B 1 11 ? -4.395 -63.094 31.938 1 33.84 11 ALA B CA 1
ATOM 5960 C C . ALA B 1 11 ? -3.488 -62.031 31.359 1 33.84 11 ALA B C 1
ATOM 5962 O O . ALA B 1 11 ? -3.752 -60.812 31.516 1 33.84 11 ALA B O 1
ATOM 5963 N N . ALA B 1 12 ? -2.227 -62.219 31.281 1 32.53 12 ALA B N 1
ATOM 5964 C CA . ALA B 1 12 ? -1.383 -61.375 30.422 1 32.53 12 ALA B CA 1
ATOM 5965 C C . ALA B 1 12 ? -1.975 -61.25 29.031 1 32.53 12 ALA B C 1
ATOM 5967 O O . ALA B 1 12 ? -1.985 -62.219 28.266 1 32.53 12 ALA B O 1
ATOM 5968 N N . ALA B 1 13 ? -3.107 -60.656 28.859 1 34.97 13 ALA B N 1
ATOM 5969 C CA . ALA B 1 13 ? -3.361 -60.281 27.469 1 34.97 13 ALA B CA 1
ATOM 5970 C C . ALA B 1 13 ? -2.07 -59.906 26.766 1 34.97 13 ALA B C 1
ATOM 5972 O O . ALA B 1 13 ? -1.386 -58.969 27.188 1 34.97 13 ALA B O 1
ATOM 5973 N N . ALA B 1 14 ? -1.377 -60.781 26.203 1 36.84 14 ALA B N 1
ATOM 5974 C CA . ALA B 1 14 ? -0.382 -60.438 25.203 1 36.84 14 ALA B CA 1
ATOM 5975 C C . ALA B 1 14 ? -0.855 -59.25 24.359 1 36.84 14 ALA B C 1
ATOM 5977 O O . ALA B 1 14 ? -1.82 -59.375 23.609 1 36.84 14 ALA B O 1
ATOM 5978 N N . ALA B 1 15 ? -0.858 -58.094 24.859 1 39.31 15 ALA B N 1
ATOM 5979 C CA . ALA B 1 15 ? -1.016 -56.938 23.984 1 39.31 15 ALA B CA 1
ATOM 5980 C C . ALA B 1 15 ? -0.236 -57.125 22.688 1 39.31 15 ALA B C 1
ATOM 5982 O O . ALA B 1 15 ? 0.998 -57.125 22.688 1 39.31 15 ALA B O 1
ATOM 5983 N N . CYS B 1 16 ? -0.563 -57.906 21.766 1 40.44 16 CYS B N 1
ATOM 5984 C CA . CYS B 1 16 ? 0.07 -57.938 20.453 1 40.44 16 CYS B CA 1
ATOM 5985 C C . CYS B 1 16 ? 0.501 -56.531 20.031 1 40.44 16 CYS B C 1
ATOM 5987 O O . CYS B 1 16 ? -0.331 -55.625 19.922 1 40.44 16 CYS B O 1
ATOM 5989 N N . SER B 1 17 ? 1.627 -56.062 20.438 1 53.22 17 SER B N 1
ATOM 5990 C CA . SER B 1 17 ? 2.172 -54.75 20.078 1 53.22 17 SER B CA 1
ATOM 5991 C C . SER B 1 17 ? 1.886 -54.406 18.625 1 53.22 17 SER B C 1
ATOM 5993 O O . SER B 1 17 ? 2.26 -55.156 17.719 1 53.22 17 SER B O 1
ATOM 5995 N N . ALA B 1 18 ? 0.917 -53.625 18.281 1 73.38 18 ALA B N 1
ATOM 5996 C CA . ALA B 1 18 ? 0.528 -53.156 16.953 1 73.38 18 ALA B CA 1
ATOM 5997 C C . ALA B 1 18 ? 1.755 -52.812 16.125 1 73.38 18 ALA B C 1
ATOM 5999 O O . ALA B 1 18 ? 2.703 -52.188 16.625 1 73.38 18 ALA B O 1
ATOM 6000 N N . ASP B 1 19 ? 1.891 -53.531 14.922 1 89.25 19 ASP B N 1
ATOM 6001 C CA . ASP B 1 19 ? 2.939 -53.344 13.922 1 89.25 19 ASP B CA 1
ATOM 6002 C C . ASP B 1 19 ? 2.527 -52.312 12.891 1 89.25 19 ASP B C 1
ATOM 6004 O O . ASP B 1 19 ? 1.401 -52.312 12.391 1 89.25 19 ASP B O 1
ATOM 6008 N N . TRP B 1 20 ? 3.414 -51.25 12.734 1 94.69 20 TRP B N 1
ATOM 6009 C CA . TRP B 1 20 ? 3.107 -50.188 11.781 1 94.69 20 TRP B CA 1
ATOM 6010 C C . TRP B 1 20 ? 2.93 -50.75 10.375 1 94.69 20 TRP B C 1
ATOM 6012 O O . TRP B 1 20 ? 2.379 -50.094 9.492 1 94.69 20 TRP B O 1
ATOM 6022 N N . ARG B 1 21 ? 3.26 -52.031 10.07 1 94.44 21 ARG B N 1
ATOM 6023 C CA . ARG B 1 21 ? 3.162 -52.688 8.758 1 94.44 21 ARG B CA 1
ATOM 6024 C C . ARG B 1 21 ? 1.76 -53.219 8.523 1 94.44 21 ARG B C 1
ATOM 6026 O O . ARG B 1 21 ? 1.411 -53.594 7.402 1 94.44 21 ARG B O 1
ATOM 6033 N N . ASP B 1 22 ? 0.951 -53.188 9.547 1 95.5 22 ASP B N 1
ATOM 6034 C CA . ASP B 1 22 ? -0.431 -53.625 9.43 1 95.5 22 ASP B CA 1
ATOM 6035 C C . ASP B 1 22 ? -1.281 -52.594 8.68 1 95.5 22 ASP B C 1
ATOM 6037 O O . ASP B 1 22 ? -1.702 -51.594 9.258 1 95.5 22 ASP B O 1
ATOM 6041 N N . ALA B 1 23 ? -1.609 -52.875 7.457 1 93.88 23 ALA B N 1
ATOM 6042 C CA . ALA B 1 23 ? -2.295 -51.938 6.574 1 93.88 23 ALA B CA 1
ATOM 6043 C C . ALA B 1 23 ? -3.742 -51.719 7.012 1 93.88 23 ALA B C 1
ATOM 6045 O O . ALA B 1 23 ? -4.414 -50.781 6.543 1 93.88 23 ALA B O 1
ATOM 6046 N N . SER B 1 24 ? -4.227 -52.5 7.961 1 94.44 24 SER B N 1
ATOM 6047 C CA . SER B 1 24 ? -5.598 -52.344 8.438 1 94.44 24 SER B CA 1
ATOM 6048 C C . SER B 1 24 ? -5.715 -51.219 9.453 1 94.44 24 SER B C 1
ATOM 6050 O O . SER B 1 24 ? -6.816 -50.75 9.742 1 94.44 24 SER B O 1
ATOM 6052 N N . LEU B 1 25 ? -4.594 -50.844 10 1 96.44 25 LEU B N 1
ATOM 6053 C CA . LEU B 1 25 ? -4.594 -49.719 10.953 1 96.44 25 LEU B CA 1
ATOM 6054 C C . LEU B 1 25 ? -4.734 -48.375 10.234 1 96.44 25 LEU B C 1
ATOM 6056 O O . LEU B 1 25 ? -4.293 -48.25 9.094 1 96.44 25 LEU B O 1
ATOM 6060 N N . PRO B 1 26 ? -5.406 -47.438 10.969 1 96.19 26 PRO B N 1
ATOM 6061 C CA . PRO B 1 26 ? -5.48 -46.094 10.383 1 96.19 26 PRO B CA 1
ATOM 6062 C C . PRO B 1 26 ? -4.105 -45.469 10.125 1 96.19 26 PRO B C 1
ATOM 6064 O O . PRO B 1 26 ? -3.182 -45.688 10.922 1 96.19 26 PRO B O 1
ATOM 6067 N N . PRO B 1 27 ? -3.979 -44.719 9.094 1 96.38 27 PRO B N 1
ATOM 6068 C CA . PRO B 1 27 ? -2.695 -44.125 8.734 1 96.38 27 PRO B CA 1
ATOM 6069 C C . PRO B 1 27 ? -2.035 -43.406 9.906 1 96.38 27 PRO B C 1
ATOM 6071 O O . PRO B 1 27 ? -0.824 -43.5 10.102 1 96.38 27 PRO B O 1
ATOM 6074 N N . GLN B 1 28 ? -2.826 -42.688 10.68 1 96.81 28 GLN B N 1
ATOM 6075 C CA . GLN B 1 28 ? -2.27 -41.938 11.805 1 96.81 28 GLN B CA 1
ATOM 6076 C C . GLN B 1 28 ? -1.654 -42.875 12.836 1 96.81 28 GLN B C 1
ATOM 6078 O O . GLN B 1 28 ? -0.588 -42.562 13.391 1 96.81 28 GLN B O 1
ATOM 6083 N N . LYS B 1 29 ? -2.268 -43.906 13.117 1 97.75 29 LYS B N 1
ATOM 6084 C CA . LYS B 1 29 ? -1.754 -44.875 14.078 1 97.75 29 LYS B CA 1
ATOM 6085 C C . LYS B 1 29 ? -0.48 -45.531 13.562 1 97.75 29 LYS B C 1
ATOM 6087 O O . LYS B 1 29 ? 0.469 -45.75 14.32 1 97.75 29 LYS B O 1
ATOM 6092 N N . ARG B 1 30 ? -0.49 -45.906 12.344 1 98.19 30 ARG B N 1
ATOM 6093 C CA . ARG B 1 30 ? 0.711 -46.469 11.742 1 98.19 30 ARG B CA 1
ATOM 6094 C C . ARG B 1 30 ? 1.877 -45.5 11.805 1 98.19 30 ARG B C 1
ATOM 6096 O O . ARG B 1 30 ? 3.012 -45.906 12.078 1 98.19 30 ARG B O 1
ATOM 6103 N N . ALA B 1 31 ? 1.611 -44.219 11.57 1 98.44 31 ALA B N 1
ATOM 6104 C CA . ALA B 1 31 ? 2.639 -43.188 11.633 1 98.44 31 ALA B CA 1
ATOM 6105 C C . ALA B 1 31 ? 3.234 -43.094 13.039 1 98.44 31 ALA B C 1
ATOM 6107 O O . ALA B 1 31 ? 4.453 -42.969 13.195 1 98.44 31 ALA B O 1
ATOM 6108 N N . GLU B 1 32 ? 2.412 -43.156 14.047 1 98.19 32 GLU B N 1
ATOM 6109 C CA . GLU B 1 32 ? 2.865 -43.094 15.43 1 98.19 32 GLU B CA 1
ATOM 6110 C C . GLU B 1 32 ? 3.773 -44.281 15.766 1 98.19 32 GLU B C 1
ATOM 6112 O O . GLU B 1 32 ? 4.824 -44.094 16.391 1 98.19 32 GLU B O 1
ATOM 6117 N N . LEU B 1 33 ? 3.342 -45.438 15.328 1 98.25 33 LEU B N 1
ATOM 6118 C CA . LEU B 1 33 ? 4.102 -46.656 15.609 1 98.25 33 LEU B CA 1
ATOM 6119 C C . LEU B 1 33 ? 5.449 -46.625 14.898 1 98.25 33 LEU B C 1
ATOM 6121 O O . LEU B 1 33 ? 6.473 -46.969 15.484 1 98.25 33 LEU B O 1
ATOM 6125 N N . LEU B 1 34 ? 5.434 -46.219 13.695 1 98.44 34 LEU B N 1
ATOM 6126 C CA . LEU B 1 34 ? 6.676 -46.156 12.938 1 98.44 34 LEU B CA 1
ATOM 6127 C C . LEU B 1 34 ? 7.609 -45.094 13.531 1 98.44 34 LEU B C 1
ATOM 6129 O O . LEU B 1 34 ? 8.812 -45.312 13.641 1 98.44 34 LEU B O 1
ATOM 6133 N N . THR B 1 35 ? 7.043 -43.906 13.914 1 98.44 35 THR B N 1
ATOM 6134 C CA . THR B 1 35 ? 7.832 -42.844 14.508 1 98.44 35 THR B CA 1
ATOM 6135 C C . THR B 1 35 ? 8.547 -43.344 15.766 1 98.44 35 THR B C 1
ATOM 6137 O O . THR B 1 35 ? 9.703 -42.969 16 1 98.44 35 THR B O 1
ATOM 6140 N N . ALA B 1 36 ? 7.953 -44.125 16.5 1 97.69 36 ALA B N 1
ATOM 6141 C CA . ALA B 1 36 ? 8.516 -44.625 17.75 1 97.69 36 ALA B CA 1
ATOM 6142 C C . ALA B 1 36 ? 9.727 -45.531 17.469 1 97.69 36 ALA B C 1
ATOM 6144 O O . ALA B 1 36 ? 10.586 -45.688 18.344 1 97.69 36 ALA B O 1
ATOM 6145 N N . GLU B 1 37 ? 9.797 -46.094 16.297 1 97.5 37 GLU B N 1
ATOM 6146 C CA . GLU B 1 37 ? 10.891 -47 15.938 1 97.5 37 GLU B CA 1
ATOM 6147 C C . GLU B 1 37 ? 12.039 -46.219 15.289 1 97.5 37 GLU B C 1
ATOM 6149 O O . GLU B 1 37 ? 13.133 -46.781 15.125 1 97.5 37 GLU B O 1
ATOM 6154 N N . MET B 1 38 ? 11.898 -44.969 15.016 1 98.06 38 MET B N 1
ATOM 6155 C CA . MET B 1 38 ? 12.859 -44.188 14.242 1 98.06 38 MET B CA 1
ATOM 6156 C C . MET B 1 38 ? 13.93 -43.594 15.148 1 98.06 38 MET B C 1
ATOM 6158 O O . MET B 1 38 ? 13.648 -43.25 16.297 1 98.06 38 MET B O 1
ATOM 6162 N N . THR B 1 39 ? 15.133 -43.469 14.594 1 97.31 39 THR B N 1
ATOM 6163 C CA . THR B 1 39 ? 16.156 -42.625 15.227 1 97.31 39 THR B CA 1
ATOM 6164 C C . THR B 1 39 ? 15.883 -41.156 14.984 1 97.31 39 THR B C 1
ATOM 6166 O O . THR B 1 39 ? 15.062 -40.781 14.133 1 97.31 39 THR B O 1
ATOM 6169 N N . LEU B 1 40 ? 16.547 -40.344 15.742 1 97.56 40 LEU B N 1
ATOM 6170 C CA . LEU B 1 40 ? 16.375 -38.875 15.578 1 97.56 40 LEU B CA 1
ATOM 6171 C C . LEU B 1 40 ? 16.766 -38.469 14.172 1 97.56 40 LEU B C 1
ATOM 6173 O O . LEU B 1 40 ? 16.109 -37.594 13.57 1 97.56 40 LEU B O 1
ATOM 6177 N N . ASP B 1 41 ? 17.797 -39 13.633 1 96.69 41 ASP B N 1
ATOM 6178 C CA . ASP B 1 41 ? 18.25 -38.656 12.289 1 96.69 41 ASP B CA 1
ATOM 6179 C C . ASP B 1 41 ? 17.203 -39.031 11.242 1 96.69 41 ASP B C 1
ATOM 6181 O O . ASP B 1 41 ? 16.969 -38.281 10.297 1 96.69 41 ASP B O 1
ATOM 6185 N N . GLU B 1 42 ? 16.656 -40.25 11.406 1 97.69 42 GLU B N 1
ATOM 6186 C CA . GLU B 1 42 ? 15.594 -40.688 10.508 1 97.69 42 GLU B CA 1
ATOM 6187 C C . GLU B 1 42 ? 14.383 -39.75 10.578 1 97.69 42 GLU B C 1
ATOM 6189 O O . GLU B 1 42 ? 13.766 -39.438 9.562 1 97.69 42 GLU B O 1
ATOM 6194 N N . LYS B 1 43 ? 14.047 -39.344 11.828 1 98.38 43 LYS B N 1
ATOM 6195 C CA . LYS B 1 43 ? 12.938 -38.406 12.023 1 98.38 43 LYS B CA 1
ATOM 6196 C C . LYS B 1 43 ? 13.195 -37.094 11.305 1 98.38 43 LYS B C 1
ATOM 6198 O O . LYS B 1 43 ? 12.359 -36.625 10.523 1 98.38 43 LYS B O 1
ATOM 6203 N N . ILE B 1 44 ? 14.312 -36.5 11.484 1 97.94 44 ILE B N 1
ATOM 6204 C CA . ILE B 1 44 ? 14.68 -35.219 10.867 1 97.94 44 ILE B CA 1
ATOM 6205 C C . ILE B 1 44 ? 14.75 -35.375 9.352 1 97.94 44 ILE B C 1
ATOM 6207 O O . ILE B 1 44 ? 14.352 -34.5 8.602 1 97.94 44 ILE B O 1
ATOM 6211 N N . GLY B 1 45 ? 15.258 -36.531 8.922 1 97.38 45 GLY B N 1
ATOM 6212 C CA . GLY B 1 45 ? 15.297 -36.812 7.5 1 97.38 45 GLY B CA 1
ATOM 6213 C C . GLY B 1 45 ? 13.93 -36.75 6.84 1 97.38 45 GLY B C 1
ATOM 6214 O O . GLY B 1 45 ? 13.805 -36.281 5.707 1 97.38 45 GLY B O 1
ATOM 6215 N N . GLN B 1 46 ? 12.891 -37.219 7.559 1 97.88 46 GLN B N 1
ATOM 6216 C CA . GLN B 1 46 ? 11.531 -37.219 7.031 1 97.88 46 GLN B CA 1
ATOM 6217 C C . GLN B 1 46 ? 11.008 -35.781 6.871 1 97.88 46 GLN B C 1
ATOM 6219 O O . GLN B 1 46 ? 10.016 -35.562 6.176 1 97.88 46 GLN B O 1
ATOM 6224 N N . LEU B 1 47 ? 11.688 -34.812 7.523 1 98.25 47 LEU B N 1
ATOM 6225 C CA . LEU B 1 47 ? 11.227 -33.438 7.523 1 98.25 47 LEU B CA 1
ATOM 6226 C C . LEU B 1 47 ? 12.062 -32.594 6.574 1 98.25 47 LEU B C 1
ATOM 6228 O O . LEU B 1 47 ? 11.867 -31.375 6.484 1 98.25 47 LEU B O 1
ATOM 6232 N N . THR B 1 48 ? 12.961 -33.188 5.887 1 96.31 48 THR B N 1
ATOM 6233 C CA . THR B 1 48 ? 13.859 -32.469 4.988 1 96.31 48 THR B CA 1
ATOM 6234 C C . THR B 1 48 ? 13.586 -32.844 3.535 1 96.31 48 THR B C 1
ATOM 6236 O O . THR B 1 48 ? 13.328 -34 3.225 1 96.31 48 THR B O 1
ATOM 6239 N N . SER B 1 49 ? 13.562 -31.844 2.725 1 96.62 49 SER B N 1
ATOM 6240 C CA . SER B 1 49 ? 13.312 -32.031 1.301 1 96.62 49 SER B CA 1
ATOM 6241 C C . SER B 1 49 ? 14.406 -31.406 0.455 1 96.62 49 SER B C 1
ATOM 6243 O O . SER B 1 49 ? 14.273 -30.266 -0.003 1 96.62 49 SER B O 1
ATOM 6245 N N . PRO B 1 50 ? 15.516 -32.125 0.174 1 95.81 50 PRO B N 1
ATOM 6246 C CA . PRO B 1 50 ? 16.578 -31.578 -0.677 1 95.81 50 PRO B CA 1
ATOM 6247 C C . PRO B 1 50 ? 16.188 -31.5 -2.148 1 95.81 50 PRO B C 1
ATOM 6249 O O . PRO B 1 50 ? 15.102 -31.969 -2.521 1 95.81 50 PRO B O 1
ATOM 6252 N N . TYR B 1 51 ? 17.094 -31 -2.979 1 95.81 51 TYR B N 1
ATOM 6253 C CA . TYR B 1 51 ? 16.906 -30.891 -4.422 1 95.81 51 TYR B CA 1
ATOM 6254 C C . TYR B 1 51 ? 16.938 -32.281 -5.07 1 95.81 51 TYR B C 1
ATOM 6256 O O . TYR B 1 51 ? 17.938 -33 -4.953 1 95.81 51 TYR B O 1
ATOM 6264 N N . GLY B 1 52 ? 15.914 -32.562 -5.793 1 96.75 52 GLY B N 1
ATOM 6265 C CA . GLY B 1 52 ? 15.836 -33.875 -6.441 1 96.75 52 GLY B CA 1
ATOM 6266 C C . GLY B 1 52 ? 16.719 -33.969 -7.672 1 96.75 52 GLY B C 1
ATOM 6267 O O . GLY B 1 52 ? 17.188 -35.062 -8 1 96.75 52 GLY B O 1
ATOM 6268 N N . TRP B 1 53 ? 16.969 -32.844 -8.383 1 95.81 53 TRP B N 1
ATOM 6269 C CA . TRP B 1 53 ? 17.672 -32.875 -9.656 1 95.81 53 TRP B CA 1
ATOM 6270 C C . TRP B 1 53 ? 19.172 -33.125 -9.438 1 95.81 53 TRP B C 1
ATOM 6272 O O . TRP B 1 53 ? 19.891 -33.438 -10.383 1 95.81 53 TRP B O 1
ATOM 6282 N N . GLU B 1 54 ? 19.641 -33.062 -8.18 1 95 54 GLU B N 1
ATOM 6283 C CA . GLU B 1 54 ? 21.031 -33.344 -7.852 1 95 54 GLU B CA 1
ATOM 6284 C C . GLU B 1 54 ? 21.219 -34.812 -7.477 1 95 54 GLU B C 1
ATOM 6286 O O . GLU B 1 54 ? 22.344 -35.281 -7.324 1 95 54 GLU B O 1
ATOM 6291 N N . MET B 1 55 ? 20.125 -35.594 -7.375 1 97.06 55 MET B N 1
ATOM 6292 C CA . MET B 1 55 ? 20.156 -36.938 -6.785 1 97.06 55 MET B CA 1
ATOM 6293 C C . MET B 1 55 ? 20.266 -38 -7.863 1 97.06 55 MET B C 1
ATOM 6295 O O . MET B 1 55 ? 20.234 -39.188 -7.562 1 97.06 55 MET B O 1
ATOM 6299 N N . TYR B 1 56 ? 20.375 -37.594 -9.117 1 97.44 56 TYR B N 1
ATOM 6300 C CA . TYR B 1 56 ? 20.5 -38.562 -10.211 1 97.44 56 TYR B CA 1
ATOM 6301 C C . TYR B 1 56 ? 21.375 -38 -11.32 1 97.44 56 TYR B C 1
ATOM 6303 O O . TYR B 1 56 ? 21.688 -36.812 -11.336 1 97.44 56 TYR B O 1
ATOM 6311 N N . GLU B 1 57 ? 21.828 -38.875 -12.203 1 96.06 57 GLU B N 1
ATOM 6312 C CA . GLU B 1 57 ? 22.516 -38.531 -13.445 1 96.06 57 GLU B CA 1
ATOM 6313 C C . GLU B 1 57 ? 21.922 -39.281 -14.633 1 96.06 57 GLU B C 1
ATOM 6315 O O . GLU B 1 57 ? 21.547 -40.438 -14.516 1 96.06 57 GLU B O 1
ATOM 6320 N N . ARG B 1 58 ? 21.719 -38.531 -15.617 1 95.19 58 ARG B N 1
ATOM 6321 C CA . ARG B 1 58 ? 21.266 -39.125 -16.859 1 95.19 58 ARG B CA 1
ATOM 6322 C C . ARG B 1 58 ? 22.438 -39.5 -17.766 1 95.19 58 ARG B C 1
ATOM 6324 O O . ARG B 1 58 ? 23.359 -38.688 -17.953 1 95.19 58 ARG B O 1
ATOM 6331 N N . HIS B 1 59 ? 22.5 -40.75 -18.266 1 92.25 59 HIS B N 1
ATOM 6332 C CA . HIS B 1 59 ? 23.469 -41.25 -19.234 1 92.25 59 HIS B CA 1
ATOM 6333 C C . HIS B 1 59 ? 22.766 -41.844 -20.438 1 92.25 59 HIS B C 1
ATOM 6335 O O . HIS B 1 59 ? 22.484 -43.031 -20.469 1 92.25 59 HIS B O 1
ATOM 6341 N N . GLY B 1 60 ? 22.609 -40.969 -21.484 1 90.44 60 GLY B N 1
ATOM 6342 C CA . GLY B 1 60 ? 21.828 -41.438 -22.609 1 90.44 60 GLY B CA 1
ATOM 6343 C C . GLY B 1 60 ? 20.391 -41.781 -22.234 1 90.44 60 GLY B C 1
ATOM 6344 O O . GLY B 1 60 ? 19.672 -40.969 -21.672 1 90.44 60 GLY B O 1
ATOM 6345 N N . ASP B 1 61 ? 20.094 -43.031 -22.359 1 90.62 61 ASP B N 1
ATOM 6346 C CA . ASP B 1 61 ? 18.734 -43.469 -22.078 1 90.62 61 ASP B CA 1
ATOM 6347 C C . ASP B 1 61 ? 18.656 -44.219 -20.75 1 90.62 61 ASP B C 1
ATOM 6349 O O . ASP B 1 61 ? 17.75 -45.031 -20.547 1 90.62 61 ASP B O 1
ATOM 6353 N N . SER B 1 62 ? 19.625 -43.906 -19.969 1 94.25 62 SER B N 1
ATOM 6354 C CA . SER B 1 62 ? 19.641 -44.531 -18.656 1 94.25 62 SER B CA 1
ATOM 6355 C C . SER B 1 62 ? 19.797 -43.469 -17.562 1 94.25 62 SER B C 1
ATOM 6357 O O . SER B 1 62 ? 20.219 -42.344 -17.828 1 94.25 62 SER B O 1
ATOM 6359 N N . VAL B 1 63 ? 19.359 -43.875 -16.375 1 96.38 63 VAL B N 1
ATOM 6360 C CA . VAL B 1 63 ? 19.484 -43 -15.219 1 96.38 63 VAL B CA 1
ATOM 6361 C C . VAL B 1 63 ? 20.234 -43.75 -14.102 1 96.38 63 VAL B C 1
ATOM 6363 O O . VAL B 1 63 ? 20.094 -44.938 -13.961 1 96.38 63 VAL B O 1
ATOM 6366 N N . ARG B 1 64 ? 21.078 -43 -13.391 1 96.81 64 ARG B N 1
ATOM 6367 C CA . ARG B 1 64 ? 21.812 -43.531 -12.242 1 96.81 64 ARG B CA 1
ATOM 6368 C C . ARG B 1 64 ? 21.625 -42.656 -11.016 1 96.81 64 ARG B C 1
ATOM 6370 O O . ARG B 1 64 ? 21.469 -41.438 -11.141 1 96.81 64 ARG B O 1
ATOM 6377 N N . LEU B 1 65 ? 21.547 -43.312 -9.898 1 98.12 65 LEU B N 1
ATOM 6378 C CA . LEU B 1 65 ? 21.469 -42.594 -8.633 1 98.12 65 LEU B CA 1
ATOM 6379 C C . LEU B 1 65 ? 22.859 -42.094 -8.234 1 98.12 65 LEU B C 1
ATOM 6381 O O . LEU B 1 65 ? 23.859 -42.781 -8.43 1 98.12 65 LEU B O 1
ATOM 6385 N N . THR B 1 66 ? 22.922 -40.938 -7.727 1 98.06 66 THR B N 1
ATOM 6386 C CA . THR B 1 66 ? 24.203 -40.375 -7.289 1 98.06 66 THR B CA 1
ATOM 6387 C C . THR B 1 66 ? 24.625 -40.938 -5.945 1 98.06 66 THR B C 1
ATOM 6389 O O . THR B 1 66 ? 23.812 -41.562 -5.246 1 98.06 66 THR B O 1
ATOM 6392 N N . ASP B 1 67 ? 25.891 -40.75 -5.582 1 97.5 67 ASP B N 1
ATOM 6393 C CA . ASP B 1 67 ? 26.375 -41.125 -4.27 1 97.5 67 ASP B CA 1
ATOM 6394 C C . ASP B 1 67 ? 25.703 -40.344 -3.162 1 97.5 67 ASP B C 1
ATOM 6396 O O . ASP B 1 67 ? 25.453 -40.844 -2.072 1 97.5 67 ASP B O 1
ATOM 6400 N N . ALA B 1 68 ? 25.438 -39.125 -3.559 1 96.06 68 ALA B N 1
ATOM 6401 C CA . ALA B 1 68 ? 24.766 -38.281 -2.586 1 96.06 68 ALA B CA 1
ATOM 6402 C C . ALA B 1 68 ? 23.391 -38.844 -2.203 1 96.06 68 ALA B C 1
ATOM 6404 O O . ALA B 1 68 ? 23.016 -38.844 -1.029 1 96.06 68 ALA B O 1
ATOM 6405 N N . PHE B 1 69 ? 22.719 -39.312 -3.186 1 97.38 69 PHE B N 1
ATOM 6406 C CA . PHE B 1 69 ? 21.422 -39.938 -2.938 1 97.38 69 PHE B CA 1
ATOM 6407 C C . PHE B 1 69 ? 21.578 -41.188 -2.066 1 97.38 69 PHE B C 1
ATOM 6409 O O . PHE B 1 69 ? 20.859 -41.312 -1.068 1 97.38 69 PHE B O 1
ATOM 6416 N N . ARG B 1 70 ? 22.469 -42 -2.402 1 97.38 70 ARG B N 1
ATOM 6417 C CA . ARG B 1 70 ? 22.656 -43.281 -1.703 1 97.38 70 ARG B CA 1
ATOM 6418 C C . ARG B 1 70 ? 23.047 -43.031 -0.247 1 97.38 70 ARG B C 1
ATOM 6420 O O . ARG B 1 70 ? 22.516 -43.688 0.655 1 97.38 70 ARG B O 1
ATOM 6427 N N . GLU B 1 71 ? 23.891 -42.062 -0.102 1 96.19 71 GLU B N 1
ATOM 6428 C CA . GLU B 1 71 ? 24.344 -41.75 1.248 1 96.19 71 GLU B CA 1
ATOM 6429 C C . GLU B 1 71 ? 23.203 -41.188 2.096 1 96.19 71 GLU B C 1
ATOM 6431 O O . GLU B 1 71 ? 23.078 -41.531 3.271 1 96.19 71 GLU B O 1
ATOM 6436 N N . ALA B 1 72 ? 22.453 -40.344 1.521 1 95.06 72 ALA B N 1
ATOM 6437 C CA . ALA B 1 72 ? 21.344 -39.719 2.248 1 95.06 72 ALA B CA 1
ATOM 6438 C C . ALA B 1 72 ? 20.312 -40.781 2.688 1 95.06 72 ALA B C 1
ATOM 6440 O O . ALA B 1 72 ? 19.781 -40.688 3.797 1 95.06 72 ALA B O 1
ATOM 6441 N N . VAL B 1 73 ? 20 -41.719 1.833 1 96.25 73 VAL B N 1
ATOM 6442 C CA . VAL B 1 73 ? 19.047 -42.75 2.143 1 96.25 73 VAL B CA 1
ATOM 6443 C C . VAL B 1 73 ? 19.609 -43.656 3.242 1 96.25 73 VAL B C 1
ATOM 6445 O O . VAL B 1 73 ? 18.938 -43.969 4.227 1 96.25 73 VAL B O 1
ATOM 6448 N N . GLN B 1 74 ? 20.859 -44.031 3.125 1 94 74 GLN B N 1
ATOM 6449 C CA . GLN B 1 74 ? 21.469 -44.969 4.055 1 94 74 GLN B CA 1
ATOM 6450 C C . GLN B 1 74 ? 21.578 -44.375 5.453 1 94 74 GLN B C 1
ATOM 6452 O O . GLN B 1 74 ? 21.438 -45.094 6.453 1 94 74 GLN B O 1
ATOM 6457 N N . ASN B 1 75 ? 21.781 -43.094 5.469 1 92.19 75 ASN B N 1
ATOM 6458 C CA . ASN B 1 75 ? 21.984 -42.438 6.754 1 92.19 75 ASN B CA 1
ATOM 6459 C C . ASN B 1 75 ? 20.672 -41.875 7.312 1 92.19 75 ASN B C 1
ATOM 6461 O O . ASN B 1 75 ? 20.656 -41.281 8.391 1 92.19 75 ASN B O 1
ATOM 6465 N N . GLY B 1 76 ? 19.578 -42.094 6.578 1 89.75 76 GLY B N 1
ATOM 6466 C CA . GLY B 1 76 ? 18.281 -41.625 7.031 1 89.75 76 GLY B CA 1
ATOM 6467 C C . GLY B 1 76 ? 18.125 -40.125 6.973 1 89.75 76 GLY B C 1
ATOM 6468 O O . GLY B 1 76 ? 17.391 -39.531 7.777 1 89.75 76 GLY B O 1
ATOM 6469 N N . HIS B 1 77 ? 18.734 -39.5 6.023 1 89.81 77 HIS B N 1
ATOM 6470 C CA . HIS B 1 77 ? 18.797 -38.031 6.008 1 89.81 77 HIS B CA 1
ATOM 6471 C C . HIS B 1 77 ? 17.812 -37.469 5 1 89.81 77 HIS B C 1
ATOM 6473 O O . HIS B 1 77 ? 17.812 -36.25 4.75 1 89.81 77 HIS B O 1
ATOM 6479 N N . ILE B 1 78 ? 16.906 -38.312 4.422 1 93.75 78 ILE B N 1
ATOM 6480 C CA . ILE B 1 78 ? 15.961 -37.781 3.457 1 93.75 78 ILE B CA 1
ATOM 6481 C C . ILE B 1 78 ? 14.641 -38.531 3.543 1 93.75 78 ILE B C 1
ATOM 6483 O O . ILE B 1 78 ? 14.625 -39.75 3.783 1 93.75 78 ILE B O 1
ATOM 6487 N N . GLY B 1 79 ? 13.594 -37.844 3.484 1 95.75 79 GLY B N 1
ATOM 6488 C CA . GLY B 1 79 ? 12.258 -38.406 3.391 1 95.75 79 GLY B CA 1
ATOM 6489 C C . GLY B 1 79 ? 11.461 -37.875 2.221 1 95.75 79 GLY B C 1
ATOM 6490 O O . GLY B 1 79 ? 10.438 -38.438 1.838 1 95.75 79 GLY B O 1
ATOM 6491 N N . MET B 1 80 ? 11.945 -36.812 1.635 1 97.31 80 MET B N 1
ATOM 6492 C CA . MET B 1 80 ? 11.289 -36.125 0.523 1 97.31 80 MET B CA 1
ATOM 6493 C C . MET B 1 80 ? 12.328 -35.531 -0.42 1 97.31 80 MET B C 1
ATOM 6495 O O . MET B 1 80 ? 13.445 -35.219 -0.01 1 97.31 80 MET B O 1
ATOM 6499 N N . LEU B 1 81 ? 12.008 -35.438 -1.691 1 97.88 81 LEU B N 1
ATOM 6500 C CA . LEU B 1 81 ? 12.781 -34.688 -2.678 1 97.88 81 LEU B CA 1
ATOM 6501 C C . LEU B 1 81 ? 11.914 -33.688 -3.391 1 97.88 81 LEU B C 1
ATOM 6503 O O . LEU B 1 81 ? 10.703 -33.875 -3.543 1 97.88 81 LEU B O 1
ATOM 6507 N N . TRP B 1 82 ? 12.5 -32.562 -3.766 1 97.56 82 TRP B N 1
ATOM 6508 C CA . TRP B 1 82 ? 11.773 -31.531 -4.512 1 97.56 82 TRP B CA 1
ATOM 6509 C C . TRP B 1 82 ? 12.383 -31.328 -5.891 1 97.56 82 TRP B C 1
ATOM 6511 O O . TRP B 1 82 ? 13.609 -31.25 -6.031 1 97.56 82 TRP B O 1
ATOM 6521 N N . GLY B 1 83 ? 11.578 -31.281 -6.863 1 97.31 83 GLY B N 1
ATOM 6522 C CA . GLY B 1 83 ? 11.977 -30.906 -8.211 1 97.31 83 GLY B CA 1
ATOM 6523 C C . GLY B 1 83 ? 12.789 -31.969 -8.914 1 97.31 83 GLY B C 1
ATOM 6524 O O . GLY B 1 83 ? 13.734 -31.672 -9.648 1 97.31 83 GLY B O 1
ATOM 6525 N N . THR B 1 84 ? 12.5 -33.219 -8.594 1 97.81 84 THR B N 1
ATOM 6526 C CA . THR B 1 84 ? 13.258 -34.312 -9.164 1 97.81 84 THR B CA 1
ATOM 6527 C C . THR B 1 84 ? 13.164 -34.312 -10.688 1 97.81 84 THR B C 1
ATOM 6529 O O . THR B 1 84 ? 14.156 -34.562 -11.375 1 97.81 84 THR B O 1
ATOM 6532 N N . PHE B 1 85 ? 12.008 -34 -11.188 1 97.75 85 PHE B N 1
ATOM 6533 C CA . PHE B 1 85 ? 11.773 -34.094 -12.625 1 97.75 85 PHE B CA 1
ATOM 6534 C C . PHE B 1 85 ? 11.789 -32.688 -13.273 1 97.75 85 PHE B C 1
ATOM 6536 O O . PHE B 1 85 ? 11.547 -32.562 -14.469 1 97.75 85 PHE B O 1
ATOM 6543 N N . ARG B 1 86 ? 12.062 -31.656 -12.484 1 96.69 86 ARG B N 1
ATOM 6544 C CA . ARG B 1 86 ? 12.062 -30.266 -12.938 1 96.69 86 ARG B CA 1
ATOM 6545 C C . ARG B 1 86 ? 13.125 -30.047 -14.016 1 96.69 86 ARG B C 1
ATOM 6547 O O . ARG B 1 86 ? 14.227 -30.594 -13.93 1 96.69 86 ARG B O 1
ATOM 6554 N N . ALA B 1 87 ? 12.734 -29.328 -15.055 1 95.12 87 ALA B N 1
ATOM 6555 C CA . ALA B 1 87 ? 13.688 -28.984 -16.109 1 95.12 87 ALA B CA 1
ATOM 6556 C C . ALA B 1 87 ? 13.594 -27.5 -16.469 1 95.12 87 ALA B C 1
ATOM 6558 O O . ALA B 1 87 ? 12.57 -27.047 -16.969 1 95.12 87 ALA B O 1
ATOM 6559 N N . ASP B 1 88 ? 14.578 -26.719 -16.219 1 93 88 ASP B N 1
ATOM 6560 C CA . ASP B 1 88 ? 14.688 -25.297 -16.547 1 93 88 ASP B CA 1
ATOM 6561 C C . ASP B 1 88 ? 16.125 -24.812 -16.438 1 93 88 ASP B C 1
ATOM 6563 O O . ASP B 1 88 ? 17.016 -25.594 -16.078 1 93 88 ASP B O 1
ATOM 6567 N N . PRO B 1 89 ? 16.406 -23.578 -16.766 1 90.31 89 PRO B N 1
ATOM 6568 C CA . PRO B 1 89 ? 17.781 -23.062 -16.734 1 90.31 89 PRO B CA 1
ATOM 6569 C C . PRO B 1 89 ? 18.406 -23.109 -15.336 1 90.31 89 PRO B C 1
ATOM 6571 O O . PRO B 1 89 ? 19.609 -23.312 -15.211 1 90.31 89 PRO B O 1
ATOM 6574 N N . TRP B 1 90 ? 17.609 -23.016 -14.328 1 91.25 90 TRP B N 1
ATOM 6575 C CA . TRP B 1 90 ? 18.156 -23.062 -12.969 1 91.25 90 TRP B CA 1
ATOM 6576 C C . TRP B 1 90 ? 18.703 -24.453 -12.648 1 91.25 90 TRP B C 1
ATOM 6578 O O . TRP B 1 90 ? 19.797 -24.578 -12.102 1 91.25 90 TRP B O 1
ATOM 6588 N N . THR B 1 91 ? 17.953 -25.547 -13.008 1 94.25 91 THR B N 1
ATOM 6589 C CA . THR B 1 91 ? 18.375 -26.922 -12.75 1 94.25 91 THR B CA 1
ATOM 6590 C C . THR B 1 91 ? 19.375 -27.375 -13.805 1 94.25 91 THR B C 1
ATOM 6592 O O . THR B 1 91 ? 19.938 -28.469 -13.695 1 94.25 91 THR B O 1
ATOM 6595 N N . GLN B 1 92 ? 19.547 -26.594 -14.805 1 91.94 92 GLN B N 1
ATOM 6596 C CA . GLN B 1 92 ? 20.438 -26.891 -15.93 1 91.94 92 GLN B CA 1
ATOM 6597 C C . GLN B 1 92 ? 20.016 -28.156 -16.656 1 91.94 92 GLN B C 1
ATOM 6599 O O . GLN B 1 92 ? 20.859 -28.984 -17.016 1 91.94 92 GLN B O 1
ATOM 6604 N N . LYS B 1 93 ? 18.734 -28.422 -16.688 1 94.12 93 LYS B N 1
ATOM 6605 C CA . LYS B 1 93 ? 18.156 -29.531 -17.438 1 94.12 93 LYS B CA 1
ATOM 6606 C C . LYS B 1 93 ? 17.375 -29.031 -18.656 1 94.12 93 LYS B C 1
ATOM 6608 O O . LYS B 1 93 ? 16.578 -28.094 -18.547 1 94.12 93 LYS B O 1
ATOM 6613 N N . ASP B 1 94 ? 17.719 -29.484 -19.812 1 91.44 94 ASP B N 1
ATOM 6614 C CA . ASP B 1 94 ? 17.016 -29.172 -21.062 1 91.44 94 ASP B CA 1
ATOM 6615 C C . ASP B 1 94 ? 16.547 -30.438 -21.766 1 91.44 94 ASP B C 1
ATOM 6617 O O . ASP B 1 94 ? 16.469 -31.5 -21.141 1 91.44 94 ASP B O 1
ATOM 6621 N N . LEU B 1 95 ? 16.125 -30.328 -23.031 1 91 95 LEU B N 1
ATOM 6622 C CA . LEU B 1 95 ? 15.594 -31.469 -23.766 1 91 95 LEU B CA 1
ATOM 6623 C C . LEU B 1 95 ? 16.656 -32.562 -23.938 1 91 95 LEU B C 1
ATOM 6625 O O . LEU B 1 95 ? 16.328 -33.719 -24.109 1 91 95 LEU B O 1
ATOM 6629 N N . ARG B 1 96 ? 17.938 -32.125 -23.828 1 90.25 96 ARG B N 1
ATOM 6630 C CA . ARG B 1 96 ? 19.031 -33.062 -24.047 1 90.25 96 ARG B CA 1
ATOM 6631 C C . ARG B 1 96 ? 19.469 -33.688 -22.719 1 90.25 96 ARG B C 1
ATOM 6633 O O . ARG B 1 96 ? 19.812 -34.875 -22.688 1 90.25 96 ARG B O 1
ATOM 6640 N N . THR B 1 97 ? 19.375 -32.938 -21.688 1 91.94 97 THR B N 1
ATOM 6641 C CA . THR B 1 97 ? 19.969 -33.375 -20.422 1 91.94 97 THR B CA 1
ATOM 6642 C C . THR B 1 97 ? 18.891 -33.719 -19.406 1 91.94 97 THR B C 1
ATOM 6644 O O . THR B 1 97 ? 19.172 -34.375 -18.406 1 91.94 97 THR B O 1
ATOM 6647 N N . GLY B 1 98 ? 17.688 -33.312 -19.672 1 94.25 98 GLY B N 1
ATOM 6648 C CA . GLY B 1 98 ? 16.594 -33.594 -18.766 1 94.25 98 GLY B CA 1
ATOM 6649 C C . GLY B 1 98 ? 15.969 -34.969 -18.984 1 94.25 98 GLY B C 1
ATOM 6650 O O . GLY B 1 98 ? 16.484 -35.781 -19.75 1 94.25 98 GLY B O 1
ATOM 6651 N N . LEU B 1 99 ? 14.938 -35.281 -18.25 1 96.75 99 LEU B N 1
ATOM 6652 C CA . LEU B 1 99 ? 14.305 -36.594 -18.281 1 96.75 99 LEU B CA 1
ATOM 6653 C C . LEU B 1 99 ? 13.055 -36.562 -19.141 1 96.75 99 LEU B C 1
ATOM 6655 O O . LEU B 1 99 ? 12.156 -35.75 -18.938 1 96.75 99 LEU B O 1
ATOM 6659 N N . THR B 1 100 ? 12.977 -37.469 -20.141 1 95.06 100 THR B N 1
ATOM 6660 C CA . THR B 1 100 ? 11.688 -37.75 -20.766 1 95.06 100 THR B CA 1
ATOM 6661 C C . THR B 1 100 ? 10.727 -38.375 -19.766 1 95.06 100 THR B C 1
ATOM 6663 O O . THR B 1 100 ? 11.141 -38.875 -18.719 1 95.06 100 THR B O 1
ATOM 6666 N N . PRO B 1 101 ? 9.422 -38.406 -20.078 1 96.69 101 PRO B N 1
ATOM 6667 C CA . PRO B 1 101 ? 8.484 -39.031 -19.156 1 96.69 101 PRO B CA 1
ATOM 6668 C C . PRO B 1 101 ? 8.859 -40.5 -18.828 1 96.69 101 PRO B C 1
ATOM 6670 O O . PRO B 1 101 ? 8.766 -40.906 -17.672 1 96.69 101 PRO B O 1
ATOM 6673 N N . GLN B 1 102 ? 9.336 -41.219 -19.766 1 96.19 102 GLN B N 1
ATOM 6674 C CA . GLN B 1 102 ? 9.727 -42.594 -19.547 1 96.19 102 GLN B CA 1
ATOM 6675 C C . GLN B 1 102 ? 10.938 -42.688 -18.625 1 96.19 102 GLN B C 1
ATOM 6677 O O . GLN B 1 102 ? 10.969 -43.531 -17.734 1 96.19 102 GLN B O 1
ATOM 6682 N N . LEU B 1 103 ? 11.922 -41.875 -18.906 1 97.31 103 LEU B N 1
ATOM 6683 C CA . LEU B 1 103 ? 13.109 -41.875 -18.062 1 97.31 103 LEU B CA 1
ATOM 6684 C C . LEU B 1 103 ? 12.766 -41.469 -16.641 1 97.31 103 LEU B C 1
ATOM 6686 O O . LEU B 1 103 ? 13.352 -41.969 -15.68 1 97.31 103 LEU B O 1
ATOM 6690 N N . ALA B 1 104 ? 11.852 -40.5 -16.531 1 98.12 104 ALA B N 1
ATOM 6691 C CA . ALA B 1 104 ? 11.406 -40.062 -15.219 1 98.12 104 ALA B CA 1
ATOM 6692 C C . ALA B 1 104 ? 10.773 -41.219 -14.438 1 98.12 104 ALA B C 1
ATOM 6694 O O . ALA B 1 104 ? 11.055 -41.375 -13.25 1 98.12 104 ALA B O 1
ATOM 6695 N N . ALA B 1 105 ? 9.898 -41.938 -15.055 1 98.06 105 ALA B N 1
ATOM 6696 C CA . ALA B 1 105 ? 9.25 -43.094 -14.414 1 98.06 105 ALA B CA 1
ATOM 6697 C C . ALA B 1 105 ? 10.273 -44.125 -13.961 1 98.06 105 ALA B C 1
ATOM 6699 O O . ALA B 1 105 ? 10.18 -44.656 -12.852 1 98.06 105 ALA B O 1
ATOM 6700 N N . ARG B 1 106 ? 11.234 -44.406 -14.797 1 97.94 106 ARG B N 1
ATOM 6701 C CA . ARG B 1 106 ? 12.289 -45.344 -14.453 1 97.94 106 ARG B CA 1
ATOM 6702 C C . ARG B 1 106 ? 13.109 -44.875 -13.258 1 97.94 106 ARG B C 1
ATOM 6704 O O . ARG B 1 106 ? 13.477 -45.656 -12.391 1 97.94 106 ARG B O 1
ATOM 6711 N N . LEU B 1 107 ? 13.461 -43.625 -13.359 1 98.44 107 LEU B N 1
ATOM 6712 C CA . LEU B 1 107 ? 14.219 -43.031 -12.258 1 98.44 107 LEU B CA 1
ATOM 6713 C C . LEU B 1 107 ? 13.445 -43.125 -10.953 1 98.44 107 LEU B C 1
ATOM 6715 O O . LEU B 1 107 ? 14.008 -43.469 -9.914 1 98.44 107 LEU B O 1
ATOM 6719 N N . ALA B 1 108 ? 12.172 -42.781 -10.961 1 98.5 108 ALA B N 1
ATOM 6720 C CA . ALA B 1 108 ? 11.336 -42.812 -9.766 1 98.5 108 ALA B CA 1
ATOM 6721 C C . ALA B 1 108 ? 11.32 -44.188 -9.133 1 98.5 108 ALA B C 1
ATOM 6723 O O . ALA B 1 108 ? 11.469 -44.344 -7.918 1 98.5 108 ALA B O 1
ATOM 6724 N N . ASN B 1 109 ? 11.109 -45.188 -9.953 1 98.31 109 ASN B N 1
ATOM 6725 C CA . ASN B 1 109 ? 11.133 -46.562 -9.469 1 98.31 109 ASN B CA 1
ATOM 6726 C C . ASN B 1 109 ? 12.484 -46.938 -8.867 1 98.31 109 ASN B C 1
ATOM 6728 O O . ASN B 1 109 ? 12.555 -47.625 -7.848 1 98.31 109 ASN B O 1
ATOM 6732 N N . ARG B 1 110 ? 13.523 -46.5 -9.539 1 98.19 110 ARG B N 1
ATOM 6733 C CA . ARG B 1 110 ? 14.867 -46.781 -9.039 1 98.19 110 ARG B CA 1
ATOM 6734 C C . ARG B 1 110 ? 15.102 -46.125 -7.684 1 98.19 110 ARG B C 1
ATOM 6736 O O . ARG B 1 110 ? 15.688 -46.75 -6.785 1 98.19 110 ARG B O 1
ATOM 6743 N N . MET B 1 111 ? 14.688 -44.906 -7.559 1 98.5 111 MET B N 1
ATOM 6744 C CA . MET B 1 111 ? 14.828 -44.188 -6.301 1 98.5 111 MET B CA 1
ATOM 6745 C C . MET B 1 111 ? 14.039 -44.844 -5.188 1 98.5 111 MET B C 1
ATOM 6747 O O . MET B 1 111 ? 14.562 -45.062 -4.094 1 98.5 111 MET B O 1
ATOM 6751 N N . GLN B 1 112 ? 12.789 -45.188 -5.469 1 98.44 112 GLN B N 1
ATOM 6752 C CA . GLN B 1 112 ? 11.945 -45.844 -4.477 1 98.44 112 GLN B CA 1
ATOM 6753 C C . GLN B 1 112 ? 12.516 -47.188 -4.074 1 98.44 112 GLN B C 1
ATOM 6755 O O . GLN B 1 112 ? 12.57 -47.531 -2.887 1 98.44 112 GLN B O 1
ATOM 6760 N N . ARG B 1 113 ? 12.922 -47.969 -5.035 1 98.06 113 ARG B N 1
ATOM 6761 C CA . ARG B 1 113 ? 13.492 -49.281 -4.754 1 98.06 113 ARG B CA 1
ATOM 6762 C C . ARG B 1 113 ? 14.703 -49.156 -3.832 1 98.06 113 ARG B C 1
ATOM 6764 O O . ARG B 1 113 ? 14.82 -49.906 -2.861 1 98.06 113 ARG B O 1
ATOM 6771 N N . TYR B 1 114 ? 15.57 -48.281 -4.188 1 98.12 114 TYR B N 1
ATOM 6772 C CA . TYR B 1 114 ? 16.75 -48.094 -3.357 1 98.12 114 TYR B CA 1
ATOM 6773 C C . TYR B 1 114 ? 16.375 -47.656 -1.942 1 98.12 114 TYR B C 1
ATOM 6775 O O . TYR B 1 114 ? 16.922 -48.188 -0.965 1 98.12 114 TYR B O 1
ATOM 6783 N N . ALA B 1 115 ? 15.469 -46.688 -1.774 1 97.88 115 ALA B N 1
ATOM 6784 C CA . ALA B 1 115 ? 15.047 -46.188 -0.466 1 97.88 115 ALA B CA 1
ATOM 6785 C C . ALA B 1 115 ? 14.438 -47.312 0.373 1 97.88 115 ALA B C 1
ATOM 6787 O O . ALA B 1 115 ? 14.727 -47.438 1.567 1 97.88 115 ALA B O 1
ATOM 6788 N N . VAL B 1 116 ? 13.578 -48.125 -0.228 1 97.12 116 VAL B N 1
ATOM 6789 C CA . VAL B 1 116 ? 12.875 -49.219 0.478 1 97.12 116 VAL B CA 1
ATOM 6790 C C . VAL B 1 116 ? 13.859 -50.312 0.856 1 97.12 116 VAL B C 1
ATOM 6792 O O . VAL B 1 116 ? 13.805 -50.844 1.968 1 97.12 116 VAL B O 1
ATOM 6795 N N . GLN B 1 117 ? 14.789 -50.562 0.01 1 96.81 117 GLN B N 1
ATOM 6796 C CA . GLN B 1 117 ? 15.656 -51.719 0.196 1 96.81 117 GLN B CA 1
ATOM 6797 C C . GLN B 1 117 ? 16.875 -51.375 1.041 1 96.81 117 GLN B C 1
ATOM 6799 O O . GLN B 1 117 ? 17.453 -52.25 1.702 1 96.81 117 GLN B O 1
ATOM 6804 N N . HIS B 1 118 ? 17.266 -50.156 1.019 1 96.06 118 HIS B N 1
ATOM 6805 C CA . HIS B 1 118 ? 18.562 -49.844 1.596 1 96.06 118 HIS B CA 1
ATOM 6806 C C . HIS B 1 118 ? 18.422 -48.938 2.814 1 96.06 118 HIS B C 1
ATOM 6808 O O . HIS B 1 118 ? 19.422 -48.469 3.373 1 96.06 118 HIS B O 1
ATOM 6814 N N . SER B 1 119 ? 17.297 -48.594 3.229 1 94.75 119 SER B N 1
ATOM 6815 C CA . SER B 1 119 ? 17.078 -47.906 4.504 1 94.75 119 SER B CA 1
ATOM 6816 C C . SER B 1 119 ? 16.625 -48.906 5.586 1 94.75 119 SER B C 1
ATOM 6818 O O . SER B 1 119 ? 16.094 -49.969 5.281 1 94.75 119 SER B O 1
ATOM 6820 N N . ARG B 1 120 ? 16.844 -48.531 6.805 1 95.31 120 ARG B N 1
ATOM 6821 C CA . ARG B 1 120 ? 16.609 -49.438 7.934 1 95.31 120 ARG B CA 1
ATOM 6822 C C . ARG B 1 120 ? 15.148 -49.812 8.047 1 95.31 120 ARG B C 1
ATOM 6824 O O . ARG B 1 120 ? 14.812 -50.969 8.352 1 95.31 120 ARG B O 1
ATOM 6831 N N . LEU B 1 121 ? 14.305 -48.844 7.777 1 96.69 121 LEU B N 1
ATOM 6832 C CA . LEU B 1 121 ? 12.883 -49.062 8.023 1 96.69 121 LEU B CA 1
ATOM 6833 C C . LEU B 1 121 ? 12.102 -49.094 6.715 1 96.69 121 LEU B C 1
ATOM 6835 O O . LEU B 1 121 ? 10.875 -49.156 6.727 1 96.69 121 LEU B O 1
ATOM 6839 N N . GLY B 1 122 ? 12.773 -49 5.555 1 96.69 122 GLY B N 1
ATOM 6840 C CA . GLY B 1 122 ? 12.156 -49.125 4.242 1 96.69 122 GLY B CA 1
ATOM 6841 C C . GLY B 1 122 ? 11.117 -48.062 3.965 1 96.69 122 GLY B C 1
ATOM 6842 O O . GLY B 1 122 ? 10.086 -48.312 3.354 1 96.69 122 GLY B O 1
ATOM 6843 N N . ILE B 1 123 ? 11.25 -46.844 4.418 1 97.69 123 ILE B N 1
ATOM 6844 C CA . ILE B 1 123 ? 10.289 -45.781 4.262 1 97.69 123 ILE B CA 1
ATOM 6845 C C . ILE B 1 123 ? 10.383 -45.188 2.85 1 97.69 123 ILE B C 1
ATOM 6847 O O . ILE B 1 123 ? 11.445 -44.75 2.424 1 97.69 123 ILE B O 1
ATOM 6851 N N . PRO B 1 124 ? 9.305 -45.219 2.078 1 97.88 124 PRO B N 1
ATOM 6852 C CA . PRO B 1 124 ? 9.328 -44.625 0.74 1 97.88 124 PRO B CA 1
ATOM 6853 C C . PRO B 1 124 ? 9.516 -43.094 0.773 1 97.88 124 PRO B C 1
ATOM 6855 O O . PRO B 1 124 ? 9.258 -42.469 1.799 1 97.88 124 PRO B O 1
ATOM 6858 N N . LEU B 1 125 ? 9.93 -42.531 -0.386 1 98.25 125 LEU B N 1
ATOM 6859 C CA . LEU B 1 125 ? 10.164 -41.094 -0.516 1 98.25 125 LEU B CA 1
ATOM 6860 C C . LEU B 1 125 ? 8.914 -40.406 -1.03 1 98.25 125 LEU B C 1
ATOM 6862 O O . LEU B 1 125 ? 8.164 -40.969 -1.837 1 98.25 125 LEU B O 1
ATOM 6866 N N . PHE B 1 126 ? 8.656 -39.188 -0.517 1 98.25 126 PHE B N 1
ATOM 6867 C CA . PHE B 1 126 ? 7.801 -38.25 -1.224 1 98.25 126 PHE B CA 1
ATOM 6868 C C . PHE B 1 126 ? 8.586 -37.531 -2.309 1 98.25 126 PHE B C 1
ATOM 6870 O O . PHE B 1 126 ? 9.695 -37.031 -2.066 1 98.25 126 PHE B O 1
ATOM 6877 N N . LEU B 1 127 ? 8.102 -37.5 -3.488 1 98.44 127 LEU B N 1
ATOM 6878 C CA . LEU B 1 127 ? 8.648 -36.688 -4.566 1 98.44 127 LEU B CA 1
ATOM 6879 C C . LEU B 1 127 ? 7.723 -35.531 -4.895 1 98.44 127 LEU B C 1
ATOM 6881 O O . LEU B 1 127 ? 6.66 -35.719 -5.484 1 98.44 127 LEU B O 1
ATOM 6885 N N . ALA B 1 128 ? 8.156 -34.281 -4.531 1 98.31 128 ALA B N 1
ATOM 6886 C CA . ALA B 1 128 ? 7.355 -33.062 -4.719 1 98.31 128 ALA B CA 1
ATOM 6887 C C . ALA B 1 128 ? 7.758 -32.344 -6 1 98.31 128 ALA B C 1
ATOM 6889 O O . ALA B 1 128 ? 8.945 -32.281 -6.336 1 98.31 128 ALA B O 1
ATOM 6890 N N . GLU B 1 129 ? 6.766 -31.844 -6.691 1 98.06 129 GLU B N 1
ATOM 6891 C CA . GLU B 1 129 ? 6.98 -31.203 -7.984 1 98.06 129 GLU B CA 1
ATOM 6892 C C . GLU B 1 129 ? 6.285 -29.844 -8.055 1 98.06 129 GLU B C 1
ATOM 6894 O O . GLU B 1 129 ? 5.352 -29.578 -7.293 1 98.06 129 GLU B O 1
ATOM 6899 N N . GLU B 1 130 ? 6.727 -29 -9.016 1 97.56 130 GLU B N 1
ATOM 6900 C CA . GLU B 1 130 ? 6.059 -27.734 -9.312 1 97.56 130 GLU B CA 1
ATOM 6901 C C . GLU B 1 130 ? 4.93 -27.922 -10.32 1 97.56 130 GLU B C 1
ATOM 6903 O O . GLU B 1 130 ? 5.121 -28.562 -11.359 1 97.56 130 GLU B O 1
ATOM 6908 N N . ALA B 1 131 ? 3.795 -27.391 -9.984 1 97.62 131 ALA B N 1
ATOM 6909 C CA . ALA B 1 131 ? 2.662 -27.672 -10.859 1 97.62 131 ALA B CA 1
ATOM 6910 C C . ALA B 1 131 ? 1.668 -26.516 -10.852 1 97.62 131 ALA B C 1
ATOM 6912 O O . ALA B 1 131 ? 0.462 -26.719 -10.703 1 97.62 131 ALA B O 1
ATOM 6913 N N . PRO B 1 132 ? 2.111 -25.25 -11.008 1 96.44 132 PRO B N 1
ATOM 6914 C CA . PRO B 1 132 ? 1.146 -24.141 -10.984 1 96.44 132 PRO B CA 1
ATOM 6915 C C . PRO B 1 132 ? 0.224 -24.141 -12.195 1 96.44 132 PRO B C 1
ATOM 6917 O O . PRO B 1 132 ? -0.932 -23.719 -12.102 1 96.44 132 PRO B O 1
ATOM 6920 N N . HIS B 1 133 ? 0.696 -24.531 -13.391 1 97.88 133 HIS B N 1
ATOM 6921 C CA . HIS B 1 133 ? -0.096 -24.594 -14.609 1 97.88 133 HIS B CA 1
ATOM 6922 C C . HIS B 1 133 ? 0.336 -25.75 -15.5 1 97.88 133 HIS B C 1
ATOM 6924 O O . HIS B 1 133 ? 0.469 -25.594 -16.719 1 97.88 133 HIS B O 1
ATOM 6930 N N . GLY B 1 134 ? 0.534 -26.875 -14.828 1 97.88 134 GLY B N 1
ATOM 6931 C CA . GLY B 1 134 ? 1.093 -28.094 -15.398 1 97.88 134 GLY B CA 1
ATOM 6932 C C . GLY B 1 134 ? 2.312 -28.594 -14.648 1 97.88 134 GLY B C 1
ATOM 6933 O O . GLY B 1 134 ? 2.908 -27.859 -13.859 1 97.88 134 GLY B O 1
ATOM 6934 N N . HIS B 1 135 ? 2.615 -29.922 -14.844 1 97.88 135 HIS B N 1
ATOM 6935 C CA . HIS B 1 135 ? 3.842 -30.453 -14.266 1 97.88 135 HIS B CA 1
ATOM 6936 C C . HIS B 1 135 ? 5.074 -29.844 -14.93 1 97.88 135 HIS B C 1
ATOM 6938 O O . HIS B 1 135 ? 5.238 -29.938 -16.156 1 97.88 135 HIS B O 1
ATOM 6944 N N . MET B 1 136 ? 5.914 -29.172 -14.133 1 97.5 136 MET B N 1
ATOM 6945 C CA . MET B 1 136 ? 7.117 -28.531 -14.664 1 97.5 136 MET B CA 1
ATOM 6946 C C . MET B 1 136 ? 8.172 -29.578 -15.016 1 97.5 136 MET B C 1
ATOM 6948 O O . MET B 1 136 ? 9.242 -29.609 -14.414 1 97.5 136 MET B O 1
ATOM 6952 N N . ALA B 1 137 ? 7.891 -30.375 -15.969 1 97.25 137 ALA B N 1
ATOM 6953 C CA . ALA B 1 137 ? 8.75 -31.438 -16.453 1 97.25 137 ALA B CA 1
ATOM 6954 C C . ALA B 1 137 ? 8.641 -31.594 -17.969 1 97.25 137 ALA B C 1
ATOM 6956 O O . ALA B 1 137 ? 7.621 -31.234 -18.562 1 97.25 137 ALA B O 1
ATOM 6957 N N . ILE B 1 138 ? 9.695 -32.062 -18.562 1 95.94 138 ILE B N 1
ATOM 6958 C CA . ILE B 1 138 ? 9.742 -32.25 -20.016 1 95.94 138 ILE B CA 1
ATOM 6959 C C . ILE B 1 138 ? 8.641 -33.219 -20.453 1 95.94 138 ILE B C 1
ATOM 6961 O O . ILE B 1 138 ? 8.461 -34.281 -19.844 1 95.94 138 ILE B O 1
ATOM 6965 N N . GLY B 1 139 ? 7.918 -32.75 -21.438 1 95.88 139 GLY B N 1
ATOM 6966 C CA . GLY B 1 139 ? 6.902 -33.625 -22.031 1 95.88 139 GLY B CA 1
ATOM 6967 C C . GLY B 1 139 ? 5.527 -33.406 -21.422 1 95.88 139 GLY B C 1
ATOM 6968 O O . GLY B 1 139 ? 4.523 -33.844 -22 1 95.88 139 GLY B O 1
ATOM 6969 N N . ALA B 1 140 ? 5.43 -32.781 -20.312 1 97.25 140 ALA B N 1
ATOM 6970 C CA . ALA B 1 140 ? 4.152 -32.625 -19.641 1 97.25 140 ALA B CA 1
ATOM 6971 C C . ALA B 1 140 ? 3.324 -31.516 -20.312 1 97.25 140 ALA B C 1
ATOM 6973 O O . ALA B 1 140 ? 3.867 -30.656 -21.016 1 97.25 140 ALA B O 1
ATOM 6974 N N . THR B 1 141 ? 2.027 -31.562 -20.125 1 97.75 141 THR B N 1
ATOM 6975 C CA . THR B 1 141 ? 1.09 -30.594 -20.688 1 97.75 141 THR B CA 1
ATOM 6976 C C . THR B 1 141 ? 1.233 -29.234 -19.984 1 97.75 141 THR B C 1
ATOM 6978 O O . THR B 1 141 ? 1.303 -29.172 -18.75 1 97.75 141 THR B O 1
ATOM 6981 N N . THR B 1 142 ? 1.325 -28.203 -20.781 1 97.81 142 THR B N 1
ATOM 6982 C CA . THR B 1 142 ? 1.408 -26.844 -20.25 1 97.81 142 THR B CA 1
ATOM 6983 C C . THR B 1 142 ? 0.117 -26.078 -20.516 1 97.81 142 THR B C 1
ATOM 6985 O O . THR B 1 142 ? -0.254 -25.859 -21.672 1 97.81 142 THR B O 1
ATOM 6988 N N . PHE B 1 143 ? -0.555 -25.656 -19.469 1 98.56 143 PHE B N 1
ATOM 6989 C CA . PHE B 1 143 ? -1.791 -24.891 -19.531 1 98.56 143 PHE B CA 1
ATOM 6990 C C . PHE B 1 143 ? -1.503 -23.391 -19.438 1 98.56 143 PHE B C 1
ATOM 6992 O O . PHE B 1 143 ? -0.359 -23 -19.219 1 98.56 143 PHE B O 1
ATOM 6999 N N . PRO B 1 144 ? -2.543 -22.516 -19.672 1 98.69 144 PRO B N 1
ATOM 7000 C CA . PRO B 1 144 ? -2.344 -21.094 -19.391 1 98.69 144 PRO B CA 1
ATOM 7001 C C . PRO B 1 144 ? -1.914 -20.812 -17.953 1 98.69 144 PRO B C 1
ATOM 7003 O O . PRO B 1 144 ? -2.279 -21.562 -17.047 1 98.69 144 PRO B O 1
ATOM 7006 N N . THR B 1 145 ? -1.111 -19.781 -17.766 1 98.5 145 THR B N 1
ATOM 7007 C CA . THR B 1 145 ? -0.786 -19.375 -16.406 1 98.5 145 THR B CA 1
ATOM 7008 C C . THR B 1 145 ? -2.041 -18.938 -15.656 1 98.5 145 THR B C 1
ATOM 7010 O O . THR B 1 145 ? -3.127 -18.875 -16.234 1 98.5 145 THR B O 1
ATOM 7013 N N . ALA B 1 146 ? -1.869 -18.688 -14.414 1 98.69 146 ALA B N 1
ATOM 7014 C CA . ALA B 1 146 ? -2.979 -18.547 -13.477 1 98.69 146 ALA B CA 1
ATOM 7015 C C . ALA B 1 146 ? -3.928 -17.438 -13.914 1 98.69 146 ALA B C 1
ATOM 7017 O O . ALA B 1 146 ? -5.148 -17.594 -13.836 1 98.69 146 ALA B O 1
ATOM 7018 N N . PRO B 1 147 ? -3.439 -16.25 -14.352 1 98.69 147 PRO B N 1
ATOM 7019 C CA . PRO B 1 147 ? -4.418 -15.258 -14.805 1 98.69 147 PRO B CA 1
ATOM 7020 C C . PRO B 1 147 ? -5.242 -15.742 -15.992 1 98.69 147 PRO B C 1
ATOM 7022 O O . PRO B 1 147 ? -6.426 -15.414 -16.109 1 98.69 147 PRO B O 1
ATOM 7025 N N . GLY B 1 148 ? -4.594 -16.484 -16.859 1 98.81 148 GLY B N 1
ATOM 7026 C CA . GLY B 1 148 ? -5.336 -17.109 -17.953 1 98.81 148 GLY B CA 1
ATOM 7027 C C . GLY B 1 148 ? -6.359 -18.125 -17.469 1 98.81 148 GLY B C 1
ATOM 7028 O O . GLY B 1 148 ? -7.5 -18.141 -17.938 1 98.81 148 GLY B O 1
ATOM 7029 N N . GLN B 1 149 ? -5.945 -18.984 -16.516 1 98.88 149 GLN B N 1
ATOM 7030 C CA . GLN B 1 149 ? -6.875 -19.938 -15.922 1 98.88 149 GLN B CA 1
ATOM 7031 C C . GLN B 1 149 ? -8.078 -19.234 -15.312 1 98.88 149 GLN B C 1
ATOM 7033 O O . GLN B 1 149 ? -9.227 -19.609 -15.57 1 98.88 149 GLN B O 1
ATOM 7038 N N . ALA B 1 150 ? -7.781 -18.188 -14.57 1 98.88 150 ALA B N 1
ATOM 7039 C CA . ALA B 1 150 ? -8.844 -17.453 -13.891 1 98.88 150 ALA B CA 1
ATOM 7040 C C . ALA B 1 150 ? -9.742 -16.734 -14.898 1 98.88 150 ALA B C 1
ATOM 7042 O O . ALA B 1 150 ? -10.938 -16.562 -14.656 1 98.88 150 ALA B O 1
ATOM 7043 N N . SER B 1 151 ? -9.219 -16.359 -16 1 98.94 151 SER B N 1
ATOM 7044 C CA . SER B 1 151 ? -9.969 -15.648 -17.031 1 98.94 151 SER B CA 1
ATOM 7045 C C . SER B 1 151 ? -11.023 -16.562 -17.672 1 98.94 151 SER B C 1
ATOM 7047 O O . SER B 1 151 ? -11.93 -16.078 -18.344 1 98.94 151 SER B O 1
ATOM 7049 N N . THR B 1 152 ? -10.914 -17.844 -17.453 1 98.94 152 THR B N 1
ATOM 7050 C CA . THR B 1 152 ? -11.914 -18.766 -17.969 1 98.94 152 THR B CA 1
ATOM 7051 C C . THR B 1 152 ? -13.219 -18.656 -17.188 1 98.94 152 THR B C 1
ATOM 7053 O O . THR B 1 152 ? -14.289 -18.969 -17.703 1 98.94 152 THR B O 1
ATOM 7056 N N . TRP B 1 153 ? -13.086 -18.297 -15.867 1 98.81 153 TRP B N 1
ATOM 7057 C CA . TRP B 1 153 ? -14.227 -18.281 -14.961 1 98.81 153 TRP B CA 1
ATOM 7058 C C . TRP B 1 153 ? -14.984 -19.609 -15.031 1 98.81 153 TRP B C 1
ATOM 7060 O O . TRP B 1 153 ? -16.219 -19.625 -15.055 1 98.81 153 TRP B O 1
ATOM 7070 N N . ASN B 1 154 ? -14.258 -20.656 -15.148 1 98.88 154 ASN B N 1
ATOM 7071 C CA . ASN B 1 154 ? -14.82 -21.984 -15.32 1 98.88 154 ASN B CA 1
ATOM 7072 C C . ASN B 1 154 ? -14.172 -22.984 -14.367 1 98.88 154 ASN B C 1
ATOM 7074 O O . ASN B 1 154 ? -13.305 -23.766 -14.766 1 98.88 154 ASN B O 1
ATOM 7078 N N . PRO B 1 155 ? -14.664 -23.078 -13.133 1 98.62 155 PRO B N 1
ATOM 7079 C CA . PRO B 1 155 ? -14.078 -24 -12.148 1 98.62 155 PRO B CA 1
ATOM 7080 C C . PRO B 1 155 ? -14.117 -25.453 -12.602 1 98.62 155 PRO B C 1
ATOM 7082 O O . PRO B 1 155 ? -13.227 -26.234 -12.266 1 98.62 155 PRO B O 1
ATOM 7085 N N . GLU B 1 156 ? -15.102 -25.844 -13.352 1 98.56 156 GLU B N 1
ATOM 7086 C CA . GLU B 1 156 ? -15.172 -27.219 -13.844 1 98.56 156 GLU B CA 1
ATOM 7087 C C . GLU B 1 156 ? -13.992 -27.531 -14.773 1 98.56 156 GLU B C 1
ATOM 7089 O O . GLU B 1 156 ? -13.422 -28.625 -14.711 1 98.56 156 GLU B O 1
ATOM 7094 N N . LEU B 1 157 ? -13.719 -26.578 -15.609 1 98.81 157 LEU B N 1
ATOM 7095 C CA . LEU B 1 157 ? -12.562 -26.734 -16.484 1 98.81 157 LEU B CA 1
ATOM 7096 C C . LEU B 1 157 ? -11.273 -26.828 -15.672 1 98.81 157 LEU B C 1
ATOM 7098 O O . LEU B 1 157 ? -10.391 -27.625 -16 1 98.81 157 LEU B O 1
ATOM 7102 N N . ILE B 1 158 ? -11.133 -26.078 -14.633 1 98.81 158 ILE B N 1
ATOM 7103 C CA . ILE B 1 158 ? -9.945 -26.078 -13.781 1 98.81 158 ILE B CA 1
ATOM 7104 C C . ILE B 1 158 ? -9.836 -27.406 -13.047 1 98.81 158 ILE B C 1
ATOM 7106 O O . ILE B 1 158 ? -8.734 -27.906 -12.828 1 98.81 158 ILE B O 1
ATOM 7110 N N . GLU B 1 159 ? -10.984 -27.953 -12.641 1 98.56 159 GLU B N 1
ATOM 7111 C CA . GLU B 1 159 ? -10.969 -29.266 -12 1 98.56 159 GLU B CA 1
ATOM 7112 C C . GLU B 1 159 ? -10.414 -30.328 -12.945 1 98.56 159 GLU B C 1
ATOM 7114 O O . GLU B 1 159 ? -9.586 -31.156 -12.547 1 98.56 159 GLU B O 1
ATOM 7119 N N . ARG B 1 160 ? -10.844 -30.297 -14.227 1 98.69 160 ARG B N 1
ATOM 7120 C CA . ARG B 1 160 ? -10.312 -31.219 -15.219 1 98.69 160 ARG B CA 1
ATOM 7121 C C . ARG B 1 160 ? -8.82 -31 -15.438 1 98.69 160 ARG B C 1
ATOM 7123 O O . ARG B 1 160 ? -8.062 -31.953 -15.633 1 98.69 160 ARG B O 1
ATOM 7130 N N . MET B 1 161 ? -8.398 -29.75 -15.461 1 98.75 161 MET B N 1
ATOM 7131 C CA . MET B 1 161 ? -6.98 -29.422 -15.547 1 98.75 161 MET B CA 1
ATOM 7132 C C . MET B 1 161 ? -6.207 -30.031 -14.383 1 98.75 161 MET B C 1
ATOM 7134 O O . MET B 1 161 ? -5.137 -30.609 -14.586 1 98.75 161 MET B O 1
ATOM 7138 N N . GLY B 1 162 ? -6.777 -29.906 -13.164 1 98.38 162 GLY B N 1
ATOM 7139 C CA . GLY B 1 162 ? -6.156 -30.5 -11.992 1 98.38 162 GLY B CA 1
ATOM 7140 C C . GLY B 1 162 ? -6.004 -32 -12.102 1 98.38 162 GLY B C 1
ATOM 7141 O O . GLY B 1 162 ? -4.988 -32.562 -11.68 1 98.38 162 GLY B O 1
ATOM 7142 N N . GLU B 1 163 ? -7.008 -32.656 -12.711 1 98.06 163 GLU B N 1
ATOM 7143 C CA . GLU B 1 163 ? -6.949 -34.094 -12.93 1 98.06 163 GLU B CA 1
ATOM 7144 C C . GLU B 1 163 ? -5.77 -34.469 -13.82 1 98.06 163 GLU B C 1
ATOM 7146 O O . GLU B 1 163 ? -5.047 -35.438 -13.531 1 98.06 163 GLU B O 1
ATOM 7151 N N . VAL B 1 164 ? -5.625 -33.719 -14.836 1 98.5 164 VAL B N 1
ATOM 7152 C CA . VAL B 1 164 ? -4.547 -33.969 -15.781 1 98.5 164 VAL B CA 1
ATOM 7153 C C . VAL B 1 164 ? -3.197 -33.75 -15.109 1 98.5 164 VAL B C 1
ATOM 7155 O O . VAL B 1 164 ? -2.275 -34.531 -15.25 1 98.5 164 VAL B O 1
ATOM 7158 N N . ILE B 1 165 ? -3.051 -32.688 -14.367 1 98.38 165 ILE B N 1
ATOM 7159 C CA . ILE B 1 165 ? -1.803 -32.344 -13.695 1 98.38 165 ILE B CA 1
ATOM 7160 C C . ILE B 1 165 ? -1.414 -33.438 -12.711 1 98.38 165 ILE B C 1
ATOM 7162 O O . ILE B 1 165 ? -0.278 -33.906 -12.727 1 98.38 165 ILE B O 1
ATOM 7166 N N . ALA B 1 166 ? -2.375 -33.844 -11.906 1 98.19 166 ALA B N 1
ATOM 7167 C CA . ALA B 1 166 ? -2.117 -34.906 -10.93 1 98.19 166 ALA B CA 1
ATOM 7168 C C . ALA B 1 166 ? -1.726 -36.219 -11.625 1 98.19 166 ALA B C 1
ATOM 7170 O O . ALA B 1 166 ? -0.777 -36.875 -11.219 1 98.19 166 ALA B O 1
ATOM 7171 N N . ALA B 1 167 ? -2.439 -36.562 -12.688 1 98.12 167 ALA B N 1
ATOM 7172 C CA . ALA B 1 167 ? -2.15 -37.781 -13.422 1 98.12 167 ALA B CA 1
ATOM 7173 C C . ALA B 1 167 ? -0.729 -37.75 -13.984 1 98.12 167 ALA B C 1
ATOM 7175 O O . ALA B 1 167 ? 0.005 -38.75 -13.859 1 98.12 167 ALA B O 1
ATOM 7176 N N . GLU B 1 168 ? -0.385 -36.656 -14.555 1 98.44 168 GLU B N 1
ATOM 7177 C CA . GLU B 1 168 ? 0.918 -36.594 -15.211 1 98.44 168 GLU B CA 1
ATOM 7178 C C . GLU B 1 168 ? 2.049 -36.594 -14.188 1 98.44 168 GLU B C 1
ATOM 7180 O O . GLU B 1 168 ? 3.127 -37.156 -14.445 1 98.44 168 GLU B O 1
ATOM 7185 N N . ILE B 1 169 ? 1.83 -36.031 -13.039 1 98.12 169 ILE B N 1
ATOM 7186 C CA . ILE B 1 169 ? 2.812 -36.094 -11.961 1 98.12 169 ILE B CA 1
ATOM 7187 C C . ILE B 1 169 ? 2.955 -37.531 -11.469 1 98.12 169 ILE B C 1
ATOM 7189 O O . ILE B 1 169 ? 4.07 -38.031 -11.344 1 98.12 169 ILE B O 1
ATOM 7193 N N . ARG B 1 170 ? 1.859 -38.25 -11.289 1 97.88 170 ARG B N 1
ATOM 7194 C CA . ARG B 1 170 ? 1.863 -39.594 -10.781 1 97.88 170 ARG B CA 1
ATOM 7195 C C . ARG B 1 170 ? 2.445 -40.562 -11.805 1 97.88 170 ARG B C 1
ATOM 7197 O O . ARG B 1 170 ? 3.146 -41.5 -11.445 1 97.88 170 ARG B O 1
ATOM 7204 N N . LEU B 1 171 ? 2.17 -40.312 -13.047 1 98.12 171 LEU B N 1
ATOM 7205 C CA . LEU B 1 171 ? 2.65 -41.156 -14.133 1 98.12 171 LEU B CA 1
ATOM 7206 C C . LEU B 1 171 ? 4.172 -41.094 -14.234 1 98.12 171 LEU B C 1
ATOM 7208 O O . LEU B 1 171 ? 4.789 -42 -14.82 1 98.12 171 LEU B O 1
ATOM 7212 N N . GLN B 1 172 ? 4.75 -40.062 -13.672 1 97.88 172 GLN B N 1
ATOM 7213 C CA . GLN B 1 172 ? 6.199 -39.906 -13.703 1 97.88 172 GLN B CA 1
ATOM 7214 C C . GLN B 1 172 ? 6.82 -40.25 -12.352 1 97.88 172 GLN B C 1
ATOM 7216 O O . GLN B 1 172 ? 8.039 -40.188 -12.18 1 97.88 172 GLN B O 1
ATOM 7221 N N . GLY B 1 173 ? 5.988 -40.562 -11.414 1 97.81 173 GLY B N 1
ATOM 7222 C CA . GLY B 1 173 ? 6.465 -41.062 -10.133 1 97.81 173 GLY B CA 1
ATOM 7223 C C . GLY B 1 173 ? 6.422 -40 -9.039 1 97.81 173 GLY B C 1
ATOM 7224 O O . GLY B 1 173 ? 6.801 -40.281 -7.895 1 97.81 173 GLY B O 1
ATOM 7225 N N . GLY B 1 174 ? 5.93 -38.75 -9.336 1 98 174 GLY B N 1
ATOM 7226 C CA . GLY B 1 174 ? 5.746 -37.75 -8.32 1 98 174 GLY B CA 1
ATOM 7227 C C . GLY B 1 174 ? 4.539 -38 -7.438 1 98 174 GLY B C 1
ATOM 7228 O O . GLY B 1 174 ? 3.719 -38.875 -7.73 1 98 174 GLY B O 1
ATOM 7229 N N . HIS B 1 175 ? 4.414 -37.25 -6.289 1 97.75 175 HIS B N 1
ATOM 7230 C CA . HIS B 1 175 ? 3.363 -37.469 -5.309 1 97.75 175 HIS B CA 1
ATOM 7231 C C . HIS B 1 175 ? 2.684 -36.188 -4.895 1 97.75 175 HIS B C 1
ATOM 7233 O O . HIS B 1 175 ? 1.509 -36.188 -4.516 1 97.75 175 HIS B O 1
ATOM 7239 N N . ILE B 1 176 ? 3.471 -35.094 -4.859 1 97.62 176 ILE B N 1
ATOM 7240 C CA . ILE B 1 176 ? 3.012 -33.812 -4.336 1 97.62 176 ILE B CA 1
ATOM 7241 C C . ILE B 1 176 ? 3.082 -32.75 -5.434 1 97.62 176 ILE B C 1
ATOM 7243 O O . ILE B 1 176 ? 4.086 -32.656 -6.145 1 97.62 176 ILE B O 1
ATOM 7247 N N . CYS B 1 177 ? 1.992 -32 -5.531 1 95.88 177 CYS B N 1
ATOM 7248 C CA . CYS B 1 177 ? 1.892 -30.875 -6.465 1 95.88 177 CYS B CA 1
ATOM 7249 C C . CYS B 1 177 ? 1.972 -29.547 -5.734 1 95.88 177 CYS B C 1
ATOM 7251 O O . CYS B 1 177 ? 1.096 -29.219 -4.93 1 95.88 177 CYS B O 1
ATOM 7253 N N . TYR B 1 178 ? 3.068 -28.781 -6.027 1 97.62 178 TYR B N 1
ATOM 7254 C CA . TYR B 1 178 ? 3.074 -27.406 -5.523 1 97.62 178 TYR B CA 1
ATOM 7255 C C . TYR B 1 178 ? 2.188 -26.516 -6.379 1 97.62 178 TYR B C 1
ATOM 7257 O O . TYR B 1 178 ? 2.646 -25.938 -7.367 1 97.62 178 TYR B O 1
ATOM 7265 N N . GLY B 1 179 ? 1.011 -26.312 -6.094 1 94.94 179 GLY B N 1
ATOM 7266 C CA . GLY B 1 179 ? -0.133 -25.625 -6.68 1 94.94 179 GLY B CA 1
ATOM 7267 C C . GLY B 1 179 ? -1.453 -26.031 -6.047 1 94.94 179 GLY B C 1
ATOM 7268 O O . GLY B 1 179 ? -1.571 -27.109 -5.48 1 94.94 179 GLY B O 1
ATOM 7269 N N . PRO B 1 180 ? -2.443 -25.234 -5.902 1 97.38 180 PRO B N 1
ATOM 7270 C CA . PRO B 1 180 ? -2.555 -23.969 -6.625 1 97.38 180 PRO B CA 1
ATOM 7271 C C . PRO B 1 180 ? -1.912 -22.797 -5.875 1 97.38 180 PRO B C 1
ATOM 7273 O O . PRO B 1 180 ? -1.565 -22.938 -4.699 1 97.38 180 PRO B O 1
ATOM 7276 N N . VAL B 1 181 ? -1.646 -21.703 -6.594 1 98.44 181 VAL B N 1
ATOM 7277 C CA . VAL B 1 181 ? -1.156 -20.453 -6.008 1 98.44 181 VAL B CA 1
ATOM 7278 C C . VAL B 1 181 ? -2.332 -19.531 -5.695 1 98.44 181 VAL B C 1
ATOM 7280 O O . VAL B 1 181 ? -2.949 -18.969 -6.605 1 98.44 181 VAL B O 1
ATOM 7283 N N . LEU B 1 182 ? -2.592 -19.344 -4.434 1 98.62 182 LEU B N 1
ATOM 7284 C CA . LEU B 1 182 ? -3.84 -18.719 -4.012 1 98.62 182 LEU B CA 1
ATOM 7285 C C . LEU B 1 182 ? -3.6 -17.281 -3.555 1 98.62 182 LEU B C 1
ATOM 7287 O O . LEU B 1 182 ? -4.449 -16.688 -2.889 1 98.62 182 LEU B O 1
ATOM 7291 N N . ASP B 1 183 ? -2.439 -16.75 -3.924 1 97.88 183 ASP B N 1
ATOM 7292 C CA . ASP B 1 183 ? -2.113 -15.367 -3.572 1 97.88 183 ASP B CA 1
ATOM 7293 C C . ASP B 1 183 ? -3.074 -14.383 -4.242 1 97.88 183 ASP B C 1
ATOM 7295 O O . ASP B 1 183 ? -3.307 -14.461 -5.449 1 97.88 183 ASP B O 1
ATOM 7299 N N . ILE B 1 184 ? -3.652 -13.484 -3.445 1 98.31 184 ILE B N 1
ATOM 7300 C CA . ILE B 1 184 ? -4.445 -12.383 -3.986 1 98.31 184 ILE B CA 1
ATOM 7301 C C . ILE B 1 184 ? -3.529 -11.219 -4.363 1 98.31 184 ILE B C 1
ATOM 7303 O O . ILE B 1 184 ? -2.697 -10.797 -3.561 1 98.31 184 ILE B O 1
ATOM 7307 N N . VAL B 1 185 ? -3.725 -10.711 -5.578 1 97.56 185 VAL B N 1
ATOM 7308 C CA . VAL B 1 185 ? -2.84 -9.656 -6.062 1 97.56 185 VAL B CA 1
ATOM 7309 C C . VAL B 1 185 ? -3.457 -8.297 -5.77 1 97.56 185 VAL B C 1
ATOM 7311 O O . VAL B 1 185 ? -4.598 -8.023 -6.156 1 97.56 185 VAL B O 1
ATOM 7314 N N . ARG B 1 186 ? -2.697 -7.426 -5.078 1 95.75 186 ARG B N 1
ATOM 7315 C CA . ARG B 1 186 ? -3.09 -6.035 -4.871 1 95.75 186 ARG B CA 1
ATOM 7316 C C . ARG B 1 186 ? -2.141 -5.086 -5.594 1 95.75 186 ARG B C 1
ATOM 7318 O O . ARG B 1 186 ? -2.463 -3.912 -5.801 1 95.75 186 ARG B O 1
ATOM 7325 N N . ASP B 1 187 ? -1.003 -5.555 -5.953 1 95.62 187 ASP B N 1
ATOM 7326 C CA . ASP B 1 187 ? 0.013 -4.75 -6.625 1 95.62 187 ASP B CA 1
ATOM 7327 C C . ASP B 1 187 ? 0.526 -5.449 -7.879 1 95.62 187 ASP B C 1
ATOM 7329 O O . ASP B 1 187 ? 1.399 -6.316 -7.801 1 95.62 187 ASP B O 1
ATOM 7333 N N . PRO B 1 188 ? 0.087 -5.016 -9.062 1 96.5 188 PRO B N 1
ATOM 7334 C CA . PRO B 1 188 ? 0.474 -5.707 -10.297 1 96.5 188 PRO B CA 1
ATOM 7335 C C . PRO B 1 188 ? 1.949 -5.516 -10.641 1 96.5 188 PRO B C 1
ATOM 7337 O O . PRO B 1 188 ? 2.455 -6.148 -11.57 1 96.5 188 PRO B O 1
ATOM 7340 N N . ARG B 1 189 ? 2.742 -4.68 -9.891 1 96.56 189 ARG B N 1
ATOM 7341 C CA . ARG B 1 189 ? 4.18 -4.527 -10.07 1 96.56 189 ARG B CA 1
ATOM 7342 C C . ARG B 1 189 ? 4.93 -5.758 -9.562 1 96.56 189 ARG B C 1
ATOM 7344 O O . ARG B 1 189 ? 6.09 -5.977 -9.93 1 96.56 189 ARG B O 1
ATOM 7351 N N . TRP B 1 190 ? 4.242 -6.602 -8.766 1 96.5 190 TRP B N 1
ATOM 7352 C CA . TRP B 1 190 ? 4.77 -7.836 -8.195 1 96.5 190 TRP B CA 1
ATOM 7353 C C . TRP B 1 190 ? 5.035 -8.867 -9.281 1 96.5 190 TRP B C 1
ATOM 7355 O O . TRP B 1 190 ? 4.152 -9.18 -10.086 1 96.5 190 TRP B O 1
ATOM 7365 N N . SER B 1 191 ? 6.18 -9.383 -9.281 1 93.81 191 SER B N 1
ATOM 7366 C CA . SER B 1 191 ? 6.652 -10.234 -10.367 1 93.81 191 SER B CA 1
ATOM 7367 C C . SER B 1 191 ? 5.883 -11.547 -10.422 1 93.81 191 SER B C 1
ATOM 7369 O O . SER B 1 191 ? 5.793 -12.18 -11.477 1 93.81 191 SER B O 1
ATOM 7371 N N . ARG B 1 192 ? 5.332 -11.969 -9.352 1 97 192 ARG B N 1
ATOM 7372 C CA . ARG B 1 192 ? 4.699 -13.289 -9.297 1 97 192 ARG B CA 1
ATOM 7373 C C . ARG B 1 192 ? 3.199 -13.18 -9.555 1 97 192 ARG B C 1
ATOM 7375 O O . ARG B 1 192 ? 2.457 -14.141 -9.328 1 97 192 ARG B O 1
ATOM 7382 N N . THR B 1 193 ? 2.75 -12.039 -10.039 1 97.75 193 THR B N 1
ATOM 7383 C CA . THR B 1 193 ? 1.362 -11.859 -10.445 1 97.75 193 THR B CA 1
ATOM 7384 C C . THR B 1 193 ? 0.945 -12.938 -11.438 1 97.75 193 THR B C 1
ATOM 7386 O O . THR B 1 193 ? -0.197 -13.398 -11.422 1 97.75 193 THR B O 1
ATOM 7389 N N . GLU B 1 194 ? 1.835 -13.398 -12.289 1 97.94 194 GLU B N 1
ATOM 7390 C CA . GLU B 1 194 ? 1.539 -14.375 -13.328 1 97.94 194 GLU B CA 1
ATOM 7391 C C . GLU B 1 194 ? 1.153 -15.727 -12.727 1 97.94 194 GLU B C 1
ATOM 7393 O O . GLU B 1 194 ? 0.603 -16.578 -13.422 1 97.94 194 GLU B O 1
ATOM 7398 N N . GLU B 1 195 ? 1.427 -15.898 -11.422 1 98 195 GLU B N 1
ATOM 7399 C CA . GLU B 1 195 ? 1.141 -17.156 -10.742 1 98 195 GLU B CA 1
ATOM 7400 C C . GLU B 1 195 ? -0.201 -17.109 -10.016 1 98 195 GLU B C 1
ATOM 7402 O O . GLU B 1 195 ? -0.67 -18.109 -9.492 1 98 195 GLU B O 1
ATOM 7407 N N . SER B 1 196 ? -0.865 -15.945 -10.039 1 97.69 196 SER B N 1
ATOM 7408 C CA . SER B 1 196 ? -2.045 -15.742 -9.211 1 97.69 196 SER B CA 1
ATOM 7409 C C . SER B 1 196 ? -3.318 -15.719 -10.047 1 97.69 196 SER B C 1
ATOM 7411 O O . SER B 1 196 ? -3.283 -15.383 -11.234 1 97.69 196 SER B O 1
ATOM 7413 N N . TYR B 1 197 ? -4.406 -16.031 -9.359 1 98.69 197 TYR B N 1
ATOM 7414 C CA . TYR B 1 197 ? -5.703 -16.078 -10.031 1 98.69 197 TYR B CA 1
ATOM 7415 C C . TYR B 1 197 ? -6.371 -14.703 -10.016 1 98.69 197 TYR B C 1
ATOM 7417 O O . TYR B 1 197 ? -7.531 -14.57 -10.406 1 98.69 197 TYR B O 1
ATOM 7425 N N . GLY B 1 198 ? -5.68 -13.719 -9.523 1 98.38 198 GLY B N 1
ATOM 7426 C CA . GLY B 1 198 ? -6.191 -12.367 -9.672 1 98.38 198 GLY B CA 1
ATOM 7427 C C . GLY B 1 198 ? -6.488 -11.688 -8.352 1 98.38 198 GLY B C 1
ATOM 7428 O O . GLY B 1 198 ? -5.773 -11.898 -7.367 1 98.38 198 GLY B O 1
ATOM 7429 N N . GLU B 1 199 ? -7.488 -10.719 -8.336 1 98.5 199 GLU B N 1
ATOM 7430 C CA . GLU B 1 199 ? -7.645 -9.781 -7.234 1 98.5 199 GLU B CA 1
ATOM 7431 C C . GLU B 1 199 ? -8.828 -10.156 -6.348 1 98.5 199 GLU B C 1
ATOM 7433 O O . GLU B 1 199 ? -9.062 -9.531 -5.312 1 98.5 199 GLU B O 1
ATOM 7438 N N . ASP B 1 200 ? -9.641 -11.219 -6.676 1 98.62 200 ASP B N 1
ATOM 7439 C CA . ASP B 1 200 ? -10.898 -11.461 -5.98 1 98.62 200 ASP B CA 1
ATOM 7440 C C . ASP B 1 200 ? -10.836 -12.75 -5.16 1 98.62 200 ASP B C 1
ATOM 7442 O O . ASP B 1 200 ? -10.469 -13.805 -5.68 1 98.62 200 ASP B O 1
ATOM 7446 N N . ARG B 1 201 ? -11.297 -12.672 -3.955 1 97.94 201 ARG B N 1
ATOM 7447 C CA . ARG B 1 201 ? -11.211 -13.797 -3.031 1 97.94 201 ARG B CA 1
ATOM 7448 C C . ARG B 1 201 ? -12.18 -14.906 -3.428 1 97.94 201 ARG B C 1
ATOM 7450 O O . ARG B 1 201 ? -11.883 -16.094 -3.26 1 97.94 201 ARG B O 1
ATOM 7457 N N . TYR B 1 202 ? -13.383 -14.586 -3.941 1 98.25 202 TYR B N 1
ATOM 7458 C CA . TYR B 1 202 ? -14.391 -15.578 -4.285 1 98.25 202 TYR B CA 1
ATOM 7459 C C . TYR B 1 202 ? -13.977 -16.375 -5.516 1 98.25 202 TYR B C 1
ATOM 7461 O O . TYR B 1 202 ? -14.039 -17.609 -5.52 1 98.25 202 TYR B O 1
ATOM 7469 N N . LEU B 1 203 ? -13.555 -15.602 -6.535 1 98.75 203 LEU B N 1
ATOM 7470 C CA . LEU B 1 203 ? -13.078 -16.266 -7.742 1 98.75 203 LEU B CA 1
ATOM 7471 C C . LEU B 1 203 ? -11.898 -17.188 -7.434 1 98.75 203 LEU B C 1
ATOM 7473 O O . LEU B 1 203 ? -11.867 -18.344 -7.859 1 98.75 203 LEU B O 1
ATOM 7477 N N . THR B 1 204 ? -10.922 -16.688 -6.68 1 98.75 204 THR B N 1
ATOM 7478 C CA . THR B 1 204 ? -9.734 -17.453 -6.316 1 98.75 204 THR B CA 1
ATOM 7479 C C . THR B 1 204 ? -10.117 -18.688 -5.492 1 98.75 204 THR B C 1
ATOM 7481 O O . THR B 1 204 ? -9.555 -19.766 -5.68 1 98.75 204 THR B O 1
ATOM 7484 N N . ALA B 1 205 ? -11.062 -18.5 -4.609 1 98.62 205 ALA B N 1
ATOM 7485 C CA . ALA B 1 205 ? -11.516 -19.625 -3.785 1 98.62 205 ALA B CA 1
ATOM 7486 C C . ALA B 1 205 ? -12.125 -20.719 -4.645 1 98.62 205 ALA B C 1
ATOM 7488 O O . ALA B 1 205 ? -11.812 -21.906 -4.465 1 98.62 205 ALA B O 1
ATOM 7489 N N . ARG B 1 206 ? -12.984 -20.359 -5.625 1 98.44 206 ARG B N 1
ATOM 7490 C CA . ARG B 1 206 ? -13.633 -21.344 -6.48 1 98.44 206 ARG B CA 1
ATOM 7491 C C . ARG B 1 206 ? -12.617 -22.078 -7.352 1 98.44 206 ARG B C 1
ATOM 7493 O O . ARG B 1 206 ? -12.68 -23.297 -7.512 1 98.44 206 ARG B O 1
ATOM 7500 N N . ILE B 1 207 ? -11.68 -21.312 -7.828 1 98.56 207 ILE B N 1
ATOM 7501 C CA . ILE B 1 207 ? -10.641 -21.906 -8.664 1 98.56 207 ILE B CA 1
ATOM 7502 C C . ILE B 1 207 ? -9.758 -22.828 -7.824 1 98.56 207 ILE B C 1
ATOM 7504 O O . ILE B 1 207 ? -9.438 -23.938 -8.234 1 98.56 207 ILE B O 1
ATOM 7508 N N . GLY B 1 208 ? -9.352 -22.328 -6.621 1 98.19 208 GLY B N 1
ATOM 7509 C CA . GLY B 1 208 ? -8.539 -23.141 -5.723 1 98.19 208 GLY B CA 1
ATOM 7510 C C . GLY B 1 208 ? -9.211 -24.438 -5.32 1 98.19 208 GLY B C 1
ATOM 7511 O O . GLY B 1 208 ? -8.57 -25.5 -5.32 1 98.19 208 GLY B O 1
ATOM 7512 N N . GLU B 1 209 ? -10.508 -24.406 -5.031 1 97.88 209 GLU B N 1
ATOM 7513 C CA . GLU B 1 209 ? -11.281 -25.609 -4.699 1 97.88 209 GLU B CA 1
ATOM 7514 C C . GLU B 1 209 ? -11.273 -26.609 -5.852 1 97.88 209 GLU B C 1
ATOM 7516 O O . GLU B 1 209 ? -11.062 -27.797 -5.645 1 97.88 209 GLU B O 1
ATOM 7521 N N . ALA B 1 210 ? -11.539 -26.047 -7.008 1 98.5 210 ALA B N 1
ATOM 7522 C CA . ALA B 1 210 ? -11.625 -26.891 -8.195 1 98.5 210 ALA B CA 1
ATOM 7523 C C . ALA B 1 210 ? -10.289 -27.578 -8.477 1 98.5 210 ALA B C 1
ATOM 7525 O O . ALA B 1 210 ? -10.242 -28.766 -8.797 1 98.5 210 ALA B O 1
ATOM 7526 N N . TYR B 1 211 ? -9.211 -26.828 -8.367 1 98.38 211 TYR B N 1
ATOM 7527 C CA . TYR B 1 211 ? -7.879 -27.375 -8.562 1 98.38 211 TYR B CA 1
ATOM 7528 C C . TYR B 1 211 ? -7.613 -28.516 -7.586 1 98.38 211 TYR B C 1
ATOM 7530 O O . TYR B 1 211 ? -7.148 -29.594 -7.988 1 98.38 211 TYR B O 1
ATOM 7538 N N . VAL B 1 212 ? -7.906 -28.297 -6.324 1 98 212 VAL B N 1
ATOM 7539 C CA . VAL B 1 212 ? -7.652 -29.266 -5.266 1 98 212 VAL B CA 1
ATOM 7540 C C . VAL B 1 212 ? -8.492 -30.516 -5.504 1 98 212 VAL B C 1
ATOM 7542 O O . VAL B 1 212 ? -7.984 -31.641 -5.426 1 98 212 VAL B O 1
ATOM 7545 N N . ARG B 1 213 ? -9.781 -30.344 -5.852 1 97.44 213 ARG B N 1
ATOM 7546 C CA . ARG B 1 213 ? -10.625 -31.484 -6.156 1 97.44 213 ARG B CA 1
ATOM 7547 C C . ARG B 1 213 ? -10.078 -32.281 -7.336 1 97.44 213 ARG B C 1
ATOM 7549 O O . ARG B 1 213 ? -10.062 -33.5 -7.312 1 97.44 213 ARG B O 1
ATOM 7556 N N . GLY B 1 214 ? -9.656 -31.531 -8.305 1 97.81 214 GLY B N 1
ATOM 7557 C CA . GLY B 1 214 ? -9.102 -32.188 -9.484 1 97.81 214 GLY B CA 1
ATOM 7558 C C . GLY B 1 214 ? -7.859 -33 -9.188 1 97.81 214 GLY B C 1
ATOM 7559 O O . GLY B 1 214 ? -7.648 -34.062 -9.789 1 97.81 214 GLY B O 1
ATOM 7560 N N . THR B 1 215 ? -7.047 -32.594 -8.289 1 96.81 215 THR B N 1
ATOM 7561 C CA . THR B 1 215 ? -5.801 -33.312 -8.008 1 96.81 215 THR B CA 1
ATOM 7562 C C . THR B 1 215 ? -6.059 -34.531 -7.141 1 96.81 215 THR B C 1
ATOM 7564 O O . THR B 1 215 ? -5.152 -35.344 -6.91 1 96.81 215 THR B O 1
ATOM 7567 N N . GLY B 1 216 ? -7.277 -34.812 -6.684 1 88.75 216 GLY B N 1
ATOM 7568 C CA . GLY B 1 216 ? -7.578 -36.062 -6.051 1 88.75 216 GLY B CA 1
ATOM 7569 C C . GLY B 1 216 ? -8 -35.938 -4.602 1 88.75 216 GLY B C 1
ATOM 7570 O O . GLY B 1 216 ? -8.086 -36.938 -3.875 1 88.75 216 GLY B O 1
ATOM 7571 N N . SER B 1 217 ? -8.484 -34.531 -4.172 1 76.44 217 SER B N 1
ATOM 7572 C CA . SER B 1 217 ? -8.773 -34.25 -2.766 1 76.44 217 SER B CA 1
ATOM 7573 C C . SER B 1 217 ? -9.867 -35.188 -2.238 1 76.44 217 SER B C 1
ATOM 7575 O O . SER B 1 217 ? -10.766 -35.562 -2.986 1 76.44 217 SER B O 1
ATOM 7577 N N . GLY B 1 218 ? -9.539 -36.125 -1.283 1 71.69 218 GLY B N 1
ATOM 7578 C CA . GLY B 1 218 ? -10.469 -37 -0.607 1 71.69 218 GLY B CA 1
ATOM 7579 C C . GLY B 1 218 ? -9.984 -38.438 -0.547 1 71.69 218 GLY B C 1
ATOM 7580 O O . GLY B 1 218 ? -10.266 -39.156 0.414 1 71.69 218 GLY B O 1
ATOM 7581 N N . ASP B 1 219 ? -9.352 -38.781 -1.76 1 88.19 219 ASP B N 1
ATOM 7582 C CA . ASP B 1 219 ? -8.797 -40.125 -1.705 1 88.19 219 ASP B CA 1
ATOM 7583 C C . ASP B 1 219 ? -7.418 -40.188 -2.354 1 88.19 219 ASP B C 1
ATOM 7585 O O . ASP B 1 219 ? -7.297 -40.5 -3.545 1 88.19 219 ASP B O 1
ATOM 7589 N N . LEU B 1 220 ? -6.402 -40.156 -1.625 1 90.56 220 LEU B N 1
ATOM 7590 C CA . LEU B 1 220 ? -5.023 -40.094 -2.098 1 90.56 220 LEU B CA 1
ATOM 7591 C C . LEU B 1 220 ? -4.52 -41.469 -2.477 1 90.56 220 LEU B C 1
ATOM 7593 O O . LEU B 1 220 ? -3.438 -41.594 -3.053 1 90.56 220 LEU B O 1
ATOM 7597 N N . SER B 1 221 ? -5.324 -42.469 -2.242 1 90.94 221 SER B N 1
ATOM 7598 C CA . SER B 1 221 ? -4.879 -43.844 -2.525 1 90.94 221 SER B CA 1
ATOM 7599 C C . SER B 1 221 ? -5 -44.156 -4.012 1 90.94 221 SER B C 1
ATOM 7601 O O . SER B 1 221 ? -4.438 -45.156 -4.484 1 90.94 221 SER B O 1
ATOM 7603 N N . GLN B 1 222 ? -5.695 -43.281 -4.688 1 93.12 222 GLN B N 1
ATOM 7604 C CA . GLN B 1 222 ? -5.852 -43.5 -6.121 1 93.12 222 GLN B CA 1
ATOM 7605 C C . GLN B 1 222 ? -4.551 -43.219 -6.867 1 93.12 222 GLN B C 1
ATOM 7607 O O . GLN B 1 222 ? -3.824 -42.281 -6.531 1 93.12 222 GLN B O 1
ATOM 7612 N N . SER B 1 223 ? -4.309 -44 -7.902 1 92.88 223 SER B N 1
ATOM 7613 C CA . SER B 1 223 ? -3.01 -44.031 -8.57 1 92.88 223 SER B CA 1
ATOM 7614 C C . SER B 1 223 ? -2.758 -42.719 -9.336 1 92.88 223 SER B C 1
ATOM 7616 O O . SER B 1 223 ? -1.616 -42.406 -9.688 1 92.88 223 SER B O 1
ATOM 7618 N N . ARG B 1 224 ? -3.764 -41.938 -9.594 1 94.88 224 ARG B N 1
ATOM 7619 C CA . ARG B 1 224 ? -3.564 -40.75 -10.383 1 94.88 224 ARG B CA 1
ATOM 7620 C C . ARG B 1 224 ? -3.838 -39.5 -9.555 1 94.88 224 ARG B C 1
ATOM 7622 O O . ARG B 1 224 ? -3.98 -38.375 -10.102 1 94.88 224 ARG B O 1
ATOM 7629 N N . HIS B 1 225 ? -3.984 -39.688 -8.25 1 96.44 225 HIS B N 1
ATOM 7630 C CA . HIS B 1 225 ? -4.215 -38.562 -7.352 1 96.44 225 HIS B CA 1
ATOM 7631 C C . HIS B 1 225 ? -2.91 -38.094 -6.723 1 96.44 225 HIS B C 1
ATOM 7633 O O . HIS B 1 225 ? -2.029 -38.875 -6.418 1 96.44 225 HIS B O 1
ATOM 7639 N N . ALA B 1 226 ? -2.732 -36.812 -6.652 1 96.69 226 ALA B N 1
ATOM 7640 C CA . ALA B 1 226 ? -1.553 -36.188 -6.051 1 96.69 226 ALA B CA 1
ATOM 7641 C C . ALA B 1 226 ? -1.945 -35.219 -4.938 1 96.69 226 ALA B C 1
ATOM 7643 O O . ALA B 1 226 ? -3.064 -34.719 -4.926 1 96.69 226 ALA B O 1
ATOM 7644 N N . LEU B 1 227 ? -1.063 -35.062 -4.02 1 95.94 227 LEU B N 1
ATOM 7645 C CA . LEU B 1 227 ? -1.243 -34.125 -2.916 1 95.94 227 LEU B CA 1
ATOM 7646 C C . LEU B 1 227 ? -1.028 -32.688 -3.381 1 95.94 227 LEU B C 1
ATOM 7648 O O . LEU B 1 227 ? 0.044 -32.344 -3.887 1 95.94 227 LEU B O 1
ATOM 7652 N N . SER B 1 228 ? -2.072 -31.859 -3.207 1 96.44 228 SER B N 1
ATOM 7653 C CA . SER B 1 228 ? -1.944 -30.453 -3.557 1 96.44 228 SER B CA 1
ATOM 7654 C C . SER B 1 228 ? -1.362 -29.641 -2.4 1 96.44 228 SER B C 1
ATOM 7656 O O . SER B 1 228 ? -1.77 -29.812 -1.249 1 96.44 228 SER B O 1
ATOM 7658 N N . THR B 1 229 ? -0.411 -28.797 -2.682 1 98 229 THR B N 1
ATOM 7659 C CA . THR B 1 229 ? 0.151 -27.875 -1.709 1 98 229 THR B CA 1
ATOM 7660 C C . THR B 1 229 ? -0.303 -26.438 -2.002 1 98 229 THR B C 1
ATOM 7662 O O . THR B 1 229 ? 0.08 -25.859 -3.018 1 98 229 THR B O 1
ATOM 7665 N N . LEU B 1 230 ? -1.145 -25.875 -1.108 1 98.38 230 LEU B N 1
ATOM 7666 C CA . LEU B 1 230 ? -1.602 -24.5 -1.247 1 98.38 230 LEU B CA 1
ATOM 7667 C C . LEU B 1 230 ? -0.461 -23.516 -0.989 1 98.38 230 LEU B C 1
ATOM 7669 O O . LEU B 1 230 ? 0.247 -23.641 0.014 1 98.38 230 LEU B O 1
ATOM 7673 N N . LYS B 1 231 ? -0.262 -22.531 -1.892 1 97.88 231 LYS B N 1
ATOM 7674 C CA . LYS B 1 231 ? 0.819 -21.578 -1.673 1 97.88 231 LYS B CA 1
ATOM 7675 C C . LYS B 1 231 ? 0.458 -20.203 -2.23 1 97.88 231 LYS B C 1
ATOM 7677 O O . LYS B 1 231 ? -0.406 -20.078 -3.104 1 97.88 231 LYS B O 1
ATOM 7682 N N . HIS B 1 232 ? 1.045 -19.094 -1.721 1 98 232 HIS B N 1
ATOM 7683 C CA . HIS B 1 232 ? 1.856 -19.156 -0.51 1 98 232 HIS B CA 1
ATOM 7684 C C . HIS B 1 232 ? 1.096 -18.609 0.69 1 98 232 HIS B C 1
ATOM 7686 O O . HIS B 1 232 ? 0.465 -17.547 0.597 1 98 232 HIS B O 1
ATOM 7692 N N . PHE B 1 233 ? 1.195 -19.25 1.807 1 98.38 233 PHE B N 1
ATOM 7693 C CA . PHE B 1 233 ? 0.426 -18.906 2.998 1 98.38 233 PHE B CA 1
ATOM 7694 C C . PHE B 1 233 ? 1.195 -17.938 3.877 1 98.38 233 PHE B C 1
ATOM 7696 O O . PHE B 1 233 ? 2.195 -18.297 4.496 1 98.38 233 PHE B O 1
ATOM 7703 N N . ILE B 1 234 ? 0.899 -16.422 3.789 1 96.81 234 ILE B N 1
ATOM 7704 C CA . ILE B 1 234 ? -0.316 -15.797 3.283 1 96.81 234 ILE B CA 1
ATOM 7705 C C . ILE B 1 234 ? -0.021 -14.352 2.881 1 96.81 234 ILE B C 1
ATOM 7707 O O . ILE B 1 234 ? 1.003 -13.789 3.275 1 96.81 234 ILE B O 1
ATOM 7711 N N . ALA B 1 235 ? -0.825 -13.75 2.111 1 97.44 235 ALA B N 1
ATOM 7712 C CA . ALA B 1 235 ? -0.884 -12.336 1.731 1 97.44 235 ALA B CA 1
ATOM 7713 C C . ALA B 1 235 ? 0.407 -11.898 1.047 1 97.44 235 ALA B C 1
ATOM 7715 O O . ALA B 1 235 ? 0.884 -10.781 1.263 1 97.44 235 ALA B O 1
ATOM 7716 N N . TYR B 1 236 ? 0.982 -12.828 0.292 1 96.75 236 TYR B N 1
ATOM 7717 C CA . TYR B 1 236 ? 2.25 -12.609 -0.396 1 96.75 236 TYR B CA 1
ATOM 7718 C C . TYR B 1 236 ? 2.109 -11.531 -1.467 1 96.75 236 TYR B C 1
ATOM 7720 O O . TYR B 1 236 ? 3.021 -10.727 -1.672 1 96.75 236 TYR B O 1
ATOM 7728 N N . GLY B 1 237 ? 0.978 -11.492 -2.148 1 95.56 237 GLY B N 1
ATOM 7729 C CA . GLY B 1 237 ? 0.735 -10.562 -3.246 1 95.56 237 GLY B CA 1
ATOM 7730 C C . GLY B 1 237 ? 0.433 -9.156 -2.781 1 95.56 237 GLY B C 1
ATOM 7731 O O . GLY B 1 237 ? 0.195 -8.266 -3.598 1 95.56 237 GLY B O 1
ATOM 7732 N N . ALA B 1 238 ? 0.479 -8.906 -1.427 1 94.62 238 ALA B N 1
ATOM 7733 C CA . ALA B 1 238 ? 0.181 -7.598 -0.854 1 94.62 238 ALA B CA 1
ATOM 7734 C C . ALA B 1 238 ? 1.452 -6.91 -0.361 1 94.62 238 ALA B C 1
ATOM 7736 O O . ALA B 1 238 ? 1.388 -5.875 0.302 1 94.62 238 ALA B O 1
ATOM 7737 N N . SER B 1 239 ? 2.604 -7.391 -0.698 1 92.75 239 SER B N 1
ATOM 7738 C CA . SER B 1 239 ? 3.85 -6.793 -0.231 1 92.75 239 SER B CA 1
ATOM 7739 C C . SER B 1 239 ? 3.992 -5.355 -0.72 1 92.75 239 SER B C 1
ATOM 7741 O O . SER B 1 239 ? 3.65 -5.047 -1.863 1 92.75 239 SER B O 1
ATOM 7743 N N . GLU B 1 240 ? 4.473 -4.5 0.089 1 92.38 240 GLU B N 1
ATOM 7744 C CA . GLU B 1 240 ? 4.586 -3.074 -0.208 1 92.38 240 GLU B CA 1
ATOM 7745 C C . GLU B 1 240 ? 5.453 -2.836 -1.441 1 92.38 240 GLU B C 1
ATOM 7747 O O . GLU B 1 240 ? 6.543 -3.396 -1.558 1 92.38 240 GLU B O 1
ATOM 7752 N N . GLY B 1 241 ? 4.949 -2.012 -2.365 1 92.44 241 GLY B N 1
ATOM 7753 C CA . GLY B 1 241 ? 5.715 -1.577 -3.523 1 92.44 241 GLY B CA 1
ATOM 7754 C C . GLY B 1 241 ? 5.891 -2.668 -4.562 1 92.44 241 GLY B C 1
ATOM 7755 O O . GLY B 1 241 ? 6.707 -2.531 -5.48 1 92.44 241 GLY B O 1
ATOM 7756 N N . GLY B 1 242 ? 5.176 -3.783 -4.402 1 93.81 242 GLY B N 1
ATOM 7757 C CA . GLY B 1 242 ? 5.336 -4.906 -5.312 1 93.81 242 GLY B CA 1
ATOM 7758 C C . GLY B 1 242 ? 6.66 -5.629 -5.141 1 93.81 242 GLY B C 1
ATOM 7759 O O . GLY B 1 242 ? 7.141 -6.277 -6.07 1 93.81 242 GLY B O 1
ATOM 7760 N N . GLN B 1 243 ? 7.293 -5.516 -3.961 1 93.44 243 GLN B N 1
ATOM 7761 C CA . GLN B 1 243 ? 8.57 -6.145 -3.656 1 93.44 243 GLN B CA 1
ATOM 7762 C C . GLN B 1 243 ? 8.383 -7.605 -3.252 1 93.44 243 GLN B C 1
ATOM 7764 O O . GLN B 1 243 ? 7.852 -7.895 -2.178 1 93.44 243 GLN B O 1
ATOM 7769 N N . ASN B 1 244 ? 8.883 -8.469 -4.039 1 94.56 244 ASN B N 1
ATOM 7770 C CA . ASN B 1 244 ? 8.781 -9.898 -3.76 1 94.56 244 ASN B CA 1
ATOM 7771 C C . ASN B 1 244 ? 9.438 -10.258 -2.432 1 94.56 244 ASN B C 1
ATOM 7773 O O . ASN B 1 244 ? 10.617 -9.977 -2.221 1 94.56 244 ASN B O 1
ATOM 7777 N N . GLY B 1 245 ? 8.703 -10.828 -1.559 1 94.06 245 GLY B N 1
ATOM 7778 C CA . GLY B 1 245 ? 9.227 -11.281 -0.277 1 94.06 245 GLY B CA 1
ATOM 7779 C C . GLY B 1 245 ? 9.227 -10.195 0.781 1 94.06 245 GLY B C 1
ATOM 7780 O O . GLY B 1 245 ? 9.617 -10.438 1.926 1 94.06 245 GLY B O 1
ATOM 7781 N N . GLY B 1 246 ? 8.727 -9.008 0.413 1 93.81 246 GLY B N 1
ATOM 7782 C CA . GLY B 1 246 ? 8.727 -7.891 1.345 1 93.81 246 GLY B CA 1
ATOM 7783 C C . GLY B 1 246 ? 7.613 -7.973 2.375 1 93.81 246 GLY B C 1
ATOM 7784 O O . GLY B 1 246 ? 6.789 -8.891 2.336 1 93.81 246 GLY B O 1
ATOM 7785 N N . SER B 1 247 ? 7.605 -7.035 3.262 1 94.75 247 SER B N 1
ATOM 7786 C CA . SER B 1 247 ? 6.637 -6.992 4.352 1 94.75 247 SER B CA 1
ATOM 7787 C C . SER B 1 247 ? 5.301 -6.422 3.883 1 94.75 247 SER B C 1
ATOM 7789 O O . SER B 1 247 ? 5.254 -5.645 2.928 1 94.75 247 SER B O 1
ATOM 7791 N N . ASN B 1 248 ? 4.266 -6.875 4.426 1 94.06 248 ASN B N 1
ATOM 7792 C CA . ASN B 1 248 ? 3.006 -6.141 4.352 1 94.06 248 ASN B CA 1
ATOM 7793 C C . ASN B 1 248 ? 2.494 -5.766 5.738 1 94.06 248 ASN B C 1
ATOM 7795 O O . ASN B 1 248 ? 2.961 -6.301 6.742 1 94.06 248 ASN B O 1
ATOM 7799 N N . LEU B 1 249 ? 1.574 -4.789 5.84 1 96.5 249 LEU B N 1
ATOM 7800 C CA . LEU B 1 249 ? 1.179 -4.16 7.094 1 96.5 249 LEU B CA 1
ATOM 7801 C C . LEU B 1 249 ? -0.298 -4.41 7.387 1 96.5 249 LEU B C 1
ATOM 7803 O O . LEU B 1 249 ? -0.963 -3.574 8 1 96.5 249 LEU B O 1
ATOM 7807 N N . LEU B 1 250 ? -0.825 -5.516 7.043 1 97.44 250 LEU B N 1
ATOM 7808 C CA . LEU B 1 250 ? -2.258 -5.789 7.043 1 97.44 250 LEU B CA 1
ATOM 7809 C C . LEU B 1 250 ? -2.754 -6.086 8.453 1 97.44 250 LEU B C 1
ATOM 7811 O O . LEU B 1 250 ? -2.055 -6.723 9.242 1 97.44 250 LEU B O 1
ATOM 7815 N N . GLY B 1 251 ? -3.961 -5.637 8.695 1 97.12 251 GLY B N 1
ATOM 7816 C CA . GLY B 1 251 ? -4.664 -6.02 9.914 1 97.12 251 GLY B CA 1
ATOM 7817 C C . GLY B 1 251 ? -5.348 -7.371 9.805 1 97.12 251 GLY B C 1
ATOM 7818 O O . GLY B 1 251 ? -5.48 -7.918 8.711 1 97.12 251 GLY B O 1
ATOM 7819 N N . GLU B 1 252 ? -5.738 -7.891 10.93 1 96 252 GLU B N 1
ATOM 7820 C CA . GLU B 1 252 ? -6.293 -9.242 10.969 1 96 252 GLU B CA 1
ATOM 7821 C C . GLU B 1 252 ? -7.648 -9.297 10.273 1 96 252 GLU B C 1
ATOM 7823 O O . GLU B 1 252 ? -7.988 -10.305 9.648 1 96 252 GLU B O 1
ATOM 7828 N N . ARG B 1 253 ? -8.492 -8.242 10.375 1 96.75 253 ARG B N 1
ATOM 7829 C CA . ARG B 1 253 ? -9.797 -8.273 9.727 1 96.75 253 ARG B CA 1
ATOM 7830 C C . ARG B 1 253 ? -9.648 -8.398 8.219 1 96.75 253 ARG B C 1
ATOM 7832 O O . ARG B 1 253 ? -10.344 -9.203 7.586 1 96.75 253 ARG B O 1
ATOM 7839 N N . GLU B 1 254 ? -8.789 -7.566 7.688 1 97 254 GLU B N 1
ATOM 7840 C CA . GLU B 1 254 ? -8.539 -7.652 6.25 1 97 254 GLU B CA 1
ATOM 7841 C C . GLU B 1 254 ? -8.016 -9.031 5.863 1 97 254 GLU B C 1
ATOM 7843 O O . GLU B 1 254 ? -8.398 -9.578 4.82 1 97 254 GLU B O 1
ATOM 7848 N N . LEU B 1 255 ? -7.094 -9.641 6.664 1 97.88 255 LEU B N 1
ATOM 7849 C CA . LEU B 1 255 ? -6.602 -10.992 6.395 1 97.88 255 LEU B CA 1
ATOM 7850 C C . LEU B 1 255 ? -7.754 -11.984 6.316 1 97.88 255 LEU B C 1
ATOM 7852 O O . LEU B 1 255 ? -7.824 -12.789 5.383 1 97.88 255 LEU B O 1
ATOM 7856 N N . ARG B 1 256 ? -8.648 -11.898 7.27 1 97.56 256 ARG B N 1
ATOM 7857 C CA . ARG B 1 256 ? -9.742 -12.852 7.395 1 97.56 256 ARG B CA 1
ATOM 7858 C C . ARG B 1 256 ? -10.773 -12.648 6.289 1 97.56 256 ARG B C 1
ATOM 7860 O O . ARG B 1 256 ? -11.438 -13.594 5.871 1 97.56 256 ARG B O 1
ATOM 7867 N N . GLU B 1 257 ? -10.844 -11.453 5.785 1 97.19 257 GLU B N 1
ATOM 7868 C CA . GLU B 1 257 ? -11.898 -11.156 4.824 1 97.19 257 GLU B CA 1
ATOM 7869 C C . GLU B 1 257 ? -11.414 -11.359 3.391 1 97.19 257 GLU B C 1
ATOM 7871 O O . GLU B 1 257 ? -12.211 -11.664 2.496 1 97.19 257 GLU B O 1
ATOM 7876 N N . THR B 1 258 ? -10.125 -11.188 3.189 1 97.44 258 THR B N 1
ATOM 7877 C CA . THR B 1 258 ? -9.68 -11.094 1.805 1 97.44 258 THR B CA 1
ATOM 7878 C C . THR B 1 258 ? -8.672 -12.195 1.488 1 97.44 258 THR B C 1
ATOM 7880 O O . THR B 1 258 ? -8.75 -12.836 0.439 1 97.44 258 THR B O 1
ATOM 7883 N N . TYR B 1 259 ? -7.738 -12.531 2.35 1 98.31 259 TYR B N 1
ATOM 7884 C CA . TYR B 1 259 ? -6.578 -13.328 1.965 1 98.31 259 TYR B CA 1
ATOM 7885 C C . TYR B 1 259 ? -6.707 -14.758 2.465 1 98.31 259 TYR B C 1
ATOM 7887 O O . TYR B 1 259 ? -6.195 -15.688 1.837 1 98.31 259 TYR B O 1
ATOM 7895 N N . LEU B 1 260 ? -7.387 -14.984 3.568 1 98.44 260 LEU B N 1
ATOM 7896 C CA . LEU B 1 260 ? -7.488 -16.297 4.176 1 98.44 260 LEU B CA 1
ATOM 7897 C C . LEU B 1 260 ? -8.578 -17.125 3.504 1 98.44 260 LEU B C 1
ATOM 7899 O O . LEU B 1 260 ? -8.438 -18.344 3.352 1 98.44 260 LEU B O 1
ATOM 7903 N N . PRO B 1 261 ? -9.648 -16.516 2.955 1 98.12 261 PRO B N 1
ATOM 7904 C CA . PRO B 1 261 ? -10.797 -17.297 2.482 1 98.12 261 PRO B CA 1
ATOM 7905 C C . PRO B 1 261 ? -10.422 -18.281 1.371 1 98.12 261 PRO B C 1
ATOM 7907 O O . PRO B 1 261 ? -10.859 -19.422 1.384 1 98.12 261 PRO B O 1
ATOM 7910 N N . PRO B 1 262 ? -9.602 -17.906 0.359 1 98.56 262 PRO B N 1
ATOM 7911 C CA . PRO B 1 262 ? -9.25 -18.906 -0.652 1 98.56 262 PRO B CA 1
ATOM 7912 C C . PRO B 1 262 ? -8.562 -20.125 -0.056 1 98.56 262 PRO B C 1
ATOM 7914 O O . PRO B 1 262 ? -8.82 -21.25 -0.485 1 98.56 262 PRO B O 1
ATOM 7917 N N . PHE B 1 263 ? -7.719 -19.953 0.908 1 98.69 263 PHE B N 1
ATOM 7918 C CA . PHE B 1 263 ? -7.02 -21.062 1.559 1 98.69 263 PHE B CA 1
ATOM 7919 C C . PHE B 1 263 ? -7.992 -21.906 2.373 1 98.69 263 PHE B C 1
ATOM 7921 O O . PHE B 1 263 ? -7.926 -23.141 2.34 1 98.69 263 PHE B O 1
ATOM 7928 N N . GLU B 1 264 ? -8.852 -21.219 3.117 1 98.38 264 GLU B N 1
ATOM 7929 C CA . GLU B 1 264 ? -9.852 -21.953 3.893 1 98.38 264 GLU B CA 1
ATOM 7930 C C . GLU B 1 264 ? -10.703 -22.844 2.994 1 98.38 264 GLU B C 1
ATOM 7932 O O . GLU B 1 264 ? -10.938 -24 3.314 1 98.38 264 GLU B O 1
ATOM 7937 N N . ALA B 1 265 ? -11.148 -22.266 1.884 1 97.81 265 ALA B N 1
ATOM 7938 C CA . ALA B 1 265 ? -11.969 -23.016 0.929 1 97.81 265 ALA B CA 1
ATOM 7939 C C . ALA B 1 265 ? -11.211 -24.219 0.378 1 97.81 265 ALA B C 1
ATOM 7941 O O . ALA B 1 265 ? -11.781 -25.297 0.243 1 97.81 265 ALA B O 1
ATOM 7942 N N . ALA B 1 266 ? -9.945 -24.062 0.046 1 97.88 266 ALA B N 1
ATOM 7943 C CA . ALA B 1 266 ? -9.133 -25.125 -0.518 1 97.88 266 ALA B CA 1
ATOM 7944 C C . ALA B 1 266 ? -8.867 -26.219 0.519 1 97.88 266 ALA B C 1
ATOM 7946 O O . ALA B 1 266 ? -8.828 -27.406 0.187 1 97.88 266 ALA B O 1
ATOM 7947 N N . VAL B 1 267 ? -8.648 -25.828 1.789 1 97.5 267 VAL B N 1
ATOM 7948 C CA . VAL B 1 267 ? -8.484 -26.781 2.877 1 97.5 267 VAL B CA 1
ATOM 7949 C C . VAL B 1 267 ? -9.75 -27.625 3.035 1 97.5 267 VAL B C 1
ATOM 7951 O O . VAL B 1 267 ? -9.688 -28.844 3.15 1 97.5 267 VAL B O 1
ATOM 7954 N N . LYS B 1 268 ? -10.883 -26.984 2.971 1 96.5 268 LYS B N 1
ATOM 7955 C CA . LYS B 1 268 ? -12.164 -27.672 3.088 1 96.5 268 LYS B CA 1
ATOM 7956 C C . LYS B 1 268 ? -12.406 -28.594 1.895 1 96.5 268 LYS B C 1
ATOM 7958 O O . LYS B 1 268 ? -13.086 -29.609 2.018 1 96.5 268 LYS B O 1
ATOM 7963 N N . ALA B 1 269 ? -11.789 -28.188 0.781 1 96.75 269 ALA B N 1
ATOM 7964 C CA . ALA B 1 269 ? -11.922 -29.016 -0.422 1 96.75 269 ALA B CA 1
ATOM 7965 C C . ALA B 1 269 ? -11.023 -30.25 -0.351 1 96.75 269 ALA B C 1
ATOM 7967 O O . ALA B 1 269 ? -11.117 -31.141 -1.194 1 96.75 269 ALA B O 1
ATOM 7968 N N . GLY B 1 270 ? -10.117 -30.281 0.626 1 95.88 270 GLY B N 1
ATOM 7969 C CA . GLY B 1 270 ? -9.383 -31.516 0.86 1 95.88 270 GLY B CA 1
ATOM 7970 C C . GLY B 1 270 ? -7.883 -31.359 0.704 1 95.88 270 GLY B C 1
ATOM 7971 O O . GLY B 1 270 ? -7.148 -32.344 0.703 1 95.88 270 GLY B O 1
ATOM 7972 N N . ALA B 1 271 ? -7.363 -30.172 0.587 1 96.5 271 ALA B N 1
ATOM 7973 C CA . ALA B 1 271 ? -5.918 -29.969 0.494 1 96.5 271 ALA B CA 1
ATOM 7974 C C . ALA B 1 271 ? -5.215 -30.469 1.758 1 96.5 271 ALA B C 1
ATOM 7976 O O . ALA B 1 271 ? -5.719 -30.266 2.867 1 96.5 271 ALA B O 1
ATOM 7977 N N . ARG B 1 272 ? -4.047 -31.047 1.592 1 95.88 272 ARG B N 1
ATOM 7978 C CA . ARG B 1 272 ? -3.367 -31.656 2.732 1 95.88 272 ARG B CA 1
ATOM 7979 C C . ARG B 1 272 ? -1.945 -31.125 2.867 1 95.88 272 ARG B C 1
ATOM 7981 O O . ARG B 1 272 ? -1.138 -31.672 3.617 1 95.88 272 ARG B O 1
ATOM 7988 N N . SER B 1 273 ? -1.623 -30.109 2.18 1 97.62 273 SER B N 1
ATOM 7989 C CA . SER B 1 273 ? -0.323 -29.469 2.309 1 97.62 273 SER B CA 1
ATOM 7990 C C . SER B 1 273 ? -0.434 -27.953 2.08 1 97.62 273 SER B C 1
ATOM 7992 O O . SER B 1 273 ? -1.239 -27.5 1.264 1 97.62 273 SER B O 1
ATOM 7994 N N . VAL B 1 274 ? 0.295 -27.172 2.846 1 98.62 274 VAL B N 1
ATOM 7995 C CA . VAL B 1 274 ? 0.365 -25.719 2.73 1 98.62 274 VAL B CA 1
ATOM 7996 C C . VAL B 1 274 ? 1.823 -25.266 2.766 1 98.62 274 VAL B C 1
ATOM 7998 O O . VAL B 1 274 ? 2.631 -25.812 3.521 1 98.62 274 VAL B O 1
ATOM 8001 N N . MET B 1 275 ? 2.18 -24.344 1.915 1 98.81 275 MET B N 1
ATOM 8002 C CA . MET B 1 275 ? 3.527 -23.781 1.897 1 98.81 275 MET B CA 1
ATOM 8003 C C . MET B 1 275 ? 3.531 -22.359 2.441 1 98.81 275 MET B C 1
ATOM 8005 O O . MET B 1 275 ? 2.693 -21.531 2.057 1 98.81 275 MET B O 1
ATOM 8009 N N . THR B 1 276 ? 4.457 -22.016 3.281 1 98.56 276 THR B N 1
ATOM 8010 C CA . THR B 1 276 ? 4.543 -20.688 3.857 1 98.56 276 THR B CA 1
ATOM 8011 C C . THR B 1 276 ? 5.043 -19.688 2.824 1 98.56 276 THR B C 1
ATOM 8013 O O . THR B 1 276 ? 5.656 -20.062 1.825 1 98.56 276 THR B O 1
ATOM 8016 N N . ALA B 1 277 ? 4.758 -18.453 3.021 1 98 277 ALA B N 1
ATOM 8017 C CA . ALA B 1 277 ? 5.234 -17.375 2.17 1 98 277 ALA B CA 1
ATOM 8018 C C . ALA B 1 277 ? 6.52 -16.766 2.725 1 98 277 ALA B C 1
ATOM 8020 O O . ALA B 1 277 ? 6.844 -16.938 3.9 1 98 277 ALA B O 1
ATOM 8021 N N . TYR B 1 278 ? 7.238 -15.992 1.902 1 97.12 278 TYR B N 1
ATOM 8022 C CA . TYR B 1 278 ? 8.508 -15.391 2.279 1 97.12 278 TYR B CA 1
ATOM 8023 C C . TYR B 1 278 ? 8.289 -14.125 3.098 1 97.12 278 TYR B C 1
ATOM 8025 O O . TYR B 1 278 ? 9.164 -13.719 3.873 1 97.12 278 TYR B O 1
ATOM 8033 N N . ASN B 1 279 ? 7.188 -13.445 2.963 1 97.31 279 ASN B N 1
ATOM 8034 C CA . ASN B 1 279 ? 6.945 -12.117 3.529 1 97.31 279 ASN B CA 1
ATOM 8035 C C . ASN B 1 279 ? 6.641 -12.195 5.023 1 97.31 279 ASN B C 1
ATOM 8037 O O . ASN B 1 279 ? 6.633 -13.289 5.602 1 97.31 279 ASN B O 1
ATOM 8041 N N . SER B 1 280 ? 6.535 -11.062 5.629 1 97.94 280 SER B N 1
ATOM 8042 C CA . SER B 1 280 ? 5.992 -10.93 6.977 1 97.94 280 SER B CA 1
ATOM 8043 C C . SER B 1 280 ? 4.656 -10.195 6.965 1 97.94 280 SER B C 1
ATOM 8045 O O . SER B 1 280 ? 4.375 -9.422 6.047 1 97.94 280 SER B O 1
ATOM 8047 N N . VAL B 1 281 ? 3.818 -10.531 7.902 1 97.81 281 VAL B N 1
ATOM 8048 C CA . VAL B 1 281 ? 2.535 -9.867 8.094 1 97.81 281 VAL B CA 1
ATOM 8049 C C . VAL B 1 281 ? 2.539 -9.117 9.43 1 97.81 281 VAL B C 1
ATOM 8051 O O . VAL B 1 281 ? 2.65 -9.727 10.492 1 97.81 281 VAL B O 1
ATOM 8054 N N . ASP B 1 282 ? 2.414 -7.793 9.312 1 97.44 282 ASP B N 1
ATOM 8055 C CA . ASP B 1 282 ? 2.404 -6.926 10.484 1 97.44 282 ASP B CA 1
ATOM 8056 C C . ASP B 1 282 ? 3.557 -7.262 11.43 1 97.44 282 ASP B C 1
ATOM 8058 O O . ASP B 1 282 ? 3.348 -7.461 12.625 1 97.44 282 ASP B O 1
ATOM 8062 N N . GLY B 1 283 ? 4.68 -7.531 10.859 1 97.5 283 GLY B N 1
ATOM 8063 C CA . GLY B 1 283 ? 5.914 -7.664 11.609 1 97.5 283 GLY B CA 1
ATOM 8064 C C . GLY B 1 283 ? 6.27 -9.102 11.93 1 97.5 283 GLY B C 1
ATOM 8065 O O . GLY B 1 283 ? 7.332 -9.383 12.484 1 97.5 283 GLY B O 1
ATOM 8066 N N . ILE B 1 284 ? 5.477 -10.07 11.57 1 98.31 284 ILE B N 1
ATOM 8067 C CA . ILE B 1 284 ? 5.734 -11.477 11.875 1 98.31 284 ILE B CA 1
ATOM 8068 C C . ILE B 1 284 ? 5.973 -12.25 10.586 1 98.31 284 ILE B C 1
ATOM 8070 O O . ILE B 1 284 ? 5.074 -12.359 9.742 1 98.31 284 ILE B O 1
ATOM 8074 N N . PRO B 1 285 ? 7.168 -12.82 10.391 1 98.5 285 PRO B N 1
ATOM 8075 C CA . PRO B 1 285 ? 7.391 -13.625 9.188 1 98.5 285 PRO B CA 1
ATOM 8076 C C . PRO B 1 285 ? 6.422 -14.805 9.078 1 98.5 285 PRO B C 1
ATOM 8078 O O . PRO B 1 285 ? 6.113 -15.453 10.086 1 98.5 285 PRO B O 1
ATOM 8081 N N . CYS B 1 286 ? 5.949 -15.094 7.875 1 98.56 286 CYS B N 1
ATOM 8082 C CA . CYS B 1 286 ? 4.941 -16.125 7.66 1 98.56 286 CYS B CA 1
ATOM 8083 C C . CYS B 1 286 ? 5.457 -17.484 8.094 1 98.56 286 CYS B C 1
ATOM 8085 O O . CYS B 1 286 ? 4.703 -18.297 8.625 1 98.56 286 CYS B O 1
ATOM 8087 N N . THR B 1 287 ? 6.773 -17.75 7.949 1 98.5 287 THR B N 1
ATOM 8088 C CA . THR B 1 287 ? 7.375 -19.031 8.258 1 98.5 287 THR B CA 1
ATOM 8089 C C . THR B 1 287 ? 7.535 -19.219 9.766 1 98.5 287 THR B C 1
ATOM 8091 O O . THR B 1 287 ? 7.852 -20.312 10.234 1 98.5 287 THR B O 1
ATOM 8094 N N . ALA B 1 288 ? 7.297 -18.203 10.523 1 98.44 288 ALA B N 1
ATOM 8095 C CA . ALA B 1 288 ? 7.344 -18.266 11.977 1 98.44 288 ALA B CA 1
ATOM 8096 C C . ALA B 1 288 ? 6.043 -17.766 12.594 1 98.44 288 ALA B C 1
ATOM 8098 O O . ALA B 1 288 ? 6.02 -17.359 13.758 1 98.44 288 ALA B O 1
ATOM 8099 N N . ASN B 1 289 ? 4.996 -17.75 11.906 1 98.38 289 ASN B N 1
ATOM 8100 C CA . ASN B 1 289 ? 3.748 -17.141 12.344 1 98.38 289 ASN B CA 1
ATOM 8101 C C . ASN B 1 289 ? 2.818 -18.156 12.992 1 98.38 289 ASN B C 1
ATOM 8103 O O . ASN B 1 289 ? 1.903 -18.672 12.344 1 98.38 289 ASN B O 1
ATOM 8107 N N . ARG B 1 290 ? 2.926 -18.359 14.25 1 98.25 290 ARG B N 1
ATOM 8108 C CA . ARG B 1 290 ? 2.168 -19.375 14.984 1 98.25 290 ARG B CA 1
ATOM 8109 C C . ARG B 1 290 ? 0.67 -19.094 14.906 1 98.25 290 ARG B C 1
ATOM 8111 O O . ARG B 1 290 ? -0.136 -20.016 14.805 1 98.25 290 ARG B O 1
ATOM 8118 N N . ARG B 1 291 ? 0.286 -17.812 14.953 1 97 291 ARG B N 1
ATOM 8119 C CA . ARG B 1 291 ? -1.123 -17.438 14.867 1 97 291 ARG B CA 1
ATOM 8120 C C . ARG B 1 291 ? -1.748 -17.969 13.578 1 97 291 ARG B C 1
ATOM 8122 O O . ARG B 1 291 ? -2.844 -18.531 13.602 1 97 291 ARG B O 1
ATOM 8129 N N . MET B 1 292 ? -1.078 -17.859 12.469 1 97.94 292 MET B N 1
ATOM 8130 C CA . MET B 1 292 ? -1.6 -18.266 11.164 1 97.94 292 MET B CA 1
ATOM 8131 C C . MET B 1 292 ? -1.486 -19.781 10.984 1 97.94 292 MET B C 1
ATOM 8133 O O . MET B 1 292 ? -2.447 -20.438 10.578 1 97.94 292 MET B O 1
ATOM 8137 N N . LEU B 1 293 ? -0.343 -20.359 11.352 1 98.69 293 LEU B N 1
ATOM 8138 C CA . LEU B 1 293 ? -0.042 -21.75 11.008 1 98.69 293 LEU B CA 1
ATOM 8139 C C . LEU B 1 293 ? -0.69 -22.719 12 1 98.69 293 LEU B C 1
ATOM 8141 O O . LEU B 1 293 ? -1.031 -23.844 11.648 1 98.69 293 LEU B O 1
ATOM 8145 N N . THR B 1 294 ? -0.857 -22.266 13.266 1 98.5 294 THR B N 1
ATOM 8146 C CA . THR B 1 294 ? -1.362 -23.172 14.289 1 98.5 294 THR B CA 1
ATOM 8147 C C . THR B 1 294 ? -2.76 -22.766 14.734 1 98.5 294 THR B C 1
ATOM 8149 O O . THR B 1 294 ? -3.711 -23.531 14.617 1 98.5 294 THR B O 1
ATOM 8152 N N . ASP B 1 295 ? -2.92 -21.516 15.141 1 98.12 295 ASP B N 1
ATOM 8153 C CA . ASP B 1 295 ? -4.203 -21.125 15.719 1 98.12 295 ASP B CA 1
ATOM 8154 C C . ASP B 1 295 ? -5.301 -21.125 14.656 1 98.12 295 ASP B C 1
ATOM 8156 O O . ASP B 1 295 ? -6.406 -21.609 14.898 1 98.12 295 ASP B O 1
ATOM 8160 N N . ILE B 1 296 ? -4.988 -20.609 13.477 1 98.19 296 ILE B N 1
ATOM 8161 C CA . ILE B 1 296 ? -6.023 -20.469 12.461 1 98.19 296 ILE B CA 1
ATOM 8162 C C . ILE B 1 296 ? -6.039 -21.703 11.562 1 98.19 296 ILE B C 1
ATOM 8164 O O . ILE B 1 296 ? -7.035 -22.438 11.516 1 98.19 296 ILE B O 1
ATOM 8168 N N . LEU B 1 297 ? -4.988 -21.984 10.883 1 98.69 297 LEU B N 1
ATOM 8169 C CA . LEU B 1 297 ? -4.934 -23.094 9.922 1 98.69 297 LEU B CA 1
ATOM 8170 C C . LEU B 1 297 ? -5.324 -24.406 10.586 1 98.69 297 LEU B C 1
ATOM 8172 O O . LEU B 1 297 ? -6.238 -25.094 10.125 1 98.69 297 LEU B O 1
ATOM 8176 N N . ARG B 1 298 ? -4.664 -24.812 11.719 1 98.44 298 ARG B N 1
ATOM 8177 C CA . ARG B 1 298 ? -4.945 -26.078 12.367 1 98.44 298 ARG B CA 1
ATOM 8178 C C . ARG B 1 298 ? -6.098 -25.953 13.359 1 98.44 298 ARG B C 1
ATOM 8180 O O . ARG B 1 298 ? -6.984 -26.812 13.406 1 98.44 298 ARG B O 1
ATOM 8187 N N . GLY B 1 299 ? -6.055 -24.891 14.203 1 98.44 299 GLY B N 1
ATOM 8188 C CA . GLY B 1 299 ? -7.059 -24.719 15.242 1 98.44 299 GLY B CA 1
ATOM 8189 C C . GLY B 1 299 ? -8.445 -24.438 14.688 1 98.44 299 GLY B C 1
ATOM 8190 O O . GLY B 1 299 ? -9.367 -25.219 14.875 1 98.44 299 GLY B O 1
ATOM 8191 N N . GLU B 1 300 ? -8.57 -23.359 13.953 1 97.81 300 GLU B N 1
ATOM 8192 C CA . GLU B 1 300 ? -9.883 -22.922 13.484 1 97.81 300 GLU B CA 1
ATOM 8193 C C . GLU B 1 300 ? -10.367 -23.75 12.305 1 97.81 300 GLU B C 1
ATOM 8195 O O . GLU B 1 300 ? -11.547 -24.078 12.219 1 97.81 300 GLU B O 1
ATOM 8200 N N . TRP B 1 301 ? -9.469 -24.156 11.336 1 98.06 301 TRP B N 1
ATOM 8201 C CA . TRP B 1 301 ? -9.906 -24.781 10.094 1 98.06 301 TRP B CA 1
ATOM 8202 C C . TRP B 1 301 ? -9.82 -26.297 10.188 1 98.06 301 TRP B C 1
ATOM 8204 O O . TRP B 1 301 ? -10.328 -27.016 9.32 1 98.06 301 TRP B O 1
ATOM 8214 N N . GLY B 1 302 ? -9.133 -26.797 11.18 1 97.69 302 GLY B N 1
ATOM 8215 C CA . GLY B 1 302 ? -9.008 -28.234 11.352 1 97.69 302 GLY B CA 1
ATOM 8216 C C . GLY B 1 302 ? -8.062 -28.875 10.352 1 97.69 302 GLY B C 1
ATOM 8217 O O . GLY B 1 302 ? -8.234 -30.047 9.984 1 97.69 302 GLY B O 1
ATOM 8218 N N . PHE B 1 303 ? -7.141 -28.172 9.883 1 97.5 303 PHE B N 1
ATOM 8219 C CA . PHE B 1 303 ? -6.18 -28.688 8.914 1 97.5 303 PHE B CA 1
ATOM 8220 C C . PHE B 1 303 ? -5.348 -29.812 9.523 1 97.5 303 PHE B C 1
ATOM 8222 O O . PHE B 1 303 ? -4.723 -29.641 10.57 1 97.5 303 PHE B O 1
ATOM 8229 N N . ASP B 1 304 ? -5.258 -30.922 8.891 1 94.5 304 ASP B N 1
ATOM 8230 C CA . ASP B 1 304 ? -4.551 -32.094 9.422 1 94.5 304 ASP B CA 1
ATOM 8231 C C . ASP B 1 304 ? -3.469 -32.562 8.453 1 94.5 304 ASP B C 1
ATOM 8233 O O . ASP B 1 304 ? -3.02 -33.688 8.531 1 94.5 304 ASP B O 1
ATOM 8237 N N . GLY B 1 305 ? -3.08 -31.766 7.527 1 97 305 GLY B N 1
ATOM 8238 C CA . GLY B 1 305 ? -1.943 -32.031 6.664 1 97 305 GLY B CA 1
ATOM 8239 C C . GLY B 1 305 ? -0.635 -31.484 7.207 1 97 305 GLY B C 1
ATOM 8240 O O . GLY B 1 305 ? -0.471 -31.344 8.422 1 97 305 GLY B O 1
ATOM 8241 N N . PHE B 1 306 ? 0.336 -31.312 6.348 1 98.06 306 PHE B N 1
ATOM 8242 C CA . PHE B 1 306 ? 1.604 -30.766 6.816 1 98.06 306 PHE B CA 1
ATOM 8243 C C . PHE B 1 306 ? 1.912 -29.438 6.137 1 98.06 306 PHE B C 1
ATOM 8245 O O . PHE B 1 306 ? 1.391 -29.156 5.055 1 98.06 306 PHE B O 1
ATOM 8252 N N . VAL B 1 307 ? 2.65 -28.609 6.84 1 98.81 307 VAL B N 1
ATOM 8253 C CA . VAL B 1 307 ? 3.104 -27.312 6.352 1 98.81 307 VAL B CA 1
ATOM 8254 C C . VAL B 1 307 ? 4.566 -27.391 5.926 1 98.81 307 VAL B C 1
ATOM 8256 O O . VAL B 1 307 ? 5.41 -27.891 6.676 1 98.81 307 VAL B O 1
ATOM 8259 N N . VAL B 1 308 ? 4.836 -27.031 4.719 1 98.75 308 VAL B N 1
ATOM 8260 C CA . VAL B 1 308 ? 6.203 -27 4.207 1 98.75 308 VAL B CA 1
ATOM 8261 C C . VAL B 1 308 ? 6.664 -25.547 4.062 1 98.75 308 VAL B C 1
ATOM 8263 O O . VAL B 1 308 ? 5.875 -24.672 3.701 1 98.75 308 VAL B O 1
ATOM 8266 N N . SER B 1 309 ? 7.922 -25.266 4.383 1 98.44 309 SER B N 1
ATOM 8267 C CA . SER B 1 309 ? 8.492 -23.938 4.16 1 98.44 309 SER B CA 1
ATOM 8268 C C . SER B 1 309 ? 8.672 -23.656 2.674 1 98.44 309 SER B C 1
ATOM 8270 O O . SER B 1 309 ? 8.734 -24.578 1.862 1 98.44 309 SER B O 1
ATOM 8272 N N . ASP B 1 310 ? 8.625 -22.438 2.309 1 97.44 310 ASP B N 1
ATOM 8273 C CA . ASP B 1 310 ? 9.18 -22.094 1.002 1 97.44 310 ASP B CA 1
ATOM 8274 C C . ASP B 1 310 ? 10.703 -22.203 1.01 1 97.44 310 ASP B C 1
ATOM 8276 O O . ASP B 1 310 ? 11.32 -22.359 2.068 1 97.44 310 ASP B O 1
ATOM 8280 N N . LEU B 1 311 ? 11.266 -22.219 -0.135 1 96.88 311 LEU B N 1
ATOM 8281 C CA . LEU B 1 311 ? 12.688 -22.484 -0.301 1 96.88 311 LEU B CA 1
ATOM 8282 C C . LEU B 1 311 ? 13.523 -21.5 0.513 1 96.88 311 LEU B C 1
ATOM 8284 O O . LEU B 1 311 ? 13.5 -20.297 0.248 1 96.88 311 LEU B O 1
ATOM 8288 N N . LEU B 1 312 ? 14.195 -21.906 1.568 1 96.62 312 LEU B N 1
ATOM 8289 C CA . LEU B 1 312 ? 15.141 -21.172 2.4 1 96.62 312 LEU B CA 1
ATOM 8290 C C . LEU B 1 312 ? 14.414 -20.141 3.273 1 96.62 312 LEU B C 1
ATOM 8292 O O . LEU B 1 312 ? 15.031 -19.203 3.777 1 96.62 312 LEU B O 1
ATOM 8296 N N . SER B 1 313 ? 13.125 -20.281 3.414 1 97.38 313 SER B N 1
ATOM 8297 C CA . SER B 1 313 ? 12.391 -19.297 4.188 1 97.38 313 SER B CA 1
ATOM 8298 C C . SER B 1 313 ? 12.656 -19.438 5.68 1 97.38 313 SER B C 1
ATOM 8300 O O . SER B 1 313 ? 12.531 -18.484 6.438 1 97.38 313 SER B O 1
ATOM 8302 N N . ILE B 1 314 ? 13.039 -20.688 6.176 1 98.56 314 ILE B N 1
ATOM 8303 C CA . ILE B 1 314 ? 13.406 -20.844 7.582 1 98.56 314 ILE B CA 1
ATOM 8304 C C . ILE B 1 314 ? 14.734 -20.141 7.848 1 98.56 314 ILE B C 1
ATOM 8306 O O . ILE B 1 314 ? 14.867 -19.406 8.828 1 98.56 314 ILE B O 1
ATOM 8310 N N . GLU B 1 315 ? 15.758 -20.328 6.961 1 97.94 315 GLU B N 1
ATOM 8311 C CA . GLU B 1 315 ? 17.016 -19.594 7.059 1 97.94 315 GLU B CA 1
ATOM 8312 C C . GLU B 1 315 ? 16.766 -18.094 7.012 1 97.94 315 GLU B C 1
ATOM 8314 O O . GLU B 1 315 ? 17.484 -17.328 7.664 1 97.94 315 GLU B O 1
ATOM 8319 N N . GLY B 1 316 ? 15.734 -17.703 6.258 1 97.25 316 GLY B N 1
ATOM 8320 C CA . GLY B 1 316 ? 15.398 -16.297 6.109 1 97.25 316 GLY B CA 1
ATOM 8321 C C . GLY B 1 316 ? 15 -15.641 7.414 1 97.25 316 GLY B C 1
ATOM 8322 O O . GLY B 1 316 ? 15.148 -14.422 7.57 1 97.25 316 GLY B O 1
ATOM 8323 N N . LEU B 1 317 ? 14.469 -16.406 8.43 1 98.44 317 LEU B N 1
ATOM 8324 C CA . LEU B 1 317 ? 14.125 -15.844 9.734 1 98.44 317 LEU B CA 1
ATOM 8325 C C . LEU B 1 317 ? 15.344 -15.211 10.391 1 98.44 317 LEU B C 1
ATOM 8327 O O . LEU B 1 317 ? 15.219 -14.219 11.117 1 98.44 317 LEU B O 1
ATOM 8331 N N . HIS B 1 318 ? 16.484 -15.805 10.086 1 97.81 318 HIS B N 1
ATOM 8332 C CA . HIS B 1 318 ? 17.75 -15.305 10.609 1 97.81 318 HIS B CA 1
ATOM 8333 C C . HIS B 1 318 ? 18.422 -14.344 9.625 1 97.81 318 HIS B C 1
ATOM 8335 O O . HIS B 1 318 ? 18.734 -13.203 9.977 1 97.81 318 HIS B O 1
ATOM 8341 N N . GLU B 1 319 ? 18.547 -14.773 8.406 1 96.5 319 GLU B N 1
ATOM 8342 C CA . GLU B 1 319 ? 19.422 -14.133 7.43 1 96.5 319 GLU B CA 1
ATOM 8343 C C . GLU B 1 319 ? 18.797 -12.852 6.883 1 96.5 319 GLU B C 1
ATOM 8345 O O . GLU B 1 319 ? 19.5 -11.891 6.578 1 96.5 319 GLU B O 1
ATOM 8350 N N . THR B 1 320 ? 17.531 -12.828 6.738 1 95.81 320 THR B N 1
ATOM 8351 C CA . THR B 1 320 ? 16.922 -11.688 6.066 1 95.81 320 THR B CA 1
ATOM 8352 C C . THR B 1 320 ? 15.992 -10.938 7.008 1 95.81 320 THR B C 1
ATOM 8354 O O . THR B 1 320 ? 15.945 -9.703 6.992 1 95.81 320 THR B O 1
ATOM 8357 N N . HIS B 1 321 ? 15.227 -11.586 7.926 1 97.81 321 HIS B N 1
ATOM 8358 C CA . HIS B 1 321 ? 14.203 -10.945 8.758 1 97.81 321 HIS B CA 1
ATOM 8359 C C . HIS B 1 321 ? 14.789 -10.5 10.094 1 97.81 321 HIS B C 1
ATOM 8361 O O . HIS B 1 321 ? 14.234 -9.609 10.742 1 97.81 321 HIS B O 1
ATOM 8367 N N . GLY B 1 322 ? 15.836 -11.18 10.594 1 97.94 322 GLY B N 1
ATOM 8368 C CA . GLY B 1 322 ? 16.484 -10.805 11.836 1 97.94 322 GLY B CA 1
ATOM 8369 C C . GLY B 1 322 ? 15.656 -11.156 13.062 1 97.94 322 GLY B C 1
ATOM 8370 O O . GLY B 1 322 ? 15.758 -10.484 14.094 1 97.94 322 GLY B O 1
ATOM 8371 N N . VAL B 1 323 ? 14.805 -12.211 13.008 1 98.38 323 VAL B N 1
ATOM 8372 C CA . VAL B 1 323 ? 13.953 -12.539 14.148 1 98.38 323 VAL B CA 1
ATOM 8373 C C . VAL B 1 323 ? 14.516 -13.75 14.883 1 98.38 323 VAL B C 1
ATOM 8375 O O . VAL B 1 323 ? 13.938 -14.203 15.875 1 98.38 323 VAL B O 1
ATOM 8378 N N . ALA B 1 324 ? 15.586 -14.336 14.383 1 98.31 324 ALA B N 1
ATOM 8379 C CA . ALA B 1 324 ? 16.312 -15.422 15.023 1 98.31 324 ALA B CA 1
ATOM 8380 C C . ALA B 1 324 ? 17.812 -15.141 15.047 1 98.31 324 ALA B C 1
ATOM 8382 O O . ALA B 1 324 ? 18.375 -14.609 14.078 1 98.31 324 ALA B O 1
ATOM 8383 N N . GLY B 1 325 ? 18.453 -15.523 16.125 1 97.69 325 GLY B N 1
ATOM 8384 C CA . GLY B 1 325 ? 19.875 -15.242 16.281 1 97.69 325 GLY B CA 1
ATOM 8385 C C . GLY B 1 325 ? 20.766 -16.219 15.516 1 97.69 325 GLY B C 1
ATOM 8386 O O . GLY B 1 325 ? 21.938 -15.938 15.281 1 97.69 325 GLY B O 1
ATOM 8387 N N . SER B 1 326 ? 20.203 -17.359 15.102 1 97.69 326 SER B N 1
ATOM 8388 C CA . SER B 1 326 ? 20.906 -18.375 14.328 1 97.69 326 SER B CA 1
ATOM 8389 C C . SER B 1 326 ? 19.922 -19.203 13.5 1 97.69 326 SER B C 1
ATOM 8391 O O . SER B 1 326 ? 18.719 -19.141 13.711 1 97.69 326 SER B O 1
ATOM 8393 N N . VAL B 1 327 ? 20.469 -19.969 12.594 1 97.88 327 VAL B N 1
ATOM 8394 C CA . VAL B 1 327 ? 19.641 -20.844 11.781 1 97.88 327 VAL B CA 1
ATOM 8395 C C . VAL B 1 327 ? 19.016 -21.922 12.656 1 97.88 327 VAL B C 1
ATOM 8397 O O . VAL B 1 327 ? 17.875 -22.328 12.43 1 97.88 327 VAL B O 1
ATOM 8400 N N . ARG B 1 328 ? 19.75 -22.406 13.68 1 98.12 328 ARG B N 1
ATOM 8401 C CA . ARG B 1 328 ? 19.203 -23.375 14.617 1 98.12 328 ARG B CA 1
ATOM 8402 C C . ARG B 1 328 ? 18 -22.812 15.359 1 98.12 328 ARG B C 1
ATOM 8404 O O . ARG B 1 328 ? 16.969 -23.484 15.484 1 98.12 328 ARG B O 1
ATOM 8411 N N . GLU B 1 329 ? 18.141 -21.562 15.773 1 98.06 329 GLU B N 1
ATOM 8412 C CA . GLU B 1 329 ? 17.016 -20.906 16.453 1 98.06 329 GLU B CA 1
ATOM 8413 C C . GLU B 1 329 ? 15.836 -20.719 15.492 1 98.06 329 GLU B C 1
ATOM 8415 O O . GLU B 1 329 ? 14.68 -20.875 15.898 1 98.06 329 GLU B O 1
ATOM 8420 N N . ALA B 1 330 ? 16.188 -20.391 14.289 1 98.62 330 ALA B N 1
ATOM 8421 C CA . ALA B 1 330 ? 15.148 -20.25 13.266 1 98.62 330 ALA B CA 1
ATOM 8422 C C . ALA B 1 330 ? 14.398 -21.562 13.062 1 98.62 330 ALA B C 1
ATOM 8424 O O . ALA B 1 330 ? 13.172 -21.578 12.922 1 98.62 330 ALA B O 1
ATOM 8425 N N . ALA B 1 331 ? 15.109 -22.656 13.016 1 98.62 331 ALA B N 1
ATOM 8426 C CA . ALA B 1 331 ? 14.508 -23.969 12.836 1 98.62 331 ALA B CA 1
ATOM 8427 C C . ALA B 1 331 ? 13.516 -24.281 13.953 1 98.62 331 ALA B C 1
ATOM 8429 O O . ALA B 1 331 ? 12.406 -24.75 13.695 1 98.62 331 ALA B O 1
ATOM 8430 N N . VAL B 1 332 ? 13.953 -24.016 15.172 1 98.69 332 VAL B N 1
ATOM 8431 C CA . VAL B 1 332 ? 13.109 -24.281 16.328 1 98.69 332 VAL B CA 1
ATOM 8432 C C . VAL B 1 332 ? 11.867 -23.391 16.281 1 98.69 332 VAL B C 1
ATOM 8434 O O . VAL B 1 332 ? 10.758 -23.844 16.547 1 98.69 332 VAL B O 1
ATOM 8437 N N . GLN B 1 333 ? 12.133 -22.109 15.898 1 98.31 333 GLN B N 1
ATOM 8438 C CA . GLN B 1 333 ? 11.031 -21.156 15.789 1 98.31 333 GLN B CA 1
ATOM 8439 C C . GLN B 1 333 ? 10.016 -21.609 14.742 1 98.31 333 GLN B C 1
ATOM 8441 O O . GLN B 1 333 ? 8.805 -21.547 14.984 1 98.31 333 GLN B O 1
ATOM 8446 N N . ALA B 1 334 ? 10.453 -22.016 13.602 1 98.75 334 ALA B N 1
ATOM 8447 C CA . ALA B 1 334 ? 9.578 -22.469 12.523 1 98.75 334 ALA B CA 1
ATOM 8448 C C . ALA B 1 334 ? 8.797 -23.703 12.93 1 98.75 334 ALA B C 1
ATOM 8450 O O . ALA B 1 334 ? 7.586 -23.781 12.727 1 98.75 334 ALA B O 1
ATOM 8451 N N . LEU B 1 335 ? 9.461 -24.688 13.539 1 98.81 335 LEU B N 1
ATOM 8452 C CA . LEU B 1 335 ? 8.82 -25.922 14 1 98.81 335 LEU B CA 1
ATOM 8453 C C . LEU B 1 335 ? 7.707 -25.609 15 1 98.81 335 LEU B C 1
ATOM 8455 O O . LEU B 1 335 ? 6.594 -26.125 14.875 1 98.81 335 LEU B O 1
ATOM 8459 N N . ARG B 1 336 ? 8.008 -24.734 15.898 1 98.5 336 ARG B N 1
ATOM 8460 C CA . ARG B 1 336 ? 7.051 -24.422 16.953 1 98.5 336 ARG B CA 1
ATOM 8461 C C . ARG B 1 336 ? 5.879 -23.609 16.406 1 98.5 336 ARG B C 1
ATOM 8463 O O . ARG B 1 336 ? 4.766 -23.688 16.922 1 98.5 336 ARG B O 1
ATOM 8470 N N . ALA B 1 337 ? 6.184 -22.828 15.359 1 98.5 337 ALA B N 1
ATOM 8471 C CA . ALA B 1 337 ? 5.105 -22.078 14.719 1 98.5 337 ALA B CA 1
ATOM 8472 C C . ALA B 1 337 ? 4.137 -23.016 14 1 98.5 337 ALA B C 1
ATOM 8474 O O . ALA B 1 337 ? 2.967 -22.672 13.805 1 98.5 337 ALA B O 1
ATOM 8475 N N . GLY B 1 338 ? 4.602 -24.156 13.531 1 98.62 338 GLY B N 1
ATOM 8476 C CA . GLY B 1 338 ? 3.715 -25.109 12.875 1 98.62 338 GLY B CA 1
ATOM 8477 C C . GLY B 1 338 ? 4.27 -25.641 11.562 1 98.62 338 GLY B C 1
ATOM 8478 O O . GLY B 1 338 ? 3.609 -26.406 10.867 1 98.62 338 GLY B O 1
ATOM 8479 N N . VAL B 1 339 ? 5.492 -25.297 11.188 1 98.81 339 VAL B N 1
ATOM 8480 C CA . VAL B 1 339 ? 6.121 -25.828 9.977 1 98.81 339 VAL B CA 1
ATOM 8481 C C . VAL B 1 339 ? 6.562 -27.266 10.211 1 98.81 339 VAL B C 1
ATOM 8483 O O . VAL B 1 339 ? 7.156 -27.578 11.25 1 98.81 339 VAL B O 1
ATOM 8486 N N . ASP B 1 340 ? 6.289 -28.125 9.266 1 98.69 340 ASP B N 1
ATOM 8487 C CA . ASP B 1 340 ? 6.555 -29.547 9.438 1 98.69 340 ASP B CA 1
ATOM 8488 C C . ASP B 1 340 ? 7.727 -30 8.562 1 98.69 340 ASP B C 1
ATOM 8490 O O . ASP B 1 340 ? 8.445 -30.938 8.914 1 98.69 340 ASP B O 1
ATOM 8494 N N . ALA B 1 341 ? 7.863 -29.391 7.48 1 98.44 341 ALA B N 1
ATOM 8495 C CA . ALA B 1 341 ? 8.875 -29.828 6.523 1 98.44 341 ALA B CA 1
ATOM 8496 C C . ALA B 1 341 ? 9.688 -28.641 6.008 1 98.44 341 ALA B C 1
ATOM 8498 O O . ALA B 1 341 ? 9.141 -27.562 5.781 1 98.44 341 ALA B O 1
ATOM 8499 N N . ASP B 1 342 ? 10.969 -28.859 5.836 1 98.12 342 ASP B N 1
ATOM 8500 C CA . ASP B 1 342 ? 11.922 -27.859 5.371 1 98.12 342 ASP B CA 1
ATOM 8501 C C . ASP B 1 342 ? 12.297 -28.094 3.908 1 98.12 342 ASP B C 1
ATOM 8503 O O . ASP B 1 342 ? 13 -29.047 3.586 1 98.12 342 ASP B O 1
ATOM 8507 N N . LEU B 1 343 ? 11.828 -27.141 3.072 1 96.69 343 LEU B N 1
ATOM 8508 C CA . LEU B 1 343 ? 12.227 -27.203 1.671 1 96.69 343 LEU B CA 1
ATOM 8509 C C . LEU B 1 343 ? 13.688 -26.797 1.511 1 96.69 343 LEU B C 1
ATOM 8511 O O . LEU B 1 343 ? 14.039 -25.625 1.692 1 96.69 343 LEU B O 1
ATOM 8515 N N . LYS B 1 344 ? 14.781 -27.672 1.252 1 84.38 344 LYS B N 1
ATOM 8516 C CA . LYS B 1 344 ? 16.203 -27.547 0.975 1 84.38 344 LYS B CA 1
ATOM 8517 C C . LYS B 1 344 ? 17.047 -28.141 2.104 1 84.38 344 LYS B C 1
ATOM 8519 O O . LYS B 1 344 ? 18.219 -28.453 1.911 1 84.38 344 LYS B O 1
ATOM 8524 N N . GLY B 1 345 ? 16.578 -28.672 3.365 1 74 345 GLY B N 1
ATOM 8525 C CA . GLY B 1 345 ? 17.109 -29.484 4.449 1 74 345 GLY B CA 1
ATOM 8526 C C . GLY B 1 345 ? 18.125 -28.75 5.301 1 74 345 GLY B C 1
ATOM 8527 O O . GLY B 1 345 ? 18.578 -29.281 6.324 1 74 345 GLY B O 1
ATOM 8528 N N . GLY B 1 346 ? 18.5 -27.438 5.043 1 86.19 346 GLY B N 1
ATOM 8529 C CA . GLY B 1 346 ? 19.547 -26.719 5.746 1 86.19 346 GLY B CA 1
ATOM 8530 C C . GLY B 1 346 ? 19.156 -26.297 7.148 1 86.19 346 GLY B C 1
ATOM 8531 O O . GLY B 1 346 ? 19.922 -26.484 8.102 1 86.19 346 GLY B O 1
ATOM 8532 N N . ALA B 1 347 ? 18.031 -25.922 7.438 1 97 347 ALA B N 1
ATOM 8533 C CA . ALA B 1 347 ? 17.594 -25.422 8.742 1 97 347 ALA B CA 1
ATOM 8534 C C . ALA B 1 347 ? 17.156 -26.562 9.648 1 97 347 ALA B C 1
ATOM 8536 O O . ALA B 1 347 ? 17.688 -26.719 10.758 1 97 347 ALA B O 1
ATOM 8537 N N . PHE B 1 348 ? 16.312 -27.453 9.203 1 97.62 348 PHE B N 1
ATOM 8538 C CA . PHE B 1 348 ? 15.805 -28.531 10.062 1 97.62 348 PHE B CA 1
ATOM 8539 C C . PHE B 1 348 ? 16.906 -29.531 10.367 1 97.62 348 PHE B C 1
ATOM 8541 O O . PHE B 1 348 ? 16.812 -30.266 11.352 1 97.62 348 PHE B O 1
ATOM 8548 N N . ALA B 1 349 ? 17.938 -29.625 9.555 1 95.88 349 ALA B N 1
ATOM 8549 C CA . ALA B 1 349 ? 19.078 -30.453 9.922 1 95.88 349 ALA B CA 1
ATOM 8550 C C . ALA B 1 349 ? 19.641 -30.031 11.273 1 95.88 349 ALA B C 1
ATOM 8552 O O . ALA B 1 349 ? 20.156 -30.875 12.023 1 95.88 349 ALA B O 1
ATOM 8553 N N . SER B 1 350 ? 19.484 -28.766 11.562 1 96.88 350 SER B N 1
ATOM 8554 C CA . SER B 1 350 ? 20.047 -28.234 12.797 1 96.88 350 SER B CA 1
ATOM 8555 C C . SER B 1 350 ? 19.203 -28.641 14.008 1 96.88 350 SER B C 1
ATOM 8557 O O . SER B 1 350 ? 19.609 -28.438 15.148 1 96.88 350 SER B O 1
ATOM 8559 N N . LEU B 1 351 ? 18.062 -29.266 13.797 1 97.94 351 LEU B N 1
ATOM 8560 C CA . LEU B 1 351 ? 17.203 -29.703 14.891 1 97.94 351 LEU B CA 1
ATOM 8561 C C . LEU B 1 351 ? 17.891 -30.797 15.719 1 97.94 351 LEU B C 1
ATOM 8563 O O . LEU B 1 351 ? 17.562 -30.984 16.891 1 97.94 351 LEU B O 1
ATOM 8567 N N . ARG B 1 352 ? 18.812 -31.562 15.109 1 96.81 352 ARG B N 1
ATOM 8568 C CA . ARG B 1 352 ? 19.562 -32.562 15.859 1 96.81 352 ARG B CA 1
ATOM 8569 C C . ARG B 1 352 ? 20.297 -31.938 17.047 1 96.81 352 ARG B C 1
ATOM 8571 O O . ARG B 1 352 ? 20.109 -32.375 18.188 1 96.81 352 ARG B O 1
ATOM 8578 N N . GLU B 1 353 ? 21.031 -30.906 16.688 1 97.38 353 GLU B N 1
ATOM 8579 C CA . GLU B 1 353 ? 21.766 -30.188 17.719 1 97.38 353 GLU B CA 1
ATOM 8580 C C . GLU B 1 353 ? 20.828 -29.516 18.719 1 97.38 353 GLU B C 1
ATOM 8582 O O . GLU B 1 353 ? 21.109 -29.469 19.906 1 97.38 353 GLU B O 1
ATOM 8587 N N . ALA B 1 354 ? 19.766 -29 18.219 1 98.12 354 ALA B N 1
ATOM 8588 C CA . ALA B 1 354 ? 18.797 -28.344 19.078 1 98.12 354 ALA B CA 1
ATOM 8589 C C . ALA B 1 354 ? 18.203 -29.328 20.078 1 98.12 354 ALA B C 1
ATOM 8591 O O . ALA B 1 354 ? 18 -28.984 21.25 1 98.12 354 ALA B O 1
ATOM 8592 N N . ALA B 1 355 ? 17.859 -30.516 19.625 1 98.06 355 ALA B N 1
ATOM 8593 C CA . ALA B 1 355 ? 17.281 -31.531 20.5 1 98.06 355 ALA B CA 1
ATOM 8594 C C . ALA B 1 355 ? 18.297 -31.984 21.531 1 98.06 355 ALA B C 1
ATOM 8596 O O . ALA B 1 355 ? 17.969 -32.156 22.703 1 98.06 355 ALA B O 1
ATOM 8597 N N . GLU B 1 356 ? 19.516 -32.156 21.125 1 97.5 356 GLU B N 1
ATOM 8598 C CA . GLU B 1 356 ? 20.578 -32.562 22.031 1 97.5 356 GLU B CA 1
ATOM 8599 C C . GLU B 1 356 ? 20.828 -31.516 23.109 1 97.5 356 GLU B C 1
ATOM 8601 O O . GLU B 1 356 ? 21.109 -31.859 24.266 1 97.5 356 GLU B O 1
ATOM 8606 N N . ALA B 1 357 ? 20.703 -30.312 22.703 1 97.5 357 ALA B N 1
ATOM 8607 C CA . ALA B 1 357 ? 20.938 -29.203 23.609 1 97.5 357 ALA B CA 1
ATOM 8608 C C . ALA B 1 357 ? 19.719 -28.953 24.5 1 97.5 357 ALA B C 1
ATOM 8610 O O . ALA B 1 357 ? 19.781 -28.172 25.453 1 97.5 357 ALA B O 1
ATOM 8611 N N . GLY B 1 358 ? 18.609 -29.547 24.172 1 97.38 358 GLY B N 1
ATOM 8612 C CA . GLY B 1 358 ? 17.406 -29.391 24.953 1 97.38 358 GLY B CA 1
ATOM 8613 C C . GLY B 1 358 ? 16.562 -28.203 24.516 1 97.38 358 GLY B C 1
ATOM 8614 O O . GLY B 1 358 ? 15.586 -27.844 25.188 1 97.38 358 GLY B O 1
ATOM 8615 N N . ASP B 1 359 ? 16.906 -27.547 23.469 1 97.06 359 ASP B N 1
ATOM 8616 C CA . ASP B 1 359 ? 16.188 -26.391 22.953 1 97.06 359 ASP B CA 1
ATOM 8617 C C . ASP B 1 359 ? 14.844 -26.797 22.344 1 97.06 359 ASP B C 1
ATOM 8619 O O . ASP B 1 359 ? 13.93 -25.969 22.234 1 97.06 359 ASP B O 1
ATOM 8623 N N . VAL B 1 360 ? 14.75 -28.031 21.891 1 97.75 360 VAL B N 1
ATOM 8624 C CA . VAL B 1 360 ? 13.508 -28.562 21.344 1 97.75 360 VAL B CA 1
ATOM 8625 C C . VAL B 1 360 ? 13.297 -30 21.828 1 97.75 360 VAL B C 1
ATOM 8627 O O . VAL B 1 360 ? 14.25 -30.781 21.922 1 97.75 360 VAL B O 1
ATOM 8630 N N . ALA B 1 361 ? 12.07 -30.281 22.188 1 97.88 361 ALA B N 1
ATOM 8631 C CA . ALA B 1 361 ? 11.75 -31.656 22.594 1 97.88 361 ALA B CA 1
ATOM 8632 C C . ALA B 1 361 ? 11.578 -32.562 21.391 1 97.88 361 ALA B C 1
ATOM 8634 O O . ALA B 1 361 ? 11.039 -32.156 20.359 1 97.88 361 ALA B O 1
ATOM 8635 N N . GLU B 1 362 ? 12.062 -33.781 21.531 1 97.88 362 GLU B N 1
ATOM 8636 C CA . GLU B 1 362 ? 11.906 -34.75 20.438 1 97.88 362 GLU B CA 1
ATOM 8637 C C . GLU B 1 362 ? 10.438 -34.906 20.078 1 97.88 362 GLU B C 1
ATOM 8639 O O . GLU B 1 362 ? 10.102 -35.125 18.906 1 97.88 362 GLU B O 1
ATOM 8644 N N . ALA B 1 363 ? 9.57 -34.781 21.062 1 98 363 ALA B N 1
ATOM 8645 C CA . ALA B 1 363 ? 8.133 -34.938 20.844 1 98 363 ALA B CA 1
ATOM 8646 C C . ALA B 1 363 ? 7.629 -33.875 19.844 1 98 363 ALA B C 1
ATOM 8648 O O . ALA B 1 363 ? 6.695 -34.125 19.094 1 98 363 ALA B O 1
ATOM 8649 N N . GLU B 1 364 ? 8.219 -32.656 19.859 1 98.12 364 GLU B N 1
ATOM 8650 C CA . GLU B 1 364 ? 7.867 -31.625 18.906 1 98.12 364 GLU B CA 1
ATOM 8651 C C . GLU B 1 364 ? 8.25 -32.031 17.484 1 98.12 364 GLU B C 1
ATOM 8653 O O . GLU B 1 364 ? 7.508 -31.781 16.531 1 98.12 364 GLU B O 1
ATOM 8658 N N . ILE B 1 365 ? 9.328 -32.656 17.359 1 98.69 365 ILE B N 1
ATOM 8659 C CA . ILE B 1 365 ? 9.789 -33.188 16.078 1 98.69 365 ILE B CA 1
ATOM 8660 C C . ILE B 1 365 ? 8.883 -34.344 15.633 1 98.69 365 ILE B C 1
ATOM 8662 O O . ILE B 1 365 ? 8.484 -34.406 14.469 1 98.69 365 ILE B O 1
ATOM 8666 N N . ASP B 1 366 ? 8.508 -35.25 16.594 1 98.69 366 ASP B N 1
ATOM 8667 C CA . ASP B 1 366 ? 7.648 -36.406 16.312 1 98.69 366 ASP B CA 1
ATOM 8668 C C . ASP B 1 366 ? 6.324 -35.969 15.695 1 98.69 366 ASP B C 1
ATOM 8670 O O . ASP B 1 366 ? 5.812 -36.594 14.781 1 98.69 366 ASP B O 1
ATOM 8674 N N . ARG B 1 367 ? 5.84 -34.906 16.188 1 98.19 367 ARG B N 1
ATOM 8675 C CA . ARG B 1 367 ? 4.555 -34.406 15.703 1 98.19 367 ARG B CA 1
ATOM 8676 C C . ARG B 1 367 ? 4.629 -34.062 14.219 1 98.19 367 ARG B C 1
ATOM 8678 O O . ARG B 1 367 ? 3.719 -34.406 13.453 1 98.19 367 ARG B O 1
ATOM 8685 N N . ALA B 1 368 ? 5.656 -33.375 13.836 1 98.56 368 ALA B N 1
ATOM 8686 C CA . ALA B 1 368 ? 5.848 -33.031 12.43 1 98.56 368 ALA B CA 1
ATOM 8687 C C . ALA B 1 368 ? 6.055 -34.281 11.578 1 98.56 368 ALA B C 1
ATOM 8689 O O . ALA B 1 368 ? 5.48 -34.406 10.492 1 98.56 368 ALA B O 1
ATOM 8690 N N . VAL B 1 369 ? 6.812 -35.25 12.062 1 98.62 369 VAL B N 1
ATOM 8691 C CA . VAL B 1 369 ? 7.121 -36.469 11.359 1 98.62 369 VAL B CA 1
ATOM 8692 C C . VAL B 1 369 ? 5.84 -37.281 11.133 1 98.62 369 VAL B C 1
ATOM 8694 O O . VAL B 1 369 ? 5.602 -37.781 10.039 1 98.62 369 VAL B O 1
ATOM 8697 N N . GLU B 1 370 ? 5.062 -37.406 12.156 1 98.75 370 GLU B N 1
ATOM 8698 C CA . GLU B 1 370 ? 3.832 -38.188 12.086 1 98.75 370 GLU B CA 1
ATOM 8699 C C . GLU B 1 370 ? 2.881 -37.625 11.031 1 98.75 370 GLU B C 1
ATOM 8701 O O . GLU B 1 370 ? 2.193 -38.375 10.352 1 98.75 370 GLU B O 1
ATOM 8706 N N . ARG B 1 371 ? 2.828 -36.344 10.898 1 98.5 371 ARG B N 1
ATOM 8707 C CA . ARG B 1 371 ? 1.97 -35.719 9.883 1 98.5 371 ARG B CA 1
ATOM 8708 C C . ARG B 1 371 ? 2.432 -36.094 8.477 1 98.5 371 ARG B C 1
ATOM 8710 O O . ARG B 1 371 ? 1.609 -36.375 7.605 1 98.5 371 ARG B O 1
ATOM 8717 N N . VAL B 1 372 ? 3.723 -36.094 8.227 1 98.56 372 VAL B N 1
ATOM 8718 C CA . VAL B 1 372 ? 4.285 -36.438 6.922 1 98.56 372 VAL B CA 1
ATOM 8719 C C . VAL B 1 372 ? 4.078 -37.938 6.645 1 98.56 372 VAL B C 1
ATOM 8721 O O . VAL B 1 372 ? 3.607 -38.312 5.566 1 98.56 372 VAL B O 1
ATOM 8724 N N . LEU B 1 373 ? 4.367 -38.781 7.645 1 98.56 373 LEU B N 1
ATOM 8725 C CA . LEU B 1 373 ? 4.258 -40.25 7.473 1 98.56 373 LEU B CA 1
ATOM 8726 C C . LEU B 1 373 ? 2.805 -40.656 7.262 1 98.56 373 LEU B C 1
ATOM 8728 O O . LEU B 1 373 ? 2.523 -41.562 6.484 1 98.56 373 LEU B O 1
ATOM 8732 N N . ALA B 1 374 ? 1.918 -40 7.977 1 98 374 ALA B N 1
ATOM 8733 C CA . ALA B 1 374 ? 0.504 -40.344 7.84 1 98 374 ALA B CA 1
ATOM 8734 C C . ALA B 1 374 ? 0.043 -40.188 6.391 1 98 374 ALA B C 1
ATOM 8736 O O . ALA B 1 374 ? -0.757 -41 5.902 1 98 374 ALA B O 1
ATOM 8737 N N . LEU B 1 375 ? 0.531 -39.281 5.711 1 97.19 375 LEU B N 1
ATOM 8738 C CA . LEU B 1 375 ? 0.119 -39.031 4.332 1 97.19 375 LEU B CA 1
ATOM 8739 C C . LEU B 1 375 ? 0.788 -40.031 3.391 1 97.19 375 LEU B C 1
ATOM 8741 O O . LEU B 1 375 ? 0.215 -40.406 2.361 1 97.19 375 LEU B O 1
ATOM 8745 N N . LYS B 1 376 ? 1.999 -40.531 3.715 1 97.81 376 LYS B N 1
ATOM 8746 C CA . LYS B 1 376 ? 2.602 -41.625 2.949 1 97.81 376 LYS B CA 1
ATOM 8747 C C . LYS B 1 376 ? 1.768 -42.875 3.055 1 97.81 376 LYS B C 1
ATOM 8749 O O . LYS B 1 376 ? 1.574 -43.594 2.062 1 97.81 376 LYS B O 1
ATOM 8754 N N . PHE B 1 377 ? 1.301 -43.156 4.305 1 97.5 377 PHE B N 1
ATOM 8755 C CA . PHE B 1 377 ? 0.444 -44.312 4.527 1 97.5 377 PHE B CA 1
ATOM 8756 C C . PHE B 1 377 ? -0.883 -44.156 3.795 1 97.5 377 PHE B C 1
ATOM 8758 O O . PHE B 1 377 ? -1.366 -45.094 3.162 1 97.5 377 PHE B O 1
ATOM 8765 N N . GLU B 1 378 ? -1.417 -42.969 3.885 1 95.38 378 GLU B N 1
ATOM 8766 C CA . GLU B 1 378 ? -2.701 -42.719 3.238 1 95.38 378 GLU B CA 1
ATOM 8767 C C . GLU B 1 378 ? -2.605 -42.906 1.728 1 95.38 378 GLU B C 1
ATOM 8769 O O . GLU B 1 378 ? -3.545 -43.406 1.098 1 95.38 378 GLU B O 1
ATOM 8774 N N . MET B 1 379 ? -1.528 -42.531 1.142 1 95.81 379 MET B N 1
ATOM 8775 C CA . MET B 1 379 ? -1.328 -42.625 -0.302 1 95.81 379 MET B CA 1
ATOM 8776 C C . MET B 1 379 ? -1.032 -44.062 -0.714 1 95.81 379 MET B C 1
ATOM 8778 O O . MET B 1 379 ? -1.033 -44.375 -1.904 1 95.81 379 MET B O 1
ATOM 8782 N N . GLY B 1 380 ? -0.732 -44.938 0.245 1 95.75 380 GLY B N 1
ATOM 8783 C CA . GLY B 1 380 ? -0.461 -46.344 -0.034 1 95.75 380 GLY B CA 1
ATOM 8784 C C . GLY B 1 380 ? 0.959 -46.594 -0.504 1 95.75 380 GLY B C 1
ATOM 8785 O O . GLY B 1 380 ? 1.237 -47.625 -1.145 1 95.75 380 GLY B O 1
ATOM 8786 N N . LEU B 1 381 ? 1.857 -45.719 -0.143 1 96.94 381 LEU B N 1
ATOM 8787 C CA . LEU B 1 381 ? 3.213 -45.812 -0.673 1 96.94 381 LEU B CA 1
ATOM 8788 C C . LEU B 1 381 ? 3.969 -46.969 -0.042 1 96.94 381 LEU B C 1
ATOM 8790 O O . LEU B 1 381 ? 4.93 -47.5 -0.623 1 96.94 381 LEU B O 1
ATOM 8794 N N . PHE B 1 382 ? 3.613 -47.375 1.177 1 96.94 382 PHE B N 1
ATOM 8795 C CA . PHE B 1 382 ? 4.281 -48.469 1.829 1 96.94 382 PHE B CA 1
ATOM 8796 C C . PHE B 1 382 ? 3.896 -49.812 1.169 1 96.94 382 PHE B C 1
ATOM 8798 O O . PHE B 1 382 ? 4.711 -50.719 1.097 1 96.94 382 PHE B O 1
ATOM 8805 N N . GLU B 1 383 ? 2.729 -49.875 0.695 1 95.44 383 GLU B N 1
ATOM 8806 C CA . GLU B 1 383 ? 2.225 -51.062 0.032 1 95.44 383 GLU B CA 1
ATOM 8807 C C . GLU B 1 383 ? 2.637 -51.094 -1.437 1 95.44 383 GLU B C 1
ATOM 8809 O O . GLU B 1 383 ? 3.002 -52.156 -1.959 1 95.44 383 GLU B O 1
ATOM 8814 N N . ASN B 1 384 ? 2.58 -50 -2.053 1 94.38 384 ASN B N 1
ATOM 8815 C CA . ASN B 1 384 ? 2.896 -49.906 -3.475 1 94.38 384 ASN B CA 1
ATOM 8816 C C . ASN B 1 384 ? 3.664 -48.625 -3.787 1 94.38 384 ASN B C 1
ATOM 8818 O O . ASN B 1 384 ? 3.104 -47.688 -4.344 1 94.38 384 ASN B O 1
ATOM 8822 N N . PRO B 1 385 ? 4.965 -48.656 -3.635 1 95.69 385 PRO B N 1
ATOM 8823 C CA . PRO B 1 385 ? 5.738 -47.438 -3.865 1 95.69 385 PRO B CA 1
ATOM 8824 C C . PRO B 1 385 ? 6.137 -47.25 -5.328 1 95.69 385 PRO B C 1
ATOM 8826 O O . PRO B 1 385 ? 6.73 -46.219 -5.688 1 95.69 385 PRO B O 1
ATOM 8829 N N . TYR B 1 386 ? 5.789 -48.188 -6.285 1 96.75 386 TYR B N 1
ATOM 8830 C CA . TYR B 1 386 ? 6.281 -48.188 -7.66 1 96.75 386 TYR B CA 1
ATOM 8831 C C . TYR B 1 386 ? 5.172 -47.812 -8.633 1 96.75 386 TYR B C 1
ATOM 8833 O O . TYR B 1 386 ? 3.988 -47.875 -8.297 1 96.75 386 TYR B O 1
ATOM 8841 N N . ILE B 1 387 ? 5.59 -47.406 -9.812 1 96.69 387 ILE B N 1
ATOM 8842 C CA . ILE B 1 387 ? 4.617 -47.031 -10.836 1 96.69 387 ILE B CA 1
ATOM 8843 C C . ILE B 1 387 ? 4.836 -47.875 -12.086 1 96.69 387 ILE B C 1
ATOM 8845 O O . ILE B 1 387 ? 5.867 -48.531 -12.219 1 96.69 387 ILE B O 1
ATOM 8849 N N . ASP B 1 388 ? 3.812 -47.906 -12.938 1 97 388 ASP B N 1
ATOM 8850 C CA . ASP B 1 388 ? 3.914 -48.562 -14.242 1 97 388 ASP B CA 1
ATOM 8851 C C . ASP B 1 388 ? 4.672 -47.688 -15.234 1 97 388 ASP B C 1
ATOM 8853 O O . ASP B 1 388 ? 4.133 -46.688 -15.727 1 97 388 ASP B O 1
ATOM 8857 N N . GLU B 1 389 ? 5.863 -48.062 -15.562 1 96.5 389 GLU B N 1
ATOM 8858 C CA . GLU B 1 389 ? 6.715 -47.25 -16.422 1 96.5 389 GLU B CA 1
ATOM 8859 C C . GLU B 1 389 ? 6.086 -47.062 -17.797 1 96.5 389 GLU B C 1
ATOM 8861 O O . GLU B 1 389 ? 6.266 -46.031 -18.438 1 96.5 389 GLU B O 1
ATOM 8866 N N . ALA B 1 390 ? 5.359 -48.031 -18.281 1 96.25 390 ALA B N 1
ATOM 8867 C CA . ALA B 1 390 ? 4.738 -47.969 -19.609 1 96.25 390 ALA B CA 1
ATOM 8868 C C . ALA B 1 390 ? 3.646 -46.906 -19.641 1 96.25 390 ALA B C 1
ATOM 8870 O O . ALA B 1 390 ? 3.412 -46.281 -20.688 1 96.25 390 ALA B O 1
ATOM 8871 N N . ALA B 1 391 ? 3.066 -46.656 -18.562 1 95.12 391 ALA B N 1
ATOM 8872 C CA . ALA B 1 391 ? 1.968 -45.688 -18.469 1 95.12 391 ALA B CA 1
ATOM 8873 C C . ALA B 1 391 ? 2.469 -44.281 -18.656 1 95.12 391 ALA B C 1
ATOM 8875 O O . ALA B 1 391 ? 1.687 -43.344 -18.938 1 95.12 391 ALA B O 1
ATOM 8876 N N . ALA B 1 392 ? 3.707 -44.031 -18.578 1 96.19 392 ALA B N 1
ATOM 8877 C CA . ALA B 1 392 ? 4.301 -42.719 -18.75 1 96.19 392 ALA B CA 1
ATOM 8878 C C . ALA B 1 392 ? 4.055 -42.156 -20.141 1 96.19 392 ALA B C 1
ATOM 8880 O O . ALA B 1 392 ? 4.133 -40.969 -20.375 1 96.19 392 ALA B O 1
ATOM 8881 N N . ALA B 1 393 ? 3.736 -43.031 -21.078 1 95.56 393 ALA B N 1
ATOM 8882 C CA . ALA B 1 393 ? 3.447 -42.656 -22.453 1 95.56 393 ALA B CA 1
ATOM 8883 C C . ALA B 1 393 ? 2.201 -41.75 -22.531 1 95.56 393 ALA B C 1
ATOM 8885 O O . ALA B 1 393 ? 1.982 -41.062 -23.516 1 95.56 393 ALA B O 1
ATOM 8886 N N . GLU B 1 394 ? 1.424 -41.75 -21.484 1 97.25 394 GLU B N 1
ATOM 8887 C CA . GLU B 1 394 ? 0.197 -40.969 -21.438 1 97.25 394 GLU B CA 1
ATOM 8888 C C . GLU B 1 394 ? 0.494 -39.5 -21.141 1 97.25 394 GLU B C 1
ATOM 8890 O O . GLU B 1 394 ? -0.36 -38.625 -21.328 1 97.25 394 GLU B O 1
ATOM 8895 N N . VAL B 1 395 ? 1.695 -39.25 -20.656 1 97.69 395 VAL B N 1
ATOM 8896 C CA . VAL B 1 395 ? 2.074 -37.875 -20.375 1 97.69 395 VAL B CA 1
ATOM 8897 C C . VAL B 1 395 ? 2.076 -37.062 -21.672 1 97.69 395 VAL B C 1
ATOM 8899 O O . VAL B 1 395 ? 2.678 -37.469 -22.656 1 97.69 395 VAL B O 1
ATOM 8902 N N . GLY B 1 396 ? 1.405 -35.938 -21.656 1 97.06 396 GLY B N 1
ATOM 8903 C CA . GLY B 1 396 ? 1.35 -35.094 -22.828 1 97.06 396 GLY B CA 1
ATOM 8904 C C . GLY B 1 396 ? 0.533 -35.656 -23.969 1 97.06 396 GLY B C 1
ATOM 8905 O O . GLY B 1 396 ? 0.703 -35.281 -25.125 1 97.06 396 GLY B O 1
ATOM 8906 N N . CYS B 1 397 ? -0.3 -36.594 -23.75 1 97.5 397 CYS B N 1
ATOM 8907 C CA . CYS B 1 397 ? -1.075 -37.25 -24.797 1 97.5 397 CYS B CA 1
ATOM 8908 C C . CYS B 1 397 ? -2.023 -36.25 -25.469 1 97.5 397 CYS B C 1
ATOM 8910 O O . CYS B 1 397 ? -2.152 -35.125 -25.016 1 97.5 397 CYS B O 1
ATOM 8912 N N . ALA B 1 398 ? -2.646 -36.656 -26.531 1 97.62 398 ALA B N 1
ATOM 8913 C CA . ALA B 1 398 ? -3.48 -35.812 -27.359 1 97.62 398 ALA B CA 1
ATOM 8914 C C . ALA B 1 398 ? -4.66 -35.25 -26.578 1 97.62 398 ALA B C 1
ATOM 8916 O O . ALA B 1 398 ? -5.035 -34.094 -26.734 1 97.62 398 ALA B O 1
ATOM 8917 N N . ALA B 1 399 ? -5.203 -36.031 -25.734 1 98.38 399 ALA B N 1
ATOM 8918 C CA . ALA B 1 399 ? -6.355 -35.625 -24.938 1 98.38 399 ALA B CA 1
ATOM 8919 C C . ALA B 1 399 ? -5.973 -34.5 -23.984 1 98.38 399 ALA B C 1
ATOM 8921 O O . ALA B 1 399 ? -6.746 -33.562 -23.781 1 98.38 399 ALA B O 1
ATOM 8922 N N . HIS B 1 400 ? -4.809 -34.656 -23.344 1 98.38 400 HIS B N 1
ATOM 8923 C CA . HIS B 1 400 ? -4.324 -33.625 -22.438 1 98.38 400 HIS B CA 1
ATOM 8924 C C . HIS B 1 400 ? -4.043 -32.312 -23.188 1 98.38 400 HIS B C 1
ATOM 8926 O O . HIS B 1 400 ? -4.383 -31.234 -22.719 1 98.38 400 HIS B O 1
ATOM 8932 N N . SER B 1 401 ? -3.426 -32.438 -24.328 1 98 401 SER B N 1
ATOM 8933 C CA . SER B 1 401 ? -3.143 -31.281 -25.172 1 98 401 SER B CA 1
ATOM 8934 C C . SER B 1 401 ? -4.426 -30.578 -25.594 1 98 401 SER B C 1
ATOM 8936 O O . SER B 1 401 ? -4.477 -29.344 -25.656 1 98 401 SER B O 1
ATOM 8938 N N . GLU B 1 402 ? -5.434 -31.312 -25.906 1 98.44 402 GLU B N 1
ATOM 8939 C CA . GLU B 1 402 ? -6.719 -30.734 -26.297 1 98.44 402 GLU B CA 1
ATOM 8940 C C . GLU B 1 402 ? -7.352 -29.969 -25.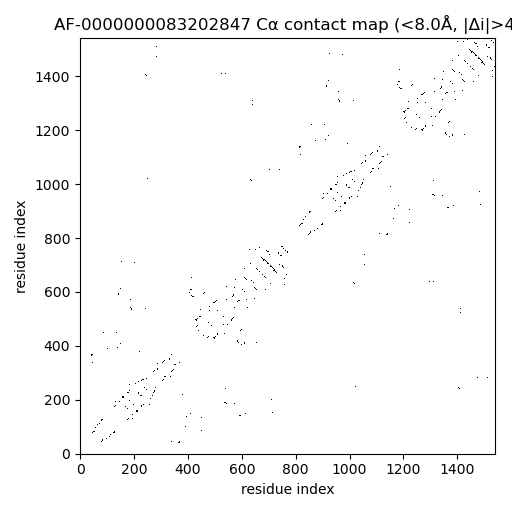141 1 98.44 402 GLU B C 1
ATOM 8942 O O . GLU B 1 402 ? -8.039 -28.969 -25.344 1 98.44 402 GLU B O 1
ATOM 8947 N N . LEU B 1 403 ? -7.199 -30.469 -23.953 1 98.69 403 LEU B N 1
ATOM 8948 C CA . LEU B 1 403 ? -7.707 -29.75 -22.797 1 98.69 403 LEU B CA 1
ATOM 8949 C C . LEU B 1 403 ? -6.965 -28.438 -22.609 1 98.69 403 LEU B C 1
ATOM 8951 O O . LEU B 1 403 ? -7.566 -27.438 -22.219 1 98.69 403 LEU B O 1
ATOM 8955 N N . ALA B 1 404 ? -5.633 -28.484 -22.844 1 98.62 404 ALA B N 1
ATOM 8956 C CA . ALA B 1 404 ? -4.848 -27.25 -22.781 1 98.62 404 ALA B CA 1
ATOM 8957 C C . ALA B 1 404 ? -5.355 -26.219 -23.797 1 98.62 404 ALA B C 1
ATOM 8959 O O . ALA B 1 404 ? -5.418 -25.031 -23.5 1 98.62 404 ALA B O 1
ATOM 8960 N N . LEU B 1 405 ? -5.711 -26.672 -24.984 1 98.75 405 LEU B N 1
ATOM 8961 C CA . LEU B 1 405 ? -6.266 -25.797 -26.016 1 98.75 405 LEU B CA 1
ATOM 8962 C C . LEU B 1 405 ? -7.609 -25.234 -25.578 1 98.75 405 LEU B C 1
ATOM 8964 O O . LEU B 1 405 ? -7.883 -24.047 -25.766 1 98.75 405 LEU B O 1
ATOM 8968 N N . GLU B 1 406 ? -8.406 -26.078 -25 1 98.81 406 GLU B N 1
ATOM 8969 C CA . GLU B 1 406 ? -9.703 -25.625 -24.5 1 98.81 406 GLU B CA 1
ATOM 8970 C C . GLU B 1 406 ? -9.547 -24.531 -23.453 1 98.81 406 GLU B C 1
ATOM 8972 O O . GLU B 1 406 ? -10.258 -23.516 -23.484 1 98.81 406 GLU B O 1
ATOM 8977 N N . ALA B 1 407 ? -8.602 -24.734 -22.516 1 98.88 407 ALA B N 1
ATOM 8978 C CA . ALA B 1 407 ? -8.336 -23.734 -21.484 1 98.88 407 ALA B CA 1
ATOM 8979 C C . ALA B 1 407 ? -7.863 -22.422 -22.109 1 98.88 407 ALA B C 1
ATOM 8981 O O . ALA B 1 407 ? -8.289 -21.344 -21.703 1 98.88 407 ALA B O 1
ATOM 8982 N N . ALA B 1 408 ? -6.98 -22.516 -23.078 1 98.88 408 ALA B N 1
ATOM 8983 C CA . ALA B 1 408 ? -6.488 -21.328 -23.766 1 98.88 408 ALA B CA 1
ATOM 8984 C C . ALA B 1 408 ? -7.621 -20.609 -24.484 1 98.88 408 ALA B C 1
ATOM 8986 O O . ALA B 1 408 ? -7.723 -19.375 -24.406 1 98.88 408 ALA B O 1
ATOM 8987 N N . ARG B 1 409 ? -8.508 -21.375 -25.203 1 98.88 409 ARG B N 1
ATOM 8988 C CA . ARG B 1 409 ? -9.656 -20.797 -25.906 1 98.88 409 ARG B CA 1
ATOM 8989 C C . ARG B 1 409 ? -10.539 -20 -24.953 1 98.88 409 ARG B C 1
ATOM 8991 O O . ARG B 1 409 ? -10.906 -18.859 -25.25 1 98.88 409 ARG B O 1
ATOM 8998 N N . GLN B 1 410 ? -10.734 -20.547 -23.781 1 98.88 410 GLN B N 1
ATOM 8999 C CA . GLN B 1 410 ? -11.68 -19.938 -22.859 1 98.88 410 GLN B CA 1
ATOM 9000 C C . GLN B 1 410 ? -11.039 -18.781 -22.094 1 98.88 410 GLN B C 1
ATOM 9002 O O . GLN B 1 410 ? -11.742 -17.984 -21.484 1 98.88 410 GLN B O 1
ATOM 9007 N N . SER B 1 411 ? -9.703 -18.703 -22.172 1 98.75 411 SER B N 1
ATOM 9008 C CA . SER B 1 411 ? -8.969 -17.672 -21.438 1 98.75 411 SER B CA 1
ATOM 9009 C C . SER B 1 411 ? -8.836 -16.391 -22.25 1 98.75 411 SER B C 1
ATOM 9011 O O . SER B 1 411 ? -8.625 -15.312 -21.703 1 98.75 411 SER B O 1
ATOM 9013 N N . VAL B 1 412 ? -8.867 -16.453 -23.609 1 98.88 412 VAL B N 1
ATOM 9014 C CA . VAL B 1 412 ? -8.664 -15.281 -24.453 1 98.88 412 VAL B CA 1
ATOM 9015 C C . VAL B 1 412 ? -9.727 -14.234 -24.156 1 98.88 412 VAL B C 1
ATOM 9017 O O . VAL B 1 412 ? -10.93 -14.523 -24.188 1 98.88 412 VAL B O 1
ATOM 9020 N N . THR B 1 413 ? -9.328 -13.039 -23.844 1 98.94 413 THR B N 1
ATOM 9021 C CA . THR B 1 413 ? -10.227 -11.961 -23.469 1 98.94 413 THR B CA 1
ATOM 9022 C C . THR B 1 413 ? -10.18 -10.828 -24.484 1 98.94 413 THR B C 1
ATOM 9024 O O . THR B 1 413 ? -9.117 -10.266 -24.75 1 98.94 413 THR B O 1
ATOM 9027 N N . LEU B 1 414 ? -11.32 -10.555 -25.094 1 98.94 414 LEU B N 1
ATOM 9028 C CA . LEU B 1 414 ? -11.453 -9.422 -26 1 98.94 414 LEU B CA 1
ATOM 9029 C C . LEU B 1 414 ? -11.688 -8.125 -25.234 1 98.94 414 LEU B C 1
ATOM 9031 O O . LEU B 1 414 ? -12.672 -8.008 -24.5 1 98.94 414 LEU B O 1
ATOM 9035 N N . LEU B 1 415 ? -10.805 -7.188 -25.438 1 98.88 415 LEU B N 1
ATOM 9036 C CA . LEU B 1 415 ? -10.875 -5.949 -24.672 1 98.88 415 LEU B CA 1
ATOM 9037 C C . LEU B 1 415 ? -11.469 -4.824 -25.5 1 98.88 415 LEU B C 1
ATOM 9039 O O . LEU B 1 415 ? -12.195 -3.975 -24.984 1 98.88 415 LEU B O 1
ATOM 9043 N N . GLU B 1 416 ? -11.023 -4.77 -26.766 1 98.69 416 GLU B N 1
ATOM 9044 C CA . GLU B 1 416 ? -11.555 -3.803 -27.719 1 98.69 416 GLU B CA 1
ATOM 9045 C C . GLU B 1 416 ? -11.922 -4.473 -29.031 1 98.69 416 GLU B C 1
ATOM 9047 O O . GLU B 1 416 ? -11.25 -5.41 -29.469 1 98.69 416 GLU B O 1
ATOM 9052 N N . ASN B 1 417 ? -12.961 -3.996 -29.641 1 98.56 417 ASN B N 1
ATOM 9053 C CA . ASN B 1 417 ? -13.352 -4.43 -30.984 1 98.56 417 ASN B CA 1
ATOM 9054 C C . ASN B 1 417 ? -14.078 -3.326 -31.734 1 98.56 417 ASN B C 1
ATOM 9056 O O . ASN B 1 417 ? -15.289 -3.424 -31.984 1 98.56 417 ASN B O 1
ATOM 9060 N N . ARG B 1 418 ? -13.328 -2.455 -32.188 1 97.81 418 ARG B N 1
ATOM 9061 C CA . ARG B 1 418 ? -13.906 -1.271 -32.812 1 97.81 418 ARG B CA 1
ATOM 9062 C C . ARG B 1 418 ? -14.461 -1.603 -34.188 1 97.81 418 ARG B C 1
ATOM 9064 O O . ARG B 1 418 ? -13.82 -2.305 -34.969 1 97.81 418 ARG B O 1
ATOM 9071 N N . SER B 1 419 ? -15.648 -1.115 -34.5 1 96.25 419 SER B N 1
ATOM 9072 C CA . SER B 1 419 ? -16.344 -1.289 -35.781 1 96.25 419 SER B CA 1
ATOM 9073 C C . SER B 1 419 ? -16.453 -2.764 -36.156 1 96.25 419 SER B C 1
ATOM 9075 O O . SER B 1 419 ? -16.469 -3.111 -37.312 1 96.25 419 SER B O 1
ATOM 9077 N N . GLY B 1 420 ? -16.344 -3.652 -35.094 1 96.81 420 GLY B N 1
ATOM 9078 C CA . GLY B 1 420 ? -16.484 -5.074 -35.375 1 96.81 420 GLY B CA 1
ATOM 9079 C C . GLY B 1 420 ? -15.367 -5.621 -36.25 1 96.81 420 GLY B C 1
ATOM 9080 O O . GLY B 1 420 ? -15.602 -6.484 -37.094 1 96.81 420 GLY B O 1
ATOM 9081 N N . THR B 1 421 ? -14.188 -5.137 -36.031 1 98 421 THR B N 1
ATOM 9082 C CA . THR B 1 421 ? -13.023 -5.559 -36.812 1 98 421 THR B CA 1
ATOM 9083 C C . THR B 1 421 ? -12.828 -7.066 -36.719 1 98 421 THR B C 1
ATOM 9085 O O . THR B 1 421 ? -12.531 -7.723 -37.719 1 98 421 THR B O 1
ATOM 9088 N N . LEU B 1 422 ? -12.93 -7.598 -35.531 1 98.5 422 LEU B N 1
ATOM 9089 C CA . LEU B 1 422 ? -12.883 -9.047 -35.344 1 98.5 422 LEU B CA 1
ATOM 9090 C C . LEU B 1 422 ? -14.289 -9.633 -35.281 1 98.5 422 LEU B C 1
ATOM 9092 O O . LEU B 1 422 ? -15.219 -8.969 -34.812 1 98.5 422 LEU B O 1
ATOM 9096 N N . PRO B 1 423 ? -14.422 -10.828 -35.75 1 98.38 423 PRO B N 1
ATOM 9097 C CA . PRO B 1 423 ? -13.391 -11.68 -36.312 1 98.38 423 PRO B CA 1
ATOM 9098 C C . PRO B 1 423 ? -13.062 -11.32 -37.781 1 98.38 423 PRO B C 1
ATOM 9100 O O . PRO B 1 423 ? -13.922 -10.789 -38.5 1 98.38 423 PRO B O 1
ATOM 9103 N N . LEU B 1 424 ? -11.898 -11.641 -38.156 1 98.44 424 LEU B N 1
ATOM 9104 C CA . LEU B 1 424 ? -11.539 -11.508 -39.562 1 98.44 424 LEU B CA 1
ATOM 9105 C C . LEU B 1 424 ? -12.141 -12.641 -40.375 1 98.44 424 LEU B C 1
ATOM 9107 O O . LEU B 1 424 ? -12.172 -13.789 -39.938 1 98.44 424 LEU B O 1
ATOM 9111 N N . ASP B 1 425 ? -12.602 -12.328 -41.562 1 97 425 ASP B N 1
ATOM 9112 C CA . ASP B 1 425 ? -13.094 -13.328 -42.5 1 97 425 ASP B CA 1
ATOM 9113 C C . ASP B 1 425 ? -11.969 -13.867 -43.375 1 97 425 ASP B C 1
ATOM 9115 O O . ASP B 1 425 ? -11.453 -13.148 -44.25 1 97 425 ASP B O 1
ATOM 9119 N N . PRO B 1 426 ? -11.602 -15.102 -43.094 1 96.62 426 PRO B N 1
ATOM 9120 C CA . PRO B 1 426 ? -10.469 -15.641 -43.844 1 96.62 426 PRO B CA 1
ATOM 9121 C C . PRO B 1 426 ? -10.672 -15.53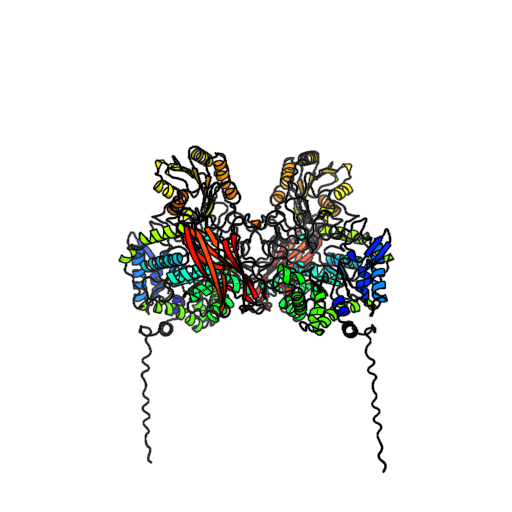9 -45.375 1 96.62 426 PRO B C 1
ATOM 9123 O O . PRO B 1 426 ? -9.695 -15.469 -46.125 1 96.62 426 PRO B O 1
ATOM 9126 N N . ARG B 1 427 ? -11.891 -15.43 -45.875 1 95.44 427 ARG B N 1
ATOM 9127 C CA . ARG B 1 427 ? -12.188 -15.383 -47.312 1 95.44 427 ARG B CA 1
ATOM 9128 C C . ARG B 1 427 ? -11.82 -14.023 -47.906 1 95.44 427 ARG B C 1
ATOM 9130 O O . ARG B 1 427 ? -11.602 -13.898 -49.094 1 95.44 427 ARG B O 1
ATOM 9137 N N . ARG B 1 428 ? -11.68 -13.188 -47.031 1 95.19 428 ARG B N 1
ATOM 9138 C CA . ARG B 1 428 ? -11.438 -11.82 -47.5 1 95.19 428 ARG B CA 1
ATOM 9139 C C . ARG B 1 428 ? -9.984 -11.414 -47.281 1 95.19 428 ARG B C 1
ATOM 9141 O O . ARG B 1 428 ? -9.586 -10.305 -47.625 1 95.19 428 ARG B O 1
ATOM 9148 N N . LEU B 1 429 ? -9.203 -12.344 -46.812 1 97 429 LEU B N 1
ATOM 9149 C CA . LEU B 1 429 ? -7.816 -12.031 -46.5 1 97 429 LEU B CA 1
ATOM 9150 C C . LEU B 1 429 ? -6.879 -12.578 -47.562 1 97 429 LEU B C 1
ATOM 9152 O O . LEU B 1 429 ? -6.844 -13.789 -47.812 1 97 429 LEU B O 1
ATOM 9156 N N . ARG B 1 430 ? -6.188 -11.742 -48.219 1 97.19 430 ARG B N 1
ATOM 9157 C CA . ARG B 1 430 ? -5.121 -12.188 -49.125 1 97.19 430 ARG B CA 1
ATOM 9158 C C . ARG B 1 430 ? -3.834 -12.453 -48.344 1 97.19 430 ARG B C 1
ATOM 9160 O O . ARG B 1 430 ? -3.195 -13.492 -48.531 1 97.19 430 ARG B O 1
ATOM 9167 N N . ARG B 1 431 ? -3.471 -11.516 -47.438 1 97.81 431 ARG B N 1
ATOM 9168 C CA . ARG B 1 431 ? -2.279 -11.625 -46.625 1 97.81 431 ARG B CA 1
ATOM 9169 C C . ARG B 1 431 ? -2.498 -10.969 -45.25 1 97.81 431 ARG B C 1
ATOM 9171 O O . ARG B 1 431 ? -3.172 -9.938 -45.156 1 97.81 431 ARG B O 1
ATOM 9178 N N . VAL B 1 432 ? -1.908 -11.57 -44.312 1 98.69 432 VAL B N 1
ATOM 9179 C CA . VAL B 1 432 ? -1.941 -11.039 -42.969 1 98.69 432 VAL B CA 1
ATOM 9180 C C . VAL B 1 432 ? -0.518 -10.906 -42.406 1 98.69 432 VAL B C 1
ATOM 9182 O O . VAL B 1 432 ? 0.298 -11.812 -42.562 1 98.69 432 VAL B O 1
ATOM 9185 N N . ALA B 1 433 ? -0.192 -9.742 -41.875 1 98.81 433 ALA B N 1
ATOM 9186 C CA . ALA B 1 433 ? 1.099 -9.555 -41.219 1 98.81 433 ALA B CA 1
ATOM 9187 C C . ALA B 1 433 ? 1.031 -9.961 -39.75 1 98.81 433 ALA B C 1
ATOM 9189 O O . ALA B 1 433 ? 0.081 -9.609 -39.062 1 98.81 433 ALA B O 1
ATOM 9190 N N . VAL B 1 434 ? 1.896 -10.797 -39.312 1 98.88 434 VAL B N 1
ATOM 9191 C CA . VAL B 1 434 ? 2.076 -11.156 -37.906 1 98.88 434 VAL B CA 1
ATOM 9192 C C . VAL B 1 434 ? 3.375 -10.547 -37.406 1 98.88 434 VAL B C 1
ATOM 9194 O O . VAL B 1 434 ? 4.465 -10.906 -37.844 1 98.88 434 VAL B O 1
ATOM 9197 N N . ILE B 1 435 ? 3.242 -9.594 -36.469 1 98.75 435 ILE B N 1
ATOM 9198 C CA . ILE B 1 435 ? 4.352 -8.719 -36.094 1 98.75 435 ILE B CA 1
ATOM 9199 C C . ILE B 1 435 ? 4.504 -8.695 -34.594 1 98.75 435 ILE B C 1
ATOM 9201 O O . ILE B 1 435 ? 3.518 -8.812 -33.844 1 98.75 435 ILE B O 1
ATOM 9205 N N . GLY B 1 436 ? 5.676 -8.547 -34.094 1 98.06 436 GLY B N 1
ATOM 9206 C CA . GLY B 1 436 ? 5.91 -8.242 -32.688 1 98.06 436 GLY B CA 1
ATOM 9207 C C . GLY B 1 436 ? 6.844 -9.234 -32 1 98.06 436 GLY B C 1
ATOM 9208 O O . GLY B 1 436 ? 7.059 -10.336 -32.5 1 98.06 436 GLY B O 1
ATOM 9209 N N . PRO B 1 437 ? 7.332 -8.852 -30.875 1 97.12 437 PRO B N 1
ATOM 9210 C CA . PRO B 1 437 ? 8.312 -9.688 -30.172 1 97.12 437 PRO B CA 1
ATOM 9211 C C . PRO B 1 437 ? 7.727 -11.023 -29.719 1 97.12 437 PRO B C 1
ATOM 9213 O O . PRO B 1 437 ? 8.461 -12 -29.562 1 97.12 437 PRO B O 1
ATOM 9216 N N . ASN B 1 438 ? 6.391 -11.07 -29.531 1 98.06 438 ASN B N 1
ATOM 9217 C CA . ASN B 1 438 ? 5.773 -12.289 -29 1 98.06 438 ASN B CA 1
ATOM 9218 C C . ASN B 1 438 ? 5 -13.031 -30.094 1 98.06 438 ASN B C 1
ATOM 9220 O O . ASN B 1 438 ? 4.23 -13.945 -29.797 1 98.06 438 ASN B O 1
ATOM 9224 N N . ALA B 1 439 ? 5.25 -12.633 -31.312 1 98.44 439 ALA B N 1
ATOM 9225 C CA . ALA B 1 439 ? 4.504 -13.219 -32.406 1 98.44 439 ALA B CA 1
ATOM 9226 C C . ALA B 1 439 ? 5.012 -14.617 -32.75 1 98.44 439 ALA B C 1
ATOM 9228 O O . ALA B 1 439 ? 4.246 -15.477 -33.188 1 98.44 439 ALA B O 1
ATOM 9229 N N . ASP B 1 440 ? 6.301 -14.789 -32.594 1 97.69 440 ASP B N 1
ATOM 9230 C CA . ASP B 1 440 ? 6.93 -16.047 -33 1 97.69 440 ASP B CA 1
ATOM 9231 C C . ASP B 1 440 ? 8.016 -16.453 -32 1 97.69 440 ASP B C 1
ATOM 9233 O O . ASP B 1 440 ? 9.156 -16.703 -32.406 1 97.69 440 ASP B O 1
ATOM 9237 N N . ASN B 1 441 ? 7.664 -16.438 -30.766 1 94.5 441 ASN B N 1
ATOM 9238 C CA . ASN B 1 441 ? 8.516 -16.875 -29.656 1 94.5 441 ASN B CA 1
ATOM 9239 C C . ASN B 1 441 ? 7.754 -17.781 -28.688 1 94.5 441 ASN B C 1
ATOM 9241 O O . ASN B 1 441 ? 6.945 -17.297 -27.891 1 94.5 441 ASN B O 1
ATOM 9245 N N . ILE B 1 442 ? 8.102 -19.016 -28.719 1 93.25 442 ILE B N 1
ATOM 9246 C CA . ILE B 1 442 ? 7.371 -20.016 -27.953 1 93.25 442 ILE B CA 1
ATOM 9247 C C . ILE B 1 442 ? 7.527 -19.75 -26.453 1 93.25 442 ILE B C 1
ATOM 9249 O O . ILE B 1 442 ? 6.559 -19.828 -25.703 1 93.25 442 ILE B O 1
ATOM 9253 N N . TYR B 1 443 ? 8.625 -19.422 -26.016 1 91.25 443 TYR B N 1
ATOM 9254 C CA . TYR B 1 443 ? 8.906 -19.344 -24.578 1 91.25 443 TYR B CA 1
ATOM 9255 C C . TYR B 1 443 ? 8.281 -18.109 -23.969 1 91.25 443 TYR B C 1
ATOM 9257 O O . TYR B 1 443 ? 8.008 -18.062 -22.766 1 91.25 443 TYR B O 1
ATOM 9265 N N . ASN B 1 444 ? 7.953 -17.078 -24.797 1 94.25 444 ASN B N 1
ATOM 9266 C CA . ASN B 1 444 ? 7.312 -15.875 -24.297 1 94.25 444 ASN B CA 1
ATOM 9267 C C . ASN B 1 444 ? 5.832 -16.094 -24.016 1 94.25 444 ASN B C 1
ATOM 9269 O O . ASN B 1 444 ? 5.18 -15.25 -23.406 1 94.25 444 ASN B O 1
ATOM 9273 N N . GLN B 1 445 ? 5.312 -17.219 -24.359 1 95.44 445 GLN B N 1
ATOM 9274 C CA . GLN B 1 445 ? 3.893 -17.438 -24.109 1 95.44 445 GLN B CA 1
ATOM 9275 C C . GLN B 1 445 ? 3.684 -18.5 -23.016 1 95.44 445 GLN B C 1
ATOM 9277 O O . GLN B 1 445 ? 2.545 -18.812 -22.656 1 95.44 445 GLN B O 1
ATOM 9282 N N . LEU B 1 446 ? 4.738 -19.062 -22.453 1 95.75 446 LEU B N 1
ATOM 9283 C CA . LEU B 1 446 ? 4.605 -20.219 -21.562 1 95.75 446 LEU B CA 1
ATOM 9284 C C . LEU B 1 446 ? 4.566 -19.766 -20.109 1 95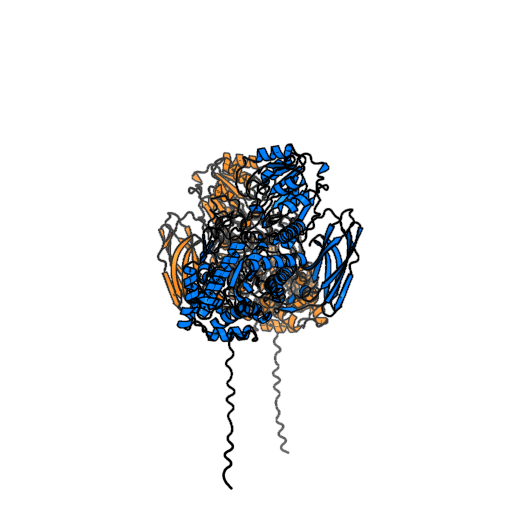.75 446 LEU B C 1
ATOM 9286 O O . LEU B 1 446 ? 3.994 -20.438 -19.25 1 95.75 446 LEU B O 1
ATOM 9290 N N . GLY B 1 447 ? 5.148 -18.594 -19.75 1 94.94 447 GLY B N 1
ATOM 9291 C CA . GLY B 1 447 ? 5.219 -18.125 -18.375 1 94.94 447 GLY B CA 1
ATOM 9292 C C . GLY B 1 447 ? 6.355 -18.75 -17.578 1 94.94 447 GLY B C 1
ATOM 9293 O O . GLY B 1 447 ? 7.066 -19.609 -18.094 1 94.94 447 GLY B O 1
ATOM 9294 N N . ASP B 1 448 ? 6.516 -18.312 -16.359 1 94 448 ASP B N 1
ATOM 9295 C CA . ASP B 1 448 ? 7.496 -18.875 -15.445 1 94 448 ASP B CA 1
ATOM 9296 C C . ASP B 1 448 ? 7.07 -20.266 -14.961 1 94 448 ASP B C 1
ATOM 9298 O O . ASP B 1 448 ? 5.93 -20.672 -15.172 1 94 448 ASP B O 1
ATOM 9302 N N . TYR B 1 449 ? 8 -21.094 -14.477 1 93.31 449 TYR B N 1
ATOM 9303 C CA . TYR B 1 449 ? 7.746 -22.438 -13.953 1 93.31 449 TYR B CA 1
ATOM 9304 C C . TYR B 1 449 ? 7.27 -23.375 -15.062 1 93.31 449 TYR B C 1
ATOM 9306 O O . TYR B 1 449 ? 6.266 -24.062 -14.898 1 93.31 449 TYR B O 1
ATOM 9314 N N . THR B 1 450 ? 7.859 -23.25 -16.172 1 94.12 450 THR B N 1
ATOM 9315 C CA . THR B 1 450 ? 7.586 -24.125 -17.312 1 94.12 450 THR B CA 1
ATOM 9316 C C . THR B 1 450 ? 8.875 -24.781 -17.812 1 94.12 450 THR B C 1
ATOM 9318 O O . THR B 1 450 ? 9.922 -24.125 -17.859 1 94.12 450 THR B O 1
ATOM 9321 N N . ALA B 1 451 ? 8.773 -26.062 -18.062 1 94.06 451 ALA B N 1
ATOM 9322 C CA . ALA B 1 451 ? 9.875 -26.766 -18.719 1 94.06 451 ALA B CA 1
ATOM 9323 C C . ALA B 1 451 ? 9.844 -26.516 -20.234 1 94.06 451 ALA B C 1
ATOM 9325 O O . ALA B 1 451 ? 8.812 -26.125 -20.781 1 94.06 451 ALA B O 1
ATOM 9326 N N . GLN B 1 452 ? 10.969 -26.688 -20.844 1 89 452 GLN B N 1
ATOM 9327 C CA . GLN B 1 452 ? 11.016 -26.578 -22.297 1 89 452 GLN B CA 1
ATOM 9328 C C . GLN B 1 452 ? 10.008 -27.516 -22.953 1 89 452 GLN B C 1
ATOM 9330 O O . GLN B 1 452 ? 9.844 -28.656 -22.516 1 89 452 GLN B O 1
ATOM 9335 N N . GLN B 1 453 ? 9.352 -27.016 -23.953 1 87.88 453 GLN B N 1
ATOM 9336 C CA . GLN B 1 453 ? 8.289 -27.75 -24.625 1 87.88 453 GLN B CA 1
ATOM 9337 C C . GLN B 1 453 ? 8.688 -28.125 -26.047 1 87.88 453 GLN B C 1
ATOM 9339 O O . GLN B 1 453 ? 9.336 -27.344 -26.734 1 87.88 453 GLN B O 1
ATOM 9344 N N . THR B 1 454 ? 8.32 -29.281 -26.422 1 82.56 454 THR B N 1
ATOM 9345 C CA . THR B 1 454 ? 8.594 -29.719 -27.797 1 82.56 454 THR B CA 1
ATOM 9346 C C . THR B 1 454 ? 7.363 -29.516 -28.672 1 82.56 454 THR B C 1
ATOM 9348 O O . THR B 1 454 ? 7.48 -29.422 -29.891 1 82.56 454 THR B O 1
ATOM 9351 N N . ALA B 1 455 ? 6.219 -29.484 -28.078 1 86.06 455 ALA B N 1
ATOM 9352 C CA . ALA B 1 455 ? 4.969 -29.391 -28.828 1 86.06 455 ALA B CA 1
ATOM 9353 C C . ALA B 1 455 ? 4.219 -28.109 -28.484 1 86.06 455 ALA B C 1
ATOM 9355 O O . ALA B 1 455 ? 3.34 -28.109 -27.625 1 86.06 455 ALA B O 1
ATOM 9356 N N . ALA B 1 456 ? 4.73 -26.969 -28.844 1 93.06 456 ALA B N 1
ATOM 9357 C CA . ALA B 1 456 ? 4.078 -25.688 -28.625 1 93.06 456 ALA B CA 1
ATOM 9358 C C . ALA B 1 456 ? 3.971 -24.891 -29.922 1 93.06 456 ALA B C 1
ATOM 9360 O O . ALA B 1 456 ? 4.723 -25.125 -30.875 1 93.06 456 ALA B O 1
ATOM 9361 N N . ASN B 1 457 ? 2.996 -24.109 -29.984 1 96.06 457 ASN B N 1
ATOM 9362 C CA . ASN B 1 457 ? 2.846 -23.297 -31.188 1 96.06 457 ASN B CA 1
ATOM 9363 C C . ASN B 1 457 ? 2.664 -21.828 -30.859 1 96.06 457 ASN B C 1
ATOM 9365 O O . ASN B 1 457 ? 2.121 -21.484 -29.797 1 96.06 457 ASN B O 1
ATOM 9369 N N . THR B 1 458 ? 3.139 -20.922 -31.703 1 97.94 458 THR B N 1
ATOM 9370 C CA . THR B 1 458 ? 3.057 -19.484 -31.547 1 97.94 458 THR B CA 1
ATOM 9371 C C . THR B 1 458 ? 1.831 -18.922 -32.25 1 97.94 458 THR B C 1
ATOM 9373 O O . THR B 1 458 ? 1.112 -19.656 -32.938 1 97.94 458 THR B O 1
ATOM 9376 N N . VAL B 1 459 ? 1.576 -17.625 -32.062 1 98.81 459 VAL B N 1
ATOM 9377 C CA . VAL B 1 459 ? 0.479 -16.969 -32.781 1 98.81 459 VAL B CA 1
ATOM 9378 C C . VAL B 1 459 ? 0.705 -17.047 -34.281 1 98.81 459 VAL B C 1
ATOM 9380 O O . VAL B 1 459 ? -0.231 -17.297 -35.031 1 98.81 459 VAL B O 1
ATOM 9383 N N . ARG B 1 460 ? 1.978 -16.859 -34.75 1 98.81 460 ARG B N 1
ATOM 9384 C CA . ARG B 1 460 ? 2.307 -17.031 -36.156 1 98.81 460 ARG B CA 1
ATOM 9385 C C . ARG B 1 460 ? 1.935 -18.422 -36.625 1 98.81 460 ARG B C 1
ATOM 9387 O O . ARG B 1 460 ? 1.277 -18.578 -37.656 1 98.81 460 ARG B O 1
ATOM 9394 N N . ASP B 1 461 ? 2.348 -19.469 -35.844 1 98.5 461 ASP B N 1
ATOM 9395 C CA . ASP B 1 461 ? 2.049 -20.859 -36.219 1 98.5 461 ASP B CA 1
ATOM 9396 C C . ASP B 1 461 ? 0.545 -21.062 -36.375 1 98.5 461 ASP B C 1
ATOM 9398 O O . ASP B 1 461 ? 0.106 -21.719 -37.312 1 98.5 461 ASP B O 1
ATOM 9402 N N . GLY B 1 462 ? -0.238 -20.547 -35.406 1 98.69 462 GLY B N 1
ATOM 9403 C CA . GLY B 1 462 ? -1.684 -20.703 -35.438 1 98.69 462 GLY B CA 1
ATOM 9404 C C . GLY B 1 462 ? -2.307 -20.094 -36.688 1 98.69 462 GLY B C 1
ATOM 9405 O O . GLY B 1 462 ? -3.158 -20.703 -37.312 1 98.69 462 GLY B O 1
ATOM 9406 N N . LEU B 1 463 ? -1.888 -18.891 -37.031 1 98.81 463 LEU B N 1
ATOM 9407 C CA . LEU B 1 463 ? -2.441 -18.203 -38.188 1 98.81 463 LEU B CA 1
ATOM 9408 C C . LEU B 1 463 ? -1.999 -18.891 -39.469 1 98.81 463 LEU B C 1
ATOM 9410 O O . LEU B 1 463 ? -2.781 -19 -40.438 1 98.81 463 LEU B O 1
ATOM 9414 N N . GLU B 1 464 ? -0.715 -19.344 -39.562 1 98.69 464 GLU B N 1
ATOM 9415 C CA . GLU B 1 464 ? -0.24 -20.078 -40.719 1 98.69 464 GLU B CA 1
ATOM 9416 C C . GLU B 1 464 ? -1.012 -21.375 -40.906 1 98.69 464 GLU B C 1
ATOM 9418 O O . GLU B 1 464 ? -1.313 -21.766 -42.031 1 98.69 464 GLU B O 1
ATOM 9423 N N . LYS B 1 465 ? -1.256 -22.016 -39.812 1 98.25 465 LYS B N 1
ATOM 9424 C CA . LYS B 1 465 ? -2.012 -23.266 -39.844 1 98.25 465 LYS B CA 1
ATOM 9425 C C . LYS B 1 465 ? -3.402 -23.047 -40.438 1 98.25 465 LYS B C 1
ATOM 9427 O O . LYS B 1 465 ? -3.877 -23.859 -41.25 1 98.25 465 LYS B O 1
ATOM 9432 N N . LEU B 1 466 ? -4.051 -21.953 -40.125 1 98.19 466 LEU B N 1
ATOM 9433 C CA . LEU B 1 466 ? -5.445 -21.75 -40.5 1 98.19 466 LEU B CA 1
ATOM 9434 C C . LEU B 1 466 ? -5.551 -21.047 -41.844 1 98.19 466 LEU B C 1
ATOM 9436 O O . LEU B 1 466 ? -6.516 -21.25 -42.594 1 98.19 466 LEU B O 1
ATOM 9440 N N . LEU B 1 467 ? -4.559 -20.203 -42.219 1 98.12 467 LEU B N 1
ATOM 9441 C CA . LEU B 1 467 ? -4.645 -19.406 -43.438 1 98.12 467 LEU B CA 1
ATOM 9442 C C . LEU B 1 467 ? -3.75 -19.969 -44.531 1 98.12 467 LEU B C 1
ATOM 9444 O O . LEU B 1 467 ? -3.965 -19.688 -45.719 1 98.12 467 LEU B O 1
ATOM 9448 N N . GLY B 1 468 ? -2.721 -20.719 -44.188 1 97.81 468 GLY B N 1
ATOM 9449 C CA . GLY B 1 468 ? -1.643 -21.094 -45.062 1 97.81 468 GLY B CA 1
ATOM 9450 C C . GLY B 1 468 ? -0.423 -20.203 -44.938 1 97.81 468 GLY B C 1
ATOM 9451 O O . GLY B 1 468 ? -0.55 -18.984 -44.781 1 97.81 468 GLY B O 1
ATOM 9452 N N . ARG B 1 469 ? 0.746 -20.766 -45 1 97.69 469 ARG B N 1
ATOM 9453 C CA . ARG B 1 469 ? 2.01 -20.078 -44.781 1 97.69 469 ARG B CA 1
ATOM 9454 C C . ARG B 1 469 ? 2.195 -18.953 -45.781 1 97.69 469 ARG B C 1
ATOM 9456 O O . ARG B 1 469 ? 2.781 -17.906 -45.469 1 97.69 469 ARG B O 1
ATOM 9463 N N . ASP B 1 470 ? 1.687 -19.094 -47 1 96.56 470 ASP B N 1
ATOM 9464 C CA . ASP B 1 470 ? 1.887 -18.141 -48.094 1 96.56 470 ASP B CA 1
ATOM 9465 C C . ASP B 1 470 ? 1.092 -16.859 -47.875 1 96.56 470 ASP B C 1
ATOM 9467 O O . ASP B 1 470 ? 1.361 -15.828 -48.5 1 96.56 470 ASP B O 1
ATOM 9471 N N . ARG B 1 471 ? 0.168 -16.969 -46.938 1 98 471 ARG B N 1
ATOM 9472 C CA . ARG B 1 471 ? -0.696 -15.812 -46.719 1 98 471 ARG B CA 1
ATOM 9473 C C . ARG B 1 471 ? -0.278 -15.062 -45.438 1 98 471 ARG B C 1
ATOM 9475 O O . ARG B 1 471 ? -0.933 -14.102 -45.031 1 98 471 ARG B O 1
ATOM 9482 N N . VAL B 1 472 ? 0.794 -15.477 -44.812 1 98.56 472 VAL B N 1
ATOM 9483 C CA . VAL B 1 472 ? 1.256 -14.844 -43.562 1 98.56 472 VAL B CA 1
ATOM 9484 C C . VAL B 1 472 ? 2.641 -14.242 -43.781 1 98.56 472 VAL B C 1
ATOM 9486 O O . VAL B 1 472 ? 3.543 -14.906 -44.312 1 98.56 472 VAL B O 1
ATOM 9489 N N . VAL B 1 473 ? 2.781 -13.008 -43.469 1 98.19 473 VAL B N 1
ATOM 9490 C CA . VAL B 1 473 ? 4.074 -12.336 -43.5 1 98.19 473 VAL B CA 1
ATOM 9491 C C . VAL B 1 473 ? 4.504 -12.031 -42.062 1 98.19 473 VAL B C 1
ATOM 9493 O O . VAL B 1 473 ? 3.732 -11.469 -41.281 1 98.19 473 VAL B O 1
ATOM 9496 N N . TYR B 1 474 ? 5.695 -12.414 -41.781 1 98.12 474 TYR B N 1
ATOM 9497 C CA . TYR B 1 474 ? 6.16 -12.266 -40.406 1 98.12 474 TYR B CA 1
ATOM 9498 C C . TYR B 1 474 ? 7.262 -11.211 -40.312 1 98.12 474 TYR B C 1
ATOM 9500 O O . TYR B 1 474 ? 8.109 -11.117 -41.188 1 98.12 474 TYR B O 1
ATOM 9508 N N . SER B 1 475 ? 7.215 -10.398 -39.25 1 97.88 475 SER B N 1
ATOM 9509 C CA . SER B 1 475 ? 8.297 -9.516 -38.812 1 97.88 475 SER B CA 1
ATOM 9510 C C . SER B 1 475 ? 8.352 -9.391 -37.281 1 97.88 475 SER B C 1
ATOM 9512 O O . SER B 1 475 ? 7.332 -9.148 -36.656 1 97.88 475 SER B O 1
ATOM 9514 N N . ARG B 1 476 ? 9.516 -9.516 -36.75 1 96.69 476 ARG B N 1
ATOM 9515 C CA . ARG B 1 476 ? 9.625 -9.445 -35.312 1 96.69 476 ARG B CA 1
ATOM 9516 C C . ARG B 1 476 ? 9.406 -8.016 -34.812 1 96.69 476 ARG B C 1
ATOM 9518 O O . ARG B 1 476 ? 8.836 -7.809 -33.75 1 96.69 476 ARG B O 1
ATOM 9525 N N . GLY B 1 477 ? 9.867 -7.031 -35.594 1 96.75 477 GLY B N 1
ATOM 9526 C CA . GLY B 1 477 ? 9.68 -5.621 -35.281 1 96.75 477 GLY B CA 1
ATOM 9527 C C . GLY B 1 477 ? 10.586 -5.125 -34.188 1 96.75 477 GLY B C 1
ATOM 9528 O O . GLY B 1 477 ? 11.391 -4.211 -34.375 1 96.75 477 GLY B O 1
ATOM 9529 N N . CYS B 1 478 ? 10.562 -5.754 -32.938 1 96.25 478 CYS B N 1
ATOM 9530 C CA . CYS B 1 478 ? 11.398 -5.402 -31.781 1 96.25 478 CYS B CA 1
ATOM 9531 C C . CYS B 1 478 ? 11.461 -6.543 -30.781 1 96.25 478 CYS B C 1
ATOM 9533 O O . CYS B 1 478 ? 10.891 -7.609 -31.016 1 96.25 478 CYS B O 1
ATOM 9535 N N . THR B 1 479 ? 12.25 -6.363 -29.734 1 93.62 479 THR B N 1
ATOM 9536 C CA . THR B 1 479 ? 12.266 -7.285 -28.609 1 93.62 479 THR B CA 1
ATOM 9537 C C . THR B 1 479 ? 11.391 -6.758 -27.469 1 93.62 479 THR B C 1
ATOM 9539 O O . THR B 1 479 ? 10.859 -5.648 -27.547 1 93.62 479 THR B O 1
ATOM 9542 N N . VAL B 1 480 ? 11.219 -7.523 -26.469 1 94.31 480 VAL B N 1
ATOM 9543 C CA . VAL B 1 480 ? 10.352 -7.145 -25.359 1 94.31 480 VAL B CA 1
ATOM 9544 C C . VAL B 1 480 ? 10.984 -6 -24.578 1 94.31 480 VAL B C 1
ATOM 9546 O O . VAL B 1 480 ? 10.289 -5.086 -24.125 1 94.31 480 VAL B O 1
ATOM 9549 N N . ARG B 1 481 ? 12.312 -5.98 -24.312 1 90.25 481 ARG B N 1
ATOM 9550 C CA . ARG B 1 481 ? 12.953 -4.996 -23.453 1 90.25 481 ARG B CA 1
ATOM 9551 C C . ARG B 1 481 ? 14.031 -4.227 -24.203 1 90.25 481 ARG B C 1
ATOM 9553 O O . ARG B 1 481 ? 14.43 -3.133 -23.797 1 90.25 481 ARG B O 1
ATOM 9560 N N . GLY B 1 482 ? 14.445 -4.715 -25.312 1 81.81 482 GLY B N 1
ATOM 9561 C CA . GLY B 1 482 ? 15.602 -4.117 -25.953 1 81.81 482 GLY B CA 1
ATOM 9562 C C . GLY B 1 482 ? 15.281 -2.816 -26.672 1 81.81 482 GLY B C 1
ATOM 9563 O O . GLY B 1 482 ? 14.109 -2.496 -26.891 1 81.81 482 GLY B O 1
ATOM 9564 N N . GLY B 1 483 ? 16.297 -1.95 -26.906 1 80.88 483 GLY B N 1
ATOM 9565 C CA . GLY B 1 483 ? 16.141 -0.637 -27.516 1 80.88 483 GLY B CA 1
ATOM 9566 C C . GLY B 1 483 ? 16.453 -0.623 -29 1 80.88 483 GLY B C 1
ATOM 9567 O O . GLY B 1 483 ? 16.609 0.446 -29.594 1 80.88 483 GLY B O 1
ATOM 9568 N N . ASP B 1 484 ? 16.438 -1.865 -29.578 1 84.06 484 ASP B N 1
ATOM 9569 C CA . ASP B 1 484 ? 16.797 -1.936 -30.984 1 84.06 484 ASP B CA 1
ATOM 9570 C C . ASP B 1 484 ? 15.594 -1.647 -31.875 1 84.06 484 ASP B C 1
ATOM 9572 O O . ASP B 1 484 ? 14.602 -2.377 -31.844 1 84.06 484 ASP B O 1
ATOM 9576 N N . ARG B 1 485 ? 15.766 -0.658 -32.719 1 90.94 485 ARG B N 1
ATOM 9577 C CA . ARG B 1 485 ? 14.695 -0.18 -33.562 1 90.94 485 ARG B CA 1
ATOM 9578 C C . ARG B 1 485 ? 14.914 -0.623 -35.031 1 90.94 485 ARG B C 1
ATOM 9580 O O . ARG B 1 485 ? 14.148 -0.263 -35.906 1 90.94 485 ARG B O 1
ATOM 9587 N N . SER B 1 486 ? 15.891 -1.394 -35.312 1 92 486 SER B N 1
ATOM 9588 C CA . SER B 1 486 ? 16.328 -1.688 -36.656 1 92 486 SER B CA 1
ATOM 9589 C C . SER B 1 486 ? 15.273 -2.482 -37.438 1 92 486 SER B C 1
ATOM 9591 O O . SER B 1 486 ? 15.211 -2.414 -38.656 1 92 486 SER B O 1
ATOM 9593 N N . GLU B 1 487 ? 14.43 -3.189 -36.719 1 95.19 487 GLU B N 1
ATOM 9594 C CA . GLU B 1 487 ? 13.484 -4.082 -37.375 1 95.19 487 GLU B CA 1
ATOM 9595 C C . GLU B 1 487 ? 12.117 -3.422 -37.531 1 95.19 487 GLU B C 1
ATOM 9597 O O . GLU B 1 487 ? 11.219 -3.979 -38.188 1 95.19 487 GLU B O 1
ATOM 9602 N N . ILE B 1 488 ? 11.961 -2.246 -37.062 1 97.75 488 ILE B N 1
ATOM 9603 C CA . ILE B 1 488 ? 10.648 -1.6 -37.062 1 97.75 488 ILE B CA 1
ATOM 9604 C C . ILE B 1 488 ? 10.242 -1.282 -38.5 1 97.75 488 ILE B C 1
ATOM 9606 O O . ILE B 1 488 ? 9.078 -1.449 -38.875 1 97.75 488 ILE B O 1
ATOM 9610 N N . ALA B 1 489 ? 11.195 -0.775 -39.344 1 97.12 489 ALA B N 1
ATOM 9611 C CA . ALA B 1 489 ? 10.898 -0.44 -40.719 1 97.12 489 ALA B CA 1
ATOM 9612 C C . ALA B 1 489 ? 10.383 -1.658 -41.469 1 97.12 489 ALA B C 1
ATOM 9614 O O . ALA B 1 489 ? 9.461 -1.547 -42.281 1 97.12 489 ALA B O 1
ATOM 9615 N N . ALA B 1 490 ? 10.984 -2.779 -41.312 1 97.69 490 ALA B N 1
ATOM 9616 C CA . ALA B 1 490 ? 10.547 -4.02 -41.938 1 97.69 490 ALA B CA 1
ATOM 9617 C C . ALA B 1 490 ? 9.125 -4.391 -41.5 1 97.69 490 ALA B C 1
ATOM 9619 O O . ALA B 1 490 ? 8.336 -4.883 -42.312 1 97.69 490 ALA B O 1
ATOM 9620 N N . ALA B 1 491 ? 8.883 -4.211 -40.281 1 98.5 491 ALA B N 1
ATOM 9621 C CA . ALA B 1 491 ? 7.547 -4.484 -39.75 1 98.5 491 ALA B CA 1
ATOM 9622 C C . ALA B 1 491 ? 6.504 -3.582 -40.406 1 98.5 491 ALA B C 1
ATOM 9624 O O . ALA B 1 491 ? 5.406 -4.031 -40.719 1 98.5 491 ALA B O 1
ATOM 9625 N N . VAL B 1 492 ? 6.852 -2.305 -40.5 1 98.5 492 VAL B N 1
ATOM 9626 C CA . VAL B 1 492 ? 5.957 -1.34 -41.125 1 98.5 492 VAL B CA 1
ATOM 9627 C C . VAL B 1 492 ? 5.699 -1.746 -42.562 1 98.5 492 VAL B C 1
ATOM 9629 O O . VAL B 1 492 ? 4.559 -1.694 -43.031 1 98.5 492 VAL B O 1
ATOM 9632 N N . SER B 1 493 ? 6.727 -2.156 -43.281 1 98.06 493 SER B N 1
ATOM 9633 C CA . SER B 1 493 ? 6.594 -2.611 -44.688 1 98.06 493 SER B CA 1
ATOM 9634 C C . SER B 1 493 ? 5.695 -3.84 -44.781 1 98.06 493 SER B C 1
ATOM 9636 O O . SER B 1 493 ? 4.859 -3.938 -45.656 1 98.06 493 SER B O 1
ATOM 9638 N N . ALA B 1 494 ? 5.871 -4.719 -43.844 1 98.06 494 ALA B N 1
ATOM 9639 C CA . ALA B 1 494 ? 5.039 -5.918 -43.781 1 98.06 494 ALA B CA 1
ATOM 9640 C C . ALA B 1 494 ? 3.566 -5.559 -43.625 1 98.06 494 ALA B C 1
ATOM 9642 O O . ALA B 1 494 ? 2.695 -6.141 -44.25 1 98.06 494 ALA B O 1
ATOM 9643 N N . ALA B 1 495 ? 3.299 -4.68 -42.75 1 98.31 495 ALA B N 1
ATOM 9644 C CA . ALA B 1 495 ? 1.928 -4.266 -42.469 1 98.31 495 ALA B CA 1
ATOM 9645 C C . ALA B 1 495 ? 1.287 -3.598 -43.656 1 98.31 495 ALA B C 1
ATOM 9647 O O . ALA B 1 495 ? 0.128 -3.865 -44 1 98.31 495 ALA B O 1
ATOM 9648 N N . ARG B 1 496 ? 2.01 -2.68 -44.375 1 96.69 496 ARG B N 1
ATOM 9649 C CA . ARG B 1 496 ? 1.492 -1.94 -45.531 1 96.69 496 ARG B CA 1
ATOM 9650 C C . ARG B 1 496 ? 1.068 -2.889 -46.625 1 96.69 496 ARG B C 1
ATOM 9652 O O . ARG B 1 496 ? 0.117 -2.609 -47.375 1 96.69 496 ARG B O 1
ATOM 9659 N N . GLY B 1 497 ? 1.542 -3.971 -46.75 1 90.94 497 GLY B N 1
ATOM 9660 C CA . GLY B 1 497 ? 1.309 -4.898 -47.844 1 90.94 497 GLY B CA 1
ATOM 9661 C C . GLY B 1 497 ? 0.245 -5.938 -47.531 1 90.94 497 GLY B C 1
ATOM 9662 O O . GLY B 1 497 ? 0.021 -6.859 -48.312 1 90.94 497 GLY B O 1
ATOM 9663 N N . THR B 1 498 ? -0.474 -5.676 -46.406 1 97.69 498 THR B N 1
ATOM 9664 C CA . THR B 1 498 ? -1.36 -6.758 -46 1 97.69 498 THR B CA 1
ATOM 9665 C C . THR B 1 498 ? -2.754 -6.223 -45.656 1 97.69 498 THR B C 1
ATOM 9667 O O . THR B 1 498 ? -2.961 -5.008 -45.625 1 97.69 498 THR B O 1
ATOM 9670 N N . ASP B 1 499 ? -3.707 -7.125 -45.5 1 98.12 499 ASP B N 1
ATOM 9671 C CA . ASP B 1 499 ? -5.102 -6.777 -45.25 1 98.12 499 ASP B CA 1
ATOM 9672 C C . ASP B 1 499 ? -5.344 -6.48 -43.781 1 98.12 499 ASP B C 1
ATOM 9674 O O . ASP B 1 499 ? -6.297 -5.781 -43.438 1 98.12 499 ASP B O 1
ATOM 9678 N N . ALA B 1 500 ? -4.535 -7.027 -42.906 1 98.56 500 ALA B N 1
ATOM 9679 C CA . ALA B 1 500 ? -4.582 -6.816 -41.469 1 98.56 500 ALA B CA 1
ATOM 9680 C C . ALA B 1 500 ? -3.215 -7.066 -40.844 1 98.56 500 ALA B C 1
ATOM 9682 O O . ALA B 1 500 ? -2.432 -7.879 -41.344 1 98.56 500 ALA B O 1
ATOM 9683 N N . ALA B 1 501 ? -2.912 -6.359 -39.844 1 98.88 501 ALA B N 1
ATOM 9684 C CA . ALA B 1 501 ? -1.699 -6.559 -39.031 1 98.88 501 ALA B CA 1
ATOM 9685 C C . ALA B 1 501 ? -2.033 -7.051 -37.625 1 98.88 501 ALA B C 1
ATOM 9687 O O . ALA B 1 501 ? -2.695 -6.352 -36.875 1 98.88 501 ALA B O 1
ATOM 9688 N N . VAL B 1 502 ? -1.658 -8.289 -37.344 1 98.88 502 VAL B N 1
ATOM 9689 C CA . VAL B 1 502 ? -1.733 -8.82 -35.969 1 98.88 502 VAL B CA 1
ATOM 9690 C C . VAL B 1 502 ? -0.421 -8.555 -35.25 1 98.88 502 VAL B C 1
ATOM 9692 O O . VAL B 1 502 ? 0.595 -9.195 -35.531 1 98.88 502 VAL B O 1
ATOM 9695 N N . VAL B 1 503 ? -0.434 -7.625 -34.344 1 98.88 503 VAL B N 1
ATOM 9696 C CA . VAL B 1 503 ? 0.768 -7.234 -33.625 1 98.88 503 VAL B CA 1
ATOM 9697 C C . VAL B 1 503 ? 0.729 -7.816 -32.219 1 98.88 503 VAL B C 1
ATOM 9699 O O . VAL B 1 503 ? -0.139 -7.465 -31.406 1 98.88 503 VAL B O 1
ATOM 9702 N N . VAL B 1 504 ? 1.688 -8.703 -31.875 1 98.88 504 VAL B N 1
ATOM 9703 C CA . VAL B 1 504 ? 1.725 -9.43 -30.609 1 98.88 504 VAL B CA 1
ATOM 9704 C C . VAL B 1 504 ? 2.779 -8.812 -29.703 1 98.88 504 VAL B C 1
ATOM 9706 O O . VAL B 1 504 ? 3.98 -8.969 -29.922 1 98.88 504 VAL B O 1
ATOM 9709 N N . ILE B 1 505 ? 2.307 -8.125 -28.625 1 98.44 505 ILE B N 1
ATOM 9710 C CA . ILE B 1 505 ? 3.16 -7.383 -27.703 1 98.44 505 ILE B CA 1
ATOM 9711 C C . ILE B 1 505 ? 3.064 -7.988 -26.312 1 98.44 505 ILE B C 1
ATOM 9713 O O . ILE B 1 505 ? 2.42 -9.023 -26.109 1 98.44 505 ILE B O 1
ATOM 9717 N N . GLY B 1 506 ? 3.705 -7.387 -25.328 1 98 506 GLY B N 1
ATOM 9718 C CA . GLY B 1 506 ? 3.555 -7.789 -23.938 1 98 506 GLY B CA 1
ATOM 9719 C C . GLY B 1 506 ? 4.879 -8.008 -23.234 1 98 506 GLY B C 1
ATOM 9720 O O . GLY B 1 506 ? 5.793 -7.188 -23.344 1 98 506 GLY B O 1
ATOM 9721 N N . GLY B 1 507 ? 4.887 -9.016 -22.359 1 96.56 507 GLY B N 1
ATOM 9722 C CA . GLY B 1 507 ? 6.066 -9.32 -21.562 1 96.56 507 GLY B CA 1
ATOM 9723 C C . GLY B 1 507 ? 6.57 -10.734 -21.75 1 96.56 507 GLY B C 1
ATOM 9724 O O . GLY B 1 507 ? 6.105 -11.445 -22.656 1 96.56 507 GLY B O 1
ATOM 9725 N N . SER B 1 508 ? 7.613 -11.078 -20.953 1 95.31 508 SER B N 1
ATOM 9726 C CA . SER B 1 508 ? 8.203 -12.414 -21 1 95.31 508 SER B CA 1
ATOM 9727 C C . SER B 1 508 ? 8.742 -12.836 -19.641 1 95.31 508 SER B C 1
ATOM 9729 O O . SER B 1 508 ? 9.281 -12.008 -18.906 1 95.31 508 SER B O 1
ATOM 9731 N N . SER B 1 509 ? 8.516 -14.109 -19.328 1 94.94 509 SER B N 1
ATOM 9732 C CA . SER B 1 509 ? 9.133 -14.734 -18.172 1 94.94 509 SER B CA 1
ATOM 9733 C C . SER B 1 509 ? 10.133 -15.812 -18.578 1 94.94 509 SER B C 1
ATOM 9735 O O . SER B 1 509 ? 10.5 -16.672 -17.766 1 94.94 509 SER B O 1
ATOM 9737 N N . ALA B 1 510 ? 10.461 -15.75 -19.812 1 90 510 ALA B N 1
ATOM 9738 C CA . ALA B 1 510 ? 11.367 -16.781 -20.344 1 90 510 ALA B CA 1
ATOM 9739 C C . ALA B 1 510 ? 12.758 -16.641 -19.734 1 90 510 ALA B C 1
ATOM 9741 O O . ALA B 1 510 ? 13.383 -15.578 -19.828 1 90 510 ALA B O 1
ATOM 9742 N N . ARG B 1 511 ? 13.148 -17.734 -19.109 1 86.62 511 ARG B N 1
ATOM 9743 C CA . ARG B 1 511 ? 14.492 -17.812 -18.531 1 86.62 511 ARG B CA 1
ATOM 9744 C C . ARG B 1 511 ? 15.477 -18.422 -19.531 1 86.62 511 ARG B C 1
ATOM 9746 O O . ARG B 1 511 ? 15.117 -19.312 -20.297 1 86.62 511 ARG B O 1
ATOM 9753 N N . ASP B 1 512 ? 16.594 -17.828 -19.562 1 81.62 512 ASP B N 1
ATOM 9754 C CA . ASP B 1 512 ? 17.609 -18.453 -20.406 1 81.62 512 ASP B CA 1
ATOM 9755 C C . ASP B 1 512 ? 18.75 -19.031 -19.578 1 81.62 512 ASP B C 1
ATOM 9757 O O . ASP B 1 512 ? 18.797 -18.812 -18.359 1 81.62 512 ASP B O 1
ATOM 9761 N N . PHE B 1 513 ? 19.5 -19.828 -20.141 1 81.12 513 PHE B N 1
ATOM 9762 C CA . PHE B 1 513 ? 20.516 -20.609 -19.438 1 81.12 513 PHE B CA 1
ATOM 9763 C C . PHE B 1 513 ? 21.688 -19.719 -19.016 1 81.12 513 PHE B C 1
ATOM 9765 O O . PHE B 1 513 ? 22.547 -20.125 -18.234 1 81.12 513 PHE B O 1
ATOM 9772 N N . ASP B 1 514 ? 21.641 -18.422 -19.391 1 78.12 514 ASP B N 1
ATOM 9773 C CA . ASP B 1 514 ? 22.656 -17.469 -18.969 1 78.12 514 ASP B CA 1
ATOM 9774 C C . ASP B 1 514 ? 22.172 -16.625 -17.781 1 78.12 514 ASP B C 1
ATOM 9776 O O . ASP B 1 514 ? 22.922 -15.844 -17.219 1 78.12 514 ASP B O 1
ATOM 9780 N N . THR B 1 515 ? 20.906 -16.797 -17.453 1 80.12 515 THR B N 1
ATOM 9781 C CA . THR B 1 515 ? 20.312 -16.062 -16.328 1 80.12 515 THR B CA 1
ATOM 9782 C C . THR B 1 515 ? 20.969 -16.484 -15.016 1 80.12 515 THR B C 1
ATOM 9784 O O . THR B 1 515 ? 21.219 -17.672 -14.789 1 80.12 515 THR B O 1
ATOM 9787 N N . GLU B 1 516 ? 21.344 -15.461 -14.195 1 80.69 516 GLU B N 1
ATOM 9788 C CA . GLU B 1 516 ? 21.812 -15.75 -12.836 1 80.69 516 GLU B CA 1
ATOM 9789 C C . GLU B 1 516 ? 20.625 -15.875 -11.875 1 80.69 516 GLU B C 1
ATOM 9791 O O . GLU B 1 516 ? 19.625 -15.156 -12.008 1 80.69 516 GLU B O 1
ATOM 9796 N N . PHE B 1 517 ? 20.766 -16.828 -10.961 1 82.12 517 PHE B N 1
ATOM 9797 C CA . PHE B 1 517 ? 19.672 -17.094 -10.031 1 82.12 517 PHE B CA 1
ATOM 9798 C C . PHE B 1 517 ? 20.141 -16.969 -8.594 1 82.12 517 PHE B C 1
ATOM 9800 O O . PHE B 1 517 ? 21.312 -17.266 -8.289 1 82.12 517 PHE B O 1
ATOM 9807 N N . LEU B 1 518 ? 19.203 -16.516 -7.777 1 80.12 518 LEU B N 1
ATOM 9808 C CA . LEU B 1 518 ? 19.422 -16.609 -6.336 1 80.12 518 LEU B CA 1
ATOM 9809 C C . LEU B 1 518 ? 19.328 -18.047 -5.859 1 80.12 518 LEU B C 1
ATOM 9811 O O . LEU B 1 518 ? 18.891 -18.922 -6.609 1 80.12 518 LEU B O 1
ATOM 9815 N N . GLN B 1 519 ? 19.688 -18.219 -4.539 1 73.94 519 GLN B N 1
ATOM 9816 C CA . GLN B 1 519 ? 19.578 -19.547 -3.947 1 73.94 519 GLN B CA 1
ATOM 9817 C C . GLN B 1 519 ? 18.141 -20.031 -3.91 1 73.94 519 GLN B C 1
ATOM 9819 O O . GLN B 1 519 ? 17.875 -21.234 -3.916 1 73.94 519 GLN B O 1
ATOM 9824 N N . THR B 1 520 ? 17.266 -19.094 -4.039 1 76.44 520 THR B N 1
ATOM 9825 C CA . THR B 1 520 ? 15.852 -19.438 -3.984 1 76.44 520 THR B CA 1
ATOM 9826 C C . THR B 1 520 ? 15.328 -19.812 -5.367 1 76.44 520 THR B C 1
ATOM 9828 O O . THR B 1 520 ? 14.172 -20.219 -5.508 1 76.44 520 THR B O 1
ATOM 9831 N N . GLY B 1 521 ? 16.188 -19.672 -6.367 1 79.19 521 GLY B N 1
ATOM 9832 C CA . GLY B 1 521 ? 15.75 -19.938 -7.727 1 79.19 521 GLY B CA 1
ATOM 9833 C C . GLY B 1 521 ? 15.172 -18.719 -8.422 1 79.19 521 GLY B C 1
ATOM 9834 O O . GLY B 1 521 ? 14.906 -18.734 -9.625 1 79.19 521 GLY B O 1
ATOM 9835 N N . ALA B 1 522 ? 14.992 -17.688 -7.68 1 80.12 522 ALA B N 1
ATOM 9836 C CA . ALA B 1 522 ? 14.539 -16.438 -8.297 1 80.12 522 ALA B CA 1
ATOM 9837 C C . ALA B 1 522 ? 15.609 -15.883 -9.234 1 80.12 522 ALA B C 1
ATOM 9839 O O . ALA B 1 522 ? 16.797 -15.906 -8.922 1 80.12 522 ALA B O 1
ATOM 9840 N N . ALA B 1 523 ? 15.164 -15.375 -10.352 1 77.75 523 ALA B N 1
ATOM 9841 C CA . ALA B 1 523 ? 16.094 -14.773 -11.305 1 77.75 523 ALA B CA 1
ATOM 9842 C C . ALA B 1 523 ? 16.625 -13.438 -10.797 1 77.75 523 ALA B C 1
ATOM 9844 O O . ALA B 1 523 ? 15.875 -12.648 -10.219 1 77.75 523 ALA B O 1
ATOM 9845 N N . LYS B 1 524 ? 17.984 -13.281 -10.93 1 78.25 524 LYS B N 1
ATOM 9846 C CA . LYS B 1 524 ? 18.562 -11.992 -10.57 1 78.25 524 LYS B CA 1
ATOM 9847 C C . LYS B 1 524 ? 18.375 -10.969 -11.688 1 78.25 524 LYS B C 1
ATOM 9849 O O . LYS B 1 524 ? 18.781 -11.211 -12.828 1 78.25 524 LYS B O 1
ATOM 9854 N N . ALA B 1 525 ? 17.703 -9.93 -11.391 1 64.81 525 ALA B N 1
ATOM 9855 C CA . ALA B 1 525 ? 17.516 -8.875 -12.375 1 64.81 525 ALA B CA 1
ATOM 9856 C C . ALA B 1 525 ? 18.781 -8.031 -12.531 1 64.81 525 ALA B C 1
ATOM 9858 O O . ALA B 1 525 ? 19.422 -7.684 -11.539 1 64.81 525 ALA B O 1
ATOM 9859 N N . ALA B 1 526 ? 19.594 -8.148 -13.672 1 58.41 526 ALA B N 1
ATOM 9860 C CA . ALA B 1 526 ? 20.719 -7.238 -13.859 1 58.41 526 ALA B CA 1
ATOM 9861 C C . ALA B 1 526 ? 20.359 -6.09 -14.797 1 58.41 526 ALA B C 1
ATOM 9863 O O . ALA B 1 526 ? 19.797 -6.312 -15.875 1 58.41 526 ALA B O 1
ATOM 9864 N N . HIS B 1 527 ? 20.406 -4.914 -14.297 1 52.31 527 HIS B N 1
ATOM 9865 C CA . HIS B 1 527 ? 20.031 -3.738 -15.062 1 52.31 527 HIS B CA 1
ATOM 9866 C C . HIS B 1 527 ? 20.844 -3.619 -16.344 1 52.31 527 HIS B C 1
ATOM 9868 O O . HIS B 1 527 ? 20.391 -3.061 -17.344 1 52.31 527 HIS B O 1
ATOM 9874 N N . ASP B 1 528 ? 22.047 -4.219 -16.406 1 49.75 528 ASP B N 1
ATOM 9875 C CA . ASP B 1 528 ? 22.969 -3.898 -17.5 1 49.75 528 ASP B CA 1
ATOM 9876 C C . ASP B 1 528 ? 22.812 -4.891 -18.641 1 49.75 528 ASP B C 1
ATOM 9878 O O . ASP B 1 528 ? 23.375 -4.684 -19.719 1 49.75 528 ASP B O 1
ATOM 9882 N N . GLU B 1 529 ? 22.188 -5.984 -18.438 1 54.75 529 GLU B N 1
ATOM 9883 C CA . GLU B 1 529 ? 22 -6.914 -19.531 1 54.75 529 GLU B CA 1
ATOM 9884 C C . GLU B 1 529 ? 20.531 -7.02 -19.922 1 54.75 529 GLU B C 1
ATOM 9886 O O . GLU B 1 529 ? 19.688 -7.406 -19.094 1 54.75 529 GLU B O 1
ATOM 9891 N N . VAL B 1 530 ? 20.203 -6.387 -21.062 1 62.53 530 VAL B N 1
ATOM 9892 C CA . VAL B 1 530 ? 18.797 -6.352 -21.438 1 62.53 530 VAL B CA 1
ATOM 9893 C C . VAL B 1 530 ? 18.422 -7.656 -22.125 1 62.53 530 VAL B C 1
ATOM 9895 O O . VAL B 1 530 ? 18.859 -7.926 -23.25 1 62.53 530 VAL B O 1
ATOM 9898 N N . ARG B 1 531 ? 17.797 -8.539 -21.297 1 74.38 531 ARG B N 1
ATOM 9899 C CA . ARG B 1 531 ? 17.094 -9.719 -21.781 1 74.38 531 ARG B CA 1
ATOM 9900 C C . ARG B 1 531 ? 15.578 -9.516 -21.719 1 74.38 531 ARG B C 1
ATOM 9902 O O . ARG B 1 531 ? 15.102 -8.562 -21.094 1 74.38 531 ARG B O 1
ATOM 9909 N N . ASP B 1 532 ? 14.898 -10.391 -22.422 1 86 532 ASP B N 1
ATOM 9910 C CA . ASP B 1 532 ? 13.484 -10.141 -22.641 1 86 532 ASP B CA 1
ATOM 9911 C C . ASP B 1 532 ? 12.672 -10.391 -21.375 1 86 532 ASP B C 1
ATOM 9913 O O . ASP B 1 532 ? 11.555 -9.891 -21.234 1 86 532 ASP B O 1
ATOM 9917 N N . MET B 1 533 ? 13.328 -11.062 -20.422 1 90.31 533 MET B N 1
ATOM 9918 C CA . MET B 1 533 ? 12.578 -11.398 -19.219 1 90.31 533 MET B CA 1
ATOM 9919 C C . MET B 1 533 ? 12.266 -10.148 -18.406 1 90.31 533 MET B C 1
ATOM 9921 O O . MET B 1 533 ? 13.164 -9.383 -18.078 1 90.31 533 MET B O 1
ATOM 9925 N N . GLU B 1 534 ? 11.039 -9.883 -18.172 1 92.69 534 GLU B N 1
ATOM 9926 C CA . GLU B 1 534 ? 10.633 -8.727 -17.391 1 92.69 534 GLU B CA 1
ATOM 9927 C C . GLU B 1 534 ? 9.594 -9.109 -16.344 1 92.69 534 GLU B C 1
ATOM 9929 O O . GLU B 1 534 ? 9.109 -8.258 -15.586 1 92.69 534 GLU B O 1
ATOM 9934 N N . CYS B 1 535 ? 9.203 -10.305 -16.25 1 93.69 535 CYS B N 1
ATOM 9935 C CA . CYS B 1 535 ? 8.281 -10.922 -15.297 1 93.69 535 CYS B CA 1
ATOM 9936 C C . CYS B 1 535 ? 8.812 -12.273 -14.828 1 93.69 535 CYS B C 1
ATOM 9938 O O . CYS B 1 535 ? 9.781 -12.789 -15.383 1 93.69 535 CYS B O 1
ATOM 9940 N N . GLY B 1 536 ? 8.18 -12.836 -13.758 1 93.44 536 GLY B N 1
ATOM 9941 C CA . GLY B 1 536 ? 8.695 -14.047 -13.133 1 93.44 536 GLY B CA 1
ATOM 9942 C C . GLY B 1 536 ? 9.367 -13.781 -11.797 1 93.44 536 GLY B C 1
ATOM 9943 O O . GLY B 1 536 ? 9.867 -12.688 -11.547 1 93.44 536 GLY B O 1
ATOM 9944 N N . GLU B 1 537 ? 9.492 -14.719 -11.023 1 90.19 537 GLU B N 1
ATOM 9945 C CA . GLU B 1 537 ? 9.945 -14.562 -9.648 1 90.19 537 GLU B CA 1
ATOM 9946 C C . GLU B 1 537 ? 11.25 -13.766 -9.586 1 90.19 537 GLU B C 1
ATOM 9948 O O . GLU B 1 537 ? 12.242 -14.141 -10.227 1 90.19 537 GLU B O 1
ATOM 9953 N N . GLY B 1 538 ? 11.18 -12.688 -8.844 1 87.88 538 GLY B N 1
ATOM 9954 C CA . GLY B 1 538 ? 12.352 -11.844 -8.648 1 87.88 538 GLY B CA 1
ATOM 9955 C C . GLY B 1 538 ? 12.391 -10.648 -9.586 1 87.88 538 GLY B C 1
ATOM 9956 O O . GLY B 1 538 ? 13.141 -9.703 -9.352 1 87.88 538 GLY B O 1
ATOM 9957 N N . PHE B 1 539 ? 11.555 -10.664 -10.617 1 92.31 539 PHE B N 1
ATOM 9958 C CA . PHE B 1 539 ? 11.562 -9.594 -11.609 1 92.31 539 PHE B CA 1
ATOM 9959 C C . PHE B 1 539 ? 10.422 -8.617 -11.359 1 92.31 539 PHE B C 1
ATOM 9961 O O . PHE B 1 539 ? 9.57 -8.406 -12.227 1 92.31 539 PHE B O 1
ATOM 9968 N N . ASP B 1 540 ? 10.469 -8.008 -10.211 1 95 540 ASP B N 1
ATOM 9969 C CA . ASP B 1 540 ? 9.547 -6.934 -9.883 1 95 540 ASP B CA 1
ATOM 9970 C C . ASP B 1 540 ? 9.82 -5.688 -10.719 1 95 540 ASP B C 1
ATOM 9972 O O . ASP B 1 540 ? 10.953 -5.461 -11.141 1 95 540 ASP B O 1
ATOM 9976 N N . ARG B 1 541 ? 8.773 -4.957 -10.984 1 95.31 541 ARG B N 1
ATOM 9977 C CA . ARG B 1 541 ? 8.93 -3.754 -11.797 1 95.31 541 ARG B CA 1
ATOM 9978 C C . ARG B 1 541 ? 8.445 -2.52 -11.039 1 95.31 541 ARG B C 1
ATOM 9980 O O . ARG B 1 541 ? 7.535 -2.609 -10.211 1 95.31 541 ARG B O 1
ATOM 9987 N N . ALA B 1 542 ? 9 -1.343 -11.375 1 95.25 542 ALA B N 1
ATOM 9988 C CA . ALA B 1 542 ? 8.523 -0.067 -10.852 1 95.25 542 ALA B CA 1
ATOM 9989 C C . ALA B 1 542 ? 7.41 0.501 -11.719 1 95.25 542 ALA B C 1
ATOM 9991 O O . ALA B 1 542 ? 6.562 1.257 -11.234 1 95.25 542 ALA B O 1
ATOM 9992 N N . THR B 1 543 ? 7.387 0.188 -13.008 1 95 543 THR B N 1
ATOM 9993 C CA . THR B 1 543 ? 6.367 0.667 -13.938 1 95 543 THR B CA 1
ATOM 9994 C C . THR B 1 543 ? 5.598 -0.502 -14.547 1 95 543 THR B C 1
ATOM 9996 O O . THR B 1 543 ? 6 -1.659 -14.398 1 95 543 THR B O 1
ATOM 9999 N N . LEU B 1 544 ? 4.465 -0.182 -15.172 1 96.5 544 LEU B N 1
ATOM 10000 C CA . LEU B 1 544 ? 3.695 -1.174 -15.922 1 96.5 544 LEU B CA 1
ATOM 10001 C C . LEU B 1 544 ? 3.791 -0.918 -17.422 1 96.5 544 LEU B C 1
ATOM 10003 O O . LEU B 1 544 ? 3.057 -1.521 -18.203 1 96.5 544 LEU B O 1
ATOM 10007 N N . ALA B 1 545 ? 4.703 -0.091 -17.812 1 95.88 545 ALA B N 1
ATOM 10008 C CA . ALA B 1 545 ? 4.852 0.298 -19.203 1 95.88 545 ALA B CA 1
ATOM 10009 C C . ALA B 1 545 ? 5.293 -0.889 -20.062 1 95.88 545 ALA B C 1
ATOM 10011 O O . ALA B 1 545 ? 5.926 -1.821 -19.562 1 95.88 545 ALA B O 1
ATOM 10012 N N . LEU B 1 546 ? 4.855 -0.832 -21.312 1 96.56 546 LEU B N 1
ATOM 10013 C CA . LEU B 1 546 ? 5.527 -1.715 -22.266 1 96.56 546 LEU B CA 1
ATOM 10014 C C . LEU B 1 546 ? 7.004 -1.349 -22.391 1 96.56 546 LEU B C 1
ATOM 10016 O O . LEU B 1 546 ? 7.336 -0.201 -22.703 1 96.56 546 LEU B O 1
ATOM 10020 N N . LEU B 1 547 ? 7.879 -2.234 -22.125 1 95.31 547 LEU B N 1
ATOM 10021 C CA . LEU B 1 547 ? 9.312 -1.95 -22.172 1 95.31 547 LEU B CA 1
ATOM 10022 C C . LEU B 1 547 ? 9.828 -2.039 -23.609 1 95.31 547 LEU B C 1
ATOM 10024 O O . LEU B 1 547 ? 9.125 -2.498 -24.5 1 95.31 547 LEU B O 1
ATOM 10028 N N . GLY B 1 548 ? 10.992 -1.552 -23.828 1 94.94 548 GLY B N 1
ATOM 10029 C CA . GLY B 1 548 ? 11.578 -1.547 -25.156 1 94.94 548 GLY B CA 1
ATOM 10030 C C . GLY B 1 548 ? 10.883 -0.604 -26.125 1 94.94 548 GLY B C 1
ATOM 10031 O O . GLY B 1 548 ? 10.477 0.493 -25.734 1 94.94 548 GLY B O 1
ATOM 10032 N N . GLU B 1 549 ? 10.797 -1.061 -27.422 1 96.44 549 GLU B N 1
ATOM 10033 C CA . GLU B 1 549 ? 10.281 -0.187 -28.469 1 96.44 549 GLU B CA 1
ATOM 10034 C C . GLU B 1 549 ? 8.867 -0.596 -28.875 1 96.44 549 GLU B C 1
ATOM 10036 O O . GLU B 1 549 ? 8.43 -0.299 -30 1 96.44 549 GLU B O 1
ATOM 10041 N N . GLN B 1 550 ? 8.211 -1.28 -28.016 1 97.56 550 GLN B N 1
ATOM 10042 C CA . GLN B 1 550 ? 6.922 -1.868 -28.359 1 97.56 550 GLN B CA 1
ATOM 10043 C C . GLN B 1 550 ? 5.883 -0.786 -28.625 1 97.56 550 GLN B C 1
ATOM 10045 O O . GLN B 1 550 ? 5.07 -0.914 -29.547 1 97.56 550 GLN B O 1
ATOM 10050 N N . GLU B 1 551 ? 5.879 0.281 -27.828 1 96.75 551 GLU B N 1
ATOM 10051 C CA . GLU B 1 551 ? 4.93 1.369 -28.047 1 96.75 551 GLU B CA 1
ATOM 10052 C C . GLU B 1 551 ? 5.176 2.061 -29.375 1 96.75 551 GLU B C 1
ATOM 10054 O O . GLU B 1 551 ? 4.227 2.426 -30.078 1 96.75 551 GLU B O 1
ATOM 10059 N N . GLU B 1 552 ? 6.406 2.271 -29.656 1 96.88 552 GLU B N 1
ATOM 10060 C CA . GLU B 1 552 ? 6.75 2.865 -30.938 1 96.88 552 GLU B CA 1
ATOM 10061 C C . GLU B 1 552 ? 6.32 1.965 -32.094 1 96.88 552 GLU B C 1
ATOM 10063 O O . GLU B 1 552 ? 5.836 2.449 -33.125 1 96.88 552 GLU B O 1
ATOM 10068 N N . LEU B 1 553 ? 6.582 0.689 -31.953 1 97.88 553 LEU B N 1
ATOM 10069 C CA . LEU B 1 553 ? 6.156 -0.275 -32.969 1 97.88 553 LEU B CA 1
ATOM 10070 C C . LEU B 1 553 ? 4.66 -0.15 -33.219 1 97.88 553 LEU B C 1
ATOM 10072 O O . LEU B 1 553 ? 4.246 -0.065 -34.375 1 97.88 553 LEU B O 1
ATOM 10076 N N . LEU B 1 554 ? 3.854 -0.119 -32.219 1 98.06 554 LEU B N 1
ATOM 10077 C CA . LEU B 1 554 ? 2.406 -0.004 -32.344 1 98.06 554 LEU B CA 1
ATOM 10078 C C . LEU B 1 554 ? 2.027 1.279 -33.062 1 98.06 554 LEU B C 1
ATOM 10080 O O . LEU B 1 554 ? 1.178 1.262 -33.969 1 98.06 554 LEU B O 1
ATOM 10084 N N . GLN B 1 555 ? 2.678 2.35 -32.656 1 97.62 555 GLN B N 1
ATOM 10085 C CA . GLN B 1 555 ? 2.385 3.652 -33.25 1 97.62 555 GLN B CA 1
ATOM 10086 C C . GLN B 1 555 ? 2.686 3.658 -34.75 1 97.62 555 GLN B C 1
ATOM 10088 O O . GLN B 1 555 ? 1.893 4.164 -35.562 1 97.62 555 GLN B O 1
ATOM 10093 N N . ARG B 1 556 ? 3.805 3.107 -35.125 1 98.06 556 ARG B N 1
ATOM 10094 C CA . ARG B 1 556 ? 4.238 3.102 -36.531 1 98.06 556 ARG B CA 1
ATOM 10095 C C . ARG B 1 556 ? 3.346 2.201 -37.375 1 98.06 556 ARG B C 1
ATOM 10097 O O . ARG B 1 556 ? 3.076 2.504 -38.531 1 98.06 556 ARG B O 1
ATOM 10104 N N . ILE B 1 557 ? 2.986 1.074 -36.875 1 98.56 557 ILE B N 1
ATOM 10105 C CA . ILE B 1 557 ? 2.098 0.182 -37.625 1 98.56 557 ILE B CA 1
ATOM 10106 C C . ILE B 1 557 ? 0.73 0.841 -37.781 1 98.56 557 ILE B C 1
ATOM 10108 O O . ILE B 1 557 ? 0.123 0.758 -38.844 1 98.56 557 ILE B O 1
ATOM 10112 N N . LYS B 1 558 ? 0.216 1.433 -36.688 1 98.25 558 LYS B N 1
ATOM 10113 C CA . LYS B 1 558 ? -1.064 2.127 -36.781 1 98.25 558 LYS B CA 1
ATOM 10114 C C . LYS B 1 558 ? -1.046 3.182 -37.906 1 98.25 558 LYS B C 1
ATOM 10116 O O . LYS B 1 558 ? -2.039 3.363 -38.594 1 98.25 558 LYS B O 1
ATOM 10121 N N . ALA B 1 559 ? 0.037 3.867 -38.031 1 97.88 559 ALA B N 1
ATOM 10122 C CA . ALA B 1 559 ? 0.188 4.961 -39 1 97.88 559 ALA B CA 1
ATOM 10123 C C . ALA B 1 559 ? 0.095 4.449 -40.438 1 97.88 559 ALA B C 1
ATOM 10125 O O . ALA B 1 559 ? -0.141 5.227 -41.344 1 97.88 559 ALA B O 1
ATOM 10126 N N . THR B 1 560 ? 0.24 3.168 -40.719 1 98 560 THR B N 1
ATOM 10127 C CA . THR B 1 560 ? 0.139 2.609 -42.062 1 98 560 THR B CA 1
ATOM 10128 C C . THR B 1 560 ? -1.307 2.631 -42.562 1 98 560 THR B C 1
ATOM 10130 O O . THR B 1 560 ? -1.562 2.566 -43.75 1 98 560 THR B O 1
ATOM 10133 N N . GLY B 1 561 ? -2.262 2.658 -41.594 1 97.44 561 GLY B N 1
ATOM 10134 C CA . GLY B 1 561 ? -3.676 2.604 -41.906 1 97.44 561 GLY B CA 1
ATOM 10135 C C . GLY B 1 561 ? -4.207 1.188 -42.031 1 97.44 561 GLY B C 1
ATOM 10136 O O . GLY B 1 561 ? -5.418 0.982 -42.156 1 97.44 561 GLY B O 1
ATOM 10137 N N . THR B 1 562 ? -3.336 0.182 -42 1 98.19 562 THR B N 1
ATOM 10138 C CA . THR B 1 562 ? -3.75 -1.217 -42 1 98.19 562 THR B CA 1
ATOM 10139 C C . THR B 1 562 ? -4.527 -1.544 -40.719 1 98.19 562 THR B C 1
ATOM 10141 O O . THR B 1 562 ? -4.148 -1.117 -39.625 1 98.19 562 THR B O 1
ATOM 10144 N N . PRO B 1 563 ? -5.715 -2.236 -40.844 1 98.25 563 PRO B N 1
ATOM 10145 C CA . PRO B 1 563 ? -6.402 -2.645 -39.625 1 98.25 563 PRO B CA 1
ATOM 10146 C C . PRO B 1 563 ? -5.461 -3.291 -38.625 1 98.25 563 PRO B C 1
ATOM 10148 O O . PRO B 1 563 ? -4.719 -4.215 -38.969 1 98.25 563 PRO B O 1
ATOM 10151 N N . LEU B 1 564 ? -5.469 -2.781 -37.375 1 98.75 564 LEU B N 1
ATOM 10152 C CA . LEU B 1 564 ? -4.496 -3.164 -36.375 1 98.75 564 LEU B CA 1
ATOM 10153 C C . LEU B 1 564 ? -5.152 -4.012 -35.281 1 98.75 564 LEU B C 1
ATOM 10155 O O . LEU B 1 564 ? -5.957 -3.504 -34.5 1 98.75 564 LEU B O 1
ATOM 10159 N N . ILE B 1 565 ? -4.848 -5.293 -35.219 1 98.88 565 ILE B N 1
ATOM 10160 C CA . ILE B 1 565 ? -5.23 -6.195 -34.156 1 98.88 565 ILE B CA 1
ATOM 10161 C C . ILE B 1 565 ? -4.059 -6.379 -33.188 1 98.88 565 ILE B C 1
ATOM 10163 O O . ILE B 1 565 ? -3.002 -6.879 -33.562 1 98.88 565 ILE B O 1
ATOM 10167 N N . VAL B 1 566 ? -4.211 -5.953 -31.953 1 98.94 566 VAL B N 1
ATOM 10168 C CA . VAL B 1 566 ? -3.156 -6.094 -30.953 1 98.94 566 VAL B CA 1
ATOM 10169 C C . VAL B 1 566 ? -3.469 -7.273 -30.031 1 98.94 566 VAL B C 1
ATOM 10171 O O . VAL B 1 566 ? -4.594 -7.406 -29.547 1 98.94 566 VAL B O 1
ATOM 10174 N N . VAL B 1 567 ? -2.551 -8.172 -29.875 1 98.94 567 VAL B N 1
ATOM 10175 C CA . VAL B 1 567 ? -2.617 -9.273 -28.906 1 98.94 567 VAL B CA 1
ATOM 10176 C C . VAL B 1 567 ? -1.566 -9.07 -27.812 1 98.94 567 VAL B C 1
ATOM 10178 O O . VAL B 1 567 ? -0.374 -8.953 -28.109 1 98.94 567 VAL B O 1
ATOM 10181 N N . CYS B 1 568 ? -2.006 -9.008 -26.594 1 98.88 568 CYS B N 1
ATOM 10182 C CA . CYS B 1 568 ? -1.088 -8.828 -25.469 1 98.88 568 CYS B CA 1
ATOM 10183 C C . CYS B 1 568 ? -0.82 -10.164 -24.781 1 98.88 568 CYS B C 1
ATOM 10185 O O . CYS B 1 568 ? -1.737 -10.773 -24.234 1 98.88 568 CYS B O 1
ATOM 10187 N N . ILE B 1 569 ? 0.365 -10.648 -24.781 1 98.62 569 ILE B N 1
ATOM 10188 C CA . ILE B 1 569 ? 0.85 -11.805 -24.047 1 98.62 569 ILE B CA 1
ATOM 10189 C C . ILE B 1 569 ? 1.767 -11.344 -22.906 1 98.62 569 ILE B C 1
ATOM 10191 O O . ILE B 1 569 ? 2.875 -10.867 -23.156 1 98.62 569 ILE B O 1
ATOM 10195 N N . ALA B 1 570 ? 1.299 -11.453 -21.688 1 98.06 570 ALA B N 1
ATOM 10196 C CA . ALA B 1 570 ? 2.006 -10.891 -20.547 1 98.06 570 ALA B CA 1
ATOM 10197 C C . ALA B 1 570 ? 1.636 -11.617 -19.25 1 98.06 570 ALA B C 1
ATOM 10199 O O . ALA B 1 570 ? 0.65 -12.359 -19.219 1 98.06 570 ALA B O 1
ATOM 10200 N N . GLY B 1 571 ? 2.449 -11.477 -18.234 1 97.88 571 GLY B N 1
ATOM 10201 C CA . GLY B 1 571 ? 2.252 -12.172 -16.984 1 97.88 571 GLY B CA 1
ATOM 10202 C C . GLY B 1 571 ? 1.632 -11.297 -15.906 1 97.88 571 GLY B C 1
ATOM 10203 O O . GLY B 1 571 ? 1.397 -11.758 -14.789 1 97.88 571 GLY B O 1
ATOM 10204 N N . ARG B 1 572 ? 1.365 -10.031 -16.188 1 97.69 572 ARG B N 1
ATOM 10205 C CA . ARG B 1 572 ? 0.75 -9.047 -15.297 1 97.69 572 ARG B CA 1
ATOM 10206 C C . ARG B 1 572 ? -0.002 -7.988 -16.094 1 97.69 572 ARG B C 1
ATOM 10208 O O . ARG B 1 572 ? 0.199 -7.852 -17.297 1 97.69 572 ARG B O 1
ATOM 10215 N N . PRO B 1 573 ? -0.948 -7.219 -15.422 1 97.62 573 PRO B N 1
ATOM 10216 C CA . PRO B 1 573 ? -1.479 -6.039 -16.109 1 97.62 573 PRO B CA 1
ATOM 10217 C C . PRO B 1 573 ? -0.386 -5.059 -16.516 1 97.62 573 PRO B C 1
ATOM 10219 O O . PRO B 1 573 ? 0.527 -4.777 -15.742 1 97.62 573 PRO B O 1
ATOM 10222 N N . LEU B 1 574 ? -0.409 -4.684 -17.719 1 97.56 574 LEU B N 1
ATOM 10223 C CA . LEU B 1 574 ? 0.489 -3.664 -18.25 1 97.56 574 LEU B CA 1
ATOM 10224 C C . LEU B 1 574 ? -0.282 -2.4 -18.625 1 97.56 574 LEU B C 1
ATOM 10226 O O . LEU B 1 574 ? -1.514 -2.41 -18.672 1 97.56 574 LEU B O 1
ATOM 10230 N N . ASP B 1 575 ? 0.455 -1.306 -18.75 1 96.56 575 ASP B N 1
ATOM 10231 C CA . ASP B 1 575 ? -0.161 -0.083 -19.25 1 96.56 575 ASP B CA 1
ATOM 10232 C C . ASP B 1 575 ? -0.56 -0.235 -20.719 1 96.56 575 ASP B C 1
ATOM 10234 O O . ASP B 1 575 ? 0.287 -0.141 -21.609 1 96.56 575 ASP B O 1
ATOM 10238 N N . LEU B 1 576 ? -1.863 -0.428 -20.938 1 98.12 576 LEU B N 1
ATOM 10239 C CA . LEU B 1 576 ? -2.381 -0.673 -22.281 1 98.12 576 LEU B CA 1
ATOM 10240 C C . LEU B 1 576 ? -3.164 0.532 -22.797 1 98.12 576 LEU B C 1
ATOM 10242 O O . LEU B 1 576 ? -3.943 0.415 -23.75 1 98.12 576 LEU B O 1
ATOM 10246 N N . ARG B 1 577 ? -2.996 1.686 -22.188 1 96.06 577 ARG B N 1
ATOM 10247 C CA . ARG B 1 577 ? -3.795 2.857 -22.531 1 96.06 577 ARG B CA 1
ATOM 10248 C C . ARG B 1 577 ? -3.637 3.213 -24 1 96.06 577 ARG B C 1
ATOM 10250 O O . ARG B 1 577 ? -4.629 3.367 -24.719 1 96.06 577 ARG B O 1
ATOM 10257 N N . ARG B 1 578 ? -2.432 3.27 -24.5 1 96.5 578 ARG B N 1
ATOM 10258 C CA . ARG B 1 578 ? -2.188 3.645 -25.891 1 96.5 578 ARG B CA 1
ATOM 10259 C C . ARG B 1 578 ? -2.654 2.547 -26.828 1 96.5 578 ARG B C 1
ATOM 10261 O O . ARG B 1 578 ? -3.23 2.834 -27.891 1 96.5 578 ARG B O 1
ATOM 10268 N N . ALA B 1 579 ? -2.336 1.315 -26.469 1 98.06 579 ALA B N 1
ATOM 10269 C CA . ALA B 1 579 ? -2.811 0.201 -27.281 1 98.06 579 ALA B CA 1
ATOM 10270 C C . ALA B 1 579 ? -4.332 0.223 -27.406 1 98.06 579 ALA B C 1
ATOM 10272 O O . ALA B 1 579 ? -4.875 -0.038 -28.484 1 98.06 579 ALA B O 1
ATOM 10273 N N . SER B 1 580 ? -4.988 0.49 -26.297 1 98 580 SER B N 1
ATOM 10274 C CA . SER B 1 580 ? -6.445 0.519 -26.281 1 98 580 SER B CA 1
ATOM 10275 C C . SER B 1 580 ? -6.992 1.617 -27.188 1 98 580 SER B C 1
ATOM 10277 O O . SER B 1 580 ? -8.055 1.459 -27.781 1 98 580 SER B O 1
ATOM 10279 N N . GLU B 1 581 ? -6.262 2.715 -27.297 1 97 581 GLU B N 1
ATOM 10280 C CA . GLU B 1 581 ? -6.691 3.846 -28.109 1 97 581 GLU B CA 1
ATOM 10281 C C . GLU B 1 581 ? -6.402 3.598 -29.594 1 97 581 GLU B C 1
ATOM 10283 O O . GLU B 1 581 ? -7.156 4.035 -30.469 1 97 581 GLU B O 1
ATOM 10288 N N . GLN B 1 582 ? -5.367 2.891 -29.891 1 96.88 582 GLN B N 1
ATOM 10289 C CA . GLN B 1 582 ? -4.871 2.777 -31.25 1 96.88 582 GLN B CA 1
ATOM 10290 C C . GLN B 1 582 ? -5.418 1.527 -31.938 1 96.88 582 GLN B C 1
ATOM 10292 O O . GLN B 1 582 ? -5.652 1.526 -33.156 1 96.88 582 GLN B O 1
ATOM 10297 N N . ALA B 1 583 ? -5.637 0.479 -31.266 1 98.5 583 ALA B N 1
ATOM 10298 C CA . ALA B 1 583 ? -5.984 -0.814 -31.844 1 98.5 583 ALA B CA 1
ATOM 10299 C C . ALA B 1 583 ? -7.418 -0.81 -32.375 1 98.5 583 ALA B C 1
ATOM 10301 O O . ALA B 1 583 ? -8.305 -0.204 -31.766 1 98.5 583 ALA B O 1
ATOM 10302 N N . ASP B 1 584 ? -7.621 -1.411 -33.5 1 98.62 584 ASP B N 1
ATOM 10303 C CA . ASP B 1 584 ? -8.984 -1.679 -33.969 1 98.62 584 ASP B CA 1
ATOM 10304 C C . ASP B 1 584 ? -9.609 -2.82 -33.156 1 98.62 584 ASP B C 1
ATOM 10306 O O . ASP B 1 584 ? -10.828 -2.865 -33 1 98.62 584 ASP B O 1
ATOM 10310 N N . ALA B 1 585 ? -8.781 -3.725 -32.719 1 98.81 585 ALA B N 1
ATOM 10311 C CA . ALA B 1 585 ? -9.133 -4.762 -31.766 1 98.81 585 ALA B CA 1
ATOM 10312 C C . ALA B 1 585 ? -7.969 -5.047 -30.828 1 98.81 585 ALA B C 1
ATOM 10314 O O . ALA B 1 585 ? -6.805 -4.941 -31.219 1 98.81 585 ALA B O 1
ATOM 10315 N N . LEU B 1 586 ? -8.266 -5.344 -29.594 1 98.94 586 LEU B N 1
ATOM 10316 C CA . LEU B 1 586 ? -7.273 -5.633 -28.578 1 98.94 586 LEU B CA 1
ATOM 10317 C C . LEU B 1 586 ? -7.648 -6.887 -27.797 1 98.94 586 LEU B C 1
ATOM 10319 O O . LEU B 1 586 ? -8.75 -6.977 -27.25 1 98.94 586 LEU B O 1
ATOM 10323 N N . LEU B 1 587 ? -6.754 -7.859 -27.781 1 98.88 587 LEU B N 1
ATOM 10324 C CA . LEU B 1 587 ? -6.934 -9.109 -27.062 1 98.88 587 LEU B CA 1
ATOM 10325 C C . LEU B 1 587 ? -5.906 -9.242 -25.938 1 98.88 587 LEU B C 1
ATOM 10327 O O . LEU B 1 587 ? -4.754 -8.828 -26.109 1 98.88 587 LEU B O 1
ATOM 10331 N N . MET B 1 588 ? -6.34 -9.781 -24.828 1 98.88 588 MET B N 1
ATOM 10332 C CA . MET B 1 588 ? -5.457 -10.234 -23.766 1 98.88 588 MET B CA 1
ATOM 10333 C C . MET B 1 588 ? -5.398 -11.758 -23.719 1 98.88 588 MET B C 1
ATOM 10335 O O . MET B 1 588 ? -6.426 -12.422 -23.594 1 98.88 588 MET B O 1
ATOM 10339 N N . ALA B 1 589 ? -4.184 -12.297 -23.828 1 98.75 589 ALA B N 1
ATOM 10340 C CA . ALA B 1 589 ? -4.047 -13.758 -23.844 1 98.75 589 ALA B CA 1
ATOM 10341 C C . ALA B 1 589 ? -3.225 -14.242 -22.656 1 98.75 589 ALA B C 1
ATOM 10343 O O . ALA B 1 589 ? -3.078 -15.453 -22.453 1 98.75 589 ALA B O 1
ATOM 10344 N N . TRP B 1 590 ? -2.721 -13.273 -21.875 1 98.62 590 TRP B N 1
ATOM 10345 C CA . TRP B 1 590 ? -1.775 -13.641 -20.812 1 98.62 590 TRP B CA 1
ATOM 10346 C C . TRP B 1 590 ? -0.707 -14.586 -21.359 1 98.62 590 TRP B C 1
ATOM 10348 O O . TRP B 1 590 ? -0.24 -14.422 -22.484 1 98.62 590 TRP B O 1
ATOM 10358 N N . TYR B 1 591 ? -0.102 -15.469 -20.516 1 98.56 591 TYR B N 1
ATOM 10359 C CA . TYR B 1 591 ? 0.666 -16.594 -21.031 1 98.56 591 TYR B CA 1
ATOM 10360 C C . TYR B 1 591 ? -0.243 -17.781 -21.328 1 98.56 591 TYR B C 1
ATOM 10362 O O . TYR B 1 591 ? -0.578 -18.562 -20.438 1 98.56 591 TYR B O 1
ATOM 10370 N N . PRO B 1 592 ? -0.57 -17.953 -22.578 1 98.56 592 PRO B N 1
ATOM 10371 C CA . PRO B 1 592 ? -1.699 -18.828 -22.922 1 98.56 592 PRO B CA 1
ATOM 10372 C C . PRO B 1 592 ? -1.317 -20.297 -22.969 1 98.56 592 PRO B C 1
ATOM 10374 O O . PRO B 1 592 ? -2.17 -21.156 -23.234 1 98.56 592 PRO B O 1
ATOM 10377 N N . GLY B 1 593 ? -0.066 -20.688 -22.688 1 97.75 593 GLY B N 1
ATOM 10378 C CA . GLY B 1 593 ? 0.362 -22.078 -22.641 1 97.75 593 GLY B CA 1
ATOM 10379 C C . GLY B 1 593 ? 0.803 -22.609 -24 1 97.75 593 GLY B C 1
ATOM 10380 O O . GLY B 1 593 ? 1.039 -21.844 -24.922 1 97.75 593 GLY B O 1
ATOM 10381 N N . ALA B 1 594 ? 0.946 -23.891 -24.125 1 97.31 594 ALA B N 1
ATOM 10382 C CA . ALA B 1 594 ? 1.569 -24.547 -25.281 1 97.31 594 ALA B CA 1
ATOM 10383 C C . ALA B 1 594 ? 0.679 -24.453 -26.516 1 97.31 594 ALA B C 1
ATOM 10385 O O . ALA B 1 594 ? 1.175 -24.406 -27.641 1 97.31 594 ALA B O 1
ATOM 10386 N N . ARG B 1 595 ? -0.6 -24.375 -26.281 1 98.06 595 ARG B N 1
ATOM 10387 C CA . ARG B 1 595 ? -1.527 -24.344 -27.406 1 98.06 595 ARG B CA 1
ATOM 10388 C C . ARG B 1 595 ? -2.123 -22.953 -27.594 1 98.06 595 ARG B C 1
ATOM 10390 O O . ARG B 1 595 ? -3.15 -22.797 -28.266 1 98.06 595 ARG B O 1
ATOM 10397 N N . GLY B 1 596 ? -1.49 -21.969 -26.984 1 98.31 596 GLY B N 1
ATOM 10398 C CA . GLY B 1 596 ? -2.006 -20.609 -26.984 1 98.31 596 GLY B CA 1
ATOM 10399 C C . GLY B 1 596 ? -2.08 -20 -28.375 1 98.31 596 GLY B C 1
ATOM 10400 O O . GLY B 1 596 ? -2.979 -19.203 -28.656 1 98.31 596 GLY B O 1
ATOM 10401 N N . GLY B 1 597 ? -1.078 -20.297 -29.203 1 98.62 597 GLY B N 1
ATOM 10402 C CA . GLY B 1 597 ? -1.084 -19.781 -30.562 1 98.62 597 GLY B CA 1
ATOM 10403 C C . GLY B 1 597 ? -2.324 -20.172 -31.344 1 98.62 597 GLY B C 1
ATOM 10404 O O . GLY B 1 597 ? -2.908 -19.344 -32.062 1 98.62 597 GLY B O 1
ATOM 10405 N N . ASP B 1 598 ? -2.73 -21.453 -31.234 1 98.62 598 ASP B N 1
ATOM 10406 C CA . ASP B 1 598 ? -3.947 -21.938 -31.875 1 98.62 598 ASP B CA 1
ATOM 10407 C C . ASP B 1 598 ? -5.172 -21.188 -31.359 1 98.62 598 ASP B C 1
ATOM 10409 O O . ASP B 1 598 ? -6.02 -20.766 -32.156 1 98.62 598 ASP B O 1
ATOM 10413 N N . ALA B 1 599 ? -5.262 -21.016 -30.062 1 98.88 599 ALA B N 1
ATOM 10414 C CA . ALA B 1 599 ? -6.422 -20.375 -29.453 1 98.88 599 ALA B CA 1
ATOM 10415 C C . ALA B 1 599 ? -6.57 -18.938 -29.938 1 98.88 599 ALA B C 1
ATOM 10417 O O . ALA B 1 599 ? -7.672 -18.5 -30.266 1 98.88 599 ALA B O 1
ATOM 10418 N N . VAL B 1 600 ? -5.492 -18.172 -29.953 1 98.94 600 VAL B N 1
ATOM 10419 C CA . VAL B 1 600 ? -5.512 -16.766 -30.391 1 98.94 600 VAL B CA 1
ATOM 10420 C C . VAL B 1 600 ? -5.898 -16.688 -31.859 1 98.94 600 VAL B C 1
ATOM 10422 O O . VAL B 1 600 ? -6.742 -15.867 -32.25 1 98.94 600 VAL B O 1
ATOM 10425 N N . ALA B 1 601 ? -5.281 -17.547 -32.688 1 98.88 601 ALA B N 1
ATOM 10426 C CA . ALA B 1 601 ? -5.578 -17.547 -34.125 1 98.88 601 ALA B CA 1
ATOM 10427 C C . ALA B 1 601 ? -7.051 -17.875 -34.375 1 98.88 601 ALA B C 1
ATOM 10429 O O . ALA B 1 601 ? -7.703 -17.219 -35.188 1 98.88 601 ALA B O 1
ATOM 10430 N N . GLU B 1 602 ? -7.543 -18.906 -33.688 1 98.88 602 GLU B N 1
ATOM 10431 C CA . GLU B 1 602 ? -8.945 -19.297 -33.812 1 98.88 602 GLU B CA 1
ATOM 10432 C C . GLU B 1 602 ? -9.875 -18.141 -33.438 1 98.88 602 GLU B C 1
ATOM 10434 O O . GLU B 1 602 ? -10.938 -17.969 -34.031 1 98.88 602 GLU B O 1
ATOM 10439 N N . THR B 1 603 ? -9.508 -17.391 -32.438 1 98.88 603 THR B N 1
ATOM 10440 C CA . THR B 1 603 ? -10.312 -16.266 -31.984 1 98.88 603 THR B CA 1
ATOM 10441 C C . THR B 1 603 ? -10.312 -15.148 -33.031 1 98.88 603 THR B C 1
ATOM 10443 O O . THR B 1 603 ? -11.359 -14.594 -33.344 1 98.88 603 THR B O 1
ATOM 10446 N N . ILE B 1 604 ? -9.125 -14.828 -33.531 1 98.88 604 ILE B N 1
ATOM 10447 C CA . ILE B 1 604 ? -8.977 -13.758 -34.531 1 98.88 604 ILE B CA 1
ATOM 10448 C C . ILE B 1 604 ? -9.805 -14.078 -35.75 1 98.88 604 ILE B C 1
ATOM 10450 O O . ILE B 1 604 ? -10.422 -13.188 -36.344 1 98.88 604 ILE B O 1
ATOM 10454 N N . LEU B 1 605 ? -9.891 -15.352 -36.156 1 98.69 605 LEU B N 1
ATOM 10455 C CA . LEU B 1 605 ? -10.555 -15.734 -37.406 1 98.69 605 LEU B CA 1
ATOM 10456 C C . LEU B 1 605 ? -11.984 -16.188 -37.156 1 98.69 605 LEU B C 1
ATOM 10458 O O . LEU B 1 605 ? -12.688 -16.625 -38.062 1 98.69 605 LEU B O 1
ATOM 10462 N N . GLY B 1 606 ? -12.43 -16.156 -35.875 1 98.31 606 GLY B N 1
ATOM 10463 C CA . GLY B 1 606 ? -13.836 -16.312 -35.562 1 98.31 606 GLY B CA 1
ATOM 10464 C C . GLY B 1 606 ? -14.227 -17.75 -35.281 1 98.31 606 GLY B C 1
ATOM 10465 O O . GLY B 1 606 ? -15.406 -18.047 -35.094 1 98.31 606 GLY B O 1
ATOM 10466 N N . ARG B 1 607 ? -13.273 -18.672 -35.312 1 98.12 607 ARG B N 1
ATOM 10467 C CA . ARG B 1 607 ? -13.555 -20.062 -34.969 1 98.12 607 ARG B CA 1
ATOM 10468 C C . ARG B 1 607 ? -13.797 -20.219 -33.469 1 98.12 607 ARG B C 1
ATOM 10470 O O . ARG B 1 607 ? -14.477 -21.156 -33.031 1 98.12 607 ARG B O 1
ATOM 10477 N N . ASN B 1 608 ? -13.227 -19.391 -32.688 1 98.5 608 ASN B N 1
ATOM 10478 C CA . ASN B 1 608 ? -13.469 -19.281 -31.25 1 98.5 608 ASN B CA 1
ATOM 10479 C C . ASN B 1 608 ? -14.141 -17.953 -30.906 1 98.5 608 ASN B C 1
ATOM 10481 O O . ASN B 1 608 ? -13.633 -16.891 -31.25 1 98.5 608 ASN B O 1
ATOM 10485 N N . ASN B 1 609 ? -15.344 -18.016 -30.312 1 98.75 609 ASN B N 1
ATOM 10486 C CA . ASN B 1 609 ? -15.984 -16.828 -29.75 1 98.75 609 ASN B CA 1
ATOM 10487 C C . ASN B 1 609 ? -15.445 -16.484 -28.375 1 98.75 609 ASN B C 1
ATOM 10489 O O . ASN B 1 609 ? -15.703 -17.219 -27.406 1 98.75 609 ASN B O 1
ATOM 10493 N N . PRO B 1 610 ? -14.609 -15.414 -28.312 1 98.69 610 PRO B N 1
ATOM 10494 C CA . PRO B 1 610 ? -13.992 -15.117 -27.016 1 98.69 610 PRO B CA 1
ATOM 10495 C C . PRO B 1 610 ? -15.016 -14.852 -25.922 1 98.69 610 PRO B C 1
ATOM 10497 O O . PRO B 1 610 ? -16.047 -14.227 -26.172 1 98.69 610 PRO B O 1
ATOM 10500 N N . ALA B 1 611 ? -14.727 -15.359 -24.719 1 98.62 611 ALA B N 1
ATOM 10501 C CA . ALA B 1 611 ? -15.578 -15.156 -23.547 1 98.62 611 ALA B CA 1
ATOM 10502 C C . ALA B 1 611 ? -14.75 -15.117 -22.266 1 98.62 611 ALA B C 1
ATOM 10504 O O . ALA B 1 611 ? -15.281 -15.328 -21.172 1 98.62 611 ALA B O 1
ATOM 10505 N N . GLY B 1 612 ? -13.398 -15 -22.375 1 98.88 612 GLY B N 1
ATOM 10506 C CA . GLY B 1 612 ? -12.609 -14.727 -21.188 1 98.88 612 GLY B CA 1
ATOM 10507 C C . GLY B 1 612 ? -13.008 -13.438 -20.5 1 98.88 612 GLY B C 1
ATOM 10508 O O . GLY B 1 612 ? -13.477 -12.5 -21.141 1 98.88 612 GLY B O 1
ATOM 10509 N N . ARG B 1 613 ? -12.953 -13.414 -19.219 1 98.94 613 ARG B N 1
ATOM 10510 C CA . ARG B 1 613 ? -13.172 -12.219 -18.406 1 98.94 613 ARG B CA 1
ATOM 10511 C C . ARG B 1 613 ? -11.969 -11.93 -17.516 1 98.94 613 ARG B C 1
ATOM 10513 O O . ARG B 1 613 ? -11.367 -12.844 -16.953 1 98.94 613 ARG B O 1
ATOM 10520 N N . LEU B 1 614 ? -11.633 -10.656 -17.375 1 98.94 614 LEU B N 1
ATOM 10521 C CA . LEU B 1 614 ? -10.453 -10.25 -16.609 1 98.94 614 LEU B CA 1
ATOM 10522 C C . LEU B 1 614 ? -10.602 -10.625 -15.148 1 98.94 614 LEU B C 1
ATOM 10524 O O . LEU B 1 614 ? -11.57 -10.242 -14.492 1 98.94 614 LEU B O 1
ATOM 10528 N N . PRO B 1 615 ? -9.664 -11.406 -14.641 1 98.88 615 PRO B N 1
ATOM 10529 C CA . PRO B 1 615 ? -9.68 -11.719 -13.211 1 98.88 615 PRO B CA 1
ATOM 10530 C C . PRO B 1 615 ? -8.977 -10.656 -12.367 1 98.88 615 PRO B C 1
ATOM 10532 O O . PRO B 1 615 ? -8.93 -10.766 -11.141 1 98.88 615 PRO B O 1
ATOM 10535 N N . ILE B 1 616 ? -8.383 -9.68 -12.961 1 98.62 616 ILE B N 1
ATOM 10536 C CA . ILE B 1 616 ? -7.637 -8.602 -12.32 1 98.62 616 ILE B CA 1
ATOM 10537 C C . ILE B 1 616 ? -7.848 -7.301 -13.086 1 98.62 616 ILE B C 1
ATOM 10539 O O . ILE B 1 616 ? -7.859 -7.293 -14.32 1 98.62 616 ILE B O 1
ATOM 10543 N N . THR B 1 617 ? -8.078 -6.203 -12.359 1 98.56 617 THR B N 1
ATOM 10544 C CA . THR B 1 617 ? -8.281 -4.871 -12.922 1 98.56 617 THR B CA 1
ATOM 10545 C C . THR B 1 617 ? -7.023 -4.391 -13.641 1 98.56 617 THR B C 1
ATOM 10547 O O . THR B 1 617 ? -5.91 -4.598 -13.164 1 98.56 617 THR B O 1
ATOM 10550 N N . ILE B 1 618 ? -7.16 -3.824 -14.828 1 98.56 618 ILE B N 1
ATOM 10551 C CA . ILE B 1 618 ? -6.043 -3.215 -15.539 1 98.56 618 ILE B CA 1
ATOM 10552 C C . ILE B 1 618 ? -6.031 -1.708 -15.297 1 98.56 618 ILE B C 1
ATOM 10554 O O . ILE B 1 618 ? -6.961 -1.003 -15.688 1 98.56 618 ILE B O 1
ATOM 10558 N N . PRO B 1 619 ? -4.984 -1.202 -14.656 1 97.5 619 PRO B N 1
ATOM 10559 C CA . PRO B 1 619 ? -4.914 0.235 -14.383 1 97.5 619 PRO B CA 1
ATOM 10560 C C . PRO B 1 619 ? -4.598 1.058 -15.625 1 97.5 619 PRO B C 1
ATOM 10562 O O . PRO B 1 619 ? -4.16 0.507 -16.641 1 97.5 619 PRO B O 1
ATOM 10565 N N . ARG B 1 620 ? -4.852 2.361 -15.547 1 96.31 620 ARG B N 1
ATOM 10566 C CA . ARG B 1 620 ? -4.473 3.285 -16.609 1 96.31 620 ARG B CA 1
ATOM 10567 C C . ARG B 1 620 ? -2.992 3.643 -16.531 1 96.31 620 ARG B C 1
ATOM 10569 O O . ARG B 1 620 ? -2.357 3.926 -17.547 1 96.31 620 ARG B O 1
ATOM 10576 N N . ALA B 1 621 ? -2.5 3.672 -15.305 1 93.94 621 ALA B N 1
ATOM 10577 C CA . ALA B 1 621 ? -1.114 4.023 -15 1 93.94 621 ALA B CA 1
ATOM 10578 C C . ALA B 1 621 ? -0.695 3.484 -13.641 1 93.94 621 ALA B C 1
ATOM 10580 O O . ALA B 1 621 ? -1.543 3.191 -12.797 1 93.94 621 ALA B O 1
ATOM 10581 N N . GLU B 1 622 ? 0.658 3.377 -13.477 1 93.12 622 GLU B N 1
ATOM 10582 C CA . GLU B 1 622 ? 1.16 2.842 -12.211 1 93.12 622 GLU B CA 1
ATOM 10583 C C . GLU B 1 622 ? 0.809 3.76 -11.047 1 93.12 622 GLU B C 1
ATOM 10585 O O . GLU B 1 622 ? 0.652 3.301 -9.914 1 93.12 622 GLU B O 1
ATOM 10590 N N . GLY B 1 623 ? 0.563 5.039 -11.312 1 93.56 623 GLY B N 1
ATOM 10591 C CA . GLY B 1 623 ? 0.222 5.996 -10.273 1 93.56 623 GLY B CA 1
ATOM 10592 C C . GLY B 1 623 ? -1.141 5.746 -9.656 1 93.56 623 GLY B C 1
ATOM 10593 O O . GLY B 1 623 ? -1.452 6.281 -8.586 1 93.56 623 GLY B O 1
ATOM 10594 N N . GLN B 1 624 ? -1.998 4.906 -10.242 1 93.88 624 GLN B N 1
ATOM 10595 C CA . GLN B 1 624 ? -3.312 4.566 -9.711 1 93.88 624 GLN B CA 1
ATOM 10596 C C . GLN B 1 624 ? -3.213 3.459 -8.664 1 93.88 624 GLN B C 1
ATOM 10598 O O . GLN B 1 624 ? -4.156 3.229 -7.906 1 93.88 624 GLN B O 1
ATOM 10603 N N . ILE B 1 625 ? -2.1 2.723 -8.641 1 94.56 625 ILE B N 1
ATOM 10604 C CA . ILE B 1 625 ? -2.004 1.508 -7.836 1 94.56 625 ILE B CA 1
ATOM 10605 C C . ILE B 1 625 ? -2.055 1.865 -6.352 1 94.56 625 ILE B C 1
ATOM 10607 O O . ILE B 1 625 ? -1.409 2.82 -5.914 1 94.56 625 ILE B O 1
ATOM 10611 N N . PRO B 1 626 ? -2.789 1.081 -5.598 1 94.12 626 PRO B N 1
ATOM 10612 C CA . PRO B 1 626 ? -3.521 -0.128 -5.98 1 94.12 626 PRO B CA 1
ATOM 10613 C C . PRO B 1 626 ? -4.875 0.178 -6.613 1 94.12 626 PRO B C 1
ATOM 10615 O O . PRO B 1 626 ? -5.559 1.116 -6.195 1 94.12 626 PRO B O 1
ATOM 10618 N N . VAL B 1 627 ? -5.238 -0.519 -7.625 1 95 627 VAL B N 1
ATOM 10619 C CA . VAL B 1 627 ? -6.539 -0.426 -8.281 1 95 627 VAL B CA 1
ATOM 10620 C C . VAL B 1 627 ? -7.195 -1.803 -8.328 1 95 627 VAL B C 1
ATOM 10622 O O . VAL B 1 627 ? -6.656 -2.736 -8.93 1 95 627 VAL B O 1
ATOM 10625 N N . TYR B 1 628 ? -8.281 -1.997 -7.637 1 96.69 628 TYR B N 1
ATOM 10626 C CA . TYR B 1 628 ? -9.086 -3.211 -7.652 1 96.69 628 TYR B CA 1
ATOM 10627 C C . TYR B 1 628 ? -10.547 -2.896 -7.363 1 96.69 628 TYR B C 1
ATOM 10629 O O . TYR B 1 628 ? -10.867 -1.854 -6.785 1 96.69 628 TYR B O 1
ATOM 10637 N N . TYR B 1 629 ? -11.484 -3.684 -7.75 1 97.62 629 TYR B N 1
ATOM 10638 C CA . TYR B 1 629 ? -12.883 -3.303 -7.906 1 97.62 629 TYR B CA 1
ATOM 10639 C C . TYR B 1 629 ? -13.586 -3.246 -6.555 1 97.62 629 TYR B C 1
ATOM 10641 O O . TYR B 1 629 ? -14.562 -2.506 -6.387 1 97.62 629 TYR B O 1
ATOM 10649 N N . ASN B 1 630 ? -13.102 -4 -5.602 1 97.44 630 ASN B N 1
ATOM 10650 C CA . ASN B 1 630 ? -13.828 -4.137 -4.34 1 97.44 630 ASN B CA 1
ATOM 10651 C C . ASN B 1 630 ? -13.117 -3.422 -3.199 1 97.44 630 ASN B C 1
ATOM 10653 O O . ASN B 1 630 ? -13.023 -3.947 -2.09 1 97.44 630 ASN B O 1
ATOM 10657 N N . LYS B 1 631 ? -12.5 -2.307 -3.488 1 96 631 LYS B N 1
ATOM 10658 C CA . LYS B 1 631 ? -11.984 -1.454 -2.422 1 96 631 LYS B CA 1
ATOM 10659 C C . LYS B 1 631 ? -13.094 -1.048 -1.455 1 96 631 LYS B C 1
ATOM 10661 O O . LYS B 1 631 ? -14.211 -0.736 -1.877 1 96 631 LYS B O 1
ATOM 10666 N N . LYS B 1 632 ? -12.82 -1.022 -0.241 1 96.75 632 LYS B N 1
ATOM 10667 C CA . LYS B 1 632 ? -13.805 -0.683 0.781 1 96.75 632 LYS B CA 1
ATOM 10668 C C . LYS B 1 632 ? -14.164 0.799 0.728 1 96.75 632 LYS B C 1
ATOM 10670 O O . LYS B 1 632 ? -13.352 1.626 0.31 1 96.75 632 LYS B O 1
ATOM 10675 N N . ARG B 1 633 ? -15.383 1.076 1.128 1 96.38 633 ARG B N 1
ATOM 10676 C CA . ARG B 1 633 ? -15.844 2.455 1.245 1 96.38 633 ARG B CA 1
ATOM 10677 C C . ARG B 1 633 ? -14.922 3.27 2.145 1 96.38 633 ARG B C 1
ATOM 10679 O O . ARG B 1 633 ? -14.312 2.729 3.066 1 96.38 633 ARG B O 1
ATOM 10686 N N . PRO B 1 634 ? -14.812 4.641 1.868 1 95.31 634 PRO B N 1
ATOM 10687 C CA . PRO B 1 634 ? -15.547 5.422 0.872 1 95.31 634 PRO B CA 1
ATOM 10688 C C . PRO B 1 634 ? -15.016 5.223 -0.545 1 95.31 634 PRO B C 1
ATOM 10690 O O . PRO B 1 634 ? -13.906 4.723 -0.726 1 95.31 634 PRO B O 1
ATOM 10693 N N . ALA B 1 635 ? -15.797 5.598 -1.497 1 91.81 635 ALA B N 1
ATOM 10694 C CA . ALA B 1 635 ? -15.414 5.504 -2.902 1 91.81 635 ALA B CA 1
ATOM 10695 C C . ALA B 1 635 ? -14.227 6.414 -3.207 1 91.81 635 ALA B C 1
ATOM 10697 O O . ALA B 1 635 ? -14.094 7.492 -2.623 1 91.81 635 ALA B O 1
ATOM 10698 N N . ASN B 1 636 ? -13.359 5.934 -4.078 1 90.69 636 ASN B N 1
ATOM 10699 C CA . ASN B 1 636 ? -12.281 6.777 -4.562 1 90.69 636 ASN B CA 1
ATOM 10700 C C . ASN B 1 636 ? -12.805 7.992 -5.324 1 90.69 636 ASN B C 1
ATOM 10702 O O . ASN B 1 636 ? -13.836 7.902 -6.004 1 90.69 636 ASN B O 1
ATOM 10706 N N . HIS B 1 637 ? -12.18 9.07 -5.148 1 91.69 637 HIS B N 1
ATOM 10707 C CA . HIS B 1 637 ? -12.406 10.219 -6.023 1 91.69 637 HIS B CA 1
ATOM 10708 C C . HIS B 1 637 ? -11.305 10.344 -7.062 1 91.69 637 HIS B C 1
ATOM 10710 O O . HIS B 1 637 ? -10.242 9.727 -6.934 1 91.69 637 HIS B O 1
ATOM 10716 N N . ASP B 1 638 ? -11.562 11.047 -8.141 1 93.75 638 ASP B N 1
ATOM 10717 C CA . ASP B 1 638 ? -10.562 11.25 -9.172 1 93.75 638 ASP B CA 1
ATOM 10718 C C . ASP B 1 638 ? -9.352 12.008 -8.633 1 93.75 638 ASP B C 1
ATOM 10720 O O . ASP B 1 638 ? -9.492 12.859 -7.746 1 93.75 638 ASP B O 1
ATOM 10724 N N . TYR B 1 639 ? -8.203 11.672 -9.086 1 94 639 TYR B N 1
ATOM 10725 C CA . TYR B 1 639 ? -7.012 12.477 -8.844 1 94 639 TYR B CA 1
ATOM 10726 C C . TYR B 1 639 ? -7.066 13.781 -9.625 1 94 639 TYR B C 1
ATOM 10728 O O . TYR B 1 639 ? -7.871 13.93 -10.555 1 94 639 TYR B O 1
ATOM 10736 N N . THR B 1 640 ? -6.258 14.719 -9.227 1 91.69 640 THR B N 1
ATOM 10737 C CA . THR B 1 640 ? -6.191 16 -9.914 1 91.69 640 THR B CA 1
ATOM 10738 C C . THR B 1 640 ? -5.691 15.828 -11.344 1 91.69 640 THR B C 1
ATOM 10740 O O . THR B 1 640 ? -6.121 16.547 -12.25 1 91.69 640 THR B O 1
ATOM 10743 N N . ASP B 1 641 ? -4.875 14.789 -11.578 1 93 641 ASP B N 1
ATOM 10744 C CA . ASP B 1 641 ? -4.199 14.672 -12.859 1 93 641 ASP B CA 1
ATOM 10745 C C . ASP B 1 641 ? -4.598 13.391 -13.586 1 93 641 ASP B C 1
ATOM 10747 O O . ASP B 1 641 ? -4.082 13.094 -14.664 1 93 641 ASP B O 1
ATOM 10751 N N . LEU B 1 642 ? -5.488 12.609 -13.023 1 94 642 LEU B N 1
ATOM 10752 C CA . LEU B 1 642 ? -5.914 11.367 -13.656 1 94 642 LEU B CA 1
ATOM 10753 C C . LEU B 1 642 ? -7.219 10.867 -13.047 1 94 642 LEU B C 1
ATOM 10755 O O . LEU B 1 642 ? -7.457 11.039 -11.844 1 94 642 LEU B O 1
ATOM 10759 N N . THR B 1 643 ? -8.086 10.234 -13.797 1 95.12 643 THR B N 1
ATOM 10760 C CA . THR B 1 643 ? -9.273 9.586 -13.258 1 95.12 643 THR B CA 1
ATOM 10761 C C . THR B 1 643 ? -8.883 8.414 -12.359 1 95.12 643 THR B C 1
ATOM 10763 O O . THR B 1 643 ? -7.84 7.789 -12.562 1 95.12 643 THR B O 1
ATOM 10766 N N . ALA B 1 644 ? -9.688 8.117 -11.367 1 94.38 644 ALA B N 1
ATOM 10767 C CA . ALA B 1 644 ? -9.469 6.961 -10.5 1 94.38 644 ALA B CA 1
ATOM 10768 C C . ALA B 1 644 ? -10.016 5.684 -11.125 1 94.38 644 ALA B C 1
ATOM 10770 O O . ALA B 1 644 ? -9.703 4.578 -10.68 1 94.38 644 ALA B O 1
ATOM 10771 N N . ALA B 1 645 ? -10.82 5.766 -12.172 1 96.5 645 ALA B N 1
ATOM 10772 C CA . ALA B 1 645 ? -11.422 4.609 -12.836 1 96.5 645 ALA B CA 1
ATOM 10773 C C . ALA B 1 645 ? -10.359 3.771 -13.547 1 96.5 645 ALA B C 1
ATOM 10775 O O . ALA B 1 645 ? -9.422 4.312 -14.125 1 96.5 645 ALA B O 1
ATOM 10776 N N . PRO B 1 646 ? -10.445 2.443 -13.469 1 97.38 646 PRO B N 1
ATOM 10777 C CA . PRO B 1 646 ? -9.5 1.598 -14.203 1 97.38 646 PRO B CA 1
ATOM 10778 C C . PRO B 1 646 ? -9.648 1.721 -15.719 1 97.38 646 PRO B C 1
ATOM 10780 O O . PRO B 1 646 ? -10.648 2.262 -16.203 1 97.38 646 PRO B O 1
ATOM 10783 N N . LEU B 1 647 ? -8.617 1.293 -16.453 1 98.38 647 LEU B N 1
ATOM 10784 C CA . LEU B 1 647 ? -8.781 1.168 -17.906 1 98.38 647 LEU B CA 1
ATOM 10785 C C . LEU B 1 647 ? -9.805 0.085 -18.234 1 98.38 647 LEU B C 1
ATOM 10787 O O . LEU B 1 647 ? -10.734 0.322 -19.016 1 98.38 647 LEU B O 1
ATOM 10791 N N . TYR B 1 648 ? -9.648 -1.116 -17.656 1 98.69 648 TYR B N 1
ATOM 10792 C CA . TYR B 1 648 ? -10.609 -2.207 -17.734 1 98.69 648 TYR B CA 1
ATOM 10793 C C . TYR B 1 648 ? -10.914 -2.768 -16.359 1 98.69 648 TYR B C 1
ATOM 10795 O O . TYR B 1 648 ? -10.008 -3.098 -15.594 1 98.69 648 TYR B O 1
ATOM 10803 N N . PRO B 1 649 ? -12.148 -2.887 -15.992 1 98.56 649 PRO B N 1
ATOM 10804 C CA . PRO B 1 649 ? -12.516 -3.348 -14.656 1 98.56 649 PRO B CA 1
ATOM 10805 C C . PRO B 1 649 ? -12.477 -4.867 -14.523 1 98.56 649 PRO B C 1
ATOM 10807 O O . PRO B 1 649 ? -12.445 -5.578 -15.531 1 98.56 649 PRO B O 1
ATOM 10810 N N . PHE B 1 650 ? -12.508 -5.352 -13.32 1 98.75 650 PHE B N 1
ATOM 10811 C CA . PHE B 1 650 ? -12.641 -6.766 -12.984 1 98.75 650 PHE B CA 1
ATOM 10812 C C . PHE B 1 650 ? -13.875 -7.371 -13.656 1 98.75 650 PHE B C 1
ATOM 10814 O O . PHE B 1 650 ? -14.945 -6.758 -13.656 1 98.75 650 PHE B O 1
ATOM 10821 N N . GLY B 1 651 ? -13.672 -8.484 -14.281 1 98.88 651 GLY B N 1
ATOM 10822 C CA . GLY B 1 651 ? -14.758 -9.211 -14.906 1 98.88 651 GLY B CA 1
ATOM 10823 C C . GLY B 1 651 ? -15.039 -8.758 -16.328 1 98.88 651 GLY B C 1
ATOM 10824 O O . GLY B 1 651 ? -15.93 -9.297 -16.984 1 98.88 651 GLY B O 1
ATOM 10825 N N . TYR B 1 652 ? -14.273 -7.84 -16.828 1 98.88 652 TYR B N 1
ATOM 10826 C CA . TYR B 1 652 ? -14.516 -7.262 -18.141 1 98.88 652 TYR B CA 1
ATOM 10827 C C . TYR B 1 652 ? -14.062 -8.211 -19.25 1 98.88 652 TYR B C 1
ATOM 10829 O O . TYR B 1 652 ? -13.039 -8.883 -19.125 1 98.88 652 TYR B O 1
ATOM 10837 N N . GLY B 1 653 ? -14.688 -8.195 -20.328 1 98.81 653 GLY B N 1
ATOM 10838 C CA . GLY B 1 653 ? -14.398 -8.906 -21.562 1 98.81 653 GLY B CA 1
ATOM 10839 C C . GLY B 1 653 ? -15.547 -8.898 -22.547 1 98.81 653 GLY B C 1
ATOM 10840 O O . GLY B 1 653 ? -16.703 -9.008 -22.156 1 98.81 653 GLY B O 1
ATOM 10841 N N . LEU B 1 654 ? -15.211 -8.75 -23.766 1 98.62 654 LEU B N 1
ATOM 10842 C CA . LEU B 1 654 ? -16.219 -8.688 -24.812 1 98.62 654 LEU B CA 1
ATOM 10843 C C . LEU B 1 654 ? -16.422 -10.062 -25.453 1 98.62 654 LEU B C 1
ATOM 10845 O O . LEU B 1 654 ? -15.75 -11.023 -25.078 1 98.62 654 LEU B O 1
ATOM 10849 N N . SER B 1 655 ? -17.406 -10.172 -26.266 1 98.56 655 SER B N 1
ATOM 10850 C CA . SER B 1 655 ? -17.766 -11.352 -27.047 1 98.56 655 SER B CA 1
ATOM 10851 C C . SER B 1 655 ? -18.234 -10.961 -28.453 1 98.56 655 SER B C 1
AT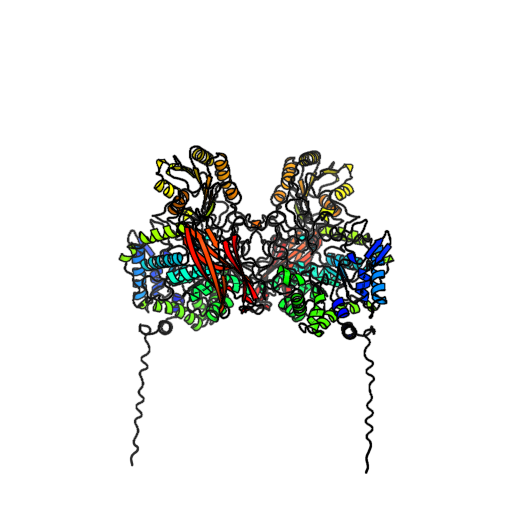OM 10853 O O . SER B 1 655 ? -18.547 -9.805 -28.703 1 98.56 655 SER B O 1
ATOM 10855 N N . TYR B 1 656 ? -18.172 -11.891 -29.422 1 98.5 656 TYR B N 1
ATOM 10856 C CA . TYR B 1 656 ? -18.781 -11.664 -30.734 1 98.5 656 TYR B CA 1
ATOM 10857 C C . TYR B 1 656 ? -20.297 -11.82 -30.656 1 98.5 656 TYR B C 1
ATOM 10859 O O . TYR B 1 656 ? -21 -11.523 -31.625 1 98.5 656 TYR B O 1
ATOM 10867 N N . SER B 1 657 ? -20.766 -12.266 -29.516 1 98.25 657 SER B N 1
ATOM 10868 C CA . SER B 1 657 ? -22.203 -12.367 -29.25 1 98.25 657 SER B CA 1
ATOM 10869 C C . SER B 1 657 ? -22.672 -11.289 -28.281 1 98.25 657 SER B C 1
ATOM 10871 O O . SER B 1 657 ? -21.859 -10.68 -27.578 1 98.25 657 SER B O 1
ATOM 10873 N N . THR B 1 658 ? -23.922 -10.984 -28.312 1 98 658 THR B N 1
ATOM 1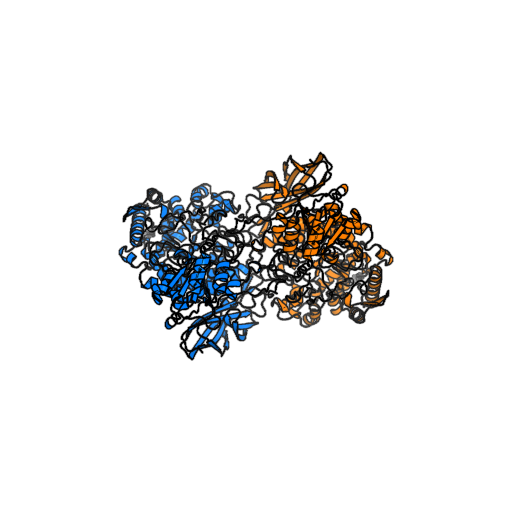0874 C CA . THR B 1 658 ? -24.562 -10.062 -27.375 1 98 658 THR B CA 1
ATOM 10875 C C . THR B 1 658 ? -25.609 -10.789 -26.531 1 98 658 THR B C 1
ATOM 10877 O O . THR B 1 658 ? -26.219 -11.766 -26.984 1 98 658 THR B O 1
ATOM 10880 N N . PHE B 1 659 ? -25.781 -10.359 -25.375 1 98.62 659 PHE B N 1
ATOM 10881 C CA . PHE B 1 659 ? -26.672 -11.031 -24.438 1 98.62 659 PHE B CA 1
ATOM 10882 C C . PHE B 1 659 ? -27.562 -10.031 -23.734 1 98.62 659 PHE B C 1
ATOM 10884 O O . PHE B 1 659 ? -27.125 -8.922 -23.406 1 98.62 659 PHE B O 1
ATOM 10891 N N . GLU B 1 660 ? -28.766 -10.344 -23.516 1 98.56 660 GLU B N 1
ATOM 10892 C CA . GLU B 1 660 ? -29.734 -9.562 -22.766 1 98.56 660 GLU B CA 1
ATOM 10893 C C . GLU B 1 660 ? -30.031 -10.195 -21.406 1 98.56 660 GLU B C 1
ATOM 10895 O O . GLU B 1 660 ? -30.172 -11.422 -21.297 1 98.56 660 GLU B O 1
ATOM 10900 N N . TYR B 1 661 ? -30.016 -9.445 -20.391 1 98.62 661 TYR B N 1
ATOM 10901 C CA . TYR B 1 661 ? -30.344 -9.859 -19.031 1 98.62 661 TYR B CA 1
ATOM 10902 C C . TYR B 1 661 ? -31.766 -9.461 -18.656 1 98.62 661 TYR B C 1
ATOM 10904 O O . TYR B 1 661 ? -32.219 -8.367 -19.016 1 98.62 661 TYR B O 1
ATOM 10912 N N . GLY B 1 662 ? -32.5 -10.273 -17.984 1 98.12 662 GLY B N 1
ATOM 10913 C CA . GLY B 1 662 ? -33.844 -9.914 -17.547 1 98.12 662 GLY B CA 1
ATOM 10914 C C . GLY B 1 662 ? -34.344 -10.766 -16.391 1 98.12 662 GLY B C 1
ATOM 10915 O O . GLY B 1 662 ? -33.688 -11.742 -16.016 1 98.12 662 GLY B O 1
ATOM 10916 N N . SER B 1 663 ? -35.344 -10.359 -15.688 1 97 663 SER B N 1
ATOM 10917 C CA . SER B 1 663 ? -36.125 -11.117 -14.711 1 97 663 SER B CA 1
ATOM 10918 C C . SER B 1 663 ? -35.281 -11.43 -13.469 1 97 663 SER B C 1
ATOM 10920 O O . SER B 1 663 ? -35.219 -12.586 -13.047 1 97 663 SER B O 1
ATOM 10922 N N . LEU B 1 664 ? -34.688 -10.43 -12.859 1 98.31 664 LEU B N 1
ATOM 10923 C CA . LEU B 1 664 ? -33.906 -10.641 -11.648 1 98.31 664 LEU B CA 1
ATOM 10924 C C . LEU B 1 664 ? -34.812 -10.82 -10.438 1 98.31 664 LEU B C 1
ATOM 10926 O O . LEU B 1 664 ? -35.688 -9.984 -10.188 1 98.31 664 LEU B O 1
ATOM 10930 N N . GLU B 1 665 ? -34.688 -11.914 -9.789 1 98 665 GLU B N 1
ATOM 10931 C CA . GLU B 1 665 ? -35.406 -12.188 -8.539 1 98 665 GLU B CA 1
ATOM 10932 C C . GLU B 1 665 ? -34.406 -12.547 -7.426 1 98 665 GLU B C 1
ATOM 10934 O O . GLU B 1 665 ? -33.438 -13.266 -7.648 1 98 665 GLU B O 1
ATOM 10939 N N . ALA B 1 666 ? -34.594 -11.969 -6.25 1 97.69 666 ALA B N 1
ATOM 10940 C CA . ALA B 1 666 ? -33.812 -12.273 -5.051 1 97.69 666 ALA B CA 1
ATOM 10941 C C . ALA B 1 666 ? -34.719 -12.422 -3.836 1 97.69 666 ALA B C 1
ATOM 10943 O O . ALA B 1 666 ? -35.562 -11.562 -3.572 1 97.69 666 ALA B O 1
ATOM 10944 N N . ARG B 1 667 ? -34.625 -13.523 -3.125 1 96.69 667 ARG B N 1
ATOM 10945 C CA . ARG B 1 667 ? -35.438 -13.742 -1.949 1 96.69 667 ARG B CA 1
ATOM 10946 C C . ARG B 1 667 ? -34.688 -14.516 -0.875 1 96.69 667 ARG B C 1
ATOM 10948 O O . ARG B 1 667 ? -33.781 -15.281 -1.184 1 96.69 667 ARG B O 1
ATOM 10955 N N . GLN B 1 668 ? -35.062 -14.336 0.292 1 96.19 668 GLN B N 1
ATOM 10956 C CA . GLN B 1 668 ? -34.531 -15.141 1.395 1 96.19 668 GLN B CA 1
ATOM 10957 C C . GLN B 1 668 ? -35.219 -16.5 1.46 1 96.19 668 GLN B C 1
ATOM 10959 O O . GLN B 1 668 ? -36.438 -16.594 1.393 1 96.19 668 GLN B O 1
ATOM 10964 N N . SER B 1 669 ? -34.469 -17.516 1.458 1 93.62 669 SER B N 1
ATOM 10965 C CA . SER B 1 669 ? -35.031 -18.859 1.469 1 93.62 669 SER B CA 1
ATOM 10966 C C . SER B 1 669 ? -34.75 -19.562 2.793 1 93.62 669 SER B C 1
ATOM 10968 O O . SER B 1 669 ? -35.281 -20.656 3.043 1 93.62 669 SER B O 1
ATOM 10970 N N . GLY B 1 670 ? -33.969 -19.062 3.695 1 90.5 670 GLY B N 1
ATOM 10971 C CA . GLY B 1 670 ? -33.594 -19.578 5.004 1 90.5 670 GLY B CA 1
ATOM 10972 C C . GLY B 1 670 ? -32.812 -18.594 5.844 1 90.5 670 GLY B C 1
ATOM 10973 O O . GLY B 1 670 ? -32.688 -17.422 5.484 1 90.5 670 GLY B O 1
ATOM 10974 N N . ASP B 1 671 ? -32.375 -19.203 6.926 1 90 671 ASP B N 1
ATOM 10975 C CA . ASP B 1 671 ? -31.578 -18.344 7.785 1 90 671 ASP B CA 1
ATOM 10976 C C . ASP B 1 671 ? -30.25 -17.969 7.109 1 90 671 ASP B C 1
ATOM 10978 O O . ASP B 1 671 ? -29.422 -18.828 6.84 1 90 671 ASP B O 1
ATOM 10982 N N . ASN B 1 672 ? -30.141 -16.797 6.789 1 93.56 672 ASN B N 1
ATOM 10983 C CA . ASN B 1 672 ? -28.922 -16.234 6.207 1 93.56 672 ASN B CA 1
ATOM 10984 C C . ASN B 1 672 ? -28.672 -16.797 4.812 1 93.56 672 ASN B C 1
ATOM 10986 O O . ASN B 1 672 ? -27.516 -17.062 4.453 1 93.56 672 ASN B O 1
ATOM 10990 N N . VAL B 1 673 ? -29.703 -17.172 4.113 1 96.62 673 VAL B N 1
ATOM 10991 C CA . VAL B 1 673 ? -29.562 -17.672 2.752 1 96.62 673 VAL B CA 1
ATOM 10992 C C . VAL B 1 673 ? -30.406 -16.844 1.793 1 96.62 673 VAL B C 1
ATOM 10994 O O . VAL B 1 673 ? -31.578 -16.594 2.043 1 96.62 673 VAL B O 1
ATOM 10997 N N . LEU B 1 674 ? -29.844 -16.406 0.792 1 97.44 674 LEU B N 1
ATOM 10998 C CA . LEU B 1 674 ? -30.547 -15.711 -0.286 1 97.44 674 LEU B CA 1
ATOM 10999 C C . LEU B 1 674 ? -30.5 -16.516 -1.576 1 97.44 674 LEU B C 1
ATOM 11001 O O . LEU B 1 674 ? -29.453 -17.078 -1.926 1 97.44 674 LEU B O 1
ATOM 11005 N N . GLU B 1 675 ? -31.594 -16.688 -2.219 1 98.06 675 GLU B N 1
ATOM 11006 C CA . GLU B 1 675 ? -31.672 -17.266 -3.555 1 98.06 675 GLU B CA 1
ATOM 11007 C C . GLU B 1 675 ? -31.859 -16.188 -4.617 1 98.06 675 GLU B C 1
ATOM 11009 O O . GLU B 1 675 ? -32.719 -15.312 -4.473 1 98.06 675 GLU B O 1
ATOM 11014 N N . VAL B 1 676 ? -31.062 -16.203 -5.609 1 98.44 676 VAL B N 1
ATOM 11015 C CA . VAL B 1 676 ? -31.094 -15.211 -6.676 1 98.44 676 VAL B CA 1
ATOM 11016 C C . VAL B 1 676 ? -31.219 -15.906 -8.031 1 98.44 676 VAL B C 1
ATOM 11018 O O . VAL B 1 676 ? -30.594 -16.938 -8.258 1 98.44 676 VAL B O 1
ATOM 11021 N N . SER B 1 677 ? -32.031 -15.398 -8.898 1 98.31 677 SER B N 1
ATOM 11022 C CA . SER B 1 677 ? -32.125 -15.938 -10.242 1 98.31 677 SER B CA 1
ATOM 11023 C C . SER B 1 677 ? -32.344 -14.828 -11.273 1 98.31 677 SER B C 1
ATOM 11025 O O . SER B 1 677 ? -32.844 -13.75 -10.938 1 98.31 677 SER B O 1
ATOM 11027 N N . CYS B 1 678 ? -31.938 -15.039 -12.461 1 98.44 678 CYS B N 1
ATOM 11028 C CA . CYS B 1 678 ? -32.156 -14.141 -13.586 1 98.44 678 CYS B CA 1
ATOM 11029 C C . CYS B 1 678 ? -32.156 -14.914 -14.906 1 98.44 678 CYS B C 1
ATOM 11031 O O . CYS B 1 678 ? -31.875 -16.109 -14.93 1 98.44 678 CYS B O 1
ATOM 11033 N N . ARG B 1 679 ? -32.562 -14.266 -15.914 1 98.56 679 ARG B N 1
ATOM 11034 C CA . ARG B 1 679 ? -32.625 -14.859 -17.25 1 98.56 679 ARG B CA 1
ATOM 11035 C C . ARG B 1 679 ? -31.641 -14.203 -18.188 1 98.56 679 ARG B C 1
ATOM 11037 O O . ARG B 1 679 ? -31.516 -12.977 -18.203 1 98.56 679 ARG B O 1
ATOM 11044 N N . ILE B 1 680 ? -30.922 -15.023 -18.938 1 98.75 680 ILE B N 1
ATOM 11045 C CA . ILE B 1 680 ? -29.984 -14.547 -19.953 1 98.75 680 ILE B CA 1
ATOM 11046 C C . ILE B 1 680 ? -30.438 -15.023 -21.328 1 98.75 680 ILE B C 1
ATOM 11048 O O . ILE B 1 680 ? -30.75 -16.203 -21.516 1 98.75 680 ILE B O 1
ATOM 11052 N N . ARG B 1 681 ? -30.406 -14.125 -22.312 1 98.75 681 ARG B N 1
ATOM 11053 C CA . ARG B 1 681 ? -30.766 -14.469 -23.688 1 98.75 681 ARG B CA 1
ATOM 11054 C C . ARG B 1 681 ? -29.672 -14.039 -24.656 1 98.75 681 ARG B C 1
ATOM 11056 O O . ARG B 1 681 ? -29.203 -12.898 -24.609 1 98.75 681 ARG B O 1
ATOM 11063 N N . ASN B 1 682 ? -29.234 -14.969 -25.516 1 98.75 682 ASN B N 1
ATOM 11064 C CA . ASN B 1 682 ? -28.359 -14.617 -26.625 1 98.75 682 ASN B CA 1
ATOM 11065 C C . ASN B 1 682 ? -29.109 -13.906 -27.75 1 98.75 682 ASN B C 1
ATOM 11067 O O . ASN B 1 682 ? -29.969 -14.5 -28.406 1 98.75 682 ASN B O 1
ATOM 11071 N N . THR B 1 683 ? -28.766 -12.688 -27.953 1 98.56 683 THR B N 1
ATOM 11072 C CA . THR B 1 683 ? -29.516 -11.891 -28.922 1 98.56 683 THR B CA 1
ATOM 11073 C C . THR B 1 683 ? -28.781 -11.852 -30.266 1 98.56 683 THR B C 1
ATOM 11075 O O . THR B 1 683 ? -29.203 -11.172 -31.188 1 98.56 683 THR B O 1
ATOM 11078 N N . SER B 1 684 ? -27.688 -12.523 -30.375 1 97.69 684 SER B N 1
ATOM 11079 C CA . SER B 1 684 ? -26.906 -12.523 -31.609 1 97.69 684 SER B CA 1
ATOM 11080 C C . SER B 1 684 ? -27.219 -13.734 -32.469 1 97.69 684 SER B C 1
ATOM 11082 O O . SER B 1 684 ? -28.031 -14.586 -32.094 1 97.69 684 SER B O 1
ATOM 11084 N N . ASP B 1 685 ? -26.625 -13.812 -33.688 1 97.19 685 ASP B N 1
ATOM 11085 C CA . ASP B 1 685 ? -26.812 -14.898 -34.625 1 97.19 685 ASP B CA 1
ATOM 11086 C C . ASP B 1 685 ? -25.688 -15.922 -34.531 1 97.19 685 ASP B C 1
ATOM 11088 O O . ASP B 1 685 ? -25.5 -16.734 -35.438 1 97.19 685 ASP B O 1
ATOM 11092 N N . ARG B 1 686 ? -24.922 -15.812 -33.438 1 96.94 686 ARG B N 1
ATOM 11093 C CA . ARG B 1 686 ? -23.797 -16.719 -33.188 1 96.94 686 ARG B CA 1
ATOM 11094 C C . ARG B 1 686 ? -23.859 -17.297 -31.797 1 96.94 686 ARG B C 1
ATOM 11096 O O . ARG B 1 686 ? -24.266 -16.609 -30.859 1 96.94 686 ARG B O 1
ATOM 11103 N N . GLU B 1 687 ? -23.453 -18.594 -31.703 1 97.88 687 GLU B N 1
ATOM 11104 C CA . GLU B 1 687 ? -23.297 -19.188 -30.375 1 97.88 687 GLU B CA 1
ATOM 11105 C C . GLU B 1 687 ? -22.203 -18.484 -29.578 1 97.88 687 GLU B C 1
ATOM 11107 O O . GLU B 1 687 ? -21.219 -18.031 -30.156 1 97.88 687 GLU B O 1
ATOM 11112 N N . GLY B 1 688 ? -22.438 -18.344 -28.312 1 98.12 688 GLY B N 1
ATOM 11113 C CA . GLY B 1 688 ? -21.438 -17.719 -27.469 1 98.12 688 GLY B CA 1
ATOM 11114 C C . GLY B 1 688 ? -21.609 -18.031 -26 1 98.12 688 GLY B C 1
ATOM 11115 O O . GLY B 1 688 ? -22.672 -18.469 -25.578 1 98.12 688 GLY B O 1
ATOM 11116 N N . ASP B 1 689 ? -20.547 -17.906 -25.297 1 98.56 689 ASP B N 1
ATOM 11117 C CA . ASP B 1 689 ? -20.562 -18.031 -23.828 1 98.56 689 ASP B CA 1
ATOM 11118 C C . ASP B 1 689 ? -20.75 -16.672 -23.172 1 98.56 689 ASP B C 1
ATOM 11120 O O . ASP B 1 689 ? -20.203 -15.664 -23.625 1 98.56 689 ASP B O 1
ATOM 11124 N N . GLU B 1 690 ? -21.609 -16.641 -22.156 1 98.56 690 GLU B N 1
ATOM 11125 C CA . GLU B 1 690 ? -21.719 -15.484 -21.266 1 98.56 690 GLU B CA 1
ATOM 11126 C C . GLU B 1 690 ? -21.328 -15.859 -19.828 1 98.56 690 GLU B C 1
ATOM 11128 O O . GLU B 1 690 ? -21.672 -16.938 -19.359 1 98.56 690 GLU B O 1
ATOM 11133 N N . VAL B 1 691 ? -20.5 -15.039 -19.172 1 98.81 691 VAL B N 1
ATOM 11134 C CA . VAL B 1 691 ? -20.203 -15.195 -17.766 1 98.81 691 VAL B CA 1
ATOM 11135 C C . VAL B 1 691 ? -21.078 -14.266 -16.938 1 98.81 691 VAL B C 1
ATOM 11137 O O . VAL B 1 691 ? -20.844 -13.055 -16.875 1 98.81 691 VAL B O 1
ATOM 11140 N N . VAL B 1 692 ? -22.109 -14.844 -16.328 1 98.81 692 VAL B N 1
ATOM 11141 C CA . VAL B 1 692 ? -23.016 -14.094 -15.469 1 98.81 692 VAL B CA 1
ATOM 11142 C C . VAL B 1 692 ? -22.375 -13.875 -14.094 1 98.81 692 VAL B C 1
ATOM 11144 O O . VAL B 1 692 ? -22.031 -14.836 -13.406 1 98.81 692 VAL B O 1
ATOM 11147 N N . GLN B 1 693 ? -22.141 -12.641 -13.711 1 98.81 693 GLN B N 1
ATOM 11148 C CA . GLN B 1 693 ? -21.484 -12.281 -12.461 1 98.81 693 GLN B CA 1
ATOM 11149 C C . GLN B 1 693 ? -22.469 -11.656 -11.477 1 98.81 693 GLN B C 1
ATOM 11151 O O . GLN B 1 693 ? -23.188 -10.719 -11.828 1 98.81 693 GLN B O 1
ATOM 11156 N N . LEU B 1 694 ? -22.531 -12.18 -10.273 1 98.81 694 LEU B N 1
ATOM 11157 C CA . LEU B 1 694 ? -23.391 -11.656 -9.219 1 98.81 694 LEU B CA 1
ATOM 11158 C C . LEU B 1 694 ? -22.562 -10.938 -8.156 1 98.81 694 LEU B C 1
ATOM 11160 O O . LEU B 1 694 ? -21.641 -11.523 -7.59 1 98.81 694 LEU B O 1
ATOM 11164 N N . TYR B 1 695 ? -22.906 -9.703 -7.891 1 98.56 695 TYR B N 1
ATOM 11165 C CA . TYR B 1 695 ? -22.234 -8.883 -6.887 1 98.56 695 TYR B CA 1
ATOM 11166 C C . TYR B 1 695 ? -23.188 -8.523 -5.758 1 98.56 695 TYR B C 1
ATOM 11168 O O . TYR B 1 695 ? -24.391 -8.328 -5.984 1 98.56 695 TYR B O 1
ATOM 11176 N N . ILE B 1 696 ? -22.625 -8.453 -4.598 1 98.12 696 ILE B N 1
ATOM 11177 C CA . ILE B 1 696 ? -23.406 -8.156 -3.4 1 98.12 696 ILE B CA 1
ATOM 11178 C C . ILE B 1 696 ? -22.906 -6.859 -2.768 1 98.12 696 ILE B C 1
ATOM 11180 O O . ILE B 1 696 ? -21.688 -6.613 -2.717 1 98.12 696 ILE B O 1
ATOM 11184 N N . SER B 1 697 ? -23.781 -6.012 -2.299 1 97.44 697 SER B N 1
ATOM 11185 C CA . SER B 1 697 ? -23.484 -4.82 -1.514 1 97.44 697 SER B CA 1
ATOM 11186 C C . SER B 1 697 ? -24.234 -4.816 -0.193 1 97.44 697 SER B C 1
ATOM 11188 O O . SER B 1 697 ? -25.469 -4.785 -0.183 1 97.44 697 SER B O 1
ATOM 11190 N N . ASP B 1 698 ? -23.516 -4.953 0.884 1 97.44 698 ASP B N 1
ATOM 11191 C CA . ASP B 1 698 ? -24.094 -4.738 2.209 1 97.44 698 ASP B CA 1
ATOM 11192 C C . ASP B 1 698 ? -24.234 -3.25 2.512 1 97.44 698 ASP B C 1
ATOM 11194 O O . ASP B 1 698 ? -23.234 -2.559 2.738 1 97.44 698 ASP B O 1
ATOM 11198 N N . MET B 1 699 ? -25.438 -2.754 2.557 1 96.25 699 MET B N 1
ATOM 11199 C CA . MET B 1 699 ? -25.688 -1.313 2.541 1 96.25 699 MET B CA 1
ATOM 11200 C C . MET B 1 699 ? -25.297 -0.686 3.877 1 96.25 699 MET B C 1
ATOM 11202 O O . MET B 1 699 ? -24.812 0.445 3.92 1 96.25 699 MET B O 1
ATOM 11206 N N . VAL B 1 700 ? -25.625 -1.312 4.996 1 97.69 700 VAL B N 1
ATOM 11207 C CA . VAL B 1 700 ? -25.25 -0.891 6.34 1 97.69 700 VAL B CA 1
ATOM 11208 C C . VAL B 1 700 ? -24.672 -2.078 7.109 1 97.69 700 VAL B C 1
ATOM 11210 O O . VAL B 1 700 ? -25.328 -3.115 7.242 1 97.69 700 VAL B O 1
ATOM 11213 N N . ALA B 1 701 ? -23.469 -1.987 7.566 1 98 701 ALA B N 1
ATOM 11214 C CA . ALA B 1 701 ? -22.797 -3.053 8.312 1 98 701 ALA B CA 1
ATOM 11215 C C . ALA B 1 701 ? -22.031 -2.488 9.5 1 98 701 ALA B C 1
ATOM 11217 O O . ALA B 1 701 ? -21.844 -1.274 9.609 1 98 701 ALA B O 1
ATOM 11218 N N . SER B 1 702 ? -21.594 -3.311 10.375 1 97.94 702 SER B N 1
ATOM 11219 C CA . SER B 1 702 ? -20.891 -2.879 11.578 1 97.94 702 SER B CA 1
ATOM 11220 C C . SER B 1 702 ? -19.453 -2.471 11.25 1 97.94 702 SER B C 1
ATOM 11222 O O . SER B 1 702 ? -18.797 -1.803 12.055 1 97.94 702 SER B O 1
ATOM 11224 N N . THR B 1 703 ? -18.938 -2.908 10.156 1 98.06 703 THR B N 1
ATOM 11225 C CA . THR B 1 703 ? -17.641 -2.5 9.625 1 98.06 703 THR B CA 1
ATOM 11226 C C . THR B 1 703 ? -17.766 -2.076 8.164 1 98.06 703 THR B C 1
ATOM 11228 O O . THR B 1 703 ? -18.734 -2.41 7.496 1 98.06 703 THR B O 1
ATOM 11231 N N . VAL B 1 704 ? -16.812 -1.315 7.691 1 98.19 704 VAL B N 1
ATOM 11232 C CA . VAL B 1 704 ? -16.875 -0.796 6.328 1 98.19 704 VAL B CA 1
ATOM 11233 C C . VAL B 1 704 ? -16.828 -1.953 5.332 1 98.19 704 VAL B C 1
ATOM 11235 O O . VAL B 1 704 ? -16.062 -2.9 5.5 1 98.19 704 VAL B O 1
ATOM 11238 N N . ARG B 1 705 ? -17.656 -1.901 4.34 1 97.69 705 ARG B N 1
ATOM 11239 C CA . ARG B 1 705 ? -17.766 -2.93 3.309 1 97.69 705 ARG B CA 1
ATOM 11240 C C . ARG B 1 705 ? -17.406 -2.371 1.937 1 97.69 705 ARG B C 1
ATOM 11242 O O . ARG B 1 705 ? -17.516 -1.166 1.705 1 97.69 705 ARG B O 1
ATOM 11249 N N . PRO B 1 706 ? -16.922 -3.246 1.058 1 96.75 706 PRO B N 1
ATOM 11250 C CA . PRO B 1 706 ? -16.828 -2.781 -0.329 1 96.75 706 PRO B CA 1
ATOM 11251 C C . PRO B 1 706 ? -18.203 -2.506 -0.943 1 96.75 706 PRO B C 1
ATOM 11253 O O . PRO B 1 706 ? -19.188 -3.156 -0.583 1 96.75 706 PRO B O 1
ATOM 11256 N N . PRO B 1 707 ? -18.297 -1.551 -1.892 1 95.81 707 PRO B N 1
ATOM 11257 C CA . PRO B 1 707 ? -19.562 -1.283 -2.57 1 95.81 707 PRO B CA 1
ATOM 11258 C C . PRO B 1 707 ? -20.078 -2.488 -3.352 1 95.81 707 PRO B C 1
ATOM 11260 O O . PRO B 1 707 ? -21.297 -2.623 -3.561 1 95.81 707 PRO B O 1
ATOM 11263 N N . ARG B 1 708 ? -19.141 -3.305 -3.828 1 96.38 708 ARG B N 1
ATOM 11264 C CA . ARG B 1 708 ? -19.484 -4.535 -4.539 1 96.38 708 ARG B CA 1
ATOM 11265 C C . ARG B 1 708 ? -18.5 -5.652 -4.195 1 96.38 708 ARG B C 1
ATOM 11267 O O . ARG B 1 708 ? -17.297 -5.414 -4.078 1 96.38 708 ARG B O 1
ATOM 11274 N N . GLN B 1 709 ? -18.984 -6.805 -3.969 1 98 709 GLN B N 1
ATOM 11275 C CA . GLN B 1 709 ? -18.203 -8.016 -3.754 1 98 709 GLN B CA 1
ATOM 11276 C C . GLN B 1 709 ? -18.781 -9.195 -4.539 1 98 709 GLN B C 1
ATOM 11278 O O . GLN B 1 709 ? -19.984 -9.492 -4.43 1 98 709 GLN B O 1
ATOM 11283 N N . LEU B 1 710 ? -17.953 -9.805 -5.359 1 98.62 710 LEU B N 1
ATOM 11284 C CA . LEU B 1 710 ? -18.406 -10.977 -6.102 1 98.62 710 LEU B CA 1
ATOM 11285 C C . LEU B 1 710 ? -18.922 -12.055 -5.156 1 98.62 710 LEU B C 1
ATOM 11287 O O . LEU B 1 710 ? -18.234 -12.422 -4.195 1 98.62 710 LEU B O 1
ATOM 11291 N N . GLY B 1 711 ? -20.156 -12.516 -5.418 1 97.81 711 GLY B N 1
ATOM 11292 C CA . GLY B 1 711 ? -20.75 -13.539 -4.57 1 97.81 711 GLY B CA 1
ATOM 11293 C C . GLY B 1 711 ? -21.172 -14.773 -5.336 1 97.81 711 GLY B C 1
ATOM 11294 O O . GLY B 1 711 ? -21.594 -15.766 -4.734 1 97.81 711 GLY B O 1
ATOM 11295 N N . GLY B 1 712 ? -21.062 -14.672 -6.641 1 98.06 712 GLY B N 1
ATOM 11296 C CA . GLY B 1 712 ? -21.391 -15.781 -7.516 1 98.06 712 GLY B CA 1
ATOM 11297 C C . GLY B 1 712 ? -21.078 -15.516 -8.977 1 98.06 712 GLY B C 1
ATOM 11298 O O . GLY B 1 712 ? -21.016 -14.359 -9.398 1 98.06 712 GLY B O 1
ATOM 11299 N N . PHE B 1 713 ? -20.906 -16.547 -9.719 1 98.62 713 PHE B N 1
ATOM 11300 C CA . PHE B 1 713 ? -20.781 -16.438 -11.172 1 98.62 713 PHE B CA 1
ATOM 11301 C C . PHE B 1 713 ? -21.109 -17.766 -11.844 1 98.62 713 PHE B C 1
ATOM 11303 O O . PHE B 1 713 ? -21.047 -18.812 -11.211 1 98.62 713 PHE B O 1
ATOM 11310 N N . ARG B 1 714 ? -21.5 -17.688 -13.109 1 98.25 714 ARG B N 1
ATOM 11311 C CA . ARG B 1 714 ? -21.766 -18.844 -13.961 1 98.25 714 ARG B CA 1
ATOM 11312 C C . ARG B 1 714 ? -21.391 -18.547 -15.414 1 98.25 714 ARG B C 1
ATOM 11314 O O . ARG B 1 714 ? -21.844 -17.547 -15.984 1 98.25 714 ARG B O 1
ATOM 11321 N N . ARG B 1 715 ? -20.531 -19.344 -15.945 1 98.62 715 ARG B N 1
ATOM 11322 C CA . ARG B 1 715 ? -20.312 -19.328 -17.391 1 98.62 715 ARG B CA 1
ATOM 11323 C C . ARG B 1 715 ? -21.328 -20.219 -18.094 1 98.62 715 ARG B C 1
ATOM 11325 O O . ARG B 1 715 ? -21.422 -21.422 -17.797 1 98.62 715 ARG B O 1
ATOM 11332 N N . ILE B 1 716 ? -22.094 -19.703 -19.062 1 98.44 716 ILE B N 1
ATOM 11333 C CA . ILE B 1 716 ? -23.109 -20.484 -19.766 1 98.44 716 ILE B CA 1
ATOM 11334 C C . ILE B 1 716 ? -22.953 -20.312 -21.266 1 98.44 716 ILE B C 1
ATOM 11336 O O . ILE B 1 716 ? -22.641 -19.219 -21.75 1 98.44 716 ILE B O 1
ATOM 11340 N N . ARG B 1 717 ? -23.078 -21.359 -21.984 1 98.25 717 ARG B N 1
ATOM 11341 C CA . ARG B 1 717 ? -23.094 -21.344 -23.438 1 98.25 717 ARG B CA 1
ATOM 11342 C C . ARG B 1 717 ? -24.516 -21.266 -23.984 1 98.25 717 ARG B C 1
ATOM 11344 O O . ARG B 1 717 ? -25.375 -22.047 -23.578 1 98.25 717 ARG B O 1
ATOM 11351 N N . LEU B 1 718 ? -24.781 -20.328 -24.891 1 98.62 718 LEU B N 1
ATOM 11352 C CA . LEU B 1 718 ? -26.125 -20.141 -25.438 1 98.62 718 LEU B CA 1
ATOM 11353 C C . LEU B 1 718 ? -26.094 -20.125 -26.953 1 98.62 718 LEU B C 1
ATOM 11355 O O . LEU B 1 718 ? -25.266 -19.422 -27.562 1 98.62 718 LEU B O 1
ATOM 11359 N N . ALA B 1 719 ? -26.969 -20.844 -27.547 1 98.5 719 ALA B N 1
ATOM 11360 C CA . ALA B 1 719 ? -27.188 -20.766 -29 1 98.5 719 ALA B CA 1
ATOM 11361 C C . ALA B 1 719 ? -27.891 -19.469 -29.375 1 98.5 719 ALA B C 1
ATOM 11363 O O . ALA B 1 719 ? -28.406 -18.75 -28.5 1 98.5 719 ALA B O 1
ATOM 11364 N N . PRO B 1 720 ? -27.844 -19.141 -30.734 1 98.31 720 PRO B N 1
ATOM 11365 C CA . PRO B 1 720 ? -28.578 -17.938 -31.156 1 98.31 720 PRO B CA 1
ATOM 11366 C C . PRO B 1 720 ? -30.031 -17.953 -30.719 1 98.31 720 PRO B C 1
ATOM 11368 O O . PRO B 1 720 ? -30.75 -18.922 -30.984 1 98.31 720 PRO B O 1
ATOM 11371 N N . GLY B 1 721 ? -30.391 -16.984 -29.953 1 97.94 721 GLY B N 1
ATOM 11372 C CA . GLY B 1 721 ? -31.781 -16.828 -29.547 1 97.94 721 GLY B CA 1
ATOM 11373 C C . GLY B 1 721 ? -32.125 -17.609 -28.297 1 97.94 721 GLY B C 1
ATOM 11374 O O . GLY B 1 721 ? -33.188 -17.406 -27.703 1 97.94 721 GLY B O 1
ATOM 11375 N N . GLU B 1 722 ? -31.234 -18.453 -27.875 1 98.56 722 GLU B N 1
ATOM 11376 C CA . GLU B 1 722 ? -31.5 -19.281 -26.719 1 98.56 722 GLU B CA 1
ATOM 11377 C C . GLU B 1 722 ? -31.547 -18.453 -25.438 1 98.56 722 GLU B C 1
ATOM 11379 O O . GLU B 1 722 ? -30.812 -17.484 -25.297 1 98.56 722 GLU B O 1
ATOM 11384 N N . GLN B 1 723 ? -32.406 -18.812 -24.547 1 98.06 723 GLN B N 1
ATOM 11385 C CA . GLN B 1 723 ? -32.531 -18.219 -23.219 1 98.06 723 GLN B CA 1
ATOM 11386 C C . GLN B 1 723 ? -32.344 -19.266 -22.125 1 98.06 723 GLN B C 1
ATOM 11388 O O . GLN B 1 723 ? -32.75 -20.406 -22.281 1 98.06 723 GLN B O 1
ATOM 11393 N N . ARG B 1 724 ? -31.734 -18.922 -21.016 1 98.19 724 ARG B N 1
ATOM 11394 C CA . ARG B 1 724 ? -31.484 -19.812 -19.891 1 98.19 724 ARG B CA 1
ATOM 11395 C C . ARG B 1 724 ? -31.641 -19.078 -18.562 1 98.19 724 ARG B C 1
ATOM 11397 O O . ARG B 1 724 ? -31.25 -17.922 -18.438 1 98.19 724 ARG B O 1
ATOM 11404 N N . GLN B 1 725 ? -32.219 -19.719 -17.641 1 98.25 725 GLN B N 1
ATOM 11405 C CA . GLN B 1 725 ? -32.281 -19.219 -16.266 1 98.25 725 GLN B CA 1
ATOM 11406 C C . GLN B 1 725 ? -31.016 -19.578 -15.5 1 98.25 725 GLN B C 1
ATOM 11408 O O . GLN B 1 725 ? -30.562 -20.719 -15.547 1 98.25 725 GLN B O 1
ATOM 11413 N N . VAL B 1 726 ? -30.469 -18.625 -14.914 1 98.25 726 VAL B N 1
ATOM 11414 C CA . VAL B 1 726 ? -29.281 -18.797 -14.07 1 98.25 726 VAL B CA 1
ATOM 11415 C C . VAL B 1 726 ? -29.641 -18.531 -12.609 1 98.25 726 VAL B C 1
ATOM 11417 O O . VAL B 1 726 ? -30.312 -17.531 -12.305 1 98.25 726 VAL B O 1
ATOM 11420 N N . SER B 1 727 ? -29.219 -19.406 -11.688 1 98.12 727 SER B N 1
ATOM 11421 C CA . SER B 1 727 ? -29.547 -19.266 -10.273 1 98.12 727 SER B CA 1
ATOM 11422 C C . SER B 1 727 ? -28.297 -19.297 -9.406 1 98.12 727 SER B C 1
ATOM 11424 O O . SER B 1 727 ? -27.312 -19.938 -9.758 1 98.12 727 SER B O 1
ATOM 11426 N N . PHE B 1 728 ? -28.359 -18.594 -8.305 1 98.06 728 PHE B N 1
ATOM 11427 C CA . PHE B 1 728 ? -27.297 -18.531 -7.293 1 98.06 728 PHE B CA 1
ATOM 11428 C C . PHE B 1 728 ? -27.875 -18.719 -5.895 1 98.06 728 PHE B C 1
ATOM 11430 O O . PHE B 1 728 ? -29 -18.266 -5.617 1 98.06 728 PHE B O 1
ATOM 11437 N N . THR B 1 729 ? -27.203 -19.391 -5.062 1 97.38 729 THR B N 1
ATOM 11438 C CA . THR B 1 729 ? -27.5 -19.484 -3.639 1 97.38 729 THR B CA 1
ATOM 11439 C C . THR B 1 729 ? -26.406 -18.797 -2.816 1 97.38 729 THR B C 1
ATOM 11441 O O . THR B 1 729 ? -25.25 -19.219 -2.859 1 97.38 729 THR B O 1
ATOM 11444 N N . LEU B 1 730 ? -26.781 -17.797 -2.125 1 97.06 730 LEU B N 1
ATOM 11445 C CA . LEU B 1 730 ? -25.844 -17.047 -1.306 1 97.06 730 LEU B CA 1
ATOM 11446 C C . LEU B 1 730 ? -25.984 -17.406 0.167 1 97.06 730 LEU B C 1
ATOM 11448 O O . LEU B 1 730 ? -27.078 -17.312 0.733 1 97.06 730 LEU B O 1
ATOM 11452 N N . GLY B 1 731 ? -24.922 -17.844 0.76 1 94.81 731 GLY B N 1
ATOM 11453 C CA . GLY B 1 731 ? -24.875 -18.156 2.18 1 94.81 731 GLY B CA 1
ATOM 11454 C C . GLY B 1 731 ? -23.844 -17.344 2.943 1 94.81 731 GLY B C 1
ATOM 11455 O O . GLY B 1 731 ? -23.531 -16.219 2.568 1 94.81 731 GLY B O 1
ATOM 11456 N N . ASP B 1 732 ? -23.297 -17.922 4.043 1 91.88 732 ASP B N 1
ATOM 11457 C CA . ASP B 1 732 ? -22.375 -17.25 4.957 1 91.88 732 ASP B CA 1
ATOM 11458 C C . ASP B 1 732 ? -21.141 -16.734 4.223 1 91.88 732 ASP B C 1
ATOM 11460 O O . ASP B 1 732 ? -20.641 -15.641 4.516 1 91.88 732 ASP B O 1
ATOM 11464 N N . GLU B 1 733 ? -20.672 -17.469 3.318 1 91.12 733 GLU B N 1
ATOM 11465 C CA . GLU B 1 733 ? -19.453 -17.094 2.605 1 91.12 733 GLU B CA 1
ATOM 11466 C C . GLU B 1 733 ? -19.609 -15.758 1.888 1 91.12 733 GLU B C 1
ATOM 11468 O O . GLU B 1 733 ? -18.688 -14.953 1.83 1 91.12 733 GLU B O 1
ATOM 11473 N N . ALA B 1 734 ? -20.812 -15.602 1.4 1 92.94 734 ALA B N 1
ATOM 11474 C CA . ALA B 1 734 ? -21.062 -14.383 0.635 1 92.94 734 ALA B CA 1
ATOM 11475 C C . ALA B 1 734 ? -21.547 -13.258 1.543 1 92.94 734 ALA B C 1
ATOM 11477 O O . ALA B 1 734 ? -21.266 -12.086 1.291 1 92.94 734 ALA B O 1
ATOM 11478 N N . LEU B 1 735 ? -22.25 -13.586 2.619 1 96.25 735 LEU B N 1
ATOM 11479 C CA . LEU B 1 735 ? -23.016 -12.578 3.352 1 96.25 735 LEU B CA 1
ATOM 11480 C C . LEU B 1 735 ? -22.312 -12.195 4.645 1 96.25 735 LEU B C 1
ATOM 11482 O O . LEU B 1 735 ? -22.625 -11.156 5.238 1 96.25 735 LEU B O 1
ATOM 11486 N N . ALA B 1 736 ? -21.391 -13 5.074 1 96.56 736 ALA B N 1
ATOM 11487 C CA . ALA B 1 736 ? -20.797 -12.773 6.387 1 96.56 736 ALA B CA 1
ATOM 11488 C C . ALA B 1 736 ? -19.75 -11.664 6.328 1 96.56 736 ALA B C 1
ATOM 11490 O O . ALA B 1 736 ? -19.203 -11.375 5.262 1 96.56 736 ALA B O 1
ATOM 11491 N N . LEU B 1 737 ? -19.516 -10.977 7.434 1 97.56 737 LEU B N 1
ATOM 11492 C CA . LEU B 1 737 ? -18.438 -10.031 7.66 1 97.56 737 LEU B CA 1
ATOM 11493 C C . LEU B 1 737 ? -17.719 -10.336 8.969 1 97.56 737 LEU B C 1
ATOM 11495 O O . LEU B 1 737 ? -18.125 -11.219 9.719 1 97.56 737 LEU B O 1
ATOM 11499 N N . ILE B 1 738 ? -16.547 -9.742 9.18 1 97.69 738 ILE B N 1
ATOM 11500 C CA . ILE B 1 738 ? -15.852 -9.773 10.469 1 97.69 738 ILE B CA 1
ATOM 11501 C C . ILE B 1 738 ? -16.203 -8.523 11.273 1 97.69 738 ILE B C 1
ATOM 11503 O O . ILE B 1 738 ? -15.82 -7.41 10.906 1 97.69 738 ILE B O 1
ATOM 11507 N N . ASP B 1 739 ? -16.891 -8.695 12.273 1 97 739 ASP B N 1
ATOM 11508 C CA . ASP B 1 739 ? -17.391 -7.547 13.031 1 97 739 ASP B CA 1
ATOM 11509 C C . ASP B 1 739 ? -16.25 -6.887 13.82 1 97 739 ASP B C 1
ATOM 11511 O O . ASP B 1 739 ? -15.109 -7.34 13.773 1 97 739 ASP B O 1
ATOM 11515 N N . PRO B 1 740 ? -16.469 -5.746 14.547 1 95.44 740 PRO B N 1
ATOM 11516 C CA . PRO B 1 740 ? -15.406 -5.02 15.234 1 95.44 740 PRO B CA 1
ATOM 11517 C C . PRO B 1 740 ? -14.727 -5.859 16.312 1 95.44 740 PRO B C 1
ATOM 11519 O O . PRO B 1 740 ? -13.594 -5.566 16.703 1 95.44 740 PRO B O 1
ATOM 11522 N N . GLN B 1 741 ? -15.383 -6.926 16.797 1 94 741 GLN B N 1
ATOM 11523 C CA . GLN B 1 741 ? -14.82 -7.793 17.828 1 94 741 GLN B CA 1
ATOM 11524 C C . GLN B 1 741 ? -14.039 -8.945 17.219 1 94 741 GLN B C 1
ATOM 11526 O O . GLN B 1 741 ? -13.477 -9.781 17.922 1 94 741 GLN B O 1
ATOM 11531 N N . GLY B 1 742 ? -14.008 -9.016 15.906 1 94.25 742 GLY B N 1
ATOM 11532 C CA . GLY B 1 742 ? -13.242 -10.031 15.219 1 94.25 742 GLY B CA 1
ATOM 11533 C C . GLY B 1 742 ? -14.031 -11.305 14.953 1 94.25 742 GLY B C 1
ATOM 11534 O O . GLY B 1 742 ? -13.461 -12.32 14.555 1 94.25 742 GLY B O 1
ATOM 11535 N N . ARG B 1 743 ? -15.414 -11.289 15.18 1 95.94 743 ARG B N 1
ATOM 11536 C CA . ARG B 1 743 ? -16.25 -12.469 14.977 1 95.94 743 ARG B CA 1
ATOM 11537 C C . ARG B 1 743 ? -16.859 -12.477 13.57 1 95.94 743 ARG B C 1
ATOM 11539 O O . ARG B 1 743 ? -17.266 -11.43 13.062 1 95.94 743 ARG B O 1
ATOM 11546 N N . ARG B 1 744 ? -16.844 -13.633 12.891 1 97 744 ARG B N 1
ATOM 11547 C CA . ARG B 1 744 ? -17.547 -13.805 11.625 1 97 744 ARG B CA 1
ATOM 11548 C C . ARG B 1 744 ? -19.047 -13.852 11.836 1 97 744 ARG B C 1
ATOM 11550 O O . ARG B 1 744 ? -19.562 -14.742 12.523 1 97 744 ARG B O 1
ATOM 11557 N N . VAL B 1 745 ? -19.812 -12.914 11.273 1 97.44 745 VAL B N 1
ATOM 11558 C CA . VAL B 1 745 ? -21.25 -12.836 11.508 1 97.44 745 VAL B CA 1
ATOM 11559 C C . VAL B 1 745 ? -21.969 -12.477 10.211 1 97.44 745 VAL B C 1
ATOM 11561 O O . VAL B 1 745 ? -21.375 -11.906 9.297 1 97.44 745 VAL B O 1
ATOM 11564 N N . VAL B 1 746 ? -23.172 -12.891 10.062 1 97.38 746 VAL B N 1
ATOM 11565 C CA . VAL B 1 746 ? -24.094 -12.375 9.062 1 97.38 746 VAL B CA 1
ATOM 11566 C C . VAL B 1 746 ? -25.047 -11.383 9.711 1 97.38 746 VAL B C 1
ATOM 11568 O O . VAL B 1 746 ? -25.734 -11.711 10.688 1 97.38 746 VAL B O 1
ATOM 11571 N N . GLU B 1 747 ? -25.062 -10.172 9.258 1 97.31 747 GLU B N 1
ATOM 11572 C CA . GLU B 1 747 ? -25.906 -9.133 9.844 1 97.31 747 GLU B CA 1
ATOM 11573 C C . GLU B 1 747 ? -27.172 -8.914 9.016 1 97.31 747 GLU B C 1
ATOM 11575 O O . GLU B 1 747 ? -27.125 -8.992 7.781 1 97.31 747 GLU B O 1
ATOM 11580 N N . LYS B 1 748 ? -28.25 -8.711 9.688 1 95.75 748 LYS B N 1
ATOM 11581 C CA . LYS B 1 748 ? -29.516 -8.375 9.016 1 95.75 748 LYS B CA 1
ATOM 11582 C C . LYS B 1 748 ? -29.438 -7 8.359 1 95.75 748 LYS B C 1
ATOM 11584 O O . LYS B 1 748 ? -28.625 -6.164 8.75 1 95.75 748 LYS B O 1
ATOM 11589 N N . GLY B 1 749 ? -30.281 -6.863 7.328 1 96.12 749 GLY B N 1
ATOM 11590 C CA . GLY B 1 749 ? -30.359 -5.57 6.664 1 96.12 749 GLY B CA 1
ATOM 11591 C C . GLY B 1 749 ? -30.547 -5.68 5.164 1 96.12 749 GLY B C 1
ATOM 11592 O O . GLY B 1 749 ? -30.891 -6.746 4.652 1 96.12 749 GLY B O 1
ATOM 11593 N N . ASP B 1 750 ? -30.422 -4.516 4.527 1 97 750 ASP B N 1
ATOM 11594 C CA . ASP B 1 750 ? -30.625 -4.441 3.088 1 97 750 ASP B CA 1
ATOM 11595 C C . ASP B 1 750 ? -29.359 -4.805 2.324 1 97 750 ASP B C 1
ATOM 11597 O O . ASP B 1 750 ? -28.281 -4.324 2.652 1 97 750 ASP B O 1
ATOM 11601 N N . PHE B 1 751 ? -29.5 -5.691 1.434 1 97.88 751 PHE B N 1
ATOM 11602 C CA . PHE B 1 751 ? -28.469 -6.039 0.478 1 97.88 751 PHE B CA 1
ATOM 11603 C C . PHE B 1 751 ? -28.875 -5.676 -0.941 1 97.88 751 PHE B C 1
ATOM 11605 O O . PHE B 1 751 ? -30.016 -5.934 -1.344 1 97.88 751 PHE B O 1
ATOM 11612 N N . VAL B 1 752 ? -28.016 -5.004 -1.633 1 98.19 752 VAL B N 1
ATOM 11613 C CA . VAL B 1 752 ? -28.203 -4.84 -3.07 1 98.19 752 VAL B CA 1
ATOM 11614 C C . VAL B 1 752 ? -27.578 -6.02 -3.814 1 98.19 752 VAL B C 1
ATOM 11616 O O . VAL B 1 752 ? -26.406 -6.332 -3.621 1 98.19 752 VAL B O 1
ATOM 11619 N N . ILE B 1 753 ? -28.391 -6.695 -4.566 1 98.44 753 ILE B N 1
ATOM 11620 C CA . ILE B 1 753 ? -27.953 -7.781 -5.441 1 98.44 753 ILE B CA 1
ATOM 11621 C C . ILE B 1 753 ? -27.875 -7.281 -6.883 1 98.44 753 ILE B C 1
ATOM 11623 O O . ILE B 1 753 ? -28.875 -6.836 -7.449 1 98.44 753 ILE B O 1
ATOM 11627 N N . ALA B 1 754 ? -26.672 -7.312 -7.402 1 98.56 754 ALA B N 1
ATOM 11628 C CA . ALA B 1 754 ? -26.438 -6.828 -8.766 1 98.56 754 ALA B CA 1
ATOM 11629 C C . ALA B 1 754 ? -25.891 -7.938 -9.648 1 98.56 754 ALA B C 1
ATOM 11631 O O . ALA B 1 754 ? -25.031 -8.727 -9.219 1 98.56 754 ALA B O 1
ATOM 11632 N N . VAL B 1 755 ? -26.422 -8.078 -10.82 1 98.75 755 VAL B N 1
ATOM 11633 C CA . VAL B 1 755 ? -25.938 -9.039 -11.805 1 98.75 755 VAL B CA 1
ATOM 11634 C C . VAL B 1 755 ? -25.5 -8.305 -13.07 1 98.75 755 VAL B C 1
ATOM 11636 O O . VAL B 1 755 ? -26.172 -7.379 -13.531 1 98.75 755 VAL B O 1
ATOM 11639 N N . GLY B 1 756 ? -24.344 -8.609 -13.523 1 98.38 756 GLY B N 1
ATOM 11640 C CA . GLY B 1 756 ? -23.844 -7.93 -14.703 1 98.38 756 GLY B CA 1
ATOM 11641 C C . GLY B 1 756 ? -22.766 -8.719 -15.43 1 98.38 756 GLY B C 1
ATOM 11642 O O . GLY B 1 756 ? -22.562 -9.898 -15.148 1 98.38 756 GLY B O 1
ATOM 11643 N N . SER B 1 757 ? -22.188 -8.07 -16.469 1 98.25 757 SER B N 1
ATOM 11644 C CA . SER B 1 757 ? -21.188 -8.695 -17.312 1 98.25 757 SER B CA 1
ATOM 11645 C C . SER B 1 757 ? -19.781 -8.312 -16.875 1 98.25 757 SER B C 1
ATOM 11647 O O . SER B 1 757 ? -18.797 -8.828 -17.406 1 98.25 757 SER B O 1
ATOM 11649 N N . SER B 1 758 ? -19.609 -7.449 -15.945 1 98.62 758 SER B N 1
ATOM 11650 C CA . SER B 1 758 ? -18.391 -7.074 -15.25 1 98.62 758 SER B CA 1
ATOM 11651 C C . SER B 1 758 ? -18.688 -6.312 -13.961 1 98.62 758 SER B C 1
ATOM 11653 O O . SER B 1 758 ? -19.859 -6.023 -13.672 1 98.62 758 SER B O 1
ATOM 11655 N N . SER B 1 759 ? -17.672 -6 -13.195 1 98.5 759 SER B N 1
ATOM 11656 C CA . SER B 1 759 ? -17.844 -5.277 -11.938 1 98.5 759 SER B CA 1
ATOM 11657 C C . SER B 1 759 ? -18.375 -3.867 -12.18 1 98.5 759 SER B C 1
ATOM 11659 O O . SER B 1 759 ? -18.906 -3.229 -11.273 1 98.5 759 SER B O 1
ATOM 11661 N N . GLN B 1 760 ? -18.297 -3.336 -13.461 1 97.44 760 GLN B N 1
ATOM 11662 C CA . GLN B 1 760 ? -18.75 -1.978 -13.727 1 97.44 760 GLN B CA 1
ATOM 11663 C C . GLN B 1 760 ? -19.859 -1.97 -14.781 1 97.44 760 GLN B C 1
ATOM 11665 O O . GLN B 1 760 ? -20.344 -0.906 -15.164 1 97.44 760 GLN B O 1
ATOM 11670 N N . ASP B 1 761 ? -20.219 -3.1 -15.305 1 98.06 761 ASP B N 1
ATOM 11671 C CA . ASP B 1 761 ? -21.344 -3.238 -16.219 1 98.06 761 ASP B CA 1
ATOM 11672 C C . ASP B 1 761 ? -22.484 -4.043 -15.578 1 98.06 761 ASP B C 1
ATOM 11674 O O . ASP B 1 761 ? -22.688 -5.207 -15.93 1 98.06 761 ASP B O 1
ATOM 11678 N N . ILE B 1 762 ? -23.219 -3.432 -14.695 1 98.44 762 ILE B N 1
ATOM 11679 C CA . ILE B 1 762 ? -24.359 -4.027 -14.008 1 98.44 762 ILE B CA 1
ATOM 11680 C C . ILE B 1 762 ? -25.609 -3.912 -14.883 1 98.44 762 ILE B C 1
ATOM 11682 O O . ILE B 1 762 ? -25.969 -2.816 -15.312 1 98.44 762 ILE B O 1
ATOM 11686 N N . ARG B 1 763 ? -26.266 -4.988 -15.125 1 98.56 763 ARG B N 1
ATOM 11687 C CA . ARG B 1 763 ? -27.406 -5.055 -16.031 1 98.56 763 ARG B CA 1
ATOM 11688 C C . ARG B 1 763 ? -28.719 -5.113 -15.266 1 98.56 763 ARG B C 1
ATOM 11690 O O . ARG B 1 763 ? -29.766 -4.652 -15.758 1 98.56 763 ARG B O 1
ATOM 11697 N N . LEU B 1 764 ? -28.719 -5.797 -14.18 1 98.62 764 LEU B N 1
ATOM 11698 C CA . LEU B 1 764 ? -29.875 -5.93 -13.297 1 98.62 764 LEU B CA 1
ATOM 11699 C C . LEU B 1 764 ? -29.484 -5.66 -11.844 1 98.62 764 LEU B C 1
ATOM 11701 O O . LEU B 1 764 ? -28.375 -5.992 -11.43 1 98.62 764 LEU B O 1
ATOM 11705 N N . GLN B 1 765 ? -30.328 -5.082 -11.055 1 98.38 765 GLN B N 1
ATOM 11706 C CA . GLN B 1 765 ? -30.094 -4.891 -9.633 1 98.38 765 GLN B CA 1
ATOM 11707 C C . GLN B 1 765 ? -31.406 -4.863 -8.852 1 98.38 765 GLN B C 1
ATOM 11709 O O . GLN B 1 765 ? -32.438 -4.453 -9.383 1 98.38 765 GLN B O 1
ATOM 11714 N N . THR B 1 766 ? -31.469 -5.309 -7.73 1 98.25 766 THR B N 1
ATOM 11715 C CA . THR B 1 766 ? -32.594 -5.258 -6.809 1 98.25 766 THR B CA 1
ATOM 11716 C C . THR B 1 766 ? -32.125 -5.199 -5.363 1 98.25 766 THR B C 1
ATOM 11718 O O . THR B 1 766 ? -30.922 -5.375 -5.094 1 98.25 766 THR B O 1
ATOM 11721 N N . THR B 1 767 ? -32.906 -4.777 -4.48 1 97.94 767 THR B N 1
ATOM 11722 C CA . THR B 1 767 ? -32.594 -4.77 -3.053 1 97.94 767 THR B CA 1
ATOM 11723 C C . THR B 1 767 ? -33.406 -5.852 -2.33 1 97.94 767 THR B C 1
ATOM 11725 O O . THR B 1 767 ? -34.562 -6.07 -2.629 1 97.94 767 THR B O 1
ATOM 11728 N N . VAL B 1 768 ? -32.75 -6.594 -1.528 1 97.44 768 VAL B N 1
ATOM 11729 C CA . VAL B 1 768 ? -33.406 -7.602 -0.699 1 97.44 768 VAL B CA 1
ATOM 11730 C C . VAL B 1 768 ? -33.062 -7.375 0.768 1 97.44 768 VAL B C 1
ATOM 11732 O O . VAL B 1 768 ? -31.922 -7.004 1.087 1 97.44 768 VAL B O 1
ATOM 11735 N N . THR B 1 769 ? -33.969 -7.504 1.632 1 96.38 769 THR B N 1
ATOM 11736 C CA . THR B 1 769 ? -33.75 -7.367 3.066 1 96.38 769 THR B CA 1
ATOM 11737 C C . THR B 1 769 ? -33.562 -8.734 3.719 1 96.38 769 THR B C 1
ATOM 11739 O O . THR B 1 769 ? -34.438 -9.594 3.629 1 96.38 769 THR B O 1
ATOM 11742 N N . LEU B 1 770 ? -32.438 -8.914 4.277 1 96.25 770 LEU B N 1
ATOM 11743 C CA . LEU B 1 770 ? -32.188 -10.102 5.094 1 96.25 770 LEU B CA 1
ATOM 11744 C C . LEU B 1 770 ? -32.719 -9.906 6.504 1 96.25 770 LEU B C 1
ATOM 11746 O O . LEU B 1 770 ? -32.344 -8.969 7.199 1 96.25 770 LEU B O 1
ATOM 11750 N N . GLU B 1 771 ? -33.656 -10.758 6.898 1 93.88 771 GLU B N 1
ATOM 11751 C CA . GLU B 1 771 ? -34.312 -10.625 8.195 1 93.88 771 GLU B CA 1
ATOM 11752 C C . GLU B 1 771 ? -33.625 -11.492 9.25 1 93.88 771 GLU B C 1
ATOM 11754 O O . GLU B 1 771 ? -33.125 -12.586 8.945 1 93.88 771 GLU B O 1
#

Organism: NCBI:txid214856

pLDDT: mean 94.7, std 10.58, range [20.91, 98.94]

Sequence (1542 aa):
MKRLLLLTACAAAAACSADWRDASLPPQKRAELLTAEMTLDEKIGQLTSPYGWEMYERHGDSVRLTDAFREAVQNGHIGMLWGTFRADPWTQKDLRTGLTPQLAARLANRMQRYAVQHSRLGIPLFLAEEAPHGHMAIGATTFPTAPGQASTWNPELIERMGEVIAAEIRLQGGHICYGPVLDIVRDPRWSRTEESYGEDRYLTARIGEAYVRGTGSGDLSQSRHALSTLKHFIAYGASEGGQNGGSNLLGERELRETYLPPFEAAVKAGARSVMTAYNSVDGIPCTANRRMLTDILRGEWGFDGFVVSDLLSIEGLHETHGVAGSVREAAVQALRAGVDADLKGGAFASLREAAEAGDVAEAEIDRAVERVLALKFEMGLFENPYIDEAAAAEVGCAAHSELALEAARQSVTLLENRSGTLPLDPRRLRRVAVIGPNADNIYNQLGDYTAQQTAANTVRDGLEKLLGRDRVVYSRGCTVRGGDRSEIAAAVSAARGTDAAVVVIGGSSARDFDTEFLQTGAAKAAHDEVRDMECGEGFDRATLALLGEQEELLQRIKATGTPLIVVCIAGRPLDLRRASEQADALLMAWYPGARGGDAVAETILGRNNPAGRLPITIPRAEGQIPVYYNKKRPANHDYTDLTAAPLYPFGYGLSYSTFEYGSLEARQSGDNVLEVSCRIRNTSDREGDEVVQLYISDMVASTVRPPRQLGGFRRIRLAPGEQRQVSFTLGDEALALIDPQGRRVVEKGDFVIAVGSSSQDIRLQTTVTLEMKRLLLLTACAAAAACSADWRDASLPPQKRAELLTAEMTLDEKIGQLTSPYGWEMYERHGDSVRLTDAFREAVQNGHIGMLWGTFRADPWTQKDLRTGLTPQLAARLANRMQRYAVQHSRLGIPLFLAEEAPHGHMAIGATTFPTAPGQASTWNPELIERMGEVIAAEIRLQGGHICYGPVLDIVRDPRWSRTEESYGEDRYLTARIGEAYVRGTGSGDLSQSRHALSTLKHFIAYGASEGGQNGGSNLLGERELRETYLPPFEAAVKAGARSVMTAYNSVDGIPCTANRRMLTDILRGEWGFDGFVVSDLLSIEGLHETHGVAGSVREAAVQALRAGVDADLKGGAFASLREAAEAGDVAEAEIDRAVERVLALKFEMGLFENPYIDEAAAAEVGCAAHSELALEAARQSVTLLENRSGTLPLDPRRLRRVAVIGPNADNIYNQLGDYTAQQTAANTVRDGLEKLLGRDRVVYSRGCTVRGGDRSEIAAAVSAARGTDAAVVVIGGSSARDFDTEFLQTGAAKAAHDEVRDMECGEGFDRATLALLGEQEELLQRIKATGTPLIVVCIAGRPLDLRRASEQADALLMAWYPGARGGDAVAETILGRNNPAGRLPITIPRAEGQIPVYYNKKRPANHDYTDLTAAPLYPFGYGLSYSTFEYGSLEARQSGDNVLEVSCRIRNTSDREGDEVVQLYISDMVASTVRPPRQLGGFRRIRLAPGEQRQVSFTLGDEALALIDPQGRRVVEKGDFVIAVGSSSQDIRLQTTVTLE

InterPro domains:
  IPR001764 Glycoside hydrolase, family 3, N-terminal [PF00933] (39-374)
  IPR001764 Glycoside hydrolase, family 3, N-terminal [PR00133] (120-136)
  IPR001764 Glycoside hydrolase, family 3, N-terminal [PR00133] (143-162)
  IPR001764 Glycoside hydrolase, family 3, N-terminal [PR00133] (189-205)
  IPR001764 Glycoside hydrolase, family 3, N-terminal [PR00133] (226-242)
  IPR001764 Glycoside hydrolase, family 3, N-terminal [PR00133] (296-314)
  IPR002772 Glycoside hydrolase family 3 C-terminal domain [PF01915] (412-656)
  IPR013783 Immunoglobulin-like fold [G3DSA:2.60.40.10] (658-771)
  IPR017853 Glycoside hydrolase superfamily [SSF51445] (19-411)
  IPR019800 Glycoside hydrolase, family 3, active site [PS00775] (296-313)
  IPR026891 Fibronectin type III-like domain [PF14310] (690-759)
  IPR026891 Fibronectin type III-like domain [SM01217] (690-759)
  IPR036881 Glycoside hydrolase family 3 C-terminal domain superfamily [G3DSA:3.40.50.1700] (398-657)
  IPR036881 Glycoside hydrolase family 3 C-terminal domain superfamily [SSF52279] (412-659)
  IPR036962 Glycoside hydrolase, family 3, N-terminal domain superfamily [G3DSA:3.20.20.300] (13-396)
  IPR044993 Beta-D-xylosidase [PTHR42721] (109-665)

Solvent-accessible surface area (backbone atoms only — not comparable to full-atom values): 73477 Å² total; per-residue (Å²): 137,81,81,79,77,78,78,78,78,76,74,72,69,72,72,73,74,82,55,49,80,45,81,85,50,56,34,62,59,26,17,51,46,46,54,72,72,50,52,71,54,39,44,47,6,50,24,14,22,35,65,22,56,72,32,46,45,69,59,90,95,42,70,44,75,31,68,67,38,52,49,30,36,58,63,23,53,48,26,30,28,34,35,51,61,44,20,33,50,88,73,68,19,48,95,85,63,38,50,50,38,50,54,31,16,49,42,36,37,52,52,32,51,48,29,36,71,55,24,95,80,35,61,53,64,45,32,32,37,51,30,68,37,23,38,24,23,35,58,43,45,44,29,22,24,24,42,17,53,35,6,35,60,41,40,70,60,39,16,53,51,19,33,51,34,16,30,45,33,24,36,29,50,36,43,32,29,46,21,48,40,63,28,44,46,53,34,62,31,21,18,56,42,30,51,13,33,23,54,46,40,57,64,32,16,48,41,37,24,21,30,29,42,23,15,27,35,82,48,47,54,40,80,45,25,25,44,28,22,40,27,39,43,61,58,51,34,49,13,56,48,15,37,80,50,22,36,27,50,49,12,69,56,49,40,60,69,46,48,42,47,20,55,53,43,18,45,75,37,38,40,46,29,36,23,27,22,69,18,25,54,40,40,38,42,35,45,52,27,33,62,58,48,32,51,39,42,31,59,71,67,59,54,77,44,36,27,29,39,34,66,52,34,45,42,29,32,24,77,48,31,18,46,20,90,35,46,49,50,12,28,52,45,16,44,72,14,44,41,31,30,29,36,57,32,72,30,50,59,35,46,58,60,34,38,74,70,61,77,39,58,66,67,63,54,47,54,32,34,30,37,52,41,17,51,40,47,48,37,34,32,80,83,52,65,65,69,63,45,76,57,12,70,58,45,47,29,71,69,53,47,52,50,24,28,50,49,16,39,35,15,29,20,30,75,44,54,49,94,57,53,58,46,39,57,72,89,75,50,72,28,35,16,36,25,23,47,46,19,76,32,62,52,37,26,40,35,54,82,50,27,70,73,88,79,56,42,22,40,47,52,22,40,25,71,76,67,35,62,92,27,48,44,77,32,47,27,37,45,38,42,35,85,56,63,82,37,34,63,57,28,38,54,44,27,63,74,25,66,28,26,41,36,19,42,54,43,17,24,44,75,48,76,80,61,52,60,45,98,69,64,30,41,55,66,53,80,86,58,79,54,50,47,59,33,25,54,56,20,16,26,35,62,35,63,62,42,43,44,47,60,58,46,53,53,53,41,48,71,61,67,34,50,31,35,35,37,34,24,25,50,51,60,46,43,46,56,65,56,65,70,64,34,32,20,34,34,40,38,28,15,18,12,32,36,20,8,46,27,52,30,31,32,46,51,50,78,35,59,31,43,3,25,33,36,44,40,25,45,57,44,55,35,52,48,57,60,60,81,53,54,47,33,35,80,85,65,58,29,52,79,38,74,63,67,55,68,42,47,29,34,36,46,42,52,90,39,46,72,46,75,46,74,76,46,69,45,73,78,53,91,68,26,38,40,35,36,33,34,43,30,24,74,29,94,42,62,32,51,48,55,46,36,30,31,39,19,65,59,46,34,81,31,43,40,29,72,39,40,72,54,47,71,47,63,45,78,33,47,53,64,33,69,48,79,47,75,47,77,38,33,60,87,58,57,38,47,61,37,91,87,68,48,81,43,70,74,62,40,51,30,40,44,32,34,20,55,24,78,82,43,68,71,44,73,51,76,39,71,47,122,126,90,68,78,76,77,76,77,80,76,75,71,69,75,70,74,75,81,58,50,82,47,81,86,51,56,34,62,57,26,18,51,46,46,56,72,71,48,52,72,53,41,43,47,5,49,24,15,21,34,64,24,57,75,33,45,45,71,56,89,94,40,71,44,74,30,68,69,38,54,50,32,35,58,64,24,54,48,26,29,28,33,35,50,62,44,19,32,50,88,73,67,20,49,94,85,62,37,50,49,38,51,54,32,17,49,44,35,37,51,53,30,50,48,29,34,70,55,24,96,80,35,61,53,66,44,31,30,36,52,29,68,36,23,38,25,22,36,58,43,45,42,28,22,24,23,42,16,52,34,8,37,58,41,41,68,59,40,16,54,50,19,33,51,34,17,30,45,32,25,35,30,50,35,42,33,30,46,21,49,41,62,28,43,46,52,33,64,32,21,19,54,42,30,52,12,34,22,53,48,40,55,63,33,17,47,41,35,24,21,31,30,43,22,14,25,35,86,48,46,56,43,81,46,25,25,44,29,21,40,26,39,46,62,55,51,32,48,14,55,48,14,37,80,51,23,36,27,50,49,14,69,56,50,39,61,69,46,48,43,47,18,57,54,43,17,44,74,37,38,40,44,30,37,24,28,22,69,18,24,54,39,39,37,42,34,47,50,27,33,63,56,49,33,52,38,42,32,59,71,68,59,54,76,44,37,25,30,40,34,66,53,34,45,42,30,32,24,77,48,31,18,44,22,91,34,45,49,51,14,28,53,44,17,44,73,13,45,41,31,28,32,36,58,31,71,30,49,60,35,46,58,60,34,37,75,71,62,77,39,59,65,68,64,52,47,55,32,34,30,36,51,42,18,51,41,48,49,36,35,32,80,82,52,64,65,68,61,47,77,55,12,69,58,45,47,29,69,69,53,46,50,50,24,28,50,49,16,38,35,15,28,20,30,75,44,55,49,95,58,53,61,48,39,57,73,88,75,49,73,29,34,15,36,25,22,48,47,18,76,32,61,53,38,25,38,35,53,82,49,27,70,72,89,79,59,41,22,41,46,52,22,41,25,70,76,67,35,62,91,27,48,44,79,30,46,28,37,45,37,42,34,84,58,62,82,38,35,64,57,27,37,54,44,26,63,74,24,66,27,25,41,37,18,41,53,43,17,25,44,75,48,76,81,62,51,61,45,98,70,64,30,42,55,66,53,78,84,60,79,53,50,48,60,34,25,53,55,20,17,26,34,61,34,63,63,42,44,42,48,60,58,47,52,53,52,42,50,70,62,68,33,50,32,35,35,36,33,25,24,50,50,61,48,43,45,55,65,57,65,71,66,34,34,21,32,34,40,37,29,15,18,12,31,35,20,8,45,26,51,29,31,33,47,50,51,78,34,59,32,42,3,25,33,37,46,40,24,45,58,45,54,36,52,48,57,60,60,82,52,55,45,33,34,79,86,64,58,29,53,78,39,74,64,67,56,66,42,48,30,34,36,45,40,52,88,39,46,71,46,76,46,73,75,46,68,46,72,77,50,92,67,26,37,41,35,36,32,34,42,29,25,74,29,94,43,62,33,52,47,53,47,36,30,30,38,19,65,59,47,34,80,31,42,41,28,73,37,40,72,53,47,68,48,63,45,78,32,46,52,64,34,68,47,79,48,75,48,77,38,36,60,88,59,58,38,45,61,37,91,86,68,49,80,43,71,76,62,40,51,29,40,46,32,35,20,55,25,78,82,45,68,74,44,71,50,76,39,70,45,122

Nearest PDB structures (foldseek):
  5tf0-assembly1_B  TM=8.955E-01  e=9.582E-71  Bacteroides intestinalis DSM 17393
  4zoe-assembly1_A  TM=9.091E-01  e=4.396E-69  Listeria innocua Clip11262
  4zo9-assembly1_B  TM=9.066E-01  e=4.396E-69  Listeria innocua Clip11262
  4zod-assembly1_A  TM=9.126E-01  e=2.898E-68  Listeria innocua Clip11262
  5m6g-assembly1_A  TM=9.066E-01  e=9.134E-52  Saccharopolyspora erythraea D

Foldseek 3Di:
DDDPPPPPPPPPPPPVPDALLPLPDALLVSLLNVLVVDDLQLLLQLQEEAAQCVQWFDDPLAIGGDPVLLVCLLRNNHAEYECNQAFALVSPHAPRGGDALLNLQVVLQVSLVSSQPRHPNRRGHAYEAEQQQATNHELFFGFQFQQLLLLLLDLQLLLQSLLRRLQLCLSSQHAEYADDELAAALALLAQCLLSYNAHFNVSSLSNLLSNLVSQPQPALQDSSHHAYEYDDPWNQNQAPLNDGLEEDEDDPQCCVQGICNSVLSNQVSRHQEYEYGSYYYNLHGRLLALCRQPCPCCNVSVRLHAYEYAACSLVCCVPPSNVAVGLQRSLQSSLNSGHQHYYNSVRSVSVVVCCVVVVDPVVSSSSSSSRSSSVCSSNVCSPPSHHDSVSSVCRNDPVSNVSSLVSLLSSKFWDAAAPNLPQDALVPWQAEEQEEQQQFDFQQQRAPSHGDYDQFGGLQRQQCVVNNPNRYHYFHQWAQAAQDRPRLVVSLVRLLPTQAYEYEHEAGQHDDSPFDADSSRATDDDPVDDDRHQHDGNNRDSWQERHHCSLVSLVSNLVSVRQYEYEYAYSGQHQCQSVNVRHNIYMYSHSRTRYNSNSVSCGNNVVRWHAGFRSYFHANISVLGSDALFDWDDDDAQDPVGGNDGPAYGLDGDTPWDKAKADWDWADPDQQKIKIKIKMWTQDQAKDKAKKWKWKADPDDQDITGRTHTFDIDIDIAHHGGMDMDMDMGHQSRQWRQHPVRDTDHDWAKMKIFIASGSPGTNDIDIYTRD/DPPPPPPPPPPPPPPVPDALLPLVDALLVSLLNVLVVDDLQLLLQLQEEAAQLVQWFDDPLAIGGDPVLLVCLLRNNHAEYECNQAFALVSPHAPVGGDALLNLQVVLQVSLVSSQPRHPNRRGHAYEAEQQQATNHELFFGFQFQQLLLLLLDLQLLLQSLLRRLQLCLSSQHAEYADDELAAALALLAQCLLNYNAHFNVSSLSNLLSNLVSQPQPALQDSSHHAYEYDDPWNQNQAPLNAGLEEDEDDPQCCVQGICNSVLSNQVSRHQEYEYGNYYYNLHGRLLALCRQPCPCCNVSVRLHAYEYAACSLVCCVPPSNVAVGLQRSLQSSLNSGHQHYYNSVRSVSVVVCCVVVVDPVVSSSSSSSNSSSVCSSNVCSPPSHHDSVSSVCRNDPVSNVSSLVSLLSSKFWDAAAPNLPQDALVPWQAEEEEEQQQFDFQQLRAPSHGDYDQFGGLLRQQCVVNNPNRYHYFHQWAQAAQDRPRLVVSLVRLLPTQAYEYEHEAGQHDDSPFDADSSRATDDDPVDDDRHQHDGNNRDSWQERHHCSLVSLVSNLVSVRQYEYEYAYSGQHQCQSVNVRHNIYMYSHSRTRYNSNSVSCGNNVVRWHAGFRSYFHANISVLGSDALFDWDDDDAQDPVGGNDGPAYGLDGDTPWDKAKADWDWADDDQQKIKIKIKIWTQDQAKDKAKKWKWKADPDDQDITGRTHTFDIDIDIAHHGGMDMDMDMGHQSRQWRQHPVRDTDHDWAKMKIFIASGSPGTNDIDIYTRD